Protein AF-0000000084924596 (afdb_homodimer)

pLDDT: mean 84.91, std 14.17, range [25.98, 97.81]

Structure (mmCIF, N/CA/C/O backbone):
data_AF-0000000084924596-model_v1
#
loop_
_entity.id
_entity.type
_entity.pdbx_description
1 polymer 'Sensor protein serine/threonine phosphatase, PP2C family, PAS and PAS domain-containing'
#
loop_
_atom_site.group_PDB
_atom_site.id
_atom_site.type_symbol
_atom_site.label_atom_id
_atom_site.label_alt_id
_atom_site.label_comp_id
_atom_site.label_asym_id
_atom_site.label_entity_id
_atom_site.label_seq_id
_atom_site.pdbx_PDB_ins_code
_atom_site.Cartn_x
_atom_site.Cartn_y
_atom_site.Cartn_z
_atom_site.occupancy
_atom_site.B_iso_or_equiv
_atom_site.auth_seq_id
_atom_site.auth_comp_id
_atom_site.auth_asym_id
_atom_site.auth_atom_id
_atom_site.pdbx_PDB_model_num
ATOM 1 N N . MET A 1 1 ? 1.071 80.25 65.375 1 25.98 1 MET A N 1
ATOM 2 C CA . MET A 1 1 ? 2.406 80.25 64.75 1 25.98 1 MET A CA 1
ATOM 3 C C . MET A 1 1 ? 2.334 79.938 63.25 1 25.98 1 MET A C 1
ATOM 5 O O . MET A 1 1 ? 3.268 80.312 62.531 1 25.98 1 MET A O 1
ATOM 9 N N . GLN A 1 2 ? 1.231 79.125 62.938 1 29.06 2 GLN A N 1
ATOM 10 C CA . GLN A 1 2 ? 1.06 78.5 61.594 1 29.06 2 GLN A CA 1
ATOM 11 C C . GLN A 1 2 ? 0.611 79.562 60.594 1 29.06 2 GLN A C 1
ATOM 13 O O . GLN A 1 2 ? 0.899 79.375 59.375 1 29.06 2 GLN A O 1
ATOM 18 N N . THR A 1 3 ? -0.154 80.625 61.031 1 36.53 3 THR A N 1
ATOM 19 C CA . THR A 1 3 ? -0.672 81.75 60.25 1 36.53 3 THR A CA 1
ATOM 20 C C . THR A 1 3 ? 0.463 82.688 59.812 1 36.53 3 THR A C 1
ATOM 22 O O . THR A 1 3 ? 0.332 83.375 58.844 1 36.53 3 THR A O 1
ATOM 25 N N . LYS A 1 4 ? 1.5 82.562 60.562 1 44.75 4 LYS A N 1
ATOM 26 C CA . LYS A 1 4 ? 2.576 83.5 60.438 1 44.75 4 LYS A CA 1
ATOM 27 C C . LYS A 1 4 ? 3.459 83.188 59.219 1 44.75 4 LYS A C 1
ATOM 29 O O . LYS A 1 4 ? 4.023 84.125 58.625 1 44.75 4 LYS A O 1
ATOM 34 N N . VAL A 1 5 ? 3.617 81.938 59 1 35.53 5 VAL A N 1
ATOM 35 C CA . VAL A 1 5 ? 4.562 81.562 57.938 1 35.53 5 VAL A CA 1
ATOM 36 C C . VAL A 1 5 ? 3.994 81.938 56.594 1 35.53 5 VAL A C 1
ATOM 38 O O . VAL A 1 5 ? 4.727 82.375 55.719 1 35.53 5 VAL A O 1
ATOM 41 N N . THR A 1 6 ? 2.66 81.75 56.5 1 32.91 6 THR A N 1
ATOM 42 C CA . THR A 1 6 ? 2.055 82.188 55.25 1 32.91 6 THR A CA 1
ATOM 43 C C . THR A 1 6 ? 2.18 83.688 55.125 1 32.91 6 THR A C 1
ATOM 45 O O . THR A 1 6 ? 2.264 84.25 54 1 32.91 6 THR A O 1
ATOM 48 N N . GLU A 1 7 ? 2.385 84.375 56.312 1 37.34 7 GLU A N 1
ATOM 49 C CA . GLU A 1 7 ? 2.455 85.812 56.375 1 37.34 7 GLU A CA 1
ATOM 50 C C . GLU A 1 7 ? 3.787 86.312 55.812 1 37.34 7 GLU A C 1
ATOM 52 O O . GLU A 1 7 ? 3.822 87.312 55.094 1 37.34 7 GLU A O 1
ATOM 57 N N . ASN A 1 8 ? 4.895 85.688 56.312 1 36.88 8 ASN A N 1
ATOM 58 C CA . ASN A 1 8 ? 6.199 86.25 55.969 1 36.88 8 ASN A CA 1
ATOM 59 C C . ASN A 1 8 ? 6.516 86.062 54.5 1 36.88 8 ASN A C 1
ATOM 61 O O . ASN A 1 8 ? 7.203 86.875 53.875 1 36.88 8 ASN A O 1
ATOM 65 N N . PHE A 1 9 ? 6.238 84.812 54.062 1 30.39 9 PHE A N 1
ATOM 66 C CA . PHE A 1 9 ? 6.504 84.625 52.625 1 30.39 9 PHE A CA 1
ATOM 67 C C . PHE A 1 9 ? 5.766 85.688 51.781 1 30.39 9 PHE A C 1
ATOM 69 O O . PHE A 1 9 ? 6.332 86.25 50.844 1 30.39 9 PHE A O 1
ATOM 76 N N . LEU A 1 10 ? 4.543 86 52.312 1 34.34 10 LEU A N 1
ATOM 77 C CA . LEU A 1 10 ? 3.736 87.062 51.625 1 34.34 10 LEU A CA 1
ATOM 78 C C . LEU A 1 10 ? 4.41 88.438 51.688 1 34.34 10 LEU A C 1
ATOM 80 O O . LEU A 1 10 ? 4.297 89.188 50.781 1 34.34 10 LEU A O 1
ATOM 84 N N . ASN A 1 11 ? 5.129 88.625 52.656 1 36.78 11 ASN A N 1
ATOM 85 C CA . ASN A 1 11 ? 5.711 89.938 52.844 1 36.78 11 ASN A CA 1
ATOM 86 C C . ASN A 1 11 ? 6.738 90.25 51.75 1 36.78 11 ASN A C 1
ATOM 88 O O . ASN A 1 11 ? 6.828 91.375 51.281 1 36.78 11 ASN A O 1
ATOM 92 N N . ARG A 1 12 ? 7.625 89.25 51.531 1 34.91 12 ARG A N 1
ATOM 93 C CA . ARG A 1 12 ? 8.758 89.625 50.688 1 34.91 12 ARG A CA 1
ATOM 94 C C . ARG A 1 12 ? 8.336 89.875 49.25 1 34.91 12 ARG A C 1
ATOM 96 O O . ARG A 1 12 ? 9.031 90.562 48.5 1 34.91 12 ARG A O 1
ATOM 103 N N . PHE A 1 13 ? 7.352 89 48.75 1 34.66 13 PHE A N 1
ATOM 104 C CA . PHE A 1 13 ? 6.934 89.312 47.375 1 34.66 13 PHE A CA 1
ATOM 105 C C . PHE A 1 13 ? 6.168 90.625 47.344 1 34.66 13 PHE A C 1
ATOM 107 O O . PHE A 1 13 ? 5.738 91.062 46.281 1 34.66 13 PHE A O 1
ATOM 114 N N . ARG A 1 14 ? 5.895 91.312 48.406 1 34.59 14 ARG A N 1
ATOM 115 C CA . ARG A 1 14 ? 5.18 92.562 48.625 1 34.59 14 ARG A CA 1
ATOM 116 C C . ARG A 1 14 ? 5.906 93.688 47.938 1 34.59 14 ARG A C 1
ATOM 118 O O . ARG A 1 14 ? 5.344 94.812 47.812 1 34.59 14 ARG A O 1
ATOM 125 N N . SER A 1 15 ? 7.16 93.688 47.969 1 33.44 15 SER A N 1
ATOM 126 C CA . SER A 1 15 ? 7.641 95.062 47.906 1 33.44 15 SER A CA 1
ATOM 127 C C . SER A 1 15 ? 7.23 95.75 46.625 1 33.44 15 SER A C 1
ATOM 129 O O . SER A 1 15 ? 6.949 96.938 46.594 1 33.44 15 SER A O 1
ATOM 131 N N . ASN A 1 16 ? 7.594 95.375 45.375 1 31.48 16 ASN A N 1
ATOM 132 C CA . ASN A 1 16 ? 7.723 96.5 44.469 1 31.48 16 ASN A CA 1
ATOM 133 C C . ASN A 1 16 ? 6.359 96.938 43.938 1 31.48 16 ASN A C 1
ATOM 135 O O . ASN A 1 16 ? 6.043 98.125 43.969 1 31.48 16 ASN A O 1
ATOM 139 N N . ARG A 1 17 ? 5.93 96.562 42.562 1 36.19 17 ARG A N 1
ATOM 140 C CA . ARG A 1 17 ? 5.297 97.188 41.406 1 36.19 17 ARG A CA 1
ATOM 141 C C . ARG A 1 17 ? 3.777 97.125 41.5 1 36.19 17 ARG A C 1
ATOM 143 O O . ARG A 1 17 ? 3.227 96 41.531 1 36.19 17 ARG A O 1
ATOM 150 N N . SER A 1 18 ? 2.885 98.125 41.812 1 37.62 18 SER A N 1
ATOM 151 C CA . SER A 1 18 ? 1.582 98.438 42.406 1 37.62 18 SER A CA 1
ATOM 152 C C . SER A 1 18 ? 0.46 97.75 41.625 1 37.62 18 SER A C 1
ATOM 154 O O . SER A 1 18 ? 0.718 96.938 40.719 1 37.62 18 SER A O 1
ATOM 156 N N . ARG A 1 19 ? -0.503 98.562 40.875 1 41.84 19 ARG A N 1
ATOM 157 C CA . ARG A 1 19 ? -1.891 98.438 40.438 1 41.84 19 ARG A CA 1
ATOM 158 C C . ARG A 1 19 ? -1.994 97.5 39.25 1 41.84 19 ARG A C 1
ATOM 160 O O . ARG A 1 19 ? -2.912 96.688 39.156 1 41.84 19 ARG A O 1
ATOM 167 N N . LEU A 1 20 ? -1.367 97.812 38.188 1 38.81 20 LEU A N 1
ATOM 168 C CA . LEU A 1 20 ? -1.449 97.125 36.906 1 38.81 20 LEU A CA 1
ATOM 169 C C . LEU A 1 20 ? -1.024 95.688 37.031 1 38.81 20 LEU A C 1
ATOM 171 O O . LEU A 1 20 ? -1.475 94.812 36.25 1 38.81 20 LEU A O 1
ATOM 175 N N . LYS A 1 21 ? -0.211 95.438 37.875 1 49.44 21 LYS A N 1
ATOM 176 C CA . LYS A 1 21 ? 0.362 94.125 38.094 1 49.44 21 LYS A CA 1
ATOM 177 C C . LYS A 1 21 ? -0.656 93.188 38.75 1 49.44 21 LYS A C 1
ATOM 179 O O . LYS A 1 21 ? -0.666 92 38.469 1 49.44 21 LYS A O 1
ATOM 184 N N . ASP A 1 22 ? -1.606 93.812 39.344 1 49.59 22 ASP A N 1
ATOM 185 C CA . ASP A 1 22 ? -2.637 93.062 40.062 1 49.59 22 ASP A CA 1
ATOM 186 C C . ASP A 1 22 ? -3.658 92.438 39.094 1 49.59 22 ASP A C 1
ATOM 188 O O . ASP A 1 22 ? -4.082 91.312 39.281 1 49.59 22 ASP A O 1
ATOM 192 N N . GLU A 1 23 ? -4.031 93.25 38.094 1 46.88 23 GLU A N 1
ATOM 193 C CA . GLU A 1 23 ? -5.023 92.75 37.125 1 46.88 23 GLU A CA 1
ATOM 194 C C . GLU A 1 23 ? -4.484 91.625 36.281 1 46.88 23 GLU A C 1
ATOM 196 O O . GLU A 1 23 ? -5.203 90.688 36 1 46.88 23 GLU A O 1
ATOM 201 N N . ALA A 1 24 ? -3.381 91.875 35.844 1 51.84 24 ALA A N 1
ATOM 202 C CA . ALA A 1 24 ? -2.732 90.812 35.062 1 51.84 24 ALA A CA 1
ATOM 203 C C . ALA A 1 24 ? -2.615 89.5 35.875 1 51.84 24 ALA A C 1
ATOM 205 O O . ALA A 1 24 ? -2.809 88.438 35.312 1 51.84 24 ALA A O 1
ATOM 206 N N . PHE A 1 25 ? -2.42 89.812 37.031 1 52.16 25 PHE A N 1
ATOM 207 C CA . PHE A 1 25 ? -2.281 88.625 37.938 1 52.16 25 PHE A CA 1
ATOM 208 C C . PHE A 1 25 ? -3.615 87.938 38.094 1 52.16 25 PHE A C 1
ATOM 210 O O . PHE A 1 25 ? -3.674 86.688 38.062 1 52.16 25 PHE A O 1
ATOM 217 N N . LEU A 1 26 ? -4.633 88.625 38.344 1 52.91 26 LEU A N 1
ATOM 218 C CA . LEU A 1 26 ? -5.961 88.062 38.5 1 52.91 26 LEU A CA 1
ATOM 219 C C . LEU A 1 26 ? -6.41 87.375 37.219 1 52.91 26 LEU A C 1
ATOM 221 O O . LEU A 1 26 ? -7.035 86.312 37.281 1 52.91 26 LEU A O 1
ATOM 225 N N . GLN A 1 27 ? -6.059 87.875 36.156 1 50.81 27 GLN A N 1
ATOM 226 C CA . GLN A 1 27 ? -6.359 87.25 34.875 1 50.81 27 GLN A CA 1
ATOM 227 C C . GLN A 1 27 ? -5.633 85.938 34.719 1 50.81 27 GLN A C 1
ATOM 229 O O . GLN A 1 27 ? -6.211 84.938 34.25 1 50.81 27 GLN A O 1
ATOM 234 N N . SER A 1 28 ? -4.523 86.062 35.094 1 58.41 28 SER A N 1
ATOM 235 C CA . SER A 1 28 ? -3.719 84.812 34.969 1 58.41 28 SER A CA 1
ATOM 236 C C . SER A 1 28 ? -4.254 83.688 35.844 1 58.41 28 SER A C 1
ATOM 238 O O . SER A 1 28 ? -4.285 82.562 35.469 1 58.41 28 SER A O 1
ATOM 240 N N . TYR A 1 29 ? -4.719 84.188 37.031 1 56 29 TYR A N 1
ATOM 241 C CA . TYR A 1 29 ? -5.262 83.188 37.969 1 56 29 TYR A CA 1
ATOM 242 C C . TYR A 1 29 ? -6.535 82.562 37.406 1 56 29 TYR A C 1
ATOM 244 O O . TYR A 1 29 ? -6.711 81.375 37.469 1 56 29 TYR A O 1
ATOM 252 N N . ALA A 1 30 ? -7.398 83.375 37.125 1 57.25 30 ALA A N 1
ATOM 253 C CA . ALA A 1 30 ? -8.656 82.875 36.562 1 57.25 30 ALA A CA 1
ATOM 254 C C . ALA A 1 30 ? -8.406 81.938 35.406 1 57.25 30 ALA A C 1
ATOM 256 O O . ALA A 1 30 ? -9.055 80.875 35.312 1 57.25 30 ALA A O 1
ATOM 257 N N . LEU A 1 31 ? -7.441 82.312 34.75 1 57.38 31 LEU A N 1
ATOM 258 C CA . LEU A 1 31 ? -7.102 81.5 33.594 1 57.38 31 LEU A CA 1
ATOM 259 C C . LEU A 1 31 ? -6.586 80.125 34.031 1 57.38 31 LEU A C 1
ATOM 261 O O . LEU A 1 31 ? -7.004 79.125 33.469 1 57.38 31 LEU A O 1
ATOM 265 N N . LEU A 1 32 ? -5.766 80.188 34.969 1 64.75 32 LEU A N 1
ATOM 266 C CA . LEU A 1 32 ? -5.133 78.938 35.406 1 64.75 32 LEU A CA 1
ATOM 267 C C . LEU A 1 32 ? -6.133 78.062 36.125 1 64.75 32 LEU A C 1
ATOM 269 O O . LEU A 1 32 ? -6.062 76.812 36.031 1 64.75 32 LEU A O 1
ATOM 273 N N . SER A 1 33 ? -7.031 78.625 36.812 1 67.06 33 SER A N 1
ATOM 274 C CA . SER A 1 33 ? -8.078 77.875 37.469 1 67.06 33 SER A CA 1
ATOM 275 C C . SER A 1 33 ? -8.977 77.188 36.469 1 67.06 33 SER A C 1
ATOM 277 O O . SER A 1 33 ? -9.359 76 36.688 1 67.06 33 SER A O 1
ATOM 279 N N . VAL A 1 34 ? -9.242 77.812 35.438 1 61.28 34 VAL A N 1
ATOM 280 C CA . VAL A 1 34 ? -10.07 77.188 34.375 1 61.28 34 VAL A CA 1
ATOM 281 C C . VAL A 1 34 ? -9.336 76 33.75 1 61.28 34 VAL A C 1
ATOM 283 O O . VAL A 1 34 ? -9.93 74.938 33.531 1 61.28 34 VAL A O 1
ATOM 286 N N . VAL A 1 35 ? -8.055 76.25 33.656 1 65.44 35 VAL A N 1
ATOM 287 C CA . VAL A 1 35 ? -7.258 75.188 33.062 1 65.44 35 VAL A CA 1
ATOM 288 C C . VAL A 1 35 ? -7.281 73.938 33.969 1 65.44 35 VAL A C 1
ATOM 290 O O . VAL A 1 35 ? -7.43 72.812 33.5 1 65.44 35 VAL A O 1
ATOM 293 N N . PHE A 1 36 ? -7.156 74.188 35.188 1 72.31 36 PHE A N 1
ATOM 294 C CA . PHE A 1 36 ? -7.199 73.125 36.188 1 72.31 36 PHE A CA 1
ATOM 295 C C . PHE A 1 36 ? -8.562 72.438 36.188 1 72.31 36 PHE A C 1
ATOM 297 O O . PHE A 1 36 ? -8.648 71.25 36.125 1 72.31 36 PHE A O 1
ATOM 304 N N . ASP A 1 37 ? -9.539 73.188 36.188 1 70.75 37 ASP A N 1
ATOM 305 C CA . ASP A 1 37 ? -10.891 72.625 36.344 1 70.75 37 ASP A CA 1
ATOM 306 C C . ASP A 1 37 ? -11.344 71.938 35.094 1 70.75 37 ASP A C 1
ATOM 308 O O . ASP A 1 37 ? -12.07 70.938 35.156 1 70.75 37 ASP A O 1
ATOM 312 N N . GLU A 1 38 ? -10.82 72.312 33.969 1 62.84 38 GLU A N 1
ATOM 313 C CA . GLU A 1 38 ? -11.336 71.812 32.719 1 62.84 38 GLU A CA 1
ATOM 314 C C . GLU A 1 38 ? -10.375 70.75 32.125 1 62.84 38 GLU A C 1
ATOM 316 O O . GLU A 1 38 ? -10.578 70.25 31.016 1 62.84 38 GLU A O 1
ATOM 321 N N . ALA A 1 39 ? -9.367 70.438 32.938 1 69.62 39 ALA A N 1
ATOM 322 C CA . ALA A 1 39 ? -8.453 69.438 32.469 1 69.62 39 ALA A CA 1
ATOM 323 C C . ALA A 1 39 ? -9.156 68.062 32.375 1 69.62 39 ALA A C 1
ATOM 325 O O . ALA A 1 39 ? -10.078 67.812 33.156 1 69.62 39 ALA A O 1
ATOM 326 N N . PHE A 1 40 ? -8.867 67.312 31.359 1 68.38 40 PHE A N 1
ATOM 327 C CA . PHE A 1 40 ? -9.453 66 31.156 1 68.38 40 PHE A CA 1
ATOM 328 C C . PHE A 1 40 ? -8.906 65 32.156 1 68.38 40 PHE A C 1
ATOM 330 O O . PHE A 1 40 ? -9.578 64 32.5 1 68.38 40 PHE A O 1
ATOM 337 N N . GLN A 1 41 ? -7.809 65.312 32.562 1 75.81 41 GLN A N 1
ATOM 338 C CA . GLN A 1 41 ? -7.176 64.438 33.531 1 75.81 41 GLN A CA 1
ATOM 339 C C . GLN A 1 41 ? -7.68 64.688 34.938 1 75.81 41 GLN A C 1
ATOM 341 O O . GLN A 1 41 ? -8.117 65.812 35.25 1 75.81 41 GLN A O 1
ATOM 346 N N . LEU A 1 42 ? -7.742 63.656 35.656 1 83.5 42 LEU A N 1
ATOM 347 C CA . LEU A 1 42 ? -8.016 63.844 37.094 1 83.5 42 LEU A CA 1
ATOM 348 C C . LEU A 1 42 ? -6.898 64.625 37.75 1 83.5 42 LEU A C 1
ATOM 350 O O . LEU A 1 42 ? -5.723 64.25 37.625 1 83.5 42 LEU A O 1
ATOM 354 N N . MET A 1 43 ? -7.305 65.75 38.312 1 83.5 43 MET A N 1
ATOM 355 C CA . MET A 1 43 ? -6.285 66.562 38.969 1 83.5 43 MET A CA 1
ATOM 356 C C . MET A 1 43 ? -6.758 67 40.375 1 83.5 43 MET A C 1
ATOM 358 O O . MET A 1 43 ? -7.961 67.125 40.594 1 83.5 43 MET A O 1
ATOM 362 N N . GLY A 1 44 ? -5.84 67.125 41.219 1 85.56 44 GLY A N 1
ATOM 363 C CA . GLY A 1 44 ? -6.102 67.625 42.562 1 85.56 44 GLY A CA 1
ATOM 364 C C . GLY A 1 44 ? -4.93 68.438 43.125 1 85.56 44 GLY A C 1
ATOM 365 O O . GLY A 1 44 ? -3.893 68.562 42.5 1 85.56 44 GLY A O 1
ATOM 366 N N . LEU A 1 45 ? -5.223 69.125 44.25 1 84.88 45 LEU A N 1
ATOM 367 C CA . LEU A 1 45 ? -4.199 69.812 45.031 1 84.88 45 LEU A CA 1
ATOM 368 C C . LEU A 1 45 ? -4.152 69.25 46.469 1 84.88 45 LEU A C 1
ATOM 370 O O . LEU A 1 45 ? -5.184 69.188 47.125 1 84.88 45 LEU A O 1
ATOM 374 N N . LEU A 1 46 ? -2.934 68.875 46.781 1 90.56 46 LEU A N 1
ATOM 375 C CA . LEU A 1 46 ? -2.744 68.375 48.125 1 90.56 46 LEU A CA 1
ATOM 376 C C . LEU A 1 46 ? -1.764 69.188 48.906 1 90.56 46 LEU A C 1
ATOM 378 O O . LEU A 1 46 ? -0.809 69.75 48.344 1 90.56 46 LEU A O 1
ATOM 382 N N . LYS A 1 47 ? -2.082 69.312 50.25 1 88.38 47 LYS A N 1
ATOM 383 C CA . LYS A 1 47 ? -1.04 69.812 51.156 1 88.38 47 LYS A CA 1
ATOM 384 C C . LYS A 1 47 ? 0.088 68.812 51.281 1 88.38 47 LYS A C 1
ATOM 386 O O . LYS A 1 47 ? -0.091 67.625 50.938 1 88.38 47 LYS A O 1
ATOM 391 N N . PRO A 1 48 ? 1.243 69.188 51.719 1 91.44 48 PRO A N 1
ATOM 392 C CA . PRO A 1 48 ? 2.354 68.25 51.844 1 91.44 48 PRO A CA 1
ATOM 393 C C . PRO A 1 48 ? 2.035 67.125 52.781 1 91.44 48 PRO A C 1
ATOM 395 O O . PRO A 1 48 ? 2.627 66 52.688 1 91.44 48 PRO A O 1
ATOM 398 N N . ASP A 1 49 ? 1.041 67.312 53.656 1 92.38 49 ASP A N 1
ATOM 399 C CA . ASP A 1 49 ? 0.697 66.25 54.594 1 92.38 49 ASP A CA 1
ATOM 400 C C . ASP A 1 49 ? -0.318 65.312 53.969 1 92.38 49 ASP A C 1
ATOM 402 O O . ASP A 1 49 ? -0.708 64.312 54.625 1 92.38 49 ASP A O 1
ATOM 406 N N . GLY A 1 50 ? -0.745 65.625 52.812 1 93.62 50 GLY A N 1
ATOM 407 C CA . GLY A 1 50 ? -1.634 64.688 52.125 1 93.62 50 GLY A CA 1
ATOM 408 C C . GLY A 1 50 ? -3.084 65.125 52.156 1 93.62 50 GLY A C 1
ATOM 409 O O . GLY A 1 50 ? -3.947 64.5 51.562 1 93.62 50 GLY A O 1
ATOM 410 N N . THR A 1 51 ? -3.336 66.25 52.781 1 93.44 51 THR A N 1
ATOM 411 C CA . THR A 1 51 ? -4.707 66.75 52.875 1 93.44 51 THR A CA 1
ATOM 412 C C . THR A 1 51 ? -5.172 67.312 51.562 1 93.44 51 THR A C 1
ATOM 414 O O . THR A 1 51 ? -4.48 68.125 50.938 1 93.44 51 THR A O 1
ATOM 417 N N . LEU A 1 52 ? -6.332 66.875 51.094 1 92.81 52 LEU A N 1
ATOM 418 C CA . LEU A 1 52 ? -6.887 67.25 49.812 1 92.81 52 LEU A CA 1
ATOM 419 C C . LEU A 1 52 ? -7.488 68.688 49.906 1 92.81 52 LEU A C 1
ATOM 421 O O . LEU A 1 52 ? -8.344 68.938 50.781 1 92.81 52 LEU A O 1
ATOM 425 N N . ILE A 1 53 ? -7.051 69.562 49.031 1 85.88 53 ILE A N 1
ATOM 426 C CA . ILE A 1 53 ? -7.461 70.938 49.094 1 85.88 53 ILE A CA 1
ATOM 427 C C . ILE A 1 53 ? -8.5 71.188 48 1 85.88 53 ILE A C 1
ATOM 429 O O . ILE A 1 53 ? -9.5 71.875 48.25 1 85.88 53 ILE A O 1
ATOM 433 N N . LYS A 1 54 ? -8.203 70.688 46.812 1 83.25 54 LYS A N 1
ATOM 434 C CA . LYS A 1 54 ? -9.047 71 45.656 1 83.25 54 LYS A CA 1
ATOM 435 C C . LYS A 1 54 ? -8.961 69.875 44.625 1 83.25 54 LYS A C 1
ATOM 437 O O . LYS A 1 54 ? -7.941 69.188 44.531 1 83.25 54 LYS A O 1
ATOM 442 N N . ILE A 1 55 ? -10.07 69.688 44 1 85.94 55 ILE A N 1
ATOM 443 C CA . ILE A 1 55 ? -10.102 68.75 42.875 1 85.94 55 ILE A CA 1
ATOM 444 C C . ILE A 1 55 ? -10.758 69.438 41.688 1 85.94 55 ILE A C 1
ATOM 446 O O . ILE A 1 55 ? -11.516 70.375 41.812 1 85.94 55 ILE A O 1
ATOM 450 N N . ASN A 1 56 ? -10.344 68.938 40.531 1 82.44 56 ASN A N 1
ATOM 451 C CA . ASN A 1 56 ? -10.977 69.438 39.344 1 82.44 56 ASN A CA 1
ATOM 452 C C . ASN A 1 56 ? -12.289 68.75 39.031 1 82.44 56 ASN A C 1
ATOM 454 O O . ASN A 1 56 ? -12.711 67.875 39.781 1 82.44 56 ASN A O 1
ATOM 458 N N . LYS A 1 57 ? -12.953 69.125 37.938 1 78.44 57 LYS A N 1
ATOM 459 C CA . LYS A 1 57 ? -14.258 68.625 37.594 1 78.44 57 LYS A CA 1
ATOM 460 C C . LYS A 1 57 ? -14.164 67.125 37.219 1 78.44 57 LYS A C 1
ATOM 462 O O . LYS A 1 57 ? -15.031 66.312 37.594 1 78.44 57 LYS A O 1
ATOM 467 N N . ALA A 1 58 ? -13.086 66.875 36.5 1 79.75 58 ALA A N 1
ATOM 468 C CA . ALA A 1 58 ? -12.891 65.5 36.094 1 79.75 58 ALA A CA 1
ATOM 469 C C . ALA A 1 58 ? -12.789 64.562 37.281 1 79.75 58 ALA A C 1
ATOM 471 O O . ALA A 1 58 ? -13.391 63.469 37.281 1 79.75 58 ALA A O 1
ATOM 472 N N . ALA A 1 59 ? -12.016 64.938 38.281 1 83.62 59 ALA A N 1
ATOM 473 C CA . ALA A 1 59 ? -11.867 64.125 39.5 1 83.62 59 ALA A CA 1
ATOM 474 C C . ALA A 1 59 ? -13.18 64.062 40.281 1 83.62 59 ALA A C 1
ATOM 476 O O . ALA A 1 59 ? -13.523 63 40.812 1 83.62 59 ALA A O 1
ATOM 477 N N . PHE A 1 60 ? -13.93 65.062 40.188 1 82.62 60 PHE A N 1
ATOM 478 C CA . PHE A 1 60 ? -15.203 65.125 40.875 1 82.62 60 PHE A CA 1
ATOM 479 C C . PHE A 1 60 ? -16.203 64.188 40.25 1 82.62 60 PHE A C 1
ATOM 481 O O . PHE A 1 60 ? -16.953 63.469 40.938 1 82.62 60 PHE A O 1
ATOM 488 N N . ARG A 1 61 ? -16.188 64.062 39 1 79.56 61 ARG A N 1
ATOM 489 C CA . ARG A 1 61 ? -17.125 63.25 38.25 1 79.56 61 ARG A CA 1
ATOM 490 C C . ARG A 1 61 ? -16.797 61.75 38.469 1 79.56 61 ARG A C 1
ATOM 492 O O . ARG A 1 61 ? -17.688 60.906 38.344 1 79.56 61 ARG A O 1
ATOM 499 N N . SER A 1 62 ? -15.617 61.531 38.781 1 77.5 62 SER A N 1
ATOM 500 C CA . SER A 1 62 ? -15.18 60.156 38.906 1 77.5 62 SER A CA 1
ATOM 501 C C . SER A 1 62 ? -15.586 59.562 40.25 1 77.5 62 SER A C 1
ATOM 503 O O . SER A 1 62 ? -15.508 58.344 40.438 1 77.5 62 SER A O 1
ATOM 505 N N . ILE A 1 63 ? -15.945 60.375 41.156 1 72.06 63 ILE A N 1
ATOM 506 C CA . ILE A 1 63 ? -16.359 59.875 42.469 1 72.06 63 ILE A CA 1
ATOM 507 C C . ILE A 1 63 ? -17.859 60.031 42.625 1 72.06 63 ILE A C 1
ATOM 509 O O . ILE A 1 63 ? -18.469 60.906 42.031 1 72.06 63 ILE A O 1
ATOM 513 N N . LYS A 1 64 ? -18.5 58.875 43.156 1 65.19 64 LYS A N 1
ATOM 514 C CA . LYS A 1 64 ? -19.906 58.906 43.594 1 65.19 64 LYS A CA 1
ATOM 515 C C . LYS A 1 64 ? -20.078 59.688 44.875 1 65.19 64 LYS A C 1
ATOM 517 O O . LYS A 1 64 ? -19.578 59.25 45.938 1 65.19 64 LYS A O 1
ATOM 522 N N . GLY A 1 65 ? -20.203 61.188 44.812 1 63.06 65 GLY A N 1
ATOM 523 C CA . GLY A 1 65 ? -20.469 61.844 46.094 1 63.06 65 GLY A CA 1
ATOM 524 C C . GLY A 1 65 ? -20.344 63.344 46 1 63.06 65 GLY A C 1
ATOM 525 O O . GLY A 1 65 ? -20.359 63.938 44.906 1 63.06 65 GLY A O 1
ATOM 526 N N . LYS A 1 66 ? -20.359 63.969 47.125 1 72.19 66 LYS A N 1
ATOM 527 C CA . LYS A 1 66 ? -20.266 65.438 47.219 1 72.19 66 LYS A CA 1
ATOM 528 C C . LYS A 1 66 ? -18.828 65.875 47.438 1 72.19 66 LYS A C 1
ATOM 530 O O . LYS A 1 66 ? -18.016 65.188 48.031 1 72.19 66 LYS A O 1
ATOM 535 N N . GLU A 1 67 ? -18.406 66.875 46.75 1 73.62 67 GLU A N 1
ATOM 536 C CA . GLU A 1 67 ? -17.078 67.438 46.875 1 73.62 67 GLU A CA 1
ATOM 537 C C . GLU A 1 67 ? -16.688 67.625 48.344 1 73.62 67 GLU A C 1
ATOM 539 O O . GLU A 1 67 ? -15.523 67.438 48.688 1 73.62 67 GLU A O 1
ATOM 544 N N . SER A 1 68 ? -17.672 67.875 49.156 1 74.5 68 SER A N 1
ATOM 545 C CA . SER A 1 68 ? -17.438 68.188 50.594 1 74.5 68 SER A CA 1
ATOM 546 C C . SER A 1 68 ? -16.984 66.938 51.312 1 74.5 68 SER A C 1
ATOM 548 O O . SER A 1 68 ? -16.375 67 52.406 1 74.5 68 SER A O 1
ATOM 550 N N . GLU A 1 69 ? -17.172 65.812 50.688 1 76.12 69 GLU A N 1
ATOM 551 C CA . GLU A 1 69 ? -16.828 64.562 51.344 1 76.12 69 GLU A CA 1
ATOM 552 C C . GLU A 1 69 ? -15.359 64.25 51.156 1 76.12 69 GLU A C 1
ATOM 554 O O . GLU A 1 69 ? -14.805 63.375 51.875 1 76.12 69 GLU A O 1
ATOM 559 N N . VAL A 1 70 ? -14.805 64.938 50.219 1 85.75 70 VAL A N 1
ATOM 560 C CA . VAL A 1 70 ? -13.438 64.5 49.938 1 85.75 70 VAL A CA 1
ATOM 561 C C . VAL A 1 70 ? -12.461 65.625 50.281 1 85.75 70 VAL A C 1
ATOM 563 O O . VAL A 1 70 ? -11.336 65.375 50.719 1 85.75 70 VAL A O 1
ATOM 566 N N . ILE A 1 71 ? -12.922 66.875 50.312 1 87.62 71 ILE A N 1
ATOM 567 C CA . ILE A 1 71 ? -12.047 68 50.562 1 87.62 71 ILE A CA 1
ATOM 568 C C . ILE A 1 71 ? -11.711 68.062 52.062 1 87.62 71 ILE A C 1
ATOM 570 O O . ILE A 1 71 ? -12.602 67.938 52.906 1 87.62 71 ILE A O 1
ATOM 574 N N . GLY A 1 72 ? -10.484 68.25 52.406 1 88.81 72 GLY A N 1
ATOM 575 C CA . GLY A 1 72 ? -10.047 68.312 53.781 1 88.81 72 GLY A CA 1
ATOM 576 C C . GLY A 1 72 ? -9.617 67 54.375 1 88.81 72 GLY A C 1
ATOM 577 O O . GLY A 1 72 ? -9.125 66.938 55.5 1 88.81 72 GLY A O 1
ATOM 578 N N . ARG A 1 73 ? -9.766 66 53.656 1 91.25 73 ARG A N 1
ATOM 579 C CA . ARG A 1 73 ? -9.391 64.625 54.125 1 91.25 73 ARG A CA 1
ATOM 580 C C . ARG A 1 73 ? -8.062 64.188 53.5 1 91.25 73 ARG A C 1
ATOM 582 O O . ARG A 1 73 ? -7.656 64.688 52.469 1 91.25 73 ARG A O 1
ATOM 589 N N . PRO A 1 74 ? -7.473 63.188 54.281 1 93.88 74 PRO A N 1
ATOM 590 C CA . PRO A 1 74 ? -6.293 62.625 53.656 1 93.88 74 PRO A CA 1
ATOM 591 C C . PRO A 1 74 ? -6.621 61.938 52.312 1 93.88 74 PRO A C 1
ATOM 593 O O . PRO A 1 74 ? -7.574 61.156 52.25 1 93.88 74 PRO A O 1
ATOM 596 N N . PHE A 1 75 ? -5.859 62.25 51.312 1 93.94 75 PHE A N 1
ATOM 597 C CA . PHE A 1 75 ? -6.145 61.812 49.938 1 93.94 75 PHE A CA 1
ATOM 598 C C . PHE A 1 75 ? -6.25 60.312 49.844 1 93.94 75 PHE A C 1
ATOM 600 O O . PHE A 1 75 ? -7.094 59.781 49.125 1 93.94 75 PHE A O 1
ATOM 607 N N . TRP A 1 76 ? -5.418 59.562 50.625 1 92.81 76 TRP A N 1
ATOM 608 C CA . TRP A 1 76 ? -5.406 58.094 50.562 1 92.81 76 TRP A CA 1
ATOM 609 C C . TRP A 1 76 ? -6.652 57.5 51.188 1 92.81 76 TRP A C 1
ATOM 611 O O . TRP A 1 76 ? -6.945 56.312 51.031 1 92.81 76 TRP A O 1
ATOM 621 N N . ASP A 1 77 ? -7.406 58.375 51.875 1 90.06 77 ASP A N 1
ATOM 622 C CA . ASP A 1 77 ? -8.625 57.906 52.531 1 90.06 77 ASP A CA 1
ATOM 623 C C . ASP A 1 77 ? -9.859 58.25 51.719 1 90.06 77 ASP A C 1
ATOM 625 O O . ASP A 1 77 ? -10.992 58.031 52.156 1 90.06 77 ASP A O 1
ATOM 629 N N . THR A 1 78 ? -9.656 58.781 50.594 1 90.44 78 THR A N 1
ATOM 630 C CA . THR A 1 78 ? -10.781 59.219 49.75 1 90.44 78 THR A CA 1
ATOM 631 C C . THR A 1 78 ? -11.359 58 49 1 90.44 78 THR A C 1
ATOM 633 O O . THR A 1 78 ? -10.719 56.969 48.906 1 90.44 78 THR A O 1
ATOM 636 N N . PRO A 1 79 ? -12.531 58.094 48.438 1 85.75 79 PRO A N 1
ATOM 637 C CA . PRO A 1 79 ? -13.25 56.969 47.812 1 85.75 79 PRO A CA 1
ATOM 638 C C . PRO A 1 79 ? -12.523 56.406 46.594 1 85.75 79 PRO A C 1
ATOM 640 O O . PRO A 1 79 ? -12.766 55.281 46.188 1 85.75 79 PRO A O 1
ATOM 643 N N . TRP A 1 80 ? -11.641 57.188 45.969 1 88.5 80 TRP A N 1
ATOM 644 C CA . TRP A 1 80 ? -10.93 56.719 44.781 1 88.5 80 TRP A CA 1
ATOM 645 C C . TRP A 1 80 ? -10.109 55.469 45.125 1 88.5 80 TRP A C 1
ATOM 647 O O . TRP A 1 80 ? -9.914 54.594 44.25 1 88.5 80 TRP A O 1
ATOM 657 N N . TRP A 1 81 ? -9.664 55.344 46.344 1 89.81 81 TRP A N 1
ATOM 658 C CA . TRP A 1 81 ? -8.695 54.312 46.688 1 89.81 81 TRP A CA 1
ATOM 659 C C . TRP A 1 81 ? -9.312 53.281 47.594 1 89.81 81 TRP A C 1
ATOM 661 O O . TRP A 1 81 ? -8.625 52.375 48.094 1 89.81 81 TRP A O 1
ATOM 671 N N . ALA A 1 82 ? -10.602 53.375 47.875 1 84.44 82 ALA A N 1
ATOM 672 C CA . ALA A 1 82 ? -11.273 52.562 48.875 1 84.44 82 ALA A CA 1
ATOM 673 C C . ALA A 1 82 ? -11.328 51.094 48.438 1 84.44 82 ALA A C 1
ATOM 675 O O . ALA A 1 82 ? -11.508 50.188 49.281 1 84.44 82 ALA A O 1
ATOM 676 N N . HIS A 1 83 ? -11.141 50.781 47.188 1 85.38 83 HIS A N 1
ATOM 677 C CA . HIS A 1 83 ? -11.312 49.406 46.688 1 85.38 83 HIS A CA 1
ATOM 678 C C . HIS A 1 83 ? -10.109 48.531 47 1 85.38 83 HIS A C 1
ATOM 680 O O . HIS A 1 83 ? -10.188 47.312 46.906 1 85.38 83 HIS A O 1
ATOM 686 N N . SER A 1 84 ? -8.969 49.125 47.438 1 88.69 84 SER A N 1
ATOM 687 C CA . SER A 1 84 ? -7.758 48.344 47.625 1 88.69 84 SER A CA 1
ATOM 688 C C . SER A 1 84 ? -6.875 48.938 48.719 1 88.69 84 SER A C 1
ATOM 690 O O . SER A 1 84 ? -6.418 50.094 48.562 1 88.69 84 SER A O 1
ATOM 692 N N . ARG A 1 85 ? -6.562 48.188 49.656 1 90.81 85 ARG A N 1
ATOM 693 C CA . ARG A 1 85 ? -5.676 48.656 50.75 1 90.81 85 ARG A CA 1
ATOM 694 C C . ARG A 1 85 ? -4.246 48.812 50.219 1 90.81 85 ARG A C 1
ATOM 696 O O . ARG A 1 85 ? -3.514 49.688 50.688 1 90.81 85 ARG A O 1
ATOM 703 N N . GLU A 1 86 ? -4.012 47.938 49.344 1 90.94 86 GLU A N 1
ATOM 704 C CA . GLU A 1 86 ? -2.678 48 48.75 1 90.94 86 GLU A CA 1
ATOM 705 C C . GLU A 1 86 ? -2.473 49.281 47.969 1 90.94 86 GLU A C 1
ATOM 707 O O . GLU A 1 86 ? -1.424 49.938 48.062 1 90.94 86 GLU A O 1
ATOM 712 N N . GLU A 1 87 ? -3.473 49.688 47.25 1 91.56 87 GLU A N 1
ATOM 713 C CA . GLU A 1 87 ? -3.377 50.938 46.5 1 91.56 87 GLU A CA 1
ATOM 714 C C . GLU A 1 87 ? -3.355 52.156 47.438 1 91.56 87 GLU A C 1
ATOM 716 O O . GLU A 1 87 ? -2.666 53.125 47.156 1 91.56 87 GLU A O 1
ATOM 721 N N . GLN A 1 88 ? -4.043 52.125 48.531 1 93.25 88 GLN A N 1
ATOM 722 C CA . GLN A 1 88 ? -4.02 53.188 49.531 1 93.25 88 GLN A CA 1
ATOM 723 C C . GLN A 1 88 ? -2.613 53.406 50.094 1 93.25 88 GLN A C 1
ATOM 725 O O . GLN A 1 88 ? -2.143 54.531 50.219 1 93.25 88 GLN A O 1
ATOM 730 N N . LYS A 1 89 ? -2.086 52.281 50.375 1 93.81 89 LYS A N 1
ATOM 731 C CA . LYS A 1 89 ? -0.728 52.312 50.906 1 93.81 89 LYS A CA 1
ATOM 732 C C . LYS A 1 89 ? 0.242 52.906 49.875 1 93.81 89 LYS A C 1
ATOM 734 O O . LYS A 1 89 ? 1.086 53.719 50.219 1 93.81 89 LYS A O 1
ATOM 739 N N . ARG A 1 90 ? 0.119 52.5 48.719 1 93.94 90 ARG A N 1
ATOM 740 C CA . ARG A 1 90 ? 0.995 52.969 47.625 1 93.94 90 ARG A CA 1
ATOM 741 C C . ARG A 1 90 ? 0.854 54.469 47.438 1 93.94 90 ARG A C 1
ATOM 743 O O . ARG A 1 90 ? 1.853 55.156 47.25 1 93.94 90 ARG A O 1
ATOM 750 N N . VAL A 1 91 ? -0.377 54.906 47.375 1 94.31 91 VAL A N 1
ATOM 751 C CA . VAL A 1 91 ? -0.644 56.312 47.188 1 94.31 91 VAL A CA 1
ATOM 752 C C . VAL A 1 91 ? -0.089 57.125 48.375 1 94.31 91 VAL A C 1
ATOM 754 O O . VAL A 1 91 ? 0.514 58.188 48.188 1 94.31 91 VAL A O 1
ATOM 757 N N . ARG A 1 92 ? -0.259 56.656 49.625 1 94.94 92 ARG A N 1
ATOM 758 C CA . ARG A 1 92 ? 0.27 57.312 50.812 1 94.94 92 ARG A CA 1
ATOM 759 C C . ARG A 1 92 ? 1.788 57.438 50.719 1 94.94 92 ARG A C 1
ATOM 761 O O . ARG A 1 92 ? 2.34 58.531 50.969 1 94.94 92 ARG A O 1
ATOM 768 N N . GLU A 1 93 ? 2.357 56.344 50.375 1 95.25 93 GLU A N 1
ATOM 769 C CA . GLU A 1 93 ? 3.811 56.344 50.25 1 95.25 93 GLU A CA 1
ATOM 770 C C . GLU A 1 93 ? 4.258 57.312 49.156 1 95.25 93 GLU A C 1
ATOM 772 O O . GLU A 1 93 ? 5.273 58 49.312 1 95.25 93 GLU A O 1
ATOM 777 N N . GLY A 1 94 ? 3.49 57.312 48.094 1 94.44 94 GLY A N 1
ATOM 778 C CA . GLY A 1 94 ? 3.795 58.25 47.031 1 94.44 94 GLY A CA 1
ATOM 779 C C . GLY A 1 94 ? 3.697 59.719 47.438 1 94.44 94 GLY A C 1
ATOM 780 O O . GLY A 1 94 ? 4.547 60.531 47.094 1 94.44 94 GLY A O 1
ATOM 781 N N . ILE A 1 95 ? 2.697 60.031 48.188 1 94.5 95 ILE A N 1
ATOM 782 C CA . ILE A 1 95 ? 2.484 61.406 48.656 1 94.5 95 ILE A CA 1
ATOM 783 C C . ILE A 1 95 ? 3.611 61.812 49.594 1 94.5 95 ILE A C 1
ATOM 785 O O . ILE A 1 95 ? 4.109 62.938 49.531 1 94.5 95 ILE A O 1
ATOM 789 N N . GLU A 1 96 ? 4.008 60.906 50.406 1 94.5 96 GLU A N 1
ATOM 790 C CA . GLU A 1 96 ? 5.117 61.188 51.344 1 94.5 96 GLU A CA 1
ATOM 791 C C . GLU A 1 96 ? 6.406 61.469 50.562 1 94.5 96 GLU A C 1
ATOM 793 O O . GLU A 1 96 ? 7.148 62.375 50.906 1 94.5 96 GLU A O 1
ATOM 798 N N . ALA A 1 97 ? 6.602 60.719 49.625 1 95.12 97 ALA A N 1
ATOM 799 C CA . ALA A 1 97 ? 7.793 60.906 48.812 1 95.12 97 ALA A CA 1
ATOM 800 C C . ALA A 1 97 ? 7.723 62.25 48.062 1 95.12 97 ALA A C 1
ATOM 802 O O . ALA A 1 97 ? 8.711 62.969 48 1 95.12 97 ALA A O 1
ATOM 803 N N . ALA A 1 98 ? 6.594 62.531 47.531 1 92.81 98 ALA A N 1
ATOM 804 C CA . ALA A 1 98 ? 6.406 63.781 46.812 1 92.81 98 ALA A CA 1
ATOM 805 C C . ALA A 1 98 ? 6.582 65 47.781 1 92.81 98 ALA A C 1
ATOM 807 O O . ALA A 1 98 ? 7.121 66 47.375 1 92.81 98 ALA A O 1
ATOM 808 N N . ALA A 1 99 ? 6.145 64.812 48.969 1 92.38 99 ALA A N 1
ATOM 809 C CA . ALA A 1 99 ? 6.273 65.875 49.969 1 92.38 99 ALA A CA 1
ATOM 810 C C . ALA A 1 99 ? 7.742 66.188 50.312 1 92.38 99 ALA A C 1
ATOM 812 O O . ALA A 1 99 ? 8.086 67.25 50.781 1 92.38 99 ALA A O 1
ATOM 813 N N . ARG A 1 100 ? 8.492 65.125 50 1 92.56 100 ARG A N 1
ATOM 814 C CA . ARG A 1 100 ? 9.93 65.312 50.188 1 92.56 100 ARG A CA 1
ATOM 815 C C . ARG A 1 100 ? 10.578 65.938 48.938 1 92.56 100 ARG A C 1
ATOM 817 O O . ARG A 1 100 ? 11.797 66.062 48.875 1 92.56 100 ARG A O 1
ATOM 824 N N . GLY A 1 101 ? 9.82 66.062 47.938 1 88.25 101 GLY A N 1
ATOM 825 C CA . GLY A 1 101 ? 10.328 66.75 46.75 1 88.25 101 GLY A CA 1
ATOM 826 C C . GLY A 1 101 ? 10.531 65.812 45.562 1 88.25 101 GLY A C 1
ATOM 827 O O . GLY A 1 101 ? 11.039 66.25 44.531 1 88.25 101 GLY A O 1
ATOM 828 N N . GLU A 1 102 ? 10.055 64.688 45.656 1 90.31 102 GLU A N 1
ATOM 829 C CA . GLU A 1 102 ? 10.273 63.688 44.594 1 90.31 102 GLU A CA 1
ATOM 830 C C . GLU A 1 102 ? 9.07 63.625 43.656 1 90.31 102 GLU A C 1
ATOM 832 O O . GLU A 1 102 ? 7.926 63.656 44.125 1 90.31 102 GLU A O 1
ATOM 837 N N . PHE A 1 103 ? 9.352 63.531 42.406 1 84.38 103 PHE A N 1
ATOM 838 C CA . PHE A 1 103 ? 8.305 63.25 41.438 1 84.38 103 PHE A CA 1
ATOM 839 C C . PHE A 1 103 ? 8.031 61.75 41.344 1 84.38 103 PHE A C 1
ATOM 841 O O . PHE A 1 103 ? 8.953 60.969 41.156 1 84.38 103 PHE A O 1
ATOM 848 N N . ILE A 1 104 ? 6.719 61.375 41.531 1 88.06 104 ILE A N 1
ATOM 849 C CA . ILE A 1 104 ? 6.332 59.969 41.5 1 88.06 104 ILE A CA 1
ATOM 850 C C . ILE A 1 104 ? 5.32 59.719 40.406 1 88.06 104 ILE A C 1
ATOM 852 O O . ILE A 1 104 ? 4.391 60.5 40.219 1 88.06 104 ILE A O 1
ATOM 856 N N . ARG A 1 105 ? 5.598 58.656 39.625 1 86.06 105 ARG A N 1
ATOM 857 C CA . ARG A 1 105 ? 4.645 58.25 38.594 1 86.06 105 ARG A CA 1
ATOM 858 C C . ARG A 1 105 ? 4.52 56.719 38.562 1 86.06 105 ARG A C 1
ATOM 860 O O . ARG A 1 105 ? 5.523 56 38.562 1 86.06 105 ARG A O 1
ATOM 867 N N . PHE A 1 106 ? 3.287 56.281 38.594 1 87.38 106 PHE A N 1
ATOM 868 C CA . PHE A 1 106 ? 3.059 54.844 38.469 1 87.38 106 PHE A CA 1
ATOM 869 C C . PHE A 1 106 ? 1.633 54.562 38 1 87.38 106 PHE A C 1
ATOM 871 O O . PHE A 1 106 ? 0.75 55.406 38.156 1 87.38 106 PHE A O 1
ATOM 878 N N . GLU A 1 107 ? 1.415 53.406 37.406 1 87.69 107 GLU A N 1
ATOM 879 C CA . GLU A 1 107 ? 0.07 53 37.031 1 87.69 107 GLU A CA 1
ATOM 880 C C . GLU A 1 107 ? -0.646 52.344 38.219 1 87.69 107 GLU A C 1
ATOM 882 O O . GLU A 1 107 ? -0.031 51.625 39 1 87.69 107 GLU A O 1
ATOM 887 N N . THR A 1 108 ? -1.86 52.75 38.406 1 88.31 108 THR A N 1
ATOM 888 C CA . THR A 1 108 ? -2.652 52.188 39.5 1 88.31 108 THR A CA 1
ATOM 889 C C . THR A 1 108 ? -4.129 52.125 39.125 1 88.31 108 THR A C 1
ATOM 891 O O . THR A 1 108 ? -4.496 52.438 37.969 1 88.31 108 THR A O 1
ATOM 894 N N . THR A 1 109 ? -4.926 51.531 39.969 1 88.69 109 THR A N 1
ATOM 895 C CA . THR A 1 109 ? -6.363 51.406 39.75 1 88.69 109 THR A CA 1
ATOM 896 C C . THR A 1 109 ? -7.137 52.219 40.781 1 88.69 109 THR A C 1
ATOM 898 O O . THR A 1 109 ? -6.645 52.5 41.875 1 88.69 109 THR A O 1
ATOM 901 N N . HIS A 1 110 ? -8.078 52.875 40.344 1 82.81 110 HIS A N 1
ATOM 902 C CA . HIS A 1 110 ? -8.945 53.531 41.312 1 82.81 110 HIS A CA 1
ATOM 903 C C . HIS A 1 110 ? -10.391 53.094 41.156 1 82.81 110 HIS A C 1
ATOM 905 O O . HIS A 1 110 ? -10.781 52.594 40.094 1 82.81 110 HIS A O 1
ATOM 911 N N . ALA A 1 111 ? -11.031 52.938 42.25 1 72.69 111 ALA A N 1
ATOM 912 C CA . ALA A 1 111 ? -12.43 52.531 42.25 1 72.69 111 ALA A CA 1
ATOM 913 C C . ALA A 1 111 ? -13.297 53.531 41.5 1 72.69 111 ALA A C 1
ATOM 915 O O . ALA A 1 111 ? -13.297 54.719 41.781 1 72.69 111 ALA A O 1
ATOM 916 N N . ALA A 1 112 ? -13.297 53.281 40.094 1 61.09 112 ALA A N 1
ATOM 917 C CA . ALA A 1 112 ? -14.078 54.188 39.25 1 61.09 112 ALA A CA 1
ATOM 918 C C . ALA A 1 112 ? -15.5 54.344 39.812 1 61.09 112 ALA A C 1
ATOM 920 O O . ALA A 1 112 ? -15.867 53.688 40.781 1 61.09 112 ALA A O 1
ATOM 921 N N . THR A 1 113 ? -16.516 54.438 38.594 1 54.94 113 THR A N 1
ATOM 922 C CA . THR A 1 113 ? -17.891 54.938 38.594 1 54.94 113 THR A CA 1
ATOM 923 C C . THR A 1 113 ? -18.781 54.094 39.5 1 54.94 113 THR A C 1
ATOM 925 O O . THR A 1 113 ? -18.359 53.062 40 1 54.94 113 THR A O 1
ATOM 928 N N . LEU A 1 114 ? -20.031 54.344 39.375 1 54.22 114 LEU A N 1
ATOM 929 C CA . LEU A 1 114 ? -21.281 53.906 39.938 1 54.22 114 LEU A CA 1
ATOM 930 C C . LEU A 1 114 ? -21.422 52.406 39.875 1 54.22 114 LEU A C 1
ATOM 932 O O . LEU A 1 114 ? -22.125 51.781 40.688 1 54.22 114 LEU A O 1
ATOM 936 N N . ASP A 1 115 ? -20.719 51.812 39 1 55.53 115 ASP A N 1
ATOM 937 C CA . ASP A 1 115 ? -21.125 50.438 38.75 1 55.53 115 ASP A CA 1
ATOM 938 C C . ASP A 1 115 ? -20.094 49.438 39.344 1 55.53 115 ASP A C 1
ATOM 940 O O . ASP A 1 115 ? -20.141 48.25 39.062 1 55.53 115 ASP A O 1
ATOM 944 N N . GLY A 1 116 ? -19.141 50 40.219 1 62.03 116 GLY A N 1
ATOM 945 C CA . GLY A 1 116 ? -18.266 49.094 40.906 1 62.03 116 GLY A CA 1
ATOM 946 C C . GLY A 1 116 ? -17.094 48.625 40.094 1 62.03 116 GLY A C 1
ATOM 947 O O . GLY A 1 116 ? -16.312 47.781 40.5 1 62.03 116 GLY A O 1
ATOM 948 N N . ARG A 1 117 ? -16.906 49.125 38.906 1 71.5 117 ARG A N 1
ATOM 949 C CA . ARG A 1 117 ? -15.797 48.719 38.062 1 71.5 117 ARG A CA 1
ATOM 950 C C . ARG A 1 117 ? -14.539 49.531 38.375 1 71.5 117 ARG A C 1
ATOM 952 O O . ARG A 1 117 ? -14.633 50.656 38.844 1 71.5 117 ARG A O 1
ATOM 959 N N . VAL A 1 118 ? -13.359 48.75 38.312 1 80.88 118 VAL A N 1
ATOM 960 C CA . VAL A 1 118 ? -12.078 49.406 38.562 1 80.88 118 VAL A CA 1
ATOM 961 C C . VAL A 1 118 ? -11.547 50.031 37.281 1 80.88 118 VAL A C 1
ATOM 963 O O . VAL A 1 118 ? -11.711 49.469 36.188 1 80.88 118 VAL A O 1
ATOM 966 N N . ALA A 1 119 ? -11.234 51.281 37.375 1 84.94 119 ALA A N 1
ATOM 967 C CA . ALA A 1 119 ? -10.617 52 36.281 1 84.94 119 ALA A CA 1
ATOM 968 C C . ALA A 1 119 ? -9.102 52.062 36.438 1 84.94 119 ALA A C 1
ATOM 970 O O . ALA A 1 119 ? -8.594 52.188 37.531 1 84.94 119 ALA A O 1
ATOM 971 N N . TYR A 1 120 ? -8.391 51.812 35.375 1 87.81 120 TYR A N 1
ATOM 972 C CA . TYR A 1 120 ? -6.941 51.969 35.375 1 87.81 120 TYR A CA 1
ATOM 973 C C . TYR A 1 120 ? -6.535 53.406 35.125 1 87.81 120 TYR A C 1
ATOM 975 O O . TYR A 1 120 ? -7.109 54.094 34.25 1 87.81 120 TYR A O 1
ATOM 983 N N . ILE A 1 121 ? -5.652 53.906 35.906 1 87.19 121 ILE A N 1
ATOM 984 C CA . ILE A 1 121 ? -5.234 55.312 35.719 1 87.19 121 ILE A CA 1
ATOM 985 C C . ILE A 1 121 ? -3.711 55.375 35.688 1 87.19 121 ILE A C 1
ATOM 987 O O . ILE A 1 121 ? -3.031 54.594 36.375 1 87.19 121 ILE A O 1
ATOM 991 N N . ASP A 1 122 ? -3.135 56.094 34.844 1 85.5 122 ASP A N 1
ATOM 992 C CA . ASP A 1 122 ? -1.759 56.562 34.906 1 85.5 122 ASP A CA 1
ATOM 993 C C . ASP A 1 122 ? -1.635 57.719 35.906 1 85.5 122 ASP A C 1
ATOM 995 O O . ASP A 1 122 ? -2.086 58.844 35.625 1 85.5 122 ASP A O 1
ATOM 999 N N . PHE A 1 123 ? -1.08 57.469 37.062 1 87.75 123 PHE A N 1
ATOM 1000 C CA . PHE A 1 123 ? -1.14 58.344 38.219 1 87.75 123 PHE A CA 1
ATOM 1001 C C . PHE A 1 123 ? 0.218 59 38.469 1 87.75 123 PHE A C 1
ATOM 1003 O O . PHE A 1 123 ? 1.253 58.312 38.375 1 87.75 123 PHE A O 1
ATOM 1010 N N . SER A 1 124 ? 0.225 60.281 38.688 1 87 124 SER A N 1
ATOM 1011 C CA . SER A 1 124 ? 1.463 60.969 39 1 87 124 SER A CA 1
ATOM 1012 C C . SER A 1 124 ? 1.258 61.938 40.156 1 87 124 SER A C 1
ATOM 1014 O O . SER A 1 124 ? 0.148 62.438 40.375 1 87 124 SER A O 1
ATOM 1016 N N . LEU A 1 125 ? 2.324 62.156 41 1 88.62 125 LEU A N 1
ATOM 1017 C CA . LEU A 1 125 ? 2.414 63.094 42.094 1 88.62 125 LEU A CA 1
ATOM 1018 C C . LEU A 1 125 ? 3.578 64.062 41.875 1 88.62 125 LEU A C 1
ATOM 1020 O O . LEU A 1 125 ? 4.738 63.656 41.875 1 88.62 125 LEU A O 1
ATOM 1024 N N . LYS A 1 126 ? 3.205 65.312 41.719 1 82.31 126 LYS A N 1
ATOM 1025 C CA . LYS A 1 126 ? 4.234 66.312 41.469 1 82.31 126 LYS A CA 1
ATOM 1026 C C . LYS A 1 126 ? 4.363 67.25 42.625 1 82.31 126 LYS A C 1
ATOM 1028 O O . LYS A 1 126 ? 3.389 67.938 43.031 1 82.31 126 LYS A O 1
ATOM 1033 N N . PRO A 1 127 ? 5.559 67.438 43.156 1 86.5 127 PRO A N 1
ATOM 1034 C CA . PRO A 1 127 ? 5.766 68.438 44.219 1 86.5 127 PRO A CA 1
ATOM 1035 C C . PRO A 1 127 ? 5.938 69.812 43.656 1 86.5 127 PRO A C 1
ATOM 1037 O O . PRO A 1 127 ? 6.562 70 42.625 1 86.5 127 PRO A O 1
ATOM 1040 N N . VAL A 1 128 ? 5.285 70.812 44.25 1 76.81 128 VAL A N 1
ATOM 1041 C CA . VAL A 1 128 ? 5.461 72.188 43.969 1 76.81 128 VAL A CA 1
ATOM 1042 C C . VAL A 1 128 ? 6.273 72.875 45.062 1 76.81 128 VAL A C 1
ATOM 1044 O O . VAL A 1 128 ? 5.891 72.812 46.25 1 76.81 128 VAL A O 1
ATOM 1047 N N . LYS A 1 129 ? 7.379 73.438 44.625 1 79.06 129 LYS A N 1
ATOM 1048 C CA . LYS A 1 129 ? 8.305 74 45.625 1 79.06 129 LYS A CA 1
ATOM 1049 C C . LYS A 1 129 ? 8.242 75.5 45.625 1 79.06 129 LYS A C 1
ATOM 1051 O O . LYS A 1 129 ? 7.93 76.125 44.594 1 79.06 129 LYS A O 1
ATOM 1056 N N . ASP A 1 130 ? 8.461 76.062 46.812 1 73.25 130 ASP A N 1
ATOM 1057 C CA . ASP A 1 130 ? 8.578 77.562 46.938 1 73.25 130 ASP A CA 1
ATOM 1058 C C . ASP A 1 130 ? 10 78 46.625 1 73.25 130 ASP A C 1
ATOM 1060 O O . ASP A 1 130 ? 10.836 77.188 46.188 1 73.25 130 ASP A O 1
ATOM 1064 N N . GLU A 1 131 ? 10.227 79.25 46.656 1 68.5 131 GLU A N 1
ATOM 1065 C CA . GLU A 1 131 ? 11.508 79.875 46.312 1 68.5 131 GLU A CA 1
ATOM 1066 C C . GLU A 1 131 ? 12.633 79.312 47.188 1 68.5 131 GLU A C 1
ATOM 1068 O O . GLU A 1 131 ? 13.797 79.312 46.781 1 68.5 131 GLU A O 1
ATOM 1073 N N . ARG A 1 132 ? 12.242 78.938 48.406 1 78.69 132 ARG A N 1
ATOM 1074 C CA . ARG A 1 132 ? 13.242 78.438 49.344 1 78.69 132 ARG A CA 1
ATOM 1075 C C . ARG A 1 132 ? 13.461 76.938 49.125 1 78.69 132 ARG A C 1
ATOM 1077 O O . ARG A 1 132 ? 14.273 76.312 49.812 1 78.69 132 ARG A O 1
ATOM 1084 N N . GLY A 1 133 ? 12.719 76.312 48.312 1 79.56 133 GLY A N 1
ATOM 1085 C CA . GLY A 1 133 ? 12.891 74.875 48 1 79.56 133 GLY A CA 1
ATOM 1086 C C . GLY A 1 133 ? 11.984 74 48.781 1 79.56 133 GLY A C 1
ATOM 1087 O O . GLY A 1 133 ? 12.078 72.75 48.688 1 79.56 133 GLY A O 1
ATOM 1088 N N . ASN A 1 134 ? 11.172 74.562 49.656 1 82.81 134 ASN A N 1
ATOM 1089 C CA . ASN A 1 134 ? 10.25 73.75 50.438 1 82.81 134 ASN A CA 1
ATOM 1090 C C . ASN A 1 134 ? 9 73.375 49.656 1 82.81 134 ASN A C 1
ATOM 1092 O O . ASN A 1 134 ? 8.469 74.188 48.906 1 82.81 134 ASN A O 1
ATOM 1096 N N . VAL A 1 135 ? 8.578 72.125 49.812 1 87.56 135 VAL A N 1
ATOM 1097 C CA . VAL A 1 135 ? 7.371 71.688 49.125 1 87.56 135 VAL A CA 1
ATOM 1098 C C . VAL A 1 135 ? 6.145 72.312 49.781 1 87.56 135 VAL A C 1
ATOM 1100 O O . VAL A 1 135 ? 5.91 72.188 51 1 87.56 135 VAL A O 1
ATOM 1103 N N . VAL A 1 136 ? 5.367 73.062 49 1 81 136 VAL A N 1
ATOM 1104 C CA . VAL A 1 136 ? 4.203 73.75 49.531 1 81 136 VAL A CA 1
ATOM 1105 C C . VAL A 1 136 ? 2.93 73.062 49.125 1 81 136 VAL A C 1
ATOM 1107 O O . VAL A 1 136 ? 1.92 73.125 49.844 1 81 136 VAL A O 1
ATOM 1110 N N . LEU A 1 137 ? 3.027 72.312 47.969 1 84.88 137 LEU A N 1
ATOM 1111 C CA . LEU A 1 137 ? 1.869 71.562 47.469 1 84.88 137 LEU A CA 1
ATOM 1112 C C . LEU A 1 137 ? 2.301 70.312 46.688 1 84.88 137 LEU A C 1
ATOM 1114 O O . LEU A 1 137 ? 3.428 70.25 46.219 1 84.88 137 LEU A O 1
ATOM 1118 N N . VAL A 1 138 ? 1.396 69.312 46.719 1 87.69 138 VAL A N 1
ATOM 1119 C CA . VAL A 1 138 ? 1.541 68.188 45.875 1 87.69 138 VAL A CA 1
ATOM 1120 C C . VAL A 1 138 ? 0.365 68.062 44.906 1 87.69 138 VAL A C 1
ATOM 1122 O O . VAL A 1 138 ? -0.792 68.188 45.312 1 87.69 138 VAL A O 1
ATOM 1125 N N . VAL A 1 139 ? 0.691 67.875 43.625 1 83.88 139 VAL A N 1
ATOM 1126 C CA . VAL A 1 139 ? -0.352 67.875 42.625 1 83.88 139 VAL A CA 1
ATOM 1127 C C . VAL A 1 139 ? -0.525 66.438 42.125 1 83.88 139 VAL A C 1
ATOM 1129 O O . VAL A 1 139 ? 0.299 65.938 41.344 1 83.88 139 VAL A O 1
ATOM 1132 N N . PRO A 1 140 ? -1.588 65.688 42.562 1 89.06 140 PRO A N 1
ATOM 1133 C CA . PRO A 1 140 ? -1.926 64.375 41.969 1 89.06 140 PRO A CA 1
ATOM 1134 C C . PRO A 1 140 ? -2.607 64.562 40.594 1 89.06 140 PRO A C 1
ATOM 1136 O O . PRO A 1 140 ? -3.477 65.438 40.438 1 89.06 140 PRO A O 1
ATOM 1139 N N . GLU A 1 141 ? -2.164 63.812 39.688 1 83.44 141 GLU A N 1
ATOM 1140 C CA . GLU A 1 141 ? -2.752 63.75 38.344 1 83.44 141 GLU A CA 1
ATOM 1141 C C . GLU A 1 141 ? -2.988 62.312 37.938 1 83.44 141 GLU A C 1
ATOM 1143 O O . GLU A 1 141 ? -2.119 61.438 38.094 1 83.44 141 GLU A O 1
ATOM 1148 N N . GLY A 1 142 ? -4.199 61.969 37.531 1 82.94 142 GLY A N 1
ATOM 1149 C CA . GLY A 1 142 ? -4.543 60.656 37.031 1 82.94 142 GLY A CA 1
ATOM 1150 C C . GLY A 1 142 ? -5.199 60.688 35.656 1 82.94 142 GLY A C 1
ATOM 1151 O O . GLY A 1 142 ? -6.082 61.5 35.406 1 82.94 142 GLY A O 1
ATOM 1152 N N . ARG A 1 143 ? -4.75 59.812 34.844 1 78.69 143 ARG A N 1
ATOM 1153 C CA . ARG A 1 143 ? -5.352 59.625 33.531 1 78.69 143 ARG A CA 1
ATOM 1154 C C . ARG A 1 143 ? -6.004 58.25 33.406 1 78.69 143 ARG A C 1
ATOM 1156 O O . ARG A 1 143 ? -5.375 57.25 33.688 1 78.69 143 ARG A O 1
ATOM 1163 N N . ASP A 1 144 ? -7.246 58.344 32.906 1 79.94 144 ASP A N 1
ATOM 1164 C CA . ASP A 1 144 ? -7.953 57.094 32.688 1 79.94 144 ASP A CA 1
ATOM 1165 C C . ASP A 1 144 ? -7.418 56.344 31.469 1 79.94 144 ASP A C 1
ATOM 1167 O O . ASP A 1 144 ? -7.527 56.844 30.344 1 79.94 144 ASP A O 1
ATOM 1171 N N . ILE A 1 145 ? -6.828 55.156 31.75 1 79.06 145 ILE A N 1
ATOM 1172 C CA . ILE A 1 145 ? -6.262 54.375 30.672 1 79.06 145 ILE A CA 1
ATOM 1173 C C . ILE A 1 145 ? -6.977 53.031 30.578 1 79.06 145 ILE A C 1
ATOM 1175 O O . ILE A 1 145 ? -6.414 52.062 30.078 1 79.06 145 ILE A O 1
ATOM 1179 N N . THR A 1 146 ? -8.148 53 31.062 1 80.25 146 THR A N 1
ATOM 1180 C CA . THR A 1 146 ? -8.883 51.75 31.156 1 80.25 146 THR A CA 1
ATOM 1181 C C . THR A 1 146 ? -9.125 51.156 29.766 1 80.25 146 THR A C 1
ATOM 1183 O O . THR A 1 146 ? -8.867 49.969 29.531 1 80.25 146 THR A O 1
ATOM 1186 N N . GLU A 1 147 ? -9.68 51.906 28.859 1 74.81 147 GLU A N 1
ATOM 1187 C CA . GLU A 1 147 ? -9.969 51.406 27.5 1 74.81 147 GLU A CA 1
ATOM 1188 C C . GLU A 1 147 ? -8.703 50.938 26.797 1 74.81 147 GLU A C 1
ATOM 1190 O O . GLU A 1 147 ? -8.711 49.938 26.109 1 74.81 147 GLU A O 1
ATOM 1195 N N . ARG A 1 148 ? -7.727 51.688 27.062 1 72.62 148 ARG A N 1
ATOM 1196 C CA . ARG A 1 148 ? -6.445 51.312 26.469 1 72.62 148 ARG A CA 1
ATOM 1197 C C . ARG A 1 148 ? -5.945 49.969 26.984 1 72.62 148 ARG A C 1
ATOM 1199 O O . ARG A 1 148 ? -5.516 49.125 26.203 1 72.62 148 ARG A O 1
ATOM 1206 N N . ARG A 1 149 ? -5.902 49.844 28.25 1 76.81 149 ARG A N 1
ATOM 1207 C CA . ARG A 1 149 ? -5.422 48.625 28.875 1 76.81 149 ARG A CA 1
ATOM 1208 C C . ARG A 1 149 ? -6.25 47.406 28.438 1 76.81 149 ARG A C 1
ATOM 1210 O O . ARG A 1 149 ? -5.703 46.344 28.172 1 76.81 149 ARG A O 1
ATOM 1217 N N . ARG A 1 150 ? -7.496 47.625 28.328 1 77.31 150 ARG A N 1
ATOM 1218 C CA . ARG A 1 150 ? -8.375 46.531 27.891 1 77.31 150 ARG A CA 1
ATOM 1219 C C . ARG A 1 150 ? -8.062 46.125 26.453 1 77.31 150 ARG A C 1
ATOM 1221 O O . ARG A 1 150 ? -8.031 44.938 26.125 1 77.31 150 ARG A O 1
ATOM 1228 N N . ALA A 1 151 ? -7.91 47.094 25.578 1 74.75 151 ALA A N 1
ATOM 1229 C CA . ALA A 1 151 ? -7.57 46.812 24.188 1 74.75 151 ALA A CA 1
ATOM 1230 C C . ALA A 1 151 ? -6.234 46.094 24.078 1 74.75 151 ALA A C 1
ATOM 1232 O O . ALA A 1 151 ? -6.098 45.125 23.297 1 74.75 151 ALA A O 1
ATOM 1233 N N . GLU A 1 152 ? -5.293 46.562 24.875 1 74.44 152 GLU A N 1
ATOM 1234 C CA . GLU A 1 152 ? -3.973 45.938 24.891 1 74.44 152 GLU A CA 1
ATOM 1235 C C . GLU A 1 152 ? -4.055 44.469 25.359 1 74.44 152 GLU A C 1
ATOM 1237 O O . GLU A 1 152 ? -3.416 43.594 24.781 1 74.44 152 GLU A O 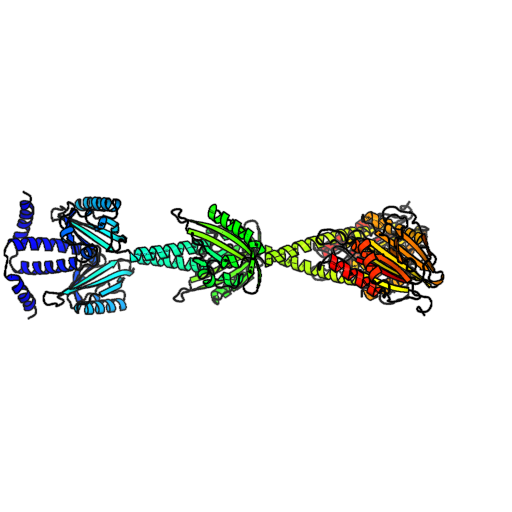1
ATOM 1242 N N . GLU A 1 153 ? -4.781 44.344 26.422 1 75.62 153 GLU A N 1
ATOM 1243 C CA . GLU A 1 153 ? -4.938 43 26.953 1 75.62 153 GLU A CA 1
ATOM 1244 C C . GLU A 1 153 ? -5.629 42.062 25.969 1 75.62 153 GLU A C 1
ATOM 1246 O O . GLU A 1 153 ? -5.238 40.906 25.797 1 75.62 153 GLU A O 1
ATOM 1251 N N . ALA A 1 154 ? -6.629 42.562 25.312 1 74.94 154 ALA A N 1
ATOM 1252 C CA . ALA A 1 154 ? -7.34 41.781 24.312 1 74.94 154 ALA A CA 1
ATOM 1253 C C . ALA A 1 154 ? -6.414 41.375 23.172 1 74.94 154 ALA A C 1
ATOM 1255 O O . ALA A 1 154 ? -6.453 40.25 22.703 1 74.94 154 ALA A O 1
ATOM 1256 N N . LEU A 1 155 ? -5.605 42.281 22.75 1 74.62 155 LEU A N 1
ATOM 1257 C CA . LEU A 1 155 ? -4.66 42.031 21.656 1 74.62 155 LEU A CA 1
ATOM 1258 C C . LEU A 1 155 ? -3.604 41.031 22.094 1 74.62 155 LEU A C 1
ATOM 1260 O O . LEU A 1 155 ? -3.215 40.156 21.297 1 74.62 155 LEU A O 1
ATOM 1264 N N . ARG A 1 156 ? -3.156 41.125 23.281 1 74.06 156 ARG A N 1
ATOM 1265 C CA . ARG A 1 156 ? -2.17 40.188 23.812 1 74.06 156 ARG A CA 1
ATOM 1266 C C . ARG A 1 156 ? -2.738 38.781 23.875 1 74.06 156 ARG A C 1
ATOM 1268 O O . ARG A 1 156 ? -2.07 37.812 23.5 1 74.06 156 ARG A O 1
ATOM 1275 N N . GLU A 1 157 ? -3.914 38.719 24.406 1 73.5 157 GLU A N 1
ATOM 1276 C CA . GLU A 1 157 ? -4.566 37.406 24.5 1 73.5 157 GLU A CA 1
ATOM 1277 C C . GLU A 1 157 ? -4.727 36.781 23.125 1 73.5 157 GLU A C 1
ATOM 1279 O O . GLU A 1 157 ? -4.512 35.562 22.969 1 73.5 157 GLU A O 1
ATOM 1284 N N . ALA A 1 158 ? -5.121 37.531 22.203 1 73.25 158 ALA A N 1
ATOM 1285 C CA . ALA A 1 158 ? -5.254 37.031 20.828 1 73.25 158 ALA A CA 1
ATOM 1286 C C . ALA A 1 158 ? -3.914 36.562 20.297 1 73.25 158 ALA A C 1
ATOM 1288 O O . ALA A 1 158 ? -3.834 35.5 19.672 1 73.25 158 ALA A O 1
ATOM 1289 N N . ALA A 1 159 ? -2.883 37.375 20.531 1 72.69 159 ALA A N 1
ATOM 1290 C CA . ALA A 1 159 ? -1.548 37 20.062 1 72.69 159 ALA A CA 1
ATOM 1291 C C . ALA A 1 159 ? -1.089 35.688 20.672 1 72.69 159 ALA A C 1
ATOM 1293 O O . ALA A 1 159 ? -0.526 34.844 19.969 1 72.69 159 ALA A O 1
ATOM 1294 N N . ILE A 1 160 ? -1.309 35.562 21.938 1 68.31 160 ILE A N 1
ATOM 1295 C CA . ILE A 1 160 ? -0.919 34.344 22.641 1 68.31 160 ILE A CA 1
ATOM 1296 C C . ILE A 1 160 ? -1.688 33.156 22.062 1 68.31 160 ILE A C 1
ATOM 1298 O O . ILE A 1 160 ? -1.104 32.094 21.797 1 68.31 160 ILE A O 1
ATOM 1302 N N . LYS A 1 161 ? -2.959 33.344 21.922 1 67.06 161 LYS A N 1
ATOM 1303 C CA . LYS A 1 161 ? -3.812 32.281 21.391 1 67.06 161 LYS A CA 1
ATOM 1304 C C . LYS A 1 161 ? -3.32 31.828 20.016 1 67.06 161 LYS A C 1
ATOM 1306 O O . LYS A 1 161 ? -3.121 30.625 19.797 1 67.06 161 LYS A O 1
ATOM 1311 N N . TYR A 1 162 ? -3.053 32.719 19.125 1 72.38 162 TYR A N 1
ATOM 1312 C CA . TYR A 1 162 ? -2.65 32.375 17.766 1 72.38 162 TYR A CA 1
ATOM 1313 C C . TYR A 1 162 ? -1.252 31.766 17.75 1 72.38 162 TYR A C 1
ATOM 1315 O O . TYR A 1 162 ? -0.962 30.875 16.953 1 72.38 162 TYR A O 1
ATOM 1323 N N . ARG A 1 163 ? -0.449 32.25 18.641 1 70.88 163 ARG A N 1
ATOM 1324 C CA . ARG A 1 163 ? 0.895 31.688 18.734 1 70.88 163 ARG A CA 1
ATOM 1325 C C . ARG A 1 163 ? 0.846 30.219 19.156 1 70.88 163 ARG A C 1
ATOM 1327 O O . ARG A 1 163 ? 1.569 29.391 18.594 1 70.88 163 ARG A O 1
ATOM 1334 N N . ILE A 1 164 ? 0.065 29.953 20.062 1 65.62 164 ILE A N 1
ATOM 1335 C CA . ILE A 1 164 ? -0.053 28.578 20.562 1 65.62 164 ILE A CA 1
ATOM 1336 C C . ILE A 1 164 ? -0.531 27.672 19.422 1 65.62 164 ILE A C 1
ATOM 1338 O O . ILE A 1 164 ? -0.005 26.578 19.25 1 65.62 164 ILE A O 1
ATOM 1342 N N . VAL A 1 165 ? -1.478 28.125 18.672 1 68.25 165 VAL A N 1
ATOM 1343 C CA . VAL A 1 165 ? -1.991 27.344 17.562 1 68.25 165 VAL A CA 1
ATOM 1344 C C . VAL A 1 165 ? -0.889 27.141 16.516 1 68.25 165 VAL A C 1
ATOM 1346 O O . VAL A 1 165 ? -0.69 26.016 16.031 1 68.25 165 VAL A O 1
ATOM 1349 N N . ALA A 1 166 ? -0.197 28.172 16.25 1 70.31 166 ALA A N 1
ATOM 1350 C CA . ALA A 1 166 ? 0.856 28.125 15.242 1 70.31 166 ALA A CA 1
ATOM 1351 C C . ALA A 1 166 ? 1.99 27.203 15.672 1 70.31 166 ALA A C 1
ATOM 1353 O O . ALA A 1 166 ? 2.518 26.438 14.859 1 70.31 166 ALA A O 1
ATOM 1354 N N . ASP A 1 167 ? 2.334 27.219 16.953 1 66.44 167 ASP A N 1
ATOM 1355 C CA . ASP A 1 167 ? 3.486 26.484 17.469 1 66.44 167 ASP A CA 1
ATOM 1356 C C . ASP A 1 167 ? 3.186 24.984 17.562 1 66.44 167 ASP A C 1
ATOM 1358 O O . ASP A 1 167 ? 4.105 24.172 17.594 1 66.44 167 ASP A O 1
ATOM 1362 N N . ASN A 1 168 ? 1.988 24.734 17.562 1 63 168 ASN A N 1
ATOM 1363 C CA . ASN A 1 168 ? 1.655 23.328 17.812 1 63 168 ASN A CA 1
ATOM 1364 C C . ASN A 1 168 ? 1.054 22.672 16.594 1 63 168 ASN A C 1
ATOM 1366 O O . ASN A 1 168 ? 0.202 21.781 16.703 1 63 168 ASN A O 1
ATOM 1370 N N . THR A 1 169 ? 1.488 23.234 15.508 1 68.62 169 THR A N 1
ATOM 1371 C CA . THR A 1 169 ? 1.085 22.609 14.258 1 68.62 169 THR A CA 1
ATOM 1372 C C . THR A 1 169 ? 1.894 21.344 14.016 1 68.62 169 THR A C 1
ATOM 1374 O O . THR A 1 169 ? 3.025 21.219 14.484 1 68.62 169 THR A O 1
ATOM 1377 N N . PHE A 1 170 ? 1.284 20.406 13.406 1 66.44 170 PHE A N 1
ATOM 1378 C CA . PHE A 1 170 ? 1.982 19.172 13.062 1 66.44 170 PHE A CA 1
ATOM 1379 C C . PHE A 1 170 ? 2.949 19.391 11.906 1 66.44 170 PHE A C 1
ATOM 1381 O O . PHE A 1 170 ? 4.074 18.891 11.922 1 66.44 170 PHE A O 1
ATOM 1388 N N . ASN A 1 171 ? 2.496 20.109 10.992 1 78.56 171 ASN A N 1
ATOM 1389 C CA . ASN A 1 171 ? 3.363 20.469 9.875 1 78.56 171 ASN A CA 1
ATOM 1390 C C . ASN A 1 171 ? 4.344 21.578 10.258 1 78.56 171 ASN A C 1
ATOM 1392 O O . ASN A 1 171 ? 4.129 22.297 11.242 1 78.56 171 ASN A O 1
ATOM 1396 N N . TRP A 1 172 ? 5.441 21.531 9.547 1 86 172 TRP A N 1
ATOM 1397 C CA . TRP A 1 172 ? 6.422 22.594 9.703 1 86 172 TRP A CA 1
ATOM 1398 C C . TRP A 1 172 ? 5.953 23.875 9.023 1 86 172 TRP A C 1
ATOM 1400 O O . TRP A 1 172 ? 5.91 23.953 7.789 1 86 172 TRP A O 1
ATOM 1410 N N . GLU A 1 173 ? 5.535 24.766 9.836 1 84.44 173 GLU A N 1
ATOM 1411 C CA . GLU A 1 173 ? 5.09 26.062 9.328 1 84.44 173 GLU A CA 1
ATOM 1412 C C . GLU A 1 173 ? 6.207 27.094 9.414 1 84.44 173 GLU A C 1
ATOM 1414 O O . GLU A 1 173 ? 6.969 27.109 10.383 1 84.44 173 GLU A O 1
ATOM 1419 N N . PHE A 1 174 ? 6.277 27.938 8.367 1 87.88 174 PHE A N 1
ATOM 1420 C CA . PHE A 1 174 ? 7.281 28.984 8.422 1 87.88 174 PHE A CA 1
ATOM 1421 C C . PHE A 1 174 ? 6.793 30.234 7.691 1 87.88 174 PHE A C 1
ATOM 1423 O O . PHE A 1 174 ? 5.82 30.172 6.934 1 87.88 174 PHE A O 1
ATOM 1430 N N . TRP A 1 175 ? 7.43 31.359 8.047 1 87.12 175 TRP A N 1
ATOM 1431 C CA . TRP A 1 175 ? 7.133 32.656 7.438 1 87.12 175 TRP A CA 1
ATOM 1432 C C . TRP A 1 175 ? 8.406 33.312 6.93 1 87.12 175 TRP A C 1
ATOM 1434 O O . TRP A 1 175 ? 9.367 33.5 7.688 1 87.12 175 TRP A O 1
ATOM 1444 N N . LEU A 1 176 ? 8.359 33.656 5.652 1 89.88 176 LEU A N 1
ATOM 1445 C CA . LEU A 1 176 ? 9.469 34.375 5.055 1 89.88 176 LEU A CA 1
ATOM 1446 C C . LEU A 1 176 ? 9.117 35.875 4.902 1 89.88 176 LEU A C 1
ATOM 1448 O O . LEU A 1 176 ? 8.023 36.188 4.449 1 89.88 176 LEU A O 1
ATOM 1452 N N . SER A 1 177 ? 10.109 36.688 5.277 1 87.38 177 SER A N 1
ATOM 1453 C CA . SER A 1 177 ? 9.961 38.125 5.043 1 87.38 177 SER A CA 1
ATOM 1454 C C . SER A 1 177 ? 9.984 38.438 3.551 1 87.38 177 SER A C 1
ATOM 1456 O O . SER A 1 177 ? 10.297 37.562 2.73 1 87.38 177 SER A O 1
ATOM 1458 N N . PRO A 1 178 ? 9.586 39.688 3.213 1 88.56 178 PRO A N 1
ATOM 1459 C CA . PRO A 1 178 ? 9.641 40.062 1.802 1 88.56 178 PRO A CA 1
ATOM 1460 C C . PRO A 1 178 ? 11.039 39.906 1.207 1 88.56 178 PRO A C 1
ATOM 1462 O O . PRO A 1 178 ? 11.188 39.688 0.003 1 88.56 178 PRO A O 1
ATOM 1465 N N . GLU A 1 179 ? 12.078 40.031 2.092 1 88.19 179 GLU A N 1
ATOM 1466 C CA . GLU A 1 179 ? 13.453 39.875 1.637 1 88.19 179 GLU A CA 1
ATOM 1467 C C . GLU A 1 179 ? 13.891 38.438 1.61 1 88.19 179 GLU A C 1
ATOM 1469 O O . GLU A 1 179 ? 14.992 38.094 1.175 1 88.19 179 GLU A O 1
ATOM 1474 N N . GLY A 1 180 ? 13.094 37.531 2.088 1 86.75 180 GLY A N 1
ATOM 1475 C CA . GLY A 1 180 ? 13.383 36.125 1.998 1 86.75 180 GLY A CA 1
ATOM 1476 C C . GLY A 1 180 ? 13.969 35.531 3.273 1 86.75 180 GLY A C 1
ATOM 1477 O O . GLY A 1 180 ? 14.414 34.406 3.299 1 86.75 180 GLY A O 1
ATOM 1478 N N . ARG A 1 181 ? 13.93 36.281 4.312 1 88.62 181 ARG A N 1
ATOM 1479 C CA . ARG A 1 181 ? 14.453 35.812 5.586 1 88.62 181 ARG A CA 1
ATOM 1480 C C . ARG A 1 181 ? 13.367 35.094 6.383 1 88.62 181 ARG A C 1
ATOM 1482 O O . ARG A 1 181 ? 12.195 35.5 6.352 1 88.62 181 ARG A O 1
ATOM 1489 N N . VAL A 1 182 ? 13.773 34.094 7.168 1 90.12 182 VAL A N 1
ATOM 1490 C CA . VAL A 1 182 ? 12.828 33.375 8 1 90.12 182 VAL A CA 1
ATOM 1491 C C . VAL A 1 182 ? 12.516 34.188 9.266 1 90.12 182 VAL A C 1
ATOM 1493 O O . VAL A 1 182 ? 13.398 34.406 10.086 1 90.12 182 VAL A O 1
ATOM 1496 N N . ILE A 1 183 ? 11.312 34.531 9.414 1 82.12 183 ILE A N 1
ATOM 1497 C CA . ILE A 1 183 ? 10.961 35.344 10.57 1 82.12 183 ILE A CA 1
ATOM 1498 C C . ILE A 1 183 ? 10.18 34.5 11.578 1 82.12 183 ILE A C 1
ATOM 1500 O O . ILE A 1 183 ? 10.023 34.906 12.734 1 82.12 183 ILE A O 1
ATOM 1504 N N . TYR A 1 184 ? 9.703 33.375 11.117 1 83.75 184 TYR A N 1
ATOM 1505 C CA . TYR A 1 184 ? 9.031 32.438 12.008 1 83.75 184 TYR A CA 1
ATOM 1506 C C . TYR A 1 184 ? 9.164 31.016 11.492 1 83.75 184 TYR A C 1
ATOM 1508 O O . TYR A 1 184 ? 9.109 30.781 10.281 1 83.75 184 TYR A O 1
ATOM 1516 N N . THR A 1 185 ? 9.414 30.141 12.43 1 87.88 185 THR A N 1
ATOM 1517 C CA . THR A 1 185 ? 9.422 28.719 12.172 1 87.88 185 THR A CA 1
ATOM 1518 C C . THR A 1 185 ? 8.789 27.938 13.328 1 87.88 185 THR A C 1
ATOM 1520 O O . THR A 1 185 ? 9.117 28.188 14.492 1 87.88 185 THR A O 1
ATOM 1523 N N . SER A 1 186 ? 7.879 27.109 12.984 1 83 186 SER A N 1
ATOM 1524 C CA . SER A 1 186 ? 7.238 26.312 14.031 1 83 186 SER A CA 1
ATOM 1525 C C . SER A 1 186 ? 8.188 25.25 14.578 1 83 186 SER A C 1
ATOM 1527 O O . SER A 1 186 ? 9.07 24.766 13.859 1 83 186 SER A O 1
ATOM 1529 N N . PRO A 1 187 ? 8.023 24.859 15.789 1 82.5 187 PRO A N 1
ATOM 1530 C CA . PRO A 1 187 ? 8.891 23.859 16.422 1 82.5 187 PRO A CA 1
ATOM 1531 C C . PRO A 1 187 ? 8.82 22.5 15.719 1 82.5 187 PRO A C 1
ATOM 1533 O O . PRO A 1 187 ? 9.734 21.672 15.867 1 82.5 187 PRO A O 1
ATOM 1536 N N . SER A 1 188 ? 7.812 22.297 14.977 1 81.75 188 SER A N 1
ATOM 1537 C CA . SER A 1 188 ? 7.641 21.031 14.266 1 81.75 188 SER A CA 1
ATOM 1538 C C . SER A 1 188 ? 8.766 20.797 13.258 1 81.75 188 SER A C 1
ATOM 1540 O O . SER A 1 188 ? 8.969 19.672 12.797 1 81.75 188 SER A O 1
ATOM 1542 N N . CYS A 1 189 ? 9.516 21.781 12.992 1 91.06 189 CYS A N 1
ATOM 1543 C CA . CYS A 1 189 ? 10.633 21.656 12.055 1 91.06 189 CYS A CA 1
ATOM 1544 C C . CYS A 1 189 ? 11.633 20.609 12.547 1 91.06 189 CYS A C 1
ATOM 1546 O O . CYS A 1 189 ? 12.211 19.875 11.742 1 91.06 189 CYS A O 1
ATOM 1548 N N . GLU A 1 190 ? 11.766 20.562 13.828 1 90.88 190 GLU A N 1
ATOM 1549 C CA . GLU A 1 190 ? 12.719 19.609 14.383 1 90.88 190 GLU A CA 1
ATOM 1550 C C . GLU A 1 190 ? 12.32 18.172 14.062 1 90.88 190 GLU A C 1
ATOM 1552 O O . GLU A 1 190 ? 13.172 17.344 13.734 1 90.88 190 GLU A O 1
ATOM 1557 N N . ARG A 1 191 ? 11.141 17.922 14.133 1 84.94 191 ARG A N 1
ATOM 1558 C CA . ARG A 1 191 ? 10.656 16.578 13.805 1 84.94 191 ARG A CA 1
ATOM 1559 C C . ARG A 1 191 ? 10.82 16.281 12.32 1 84.94 191 ARG A C 1
ATOM 1561 O O . ARG A 1 191 ? 11.164 15.156 11.945 1 84.94 191 ARG A O 1
ATOM 1568 N N . VAL A 1 192 ? 10.656 17.25 11.516 1 89.81 192 VAL A N 1
ATOM 1569 C CA . VAL A 1 192 ? 10.602 17.047 10.07 1 89.81 192 VAL A CA 1
ATOM 1570 C C . VAL A 1 192 ? 12.023 16.984 9.508 1 89.81 192 VAL A C 1
ATOM 1572 O O . VAL A 1 192 ? 12.344 16.109 8.695 1 89.81 192 VAL A O 1
ATOM 1575 N N . CYS A 1 193 ? 12.883 17.875 9.984 1 94.06 193 CYS A N 1
ATOM 1576 C CA . CYS A 1 193 ? 14.188 17.922 9.32 1 94.06 193 CYS A CA 1
ATOM 1577 C C . CYS A 1 193 ? 15.312 17.719 10.32 1 94.06 193 CYS A C 1
ATOM 1579 O O . CYS A 1 193 ? 16.484 17.594 9.938 1 94.06 193 CYS A O 1
ATOM 1581 N N . GLY A 1 194 ? 14.992 17.812 11.656 1 93.81 194 GLY A N 1
ATOM 1582 C CA . GLY A 1 194 ? 15.992 17.547 12.68 1 93.81 194 GLY A CA 1
ATOM 1583 C C . GLY A 1 194 ? 16.641 18.812 13.227 1 93.81 194 GLY A C 1
ATOM 1584 O O . GLY A 1 194 ? 17.375 18.75 14.203 1 93.81 194 GLY A O 1
ATOM 1585 N N . TYR A 1 195 ? 16.375 19.906 12.578 1 94.25 195 TYR A N 1
ATOM 1586 C CA . TYR A 1 195 ? 16.953 21.172 13.031 1 94.25 195 TYR A CA 1
ATOM 1587 C C . TYR A 1 195 ? 15.961 21.938 13.914 1 94.25 195 TYR A C 1
ATOM 1589 O O . TYR A 1 195 ? 14.75 21.906 13.672 1 94.25 195 TYR A O 1
ATOM 1597 N N . GLU A 1 196 ? 16.484 22.656 14.828 1 92.69 196 GLU A N 1
ATOM 1598 C CA . GLU A 1 196 ? 15.641 23.484 15.68 1 92.69 196 GLU A CA 1
ATOM 1599 C C . GLU A 1 196 ? 15.297 24.812 15 1 92.69 196 GLU A C 1
ATOM 1601 O O . GLU A 1 196 ? 15.984 25.234 14.07 1 92.69 196 GLU A O 1
ATOM 1606 N N . ALA A 1 197 ? 14.305 25.406 15.492 1 89.69 197 ALA A N 1
ATOM 1607 C CA . ALA A 1 197 ? 13.781 26.641 14.891 1 89.69 197 ALA A CA 1
ATOM 1608 C C . ALA A 1 197 ? 14.859 27.703 14.82 1 89.69 197 ALA A C 1
ATOM 1610 O O . ALA A 1 197 ? 14.953 28.438 13.828 1 89.69 197 ALA A O 1
ATOM 1611 N N . ASP A 1 198 ? 15.688 27.781 15.773 1 91.31 198 ASP A N 1
ATOM 1612 C CA . ASP A 1 198 ? 16.703 28.828 15.859 1 91.31 198 ASP A CA 1
ATOM 1613 C C . ASP A 1 198 ? 17.734 28.703 14.734 1 91.31 198 ASP A C 1
ATOM 1615 O O . ASP A 1 198 ? 18.328 29.703 14.32 1 91.31 198 ASP A O 1
ATOM 1619 N N . ALA A 1 199 ? 17.922 27.547 14.312 1 92.94 199 ALA A N 1
ATOM 1620 C CA . ALA A 1 199 ? 18.875 27.312 13.234 1 92.94 199 ALA A CA 1
ATOM 1621 C C . ALA A 1 199 ? 18.469 28.047 11.961 1 92.94 199 ALA A C 1
ATOM 1623 O O . ALA A 1 199 ? 19.312 28.562 11.234 1 92.94 199 ALA A O 1
ATOM 1624 N N . PHE A 1 200 ? 17.234 28.234 11.773 1 92.56 200 PHE A N 1
ATOM 1625 C CA . PHE A 1 200 ? 16.719 28.812 10.531 1 92.56 200 PHE A CA 1
ATOM 1626 C C . PHE A 1 200 ? 16.734 30.328 10.609 1 92.56 200 PHE A C 1
ATOM 1628 O O . PHE A 1 200 ? 16.766 31.016 9.578 1 92.56 200 PHE A O 1
ATOM 1635 N N . THR A 1 201 ? 16.656 30.828 11.797 1 87.12 201 THR A N 1
ATOM 1636 C CA . THR A 1 201 ? 16.812 32.281 11.977 1 87.12 201 THR A CA 1
ATOM 1637 C C . THR A 1 201 ? 18.266 32.688 11.828 1 87.12 201 THR A C 1
ATOM 1639 O O . THR A 1 201 ? 18.562 33.75 11.297 1 87.12 201 THR A O 1
ATOM 1642 N N . ALA A 1 202 ? 19.125 31.844 12.258 1 89.12 202 ALA A N 1
ATOM 1643 C CA . ALA A 1 202 ? 20.547 32.094 12.211 1 89.12 202 ALA A CA 1
ATOM 1644 C C . ALA A 1 202 ? 21.094 31.984 10.789 1 89.12 202 ALA A C 1
ATOM 1646 O O . ALA A 1 202 ? 21.922 32.781 10.359 1 89.12 202 ALA A O 1
ATOM 1647 N N . ASP A 1 203 ? 20.625 31 10.062 1 92 203 ASP A N 1
ATOM 1648 C CA . ASP A 1 203 ? 21.047 30.766 8.688 1 92 203 ASP A CA 1
ATOM 1649 C C . ASP A 1 203 ? 19.844 30.766 7.738 1 92 203 ASP A C 1
ATOM 1651 O O . ASP A 1 203 ? 19.203 29.734 7.547 1 92 203 ASP A O 1
ATOM 1655 N N . PRO A 1 204 ? 19.656 31.891 7.062 1 86 204 PRO A N 1
ATOM 1656 C CA . PRO A 1 204 ? 18.484 32.031 6.199 1 86 204 PRO A CA 1
ATOM 1657 C C . PRO A 1 204 ? 18.5 31.031 5.027 1 86 204 PRO A C 1
ATOM 1659 O O . PRO A 1 204 ? 17.438 30.703 4.484 1 86 204 PRO A O 1
ATOM 1662 N N . GLY A 1 205 ? 19.625 30.562 4.691 1 90.56 205 GLY A N 1
ATOM 1663 C CA . GLY A 1 205 ? 19.734 29.672 3.547 1 90.56 205 GLY A CA 1
ATOM 1664 C C . GLY A 1 205 ? 19.484 28.219 3.902 1 90.56 205 GLY A C 1
ATOM 1665 O O . GLY A 1 205 ? 19.281 27.391 3.02 1 90.56 205 GLY A O 1
ATOM 1666 N N . LEU A 1 206 ? 19.469 27.875 5.133 1 93.25 206 LEU A N 1
ATOM 1667 C CA . LEU A 1 206 ? 19.406 26.484 5.586 1 93.25 206 LEU A CA 1
ATOM 1668 C C . LEU A 1 206 ? 18.141 25.812 5.098 1 93.25 206 LEU A C 1
ATOM 1670 O O . LEU A 1 206 ? 18.172 24.656 4.684 1 93.25 206 LEU A O 1
ATOM 1674 N N . ILE A 1 207 ? 17.016 26.516 5.062 1 94 207 ILE A N 1
ATOM 1675 C CA . ILE A 1 207 ? 15.711 25.953 4.742 1 94 207 ILE A CA 1
ATOM 1676 C C . ILE A 1 207 ? 15.719 25.406 3.316 1 94 207 ILE A C 1
ATOM 1678 O O . ILE A 1 207 ? 15 24.453 3.008 1 94 207 ILE A O 1
ATOM 1682 N N . TRP A 1 208 ? 16.625 25.969 2.537 1 93.75 208 TRP A N 1
ATOM 1683 C CA . TRP A 1 208 ? 16.672 25.547 1.144 1 93.75 208 TRP A CA 1
ATOM 1684 C C . TRP A 1 208 ? 17.875 24.625 0.899 1 93.75 208 TRP A C 1
ATOM 1686 O O . TRP A 1 208 ? 17.844 23.797 -0.019 1 93.75 208 TRP A O 1
ATOM 1696 N N . ASN A 1 209 ? 18.844 24.719 1.741 1 94.56 209 ASN A N 1
ATOM 1697 C CA . ASN A 1 209 ? 20.047 23.906 1.594 1 94.56 209 ASN A CA 1
ATOM 1698 C C . ASN A 1 209 ? 19.781 22.438 1.952 1 94.56 209 ASN A C 1
ATOM 1700 O O . ASN A 1 209 ? 20.516 21.547 1.528 1 94.56 209 ASN A O 1
ATOM 1704 N N . ILE A 1 210 ? 18.75 22.203 2.701 1 96.38 210 ILE A N 1
ATOM 1705 C CA . ILE A 1 210 ? 18.453 20.844 3.117 1 96.38 210 ILE A CA 1
ATOM 1706 C C . ILE A 1 210 ? 17.703 20.125 2.008 1 96.38 210 ILE A C 1
ATOM 1708 O O . ILE A 1 210 ? 17.453 18.906 2.102 1 96.38 210 ILE A O 1
ATOM 1712 N N . VAL A 1 211 ? 17.344 20.859 1.002 1 97.31 211 VAL A N 1
ATOM 1713 C CA . VAL A 1 211 ? 16.688 20.234 -0.151 1 97.31 211 VAL A CA 1
ATOM 1714 C C . VAL A 1 211 ? 17.656 19.281 -0.847 1 97.31 211 VAL A C 1
ATOM 1716 O O . VAL A 1 211 ? 18.828 19.609 -1.02 1 97.31 211 VAL A O 1
ATOM 1719 N N . HIS A 1 212 ? 17.141 18.125 -1.139 1 97.12 212 HIS A N 1
ATOM 1720 C CA . HIS A 1 212 ? 17.969 17.141 -1.844 1 97.12 212 HIS A CA 1
ATOM 1721 C C . HIS A 1 212 ? 18.578 17.75 -3.107 1 97.12 212 HIS A C 1
ATOM 1723 O O . HIS A 1 212 ? 17.891 18.453 -3.854 1 97.12 212 HIS A O 1
ATOM 1729 N N . PRO A 1 213 ? 19.766 17.438 -3.428 1 95.44 213 PRO A N 1
ATOM 1730 C CA . PRO A 1 213 ? 20.469 18.062 -4.559 1 95.44 213 PRO A CA 1
ATOM 1731 C C . PRO A 1 213 ? 19.75 17.844 -5.887 1 95.44 213 PRO A C 1
ATOM 1733 O O . PRO A 1 213 ? 19.688 18.766 -6.711 1 95.44 213 PRO A O 1
ATOM 1736 N N . ASP A 1 214 ? 19.141 16.719 -6.074 1 95.06 214 ASP A N 1
ATOM 1737 C CA . ASP A 1 214 ? 18.469 16.391 -7.328 1 95.06 214 ASP A CA 1
ATOM 1738 C C . ASP A 1 214 ? 17.188 17.219 -7.492 1 95.06 214 ASP A C 1
ATOM 1740 O O . ASP A 1 214 ? 16.641 17.312 -8.594 1 95.06 214 ASP A O 1
ATOM 1744 N N . ASP A 1 215 ? 16.688 17.844 -6.371 1 96.69 215 ASP A N 1
ATOM 1745 C CA . ASP A 1 215 ? 15.398 18.531 -6.434 1 96.69 215 ASP A CA 1
ATOM 1746 C C . ASP A 1 215 ? 15.578 20.047 -6.309 1 96.69 215 ASP A C 1
ATOM 1748 O O . ASP A 1 215 ? 14.594 20.781 -6.285 1 96.69 215 ASP A O 1
ATOM 1752 N N . ARG A 1 216 ? 16.828 20.562 -6.266 1 95.94 216 ARG A N 1
ATOM 1753 C CA . ARG A 1 216 ? 17.094 21.984 -6.008 1 95.94 216 ARG A CA 1
ATOM 1754 C C . ARG A 1 216 ? 16.594 22.844 -7.16 1 95.94 216 ARG A C 1
ATOM 1756 O O . ARG A 1 216 ? 16.047 23.922 -6.941 1 95.94 216 ARG A O 1
ATOM 1763 N N . GLN A 1 217 ? 16.812 22.328 -8.32 1 94.81 217 GLN A N 1
ATOM 1764 C CA . GLN A 1 217 ? 16.359 23.094 -9.469 1 94.81 217 GLN A CA 1
ATOM 1765 C C . GLN A 1 217 ? 14.852 23.281 -9.461 1 94.81 217 GLN A C 1
ATOM 1767 O O . GLN A 1 217 ? 14.344 24.375 -9.711 1 94.81 217 GLN A O 1
ATOM 1772 N N . LEU A 1 218 ? 14.172 22.25 -9.203 1 95.69 218 LEU A N 1
ATOM 1773 C CA . LEU A 1 218 ? 12.711 22.281 -9.133 1 95.69 218 LEU A CA 1
ATOM 1774 C C . LEU A 1 218 ? 12.242 23.297 -8.086 1 95.69 218 LEU A C 1
ATOM 1776 O O . LEU A 1 218 ? 11.328 24.078 -8.344 1 95.69 218 LEU A O 1
ATOM 1780 N N . VAL A 1 219 ? 12.875 23.266 -6.969 1 95.5 219 VAL A N 1
ATOM 1781 C CA . VAL A 1 219 ? 12.469 24.109 -5.859 1 95.5 219 VAL A CA 1
ATOM 1782 C C . VAL A 1 219 ? 12.805 25.578 -6.176 1 95.5 219 VAL A C 1
ATOM 1784 O O . VAL A 1 219 ? 12.023 26.469 -5.867 1 95.5 219 VAL A O 1
ATOM 1787 N N . ASP A 1 220 ? 13.922 25.781 -6.805 1 93.88 220 ASP A N 1
ATOM 1788 C CA . ASP A 1 220 ? 14.32 27.141 -7.184 1 93.88 220 ASP A CA 1
ATOM 1789 C C . ASP A 1 220 ? 13.312 27.766 -8.148 1 93.88 220 ASP A C 1
ATOM 1791 O O . ASP A 1 220 ? 12.945 28.922 -8 1 93.88 220 ASP A O 1
ATOM 1795 N N . VAL A 1 221 ? 12.961 27.016 -9.109 1 94.25 221 VAL A N 1
ATOM 1796 C CA . VAL A 1 221 ? 11.977 27.484 -10.078 1 94.25 221 VAL A CA 1
ATOM 1797 C C . VAL A 1 221 ? 10.664 27.812 -9.367 1 94.25 221 VAL A C 1
ATOM 1799 O O . VAL A 1 221 ? 10.055 28.844 -9.617 1 94.25 221 VAL A O 1
ATOM 1802 N N . HIS A 1 222 ? 10.289 26.969 -8.484 1 93.88 222 HIS A N 1
ATOM 1803 C CA . HIS A 1 222 ? 9.055 27.141 -7.723 1 93.88 222 HIS A CA 1
ATOM 1804 C C . HIS A 1 222 ? 9.094 28.406 -6.883 1 93.88 222 HIS A C 1
ATOM 1806 O O . HIS A 1 222 ? 8.141 29.188 -6.883 1 93.88 222 HIS A O 1
ATOM 1812 N N . ARG A 1 223 ? 10.156 28.578 -6.246 1 91 223 ARG A N 1
ATOM 1813 C CA . ARG A 1 223 ? 10.312 29.75 -5.395 1 91 223 ARG A CA 1
ATOM 1814 C C . ARG A 1 223 ? 10.234 31.031 -6.215 1 91 223 ARG A C 1
ATOM 1816 O O . ARG A 1 223 ? 9.602 32 -5.793 1 91 223 ARG A O 1
ATOM 1823 N N . HIS A 1 224 ? 10.859 30.984 -7.281 1 90.56 224 HIS A N 1
ATOM 1824 C CA . HIS A 1 224 ? 10.875 32.156 -8.156 1 90.56 224 HIS A CA 1
ATOM 1825 C C . HIS A 1 224 ? 9.469 32.469 -8.656 1 90.56 224 HIS A C 1
ATOM 1827 O O . HIS A 1 224 ? 9.07 33.656 -8.68 1 90.56 224 HIS A O 1
ATOM 1833 N N . GLU A 1 225 ? 8.773 31.547 -9 1 91.44 225 GLU A N 1
ATOM 1834 C CA . GLU A 1 225 ? 7.422 31.734 -9.516 1 91.44 225 GLU A CA 1
ATOM 1835 C C . GLU A 1 225 ? 6.504 32.312 -8.453 1 91.44 225 GLU A C 1
ATOM 1837 O O . GLU A 1 225 ? 5.754 33.281 -8.727 1 91.44 225 GLU A O 1
ATOM 1842 N N . VAL A 1 226 ? 6.574 31.797 -7.281 1 89.88 226 VAL A N 1
ATOM 1843 C CA . VAL A 1 226 ? 5.707 32.25 -6.203 1 89.88 226 VAL A CA 1
ATOM 1844 C C . VAL A 1 226 ? 6.059 33.688 -5.84 1 89.88 226 VAL A C 1
ATOM 1846 O O . VAL A 1 226 ? 5.172 34.531 -5.574 1 89.88 226 VAL A O 1
ATOM 1849 N N . ARG A 1 227 ? 7.316 33.969 -5.812 1 87.06 227 ARG A N 1
ATOM 1850 C CA . ARG A 1 227 ? 7.781 35.312 -5.434 1 87.06 227 ARG A CA 1
ATOM 1851 C C . ARG A 1 227 ? 7.406 36.344 -6.496 1 87.06 227 ARG A C 1
ATOM 1853 O O . ARG A 1 227 ? 7 37.469 -6.164 1 87.06 227 ARG A O 1
ATOM 1860 N N . GLU A 1 228 ? 7.48 35.969 -7.672 1 87.38 228 GLU A N 1
ATOM 1861 C CA . GLU A 1 228 ? 7.242 36.906 -8.766 1 87.38 228 GLU A CA 1
ATOM 1862 C C . GLU A 1 228 ? 5.754 37.062 -9.055 1 87.38 228 GLU A C 1
ATOM 1864 O O . GLU A 1 228 ? 5.262 38.156 -9.25 1 87.38 228 GLU A O 1
ATOM 1869 N N . GLU A 1 229 ? 5.109 35.969 -9.086 1 88.06 229 GLU A N 1
ATOM 1870 C CA . GLU A 1 229 ? 3.695 36 -9.453 1 88.06 229 GLU A CA 1
ATOM 1871 C C . GLU A 1 229 ? 2.814 36.281 -8.234 1 88.06 229 GLU A C 1
ATOM 1873 O O . GLU A 1 229 ? 1.653 36.656 -8.383 1 88.06 229 GLU A O 1
ATOM 1878 N N . LYS A 1 230 ? 3.387 36.062 -7.086 1 86.19 230 LYS A N 1
ATOM 1879 C CA . LYS A 1 230 ? 2.688 36.281 -5.82 1 86.19 230 LYS A CA 1
ATOM 1880 C C . LYS A 1 230 ? 1.375 35.5 -5.781 1 86.19 230 LYS A C 1
ATOM 1882 O O . LYS A 1 230 ? 0.327 36.062 -5.453 1 86.19 230 LYS A O 1
ATOM 1887 N N . VAL A 1 231 ? 1.47 34.312 -6.227 1 84 231 VAL A N 1
ATOM 1888 C CA . VAL A 1 231 ? 0.333 33.406 -6.168 1 84 231 VAL A CA 1
ATOM 1889 C C . VAL A 1 231 ? 0.69 32.188 -5.32 1 84 231 VAL A C 1
ATOM 1891 O O . VAL A 1 231 ? 1.868 31.922 -5.059 1 84 231 VAL A O 1
ATOM 1894 N N . MET A 1 232 ? -0.341 31.516 -4.914 1 84.75 232 MET A N 1
ATOM 1895 C CA . MET A 1 232 ? -0.141 30.297 -4.125 1 84.75 232 MET A CA 1
ATOM 1896 C C . MET A 1 232 ? 0.524 29.203 -4.961 1 84.75 232 MET A C 1
ATOM 1898 O O . MET A 1 232 ? 0.24 29.078 -6.152 1 84.75 232 MET A O 1
ATOM 1902 N N . GLY A 1 233 ? 1.445 28.5 -4.348 1 85.62 233 GLY A N 1
ATOM 1903 C CA . GLY A 1 233 ? 2.135 27.422 -5.027 1 85.62 233 GLY A CA 1
ATOM 1904 C C . GLY A 1 233 ? 2.229 26.156 -4.191 1 85.62 233 GLY A C 1
ATOM 1905 O O . GLY A 1 233 ? 2.113 26.203 -2.967 1 85.62 233 GLY A O 1
ATOM 1906 N N . GLN A 1 234 ? 2.35 25.109 -4.918 1 89.38 234 GLN A N 1
ATOM 1907 C CA . GLN A 1 234 ? 2.543 23.812 -4.273 1 89.38 234 GLN A CA 1
ATOM 1908 C C . GLN A 1 234 ? 3.523 22.953 -5.059 1 89.38 234 GLN A C 1
ATOM 1910 O O . GLN A 1 234 ? 3.525 22.969 -6.293 1 89.38 234 GLN A O 1
ATOM 1915 N N . VAL A 1 235 ? 4.395 22.219 -4.379 1 93.88 235 VAL A N 1
ATOM 1916 C CA . VAL A 1 235 ? 5.344 21.328 -5.027 1 93.88 235 VAL A CA 1
ATOM 1917 C C . VAL A 1 235 ? 5.777 20.234 -4.047 1 93.88 235 VAL A C 1
ATOM 1919 O O . VAL A 1 235 ? 5.723 20.438 -2.83 1 93.88 235 VAL A O 1
ATOM 1922 N N . GLU A 1 236 ? 6.074 19.141 -4.5 1 93.69 236 GLU A N 1
ATOM 1923 C CA . GLU A 1 236 ? 6.637 18.062 -3.688 1 93.69 236 GLU A CA 1
ATOM 1924 C C . GLU A 1 236 ? 8.109 17.828 -4.02 1 93.69 236 GLU A C 1
ATOM 1926 O O . GLU A 1 236 ? 8.5 17.875 -5.184 1 93.69 236 GLU A O 1
ATOM 1931 N N . PHE A 1 237 ? 8.906 17.672 -3.045 1 95.88 237 PHE A N 1
ATOM 1932 C CA . PHE A 1 237 ? 10.336 17.438 -3.24 1 95.88 237 PHE A CA 1
ATOM 1933 C C . PHE A 1 237 ? 10.93 16.703 -2.041 1 95.88 237 PHE A C 1
ATOM 1935 O O . PHE A 1 237 ? 10.242 16.469 -1.045 1 95.88 237 PHE A O 1
ATOM 1942 N N . ARG A 1 238 ? 12.211 16.281 -2.166 1 95.38 238 ARG A N 1
ATOM 1943 C CA . ARG A 1 238 ? 12.898 15.578 -1.091 1 95.38 238 ARG A CA 1
ATOM 1944 C C . ARG A 1 238 ? 13.812 16.531 -0.311 1 95.38 238 ARG A C 1
ATOM 1946 O O . ARG A 1 238 ? 14.375 17.469 -0.88 1 95.38 238 ARG A O 1
ATOM 1953 N N . ILE A 1 239 ? 13.945 16.234 1.003 1 97.38 239 ILE A N 1
ATOM 1954 C CA . ILE A 1 239 ? 14.922 16.922 1.827 1 97.38 239 ILE A CA 1
ATOM 1955 C C . ILE A 1 239 ? 15.836 15.914 2.51 1 97.38 239 ILE A C 1
ATOM 1957 O O . ILE A 1 239 ? 15.516 14.719 2.576 1 97.38 239 ILE A O 1
ATOM 1961 N N . VAL A 1 240 ? 16.984 16.359 2.898 1 97.06 240 VAL A N 1
ATOM 1962 C CA . VAL A 1 240 ? 17.922 15.531 3.648 1 97.06 240 VAL A CA 1
ATOM 1963 C C . VAL A 1 240 ? 17.859 15.891 5.133 1 97.06 240 VAL A C 1
ATOM 1965 O O . VAL A 1 240 ? 18.219 17 5.52 1 97.06 240 VAL A O 1
ATOM 1968 N N . HIS A 1 241 ? 17.359 14.961 5.891 1 95.56 241 HIS A N 1
ATOM 1969 C CA . HIS A 1 241 ? 17.312 15.141 7.34 1 95.56 241 HIS A CA 1
ATOM 1970 C C . HIS A 1 241 ? 18.719 15.312 7.918 1 95.56 241 HIS A C 1
ATOM 1972 O O . HIS A 1 241 ? 19.688 14.867 7.32 1 95.56 241 HIS A O 1
ATOM 1978 N N . ARG A 1 242 ? 18.75 15.906 9.062 1 94.25 242 ARG A N 1
ATOM 1979 C CA . ARG A 1 242 ? 20.031 16.156 9.703 1 94.25 242 ARG A CA 1
ATOM 1980 C C . ARG A 1 242 ? 20.812 14.852 9.898 1 94.25 242 ARG A C 1
ATOM 1982 O O . ARG A 1 242 ? 22.047 14.844 9.812 1 94.25 242 ARG A O 1
ATOM 1989 N N . ASP A 1 243 ? 20.094 13.766 10.039 1 93.5 243 ASP A N 1
ATOM 1990 C CA . ASP A 1 243 ? 20.719 12.461 10.258 1 93.5 243 ASP A CA 1
ATOM 1991 C C . ASP A 1 243 ? 21.062 11.789 8.93 1 93.5 243 ASP A C 1
ATOM 1993 O O . ASP A 1 243 ? 21.625 10.688 8.914 1 93.5 243 ASP A O 1
ATOM 1997 N N . GLY A 1 244 ? 20.75 12.391 7.832 1 92.94 244 GLY A N 1
ATOM 1998 C CA . GLY A 1 244 ? 21.109 11.859 6.531 1 92.94 244 GLY A CA 1
ATOM 1999 C C . GLY A 1 244 ? 19.953 11.172 5.828 1 92.94 244 GLY A C 1
ATOM 2000 O O . GLY A 1 244 ? 20.047 10.852 4.641 1 92.94 244 GLY A O 1
ATOM 2001 N N . ASP A 1 245 ? 18.906 11 6.512 1 93.75 245 ASP A N 1
ATOM 2002 C CA . ASP A 1 245 ? 17.75 10.328 5.926 1 93.75 245 ASP A CA 1
ATOM 2003 C C . ASP A 1 245 ? 17.047 11.219 4.906 1 93.75 245 ASP A C 1
ATOM 2005 O O . ASP A 1 245 ? 17.047 12.445 5.047 1 93.75 245 ASP A O 1
ATOM 2009 N N . ILE A 1 246 ? 16.516 10.531 3.924 1 95.5 246 ILE A N 1
ATOM 2010 C CA . ILE A 1 246 ? 15.773 11.273 2.906 1 95.5 246 ILE A CA 1
ATOM 2011 C C . ILE A 1 246 ? 14.281 11.266 3.242 1 95.5 246 ILE A C 1
ATOM 2013 O O . ILE A 1 246 ? 13.719 10.219 3.57 1 95.5 246 ILE A O 1
ATOM 2017 N N . ARG A 1 247 ? 13.68 12.461 3.166 1 94.94 247 ARG A N 1
ATOM 2018 C CA . ARG A 1 247 ? 12.25 12.609 3.424 1 94.94 247 ARG A CA 1
ATOM 2019 C C . ARG A 1 247 ? 11.555 13.305 2.262 1 94.94 247 ARG A C 1
ATOM 2021 O O . ARG A 1 247 ? 12.109 14.227 1.659 1 94.94 247 ARG A O 1
ATOM 2028 N N . TRP A 1 248 ? 10.375 12.836 1.989 1 93.12 248 TRP A N 1
ATOM 2029 C CA . TRP A 1 248 ? 9.531 13.508 1.008 1 93.12 248 TRP A CA 1
ATOM 2030 C C . TRP A 1 248 ? 8.68 14.586 1.669 1 93.12 248 TRP A C 1
ATOM 2032 O O . TRP A 1 248 ? 8.055 14.344 2.705 1 93.12 248 TRP A O 1
ATOM 2042 N N . ILE A 1 249 ? 8.648 15.773 1.015 1 94.12 249 ILE A N 1
ATOM 2043 C CA . ILE A 1 249 ? 7.941 16.922 1.578 1 94.12 249 ILE A CA 1
ATOM 2044 C C . ILE A 1 249 ? 6.949 17.469 0.556 1 94.12 249 ILE A C 1
ATOM 2046 O O . ILE A 1 249 ? 7.27 17.594 -0.63 1 94.12 249 ILE A O 1
ATOM 2050 N N . ARG A 1 250 ? 5.785 17.75 1.018 1 88.31 250 ARG A N 1
ATOM 2051 C CA . ARG A 1 250 ? 4.855 18.578 0.268 1 88.31 250 ARG A CA 1
ATOM 2052 C C . ARG A 1 250 ? 4.922 20.031 0.736 1 88.31 250 ARG A C 1
ATOM 2054 O O . ARG A 1 250 ? 4.625 20.328 1.895 1 88.31 250 ARG A O 1
ATOM 2061 N N . HIS A 1 251 ? 5.328 20.891 -0.113 1 92 251 HIS A N 1
ATOM 2062 C CA . HIS A 1 251 ? 5.469 22.312 0.189 1 92 251 HIS A CA 1
ATOM 2063 C C . HIS A 1 251 ? 4.301 23.109 -0.376 1 92 251 HIS A C 1
ATOM 2065 O O . HIS A 1 251 ? 4.051 23.094 -1.584 1 92 251 HIS A O 1
ATOM 2071 N N . VAL A 1 252 ? 3.592 23.734 0.52 1 84 252 VAL A N 1
ATOM 2072 C CA . VAL A 1 252 ? 2.557 24.688 0.123 1 84 252 VAL A CA 1
ATOM 2073 C C . VAL A 1 252 ? 2.91 26.078 0.633 1 84 252 VAL A C 1
ATOM 2075 O O . VAL A 1 252 ? 3.287 26.25 1.795 1 84 252 VAL A O 1
ATOM 2078 N N . CYS A 1 253 ? 2.844 27.016 -0.263 1 87.44 253 CYS A N 1
ATOM 2079 C CA . CYS A 1 253 ? 3.174 28.359 0.169 1 87.44 253 CYS A CA 1
ATOM 2080 C C . CYS A 1 253 ? 2.236 29.375 -0.469 1 87.44 253 CYS A C 1
ATOM 2082 O O . CYS A 1 253 ? 1.649 29.125 -1.52 1 87.44 253 CYS A O 1
ATOM 2084 N N . GLN A 1 254 ? 2.094 30.5 0.232 1 82.94 254 GLN A N 1
ATOM 2085 C CA . GLN A 1 254 ? 1.217 31.562 -0.239 1 82.94 254 GLN A CA 1
ATOM 2086 C C . GLN A 1 254 ? 1.757 32.938 0.156 1 82.94 254 GLN A C 1
ATOM 2088 O O . GLN A 1 254 ? 2.297 33.094 1.252 1 82.94 254 GLN A O 1
ATOM 2093 N N . PRO A 1 255 ? 1.584 33.906 -0.775 1 86 255 PRO A N 1
ATOM 2094 C CA . PRO A 1 255 ? 1.928 35.281 -0.405 1 86 255 PRO A CA 1
ATOM 2095 C C . PRO A 1 255 ? 0.944 35.906 0.594 1 86 255 PRO A C 1
ATOM 2097 O O . PRO A 1 255 ? -0.251 35.594 0.55 1 86 255 PRO A O 1
ATOM 2100 N N . VAL A 1 256 ? 1.438 36.688 1.482 1 80.5 256 VAL A N 1
ATOM 2101 C CA . VAL A 1 256 ? 0.61 37.312 2.506 1 80.5 256 VAL A CA 1
ATOM 2102 C C . VAL A 1 256 ? 0.646 38.844 2.34 1 80.5 256 VAL A C 1
ATOM 2104 O O . VAL A 1 256 ? 1.702 39.406 2.072 1 80.5 256 VAL A O 1
ATOM 2107 N N . PHE A 1 257 ? -0.569 39.406 2.496 1 79.12 257 PHE A N 1
ATOM 2108 C CA . PHE A 1 257 ? -0.706 40.844 2.369 1 79.12 257 PHE A CA 1
ATOM 2109 C C . PHE A 1 257 ? -1.402 41.438 3.592 1 79.12 257 PHE A C 1
ATOM 2111 O O . PHE A 1 257 ? -2.205 40.75 4.238 1 79.12 257 PHE A O 1
ATOM 2118 N N . ASP A 1 258 ? -1.028 42.625 3.938 1 72.19 258 ASP A N 1
ATOM 2119 C CA . ASP A 1 258 ? -1.758 43.281 5.008 1 72.19 258 ASP A CA 1
ATOM 2120 C C . ASP A 1 258 ? -3.051 43.906 4.488 1 72.19 258 ASP A C 1
ATOM 2122 O O . ASP A 1 258 ? -3.387 43.75 3.311 1 72.19 258 ASP A O 1
ATOM 2126 N N . ASP A 1 259 ? -3.795 44.469 5.449 1 66.44 259 ASP A N 1
ATOM 2127 C CA . ASP A 1 259 ? -5.094 45.062 5.117 1 66.44 259 ASP A CA 1
ATOM 2128 C C . ASP A 1 259 ? -4.953 46.156 4.078 1 66.44 259 ASP A C 1
ATOM 2130 O O . ASP A 1 259 ? -5.891 46.438 3.324 1 66.44 259 ASP A O 1
ATOM 2134 N N . ASN A 1 260 ? -3.809 46.812 4.035 1 71.62 260 ASN A N 1
ATOM 2135 C CA . ASN A 1 260 ? -3.564 47.906 3.096 1 71.62 260 ASN A CA 1
ATOM 2136 C C . ASN A 1 260 ? -2.982 47.375 1.782 1 71.62 260 ASN A C 1
ATOM 2138 O O . ASN A 1 260 ? -2.646 48.156 0.896 1 71.62 260 ASN A O 1
ATOM 2142 N N . GLY A 1 261 ? -2.789 46.062 1.626 1 78 261 GLY A N 1
ATOM 2143 C CA . GLY A 1 261 ? -2.277 45.438 0.407 1 78 261 GLY A CA 1
ATOM 2144 C C . GLY A 1 261 ? -0.763 45.375 0.37 1 78 261 GLY A C 1
ATOM 2145 O O . GLY A 1 261 ? -0.177 45.062 -0.669 1 78 261 GLY A O 1
ATOM 2146 N N . THR A 1 262 ? -0.197 45.781 1.507 1 82 262 THR A N 1
ATOM 2147 C CA . THR A 1 262 ? 1.259 45.719 1.556 1 82 262 THR A CA 1
ATOM 2148 C C . THR A 1 262 ? 1.729 44.25 1.678 1 82 262 THR A C 1
ATOM 2150 O O . THR A 1 262 ? 1.216 43.5 2.504 1 82 262 THR A O 1
ATOM 2153 N N . TYR A 1 263 ? 2.652 44 0.824 1 86.56 263 TYR A N 1
ATOM 2154 C CA . TYR A 1 263 ? 3.209 42.625 0.812 1 86.56 263 TYR A CA 1
ATOM 2155 C C . TYR A 1 263 ? 4.02 42.375 2.074 1 86.56 263 TYR A C 1
ATOM 2157 O O . TYR A 1 263 ? 4.965 43.094 2.379 1 86.56 263 TYR A O 1
ATOM 2165 N N . LEU A 1 264 ? 3.713 41.25 2.832 1 83 264 LEU A N 1
ATOM 2166 C CA . LEU A 1 264 ? 4.348 40.969 4.109 1 83 264 LEU A CA 1
ATOM 2167 C C . LEU A 1 264 ? 5.273 39.75 3.99 1 83 264 LEU A C 1
ATOM 2169 O O . LEU A 1 264 ? 5.949 39.375 4.953 1 83 264 LEU A O 1
ATOM 2173 N N . GLY A 1 265 ? 5.266 39.188 2.875 1 89.69 265 GLY A N 1
ATOM 2174 C CA . GLY A 1 265 ? 6.121 38 2.686 1 89.69 265 GLY A CA 1
ATOM 2175 C C . GLY A 1 265 ? 5.355 36.781 2.271 1 89.69 265 GLY A C 1
ATOM 2176 O O . GLY A 1 265 ? 4.324 36.875 1.603 1 89.69 265 GLY A O 1
ATOM 2177 N N . ILE A 1 266 ? 5.984 35.562 2.527 1 88.25 266 ILE A N 1
ATOM 2178 C CA . ILE A 1 266 ? 5.41 34.312 2.102 1 88.25 266 ILE A CA 1
ATOM 2179 C C . ILE A 1 266 ? 5.258 33.375 3.307 1 88.25 266 ILE A C 1
ATOM 2181 O O . ILE A 1 266 ? 6.188 33.219 4.102 1 88.25 266 ILE A O 1
ATOM 2185 N N . ARG A 1 267 ? 4.125 32.844 3.393 1 85.38 267 ARG A N 1
ATOM 2186 C CA . ARG A 1 267 ? 3.918 31.75 4.344 1 85.38 267 ARG A CA 1
ATOM 2187 C C . ARG A 1 267 ? 4.043 30.391 3.658 1 85.38 267 ARG A C 1
ATOM 2189 O O . ARG A 1 267 ? 3.531 30.188 2.553 1 85.38 267 ARG A O 1
ATOM 2196 N N . GLY A 1 268 ? 4.727 29.5 4.336 1 87.06 268 GLY A N 1
ATOM 2197 C CA . GLY A 1 268 ? 4.902 28.172 3.777 1 87.06 268 GLY A CA 1
ATOM 2198 C C . GLY A 1 268 ? 4.676 27.062 4.789 1 87.06 268 GLY A C 1
ATOM 2199 O O . GLY A 1 268 ? 4.742 27.297 6 1 87.06 268 GLY A O 1
ATOM 2200 N N . SER A 1 269 ? 4.344 25.953 4.242 1 85.62 269 SER A N 1
ATOM 2201 C CA . SER A 1 269 ? 4.121 24.75 5.039 1 85.62 269 SER A CA 1
ATOM 2202 C C . SER A 1 269 ? 4.82 23.547 4.422 1 85.62 269 SER A C 1
ATOM 2204 O O . SER A 1 269 ? 4.703 23.312 3.221 1 85.62 269 SER A O 1
ATOM 2206 N N . PHE A 1 270 ? 5.652 22.859 5.23 1 89.62 270 PHE A N 1
ATOM 2207 C CA . PHE A 1 270 ? 6.25 21.578 4.844 1 89.62 270 PHE A CA 1
ATOM 2208 C C . PHE A 1 270 ? 5.535 20.422 5.523 1 89.62 270 PHE A C 1
ATOM 2210 O O . PHE A 1 270 ? 5.543 20.312 6.75 1 89.62 270 PHE A O 1
ATOM 2217 N N . SER A 1 271 ? 4.949 19.641 4.711 1 83.06 271 SER A N 1
ATOM 2218 C CA . SER A 1 271 ? 4.328 18.406 5.207 1 83.06 271 SER A CA 1
ATOM 2219 C C . SER A 1 271 ? 5.176 17.188 4.871 1 83.06 271 SER A C 1
ATOM 2221 O O . SER A 1 271 ? 5.48 16.938 3.701 1 83.06 271 SER A O 1
ATOM 2223 N N . ASP A 1 272 ? 5.512 16.391 5.953 1 86.94 272 ASP A N 1
ATOM 2224 C CA . ASP A 1 272 ? 6.238 15.148 5.715 1 86.94 272 ASP A CA 1
ATOM 2225 C C . ASP A 1 272 ? 5.316 14.078 5.137 1 86.94 272 ASP A C 1
ATOM 2227 O O . ASP A 1 272 ? 4.477 13.523 5.848 1 86.94 272 ASP A O 1
ATOM 2231 N N . ILE A 1 273 ? 5.586 13.797 3.83 1 82.69 273 ILE A N 1
ATOM 2232 C CA . ILE A 1 273 ? 4.699 12.836 3.178 1 82.69 273 ILE A CA 1
ATOM 2233 C C . ILE A 1 273 ? 5.465 11.562 2.846 1 82.69 273 ILE A C 1
ATOM 2235 O O . ILE A 1 273 ? 5.125 10.859 1.894 1 82.69 273 ILE A O 1
ATOM 2239 N N . THR A 1 274 ? 6.504 11.312 3.557 1 84.5 274 THR A N 1
ATOM 2240 C CA . THR A 1 274 ? 7.359 10.156 3.299 1 84.5 274 THR A CA 1
ATOM 2241 C C . THR A 1 274 ? 6.566 8.859 3.418 1 84.5 274 THR A C 1
ATOM 2243 O O . THR A 1 274 ? 6.625 8.008 2.529 1 84.5 274 THR A O 1
ATOM 2246 N N . GLU A 1 275 ? 5.867 8.773 4.449 1 75.88 275 GLU A N 1
ATOM 2247 C CA . GLU A 1 275 ? 5.086 7.555 4.664 1 75.88 275 GLU A CA 1
ATOM 2248 C C . GLU A 1 275 ? 3.982 7.414 3.621 1 75.88 275 GLU A C 1
ATOM 2250 O O . GLU A 1 275 ? 3.645 6.301 3.211 1 75.88 275 GLU A O 1
ATOM 2255 N N . GLN A 1 276 ? 3.506 8.57 3.24 1 75.31 276 GLN A N 1
ATOM 2256 C CA . GLN A 1 276 ? 2.484 8.555 2.197 1 75.31 276 GLN A CA 1
ATOM 2257 C C . GLN A 1 276 ? 3.055 8.047 0.875 1 75.31 276 GLN A C 1
ATOM 2259 O O . GLN A 1 276 ? 2.404 7.277 0.168 1 75.31 276 GLN A O 1
ATOM 2264 N N . LYS A 1 277 ? 4.211 8.508 0.546 1 80.94 277 LYS A N 1
ATOM 2265 C CA . LYS A 1 277 ? 4.848 8.078 -0.696 1 80.94 277 LYS A CA 1
ATOM 2266 C C . LYS A 1 277 ? 5.16 6.586 -0.669 1 80.94 277 LYS A C 1
ATOM 2268 O O . LYS A 1 277 ? 4.945 5.883 -1.659 1 80.94 277 LYS A O 1
ATOM 2273 N N . LYS A 1 278 ? 5.668 6.09 0.404 1 77.19 278 LYS A N 1
ATOM 2274 C CA . LYS A 1 278 ? 5.949 4.668 0.562 1 77.19 278 LYS A CA 1
ATOM 2275 C C . LYS A 1 278 ? 4.676 3.836 0.436 1 77.19 278 LYS A C 1
ATOM 2277 O O . LYS A 1 278 ? 4.668 2.803 -0.236 1 77.19 278 LYS A O 1
ATOM 2282 N N . ALA A 1 279 ? 3.682 4.348 1.049 1 74 279 ALA A N 1
ATOM 2283 C CA . ALA A 1 279 ? 2.396 3.654 1 1 74 279 ALA A CA 1
ATOM 2284 C C . ALA A 1 279 ? 1.843 3.625 -0.422 1 74 279 ALA A C 1
ATOM 2286 O O . ALA A 1 279 ? 1.301 2.609 -0.864 1 74 279 ALA A O 1
ATOM 2287 N N . ALA A 1 280 ? 2.035 4.758 -1.086 1 76.88 280 ALA A N 1
ATOM 2288 C CA . ALA A 1 280 ? 1.548 4.832 -2.461 1 76.88 280 ALA A CA 1
ATOM 2289 C C . ALA A 1 280 ? 2.299 3.857 -3.361 1 76.88 280 ALA A C 1
ATOM 2291 O O . ALA A 1 280 ? 1.694 3.184 -4.199 1 76.88 280 ALA A O 1
ATOM 2292 N N . ALA A 1 281 ? 3.543 3.771 -3.207 1 77.69 281 ALA A N 1
ATOM 2293 C CA . ALA A 1 281 ? 4.352 2.838 -3.988 1 77.69 281 ALA A CA 1
ATOM 2294 C C . ALA A 1 281 ? 3.951 1.394 -3.703 1 77.69 281 ALA A C 1
ATOM 2296 O O . ALA A 1 281 ? 3.842 0.58 -4.625 1 77.69 281 ALA A O 1
ATOM 2297 N N . ALA A 1 282 ? 3.713 1.109 -2.488 1 75.88 282 ALA A N 1
ATOM 2298 C CA . ALA A 1 282 ? 3.303 -0.234 -2.09 1 75.88 282 ALA A CA 1
ATOM 2299 C C . ALA A 1 282 ? 1.932 -0.582 -2.664 1 75.88 282 ALA A C 1
ATOM 2301 O O . ALA A 1 282 ? 1.693 -1.721 -3.074 1 75.88 282 ALA A O 1
ATOM 2302 N N . LEU A 1 283 ? 1.151 0.399 -2.67 1 76.94 283 LEU A N 1
ATOM 2303 C CA . LEU A 1 283 ? -0.181 0.201 -3.23 1 76.94 283 LEU A CA 1
ATOM 2304 C C . LEU A 1 283 ? -0.104 -0.102 -4.723 1 76.94 283 LEU A C 1
ATOM 2306 O O . LEU A 1 283 ? -0.84 -0.953 -5.227 1 76.94 283 LEU A O 1
ATOM 2310 N N . LEU A 1 284 ? 0.749 0.578 -5.391 1 79.38 284 LEU A N 1
ATOM 2311 C CA . LEU A 1 284 ? 0.909 0.336 -6.82 1 79.38 284 LEU A CA 1
ATOM 2312 C C . LEU A 1 284 ? 1.46 -1.062 -7.078 1 79.38 284 LEU A C 1
ATOM 2314 O O . LEU A 1 284 ? 0.994 -1.762 -7.98 1 79.38 284 LEU A O 1
ATOM 2318 N N . ASP A 1 285 ? 2.377 -1.448 -6.34 1 81.81 285 ASP A N 1
ATOM 2319 C CA . ASP A 1 285 ? 2.947 -2.787 -6.453 1 81.81 285 ASP A CA 1
ATOM 2320 C C . ASP A 1 285 ? 1.896 -3.857 -6.164 1 81.81 285 ASP A C 1
ATOM 2322 O O . ASP A 1 285 ? 1.824 -4.871 -6.863 1 81.81 285 ASP A O 1
ATOM 2326 N N . ASN A 1 286 ? 1.115 -3.611 -5.176 1 81 286 ASN A N 1
ATOM 2327 C CA . ASN A 1 286 ? 0.037 -4.535 -4.84 1 81 286 ASN A CA 1
ATOM 2328 C C . ASN A 1 286 ? -0.966 -4.664 -5.984 1 81 286 ASN A C 1
ATOM 2330 O O . ASN A 1 286 ? -1.439 -5.762 -6.277 1 81 286 ASN A O 1
ATOM 2334 N N . ALA A 1 287 ? -1.242 -3.555 -6.504 1 82.5 287 ALA A N 1
ATOM 2335 C CA . ALA A 1 287 ? -2.184 -3.574 -7.617 1 82.5 287 ALA A CA 1
ATOM 2336 C C . ALA A 1 287 ? -1.642 -4.402 -8.781 1 82.5 287 ALA A C 1
ATOM 2338 O O . ALA A 1 287 ? -2.387 -5.152 -9.414 1 82.5 287 ALA A O 1
ATOM 2339 N N . ARG A 1 288 ? -0.414 -4.254 -9.055 1 83.88 288 ARG A N 1
ATOM 2340 C CA . ARG A 1 288 ? 0.22 -5.012 -10.133 1 83.88 288 ARG A CA 1
ATOM 2341 C C . ARG A 1 288 ? 0.176 -6.508 -9.844 1 83.88 288 ARG A C 1
ATOM 2343 O O . ARG A 1 288 ? -0.205 -7.301 -10.711 1 83.88 288 ARG A O 1
ATOM 2350 N N . ILE A 1 289 ? 0.539 -6.867 -8.68 1 84.56 289 ILE A N 1
ATOM 2351 C CA . ILE A 1 289 ? 0.577 -8.273 -8.297 1 84.56 289 ILE A CA 1
ATOM 2352 C C . ILE A 1 289 ? -0.835 -8.859 -8.328 1 84.56 289 ILE A C 1
ATOM 2354 O O . ILE A 1 289 ? -1.039 -9.984 -8.789 1 84.56 289 ILE A O 1
ATOM 2358 N N . THR A 1 290 ? -1.765 -8.109 -7.848 1 85.81 290 THR A N 1
ATOM 2359 C CA . THR A 1 290 ? -3.152 -8.555 -7.848 1 85.81 290 THR A CA 1
ATOM 2360 C C . THR A 1 290 ? -3.641 -8.805 -9.273 1 85.81 290 THR A C 1
ATOM 2362 O O . THR A 1 290 ? -4.363 -9.773 -9.523 1 85.81 290 THR A O 1
ATOM 2365 N N . ARG A 1 291 ? -3.25 -7.941 -10.125 1 87.5 291 ARG A N 1
ATOM 2366 C CA . ARG A 1 291 ? -3.621 -8.133 -11.523 1 87.5 291 ARG A CA 1
ATOM 2367 C C . ARG A 1 291 ? -3.006 -9.414 -12.078 1 87.5 291 ARG A C 1
ATOM 2369 O O . ARG A 1 291 ? -3.662 -10.156 -12.812 1 87.5 291 ARG A O 1
ATOM 2376 N N . GLU A 1 292 ? -1.785 -9.609 -11.789 1 87.75 292 GLU A N 1
ATOM 2377 C CA . GLU A 1 292 ? -1.111 -10.828 -12.219 1 87.75 292 GLU A CA 1
ATOM 2378 C C . GLU A 1 292 ? -1.816 -12.07 -11.68 1 87.75 292 GLU A C 1
ATOM 2380 O O . GLU A 1 292 ? -1.941 -13.078 -12.383 1 87.75 292 GLU A O 1
ATOM 2385 N N . LEU A 1 293 ? -2.266 -11.969 -10.5 1 89.94 293 LEU A N 1
ATOM 2386 C CA . LEU A 1 293 ? -2.941 -13.102 -9.875 1 89.94 293 LEU A CA 1
ATOM 2387 C C . LEU A 1 293 ? -4.32 -13.32 -10.492 1 89.94 293 LEU A C 1
ATOM 2389 O O . LEU A 1 293 ? -4.785 -14.461 -10.594 1 89.94 293 LEU A O 1
ATOM 2393 N N . GLU A 1 294 ? -4.973 -12.25 -10.844 1 91.38 294 GLU A N 1
ATOM 2394 C CA . GLU A 1 294 ? -6.254 -12.375 -11.531 1 91.38 294 GLU A CA 1
ATOM 2395 C C . GLU A 1 294 ? -6.094 -13.078 -12.875 1 91.38 294 GLU A C 1
ATOM 2397 O O . GLU A 1 294 ? -6.926 -13.914 -13.25 1 91.38 294 GLU A O 1
ATOM 2402 N N . ILE A 1 295 ? -5.02 -12.75 -13.531 1 90.88 295 ILE A N 1
ATOM 2403 C CA . ILE A 1 295 ? -4.723 -13.406 -14.805 1 90.88 295 ILE A CA 1
ATOM 2404 C C . ILE A 1 295 ? -4.422 -14.883 -14.562 1 90.88 295 ILE A C 1
ATOM 2406 O O . ILE A 1 295 ? -4.918 -15.758 -15.281 1 90.88 295 ILE A O 1
ATOM 2410 N N . ALA A 1 296 ? -3.631 -15.156 -13.594 1 92.19 296 ALA A N 1
ATOM 2411 C CA . ALA A 1 296 ? -3.307 -16.531 -13.234 1 92.19 296 ALA A CA 1
ATOM 2412 C C . ALA A 1 296 ? -4.566 -17.328 -12.898 1 92.19 296 ALA A C 1
ATOM 2414 O O . ALA A 1 296 ? -4.684 -18.5 -13.242 1 92.19 296 ALA A O 1
ATOM 2415 N N . LYS A 1 297 ? -5.422 -16.688 -12.219 1 92.5 297 LYS A N 1
ATOM 2416 C CA . LYS A 1 297 ? -6.703 -17.312 -11.883 1 92.5 297 LYS A CA 1
ATOM 2417 C C . LYS A 1 297 ? -7.461 -17.719 -13.148 1 92.5 297 LYS A C 1
ATOM 2419 O O . LYS A 1 297 ? -7.98 -18.828 -13.234 1 92.5 297 LYS A O 1
ATOM 2424 N N . GLU A 1 298 ? -7.531 -16.859 -14.047 1 92.38 298 GLU A N 1
ATOM 2425 C CA . GLU A 1 298 ? -8.211 -17.141 -15.312 1 92.38 298 GLU A CA 1
ATOM 2426 C C . GLU A 1 298 ? -7.535 -18.297 -16.047 1 92.38 298 GLU A C 1
ATOM 2428 O O . GLU A 1 298 ? -8.211 -19.172 -16.594 1 92.38 298 GLU A O 1
ATOM 2433 N N . ILE A 1 299 ? -6.234 -18.297 -16.031 1 92.06 299 ILE A N 1
ATOM 2434 C CA . ILE A 1 299 ? -5.473 -19.375 -16.672 1 92.06 299 ILE A CA 1
ATOM 2435 C C . ILE A 1 299 ? -5.766 -20.703 -15.977 1 92.06 299 ILE A C 1
ATOM 2437 O O . ILE A 1 299 ? -6.062 -21.688 -16.641 1 92.06 299 ILE A O 1
ATOM 2441 N N . GLN A 1 300 ? -5.688 -20.641 -14.742 1 91.06 300 GLN A N 1
ATOM 2442 C CA . GLN A 1 300 ? -5.922 -21.875 -13.992 1 91.06 300 GLN A CA 1
ATOM 2443 C C . GLN A 1 300 ? -7.34 -22.391 -14.211 1 91.06 300 GLN A C 1
ATOM 2445 O O . GLN A 1 300 ? -7.547 -23.594 -14.367 1 91.06 300 GLN A O 1
ATOM 2450 N N . GLN A 1 301 ? -8.305 -21.531 -14.188 1 91.12 301 GLN A N 1
ATOM 2451 C CA . GLN A 1 301 ? -9.688 -21.922 -14.422 1 91.12 301 GLN A CA 1
ATOM 2452 C C . GLN A 1 301 ? -9.867 -22.531 -15.812 1 91.12 301 GLN A C 1
ATOM 2454 O O . GLN A 1 301 ? -10.688 -23.422 -16 1 91.12 301 GLN A O 1
ATOM 2459 N N . SER A 1 302 ? -9.031 -22.078 -16.688 1 91.62 302 SER A N 1
ATOM 2460 C CA . SER A 1 302 ? -9.109 -22.594 -18.062 1 91.62 302 SER A CA 1
ATOM 2461 C C . SER A 1 302 ? -8.609 -24.031 -18.141 1 91.62 302 SER A C 1
ATOM 2463 O O . SER A 1 302 ? -8.875 -24.719 -19.125 1 91.62 302 SER A O 1
ATOM 2465 N N . PHE A 1 303 ? -7.898 -24.484 -17.141 1 90.88 303 PHE A N 1
ATOM 2466 C CA . PHE A 1 303 ? -7.402 -25.844 -17.109 1 90.88 303 PHE A CA 1
ATOM 2467 C C . PHE A 1 303 ? -8.523 -26.828 -16.766 1 90.88 303 PHE A C 1
ATOM 2469 O O . PHE A 1 303 ? -8.398 -28.031 -17.016 1 90.88 303 PHE A O 1
ATOM 2476 N N . LEU A 1 304 ? -9.555 -26.297 -16.156 1 91.31 304 LEU A N 1
ATOM 2477 C CA . LEU A 1 304 ? -10.68 -27.141 -15.781 1 91.31 304 LEU A CA 1
ATOM 2478 C C . LEU A 1 304 ? -11.594 -27.391 -16.984 1 91.31 304 LEU A C 1
ATOM 2480 O O . LEU A 1 304 ? -11.828 -26.5 -17.797 1 91.31 304 LEU A O 1
ATOM 2484 N N . PRO A 1 305 ? -12.008 -28.562 -17.094 1 90.06 305 PRO A N 1
ATOM 2485 C CA . PRO A 1 305 ? -12.898 -28.859 -18.219 1 90.06 305 PRO A CA 1
ATOM 2486 C C . PRO A 1 305 ? -14.266 -28.188 -18.078 1 90.06 305 PRO A C 1
ATOM 2488 O O . PRO A 1 305 ? -14.75 -28 -16.953 1 90.06 305 PRO A O 1
ATOM 2491 N N . VAL A 1 306 ? -14.812 -27.875 -19.188 1 89.25 306 VAL A N 1
ATOM 2492 C CA . VAL A 1 306 ? -16.188 -27.391 -19.172 1 89.25 306 VAL A CA 1
ATOM 2493 C C . VAL A 1 306 ? -17.141 -28.547 -18.875 1 89.25 306 VAL A C 1
ATOM 2495 O O . VAL A 1 306 ? -17.172 -29.547 -19.609 1 89.25 306 VAL A O 1
ATOM 2498 N N . CYS A 1 307 ? -17.844 -28.375 -17.906 1 90.5 307 CYS A N 1
ATOM 2499 C CA . CYS A 1 307 ? -18.734 -29.438 -17.469 1 90.5 307 CYS A CA 1
ATOM 2500 C C . CYS A 1 307 ? -19.984 -29.516 -18.344 1 90.5 307 CYS A C 1
ATOM 2502 O O . CYS A 1 307 ? -20.766 -28.562 -18.375 1 90.5 307 CYS A O 1
ATOM 2504 N N . PRO A 1 3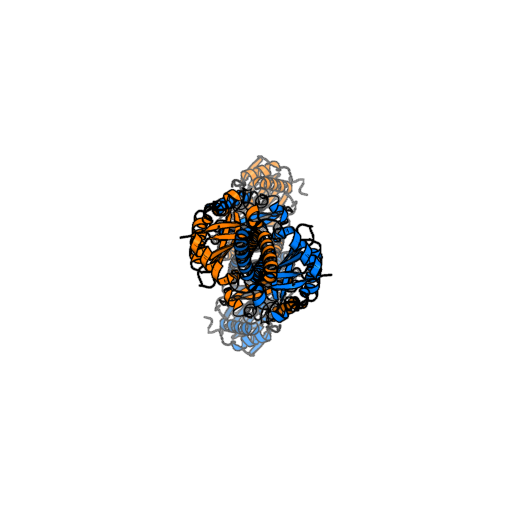08 ? -20.109 -30.625 -19 1 90.75 308 PRO A N 1
ATOM 2505 C CA . PRO A 1 308 ? -21.344 -30.781 -19.781 1 90.75 308 PRO A CA 1
ATOM 2506 C C . PRO A 1 308 ? -22.562 -31.016 -18.906 1 90.75 308 PRO A C 1
ATOM 2508 O O . PRO A 1 308 ? -22.438 -31.547 -17.797 1 90.75 308 PRO A O 1
ATOM 2511 N N . SER A 1 309 ? -23.734 -30.609 -19.406 1 90.38 309 SER A N 1
ATOM 2512 C CA . SER A 1 309 ? -24.969 -30.812 -18.656 1 90.38 309 SER A CA 1
ATOM 2513 C C . SER A 1 309 ? -25.391 -32.281 -18.688 1 90.38 309 SER A C 1
ATOM 2515 O O . SER A 1 309 ? -26.156 -32.719 -17.828 1 90.38 309 SER A O 1
ATOM 2517 N N . ALA A 1 310 ? -24.938 -32.906 -19.766 1 91.75 310 ALA A N 1
ATOM 2518 C CA . ALA A 1 310 ? -25.297 -34.344 -19.875 1 91.75 310 ALA A CA 1
ATOM 2519 C C . ALA A 1 310 ? -24.25 -35.094 -20.688 1 91.75 310 ALA A C 1
ATOM 2521 O O . ALA A 1 310 ? -23.594 -34.531 -21.562 1 91.75 310 ALA A O 1
ATOM 2522 N N . LEU A 1 311 ? -24 -36.281 -20.219 1 89 311 LEU A N 1
ATOM 2523 C CA . LEU A 1 311 ? -23.266 -37.312 -20.984 1 89 311 LEU A CA 1
ATOM 2524 C C . LEU A 1 311 ? -24.125 -38.562 -21.172 1 89 311 LEU A C 1
ATOM 2526 O O . LEU A 1 311 ? -25.172 -38.688 -20.531 1 89 311 LEU A O 1
ATOM 2530 N N . PRO A 1 312 ? -23.781 -39.375 -22.125 1 86.62 312 PRO A N 1
ATOM 2531 C CA . PRO A 1 312 ? -24.609 -40.562 -22.312 1 86.62 312 PRO A CA 1
ATOM 2532 C C . PRO A 1 312 ? -24.844 -41.344 -21.016 1 86.62 312 PRO A C 1
ATOM 2534 O O . PRO A 1 312 ? -23.891 -41.844 -20.422 1 86.62 312 PRO A O 1
ATOM 2537 N N . GLY A 1 313 ? -26.047 -41.281 -20.578 1 89.12 313 GLY A N 1
ATOM 2538 C CA . GLY A 1 313 ? -26.453 -42.062 -19.438 1 89.12 313 GLY A CA 1
ATOM 2539 C C . GLY A 1 313 ? -26.375 -41.312 -18.125 1 89.12 313 GLY A C 1
ATOM 2540 O O . GLY A 1 313 ? -26.766 -41.844 -17.078 1 89.12 313 GLY A O 1
ATOM 2541 N N . VAL A 1 314 ? -25.891 -40.062 -18.203 1 93.31 314 VAL A N 1
ATOM 2542 C CA . VAL A 1 314 ? -25.766 -39.375 -16.922 1 93.31 314 VAL A CA 1
ATOM 2543 C C . VAL A 1 314 ? -26.016 -37.875 -17.141 1 93.31 314 VAL A C 1
ATOM 2545 O O . VAL A 1 314 ? -25.766 -37.344 -18.219 1 93.31 314 VAL A O 1
ATOM 2548 N N . LEU A 1 315 ? -26.562 -37.281 -16.094 1 95.56 315 LEU A N 1
ATOM 2549 C CA . LEU A 1 315 ? -26.609 -35.844 -15.969 1 95.56 315 LEU A CA 1
ATOM 2550 C C . LEU A 1 315 ? -25.547 -35.344 -14.984 1 95.56 315 LEU A C 1
ATOM 2552 O O . LEU A 1 315 ? -25.234 -36.031 -14.008 1 95.56 315 LEU A O 1
ATOM 2556 N N . MET A 1 316 ? -24.984 -34.188 -15.289 1 95.69 316 MET A N 1
ATOM 2557 C CA . MET A 1 316 ? -23.906 -33.781 -14.398 1 95.69 316 MET A CA 1
ATOM 2558 C C . MET A 1 316 ? -23.812 -32.281 -14.273 1 95.69 316 MET A C 1
ATOM 2560 O O . MET A 1 316 ? -24.312 -31.547 -15.141 1 95.69 316 MET A O 1
ATOM 2564 N N . ALA A 1 317 ? -23.297 -31.844 -13.25 1 96.88 317 ALA A N 1
ATOM 2565 C CA . ALA A 1 317 ? -22.922 -30.453 -12.969 1 96.88 317 ALA A CA 1
ATOM 2566 C C . ALA A 1 317 ? -21.625 -30.391 -12.172 1 96.88 317 ALA A C 1
ATOM 2568 O O . ALA A 1 317 ? -21.391 -31.219 -11.289 1 96.88 317 ALA A O 1
ATOM 2569 N N . CYS A 1 318 ? -20.734 -29.469 -12.523 1 96.5 318 CYS A N 1
ATOM 2570 C CA . CYS A 1 318 ? -19.469 -29.297 -11.836 1 96.5 318 CYS A CA 1
ATOM 2571 C C . CYS A 1 318 ? -19.203 -27.828 -11.523 1 96.5 318 CYS A C 1
ATOM 2573 O O . CYS A 1 318 ? -19.719 -26.953 -12.203 1 96.5 318 CYS A O 1
ATOM 2575 N N . CYS A 1 319 ? -18.484 -27.609 -10.492 1 94.81 319 CYS A N 1
ATOM 2576 C CA . CYS A 1 319 ? -18.047 -26.25 -10.18 1 94.81 319 CYS A CA 1
ATOM 2577 C C . CYS A 1 319 ? -16.719 -26.25 -9.43 1 94.81 319 CYS A C 1
ATOM 2579 O O . CYS A 1 319 ? -16.344 -27.266 -8.828 1 94.81 319 CYS A O 1
ATOM 2581 N N . CYS A 1 320 ? -15.969 -25.234 -9.547 1 94.62 320 CYS A N 1
ATOM 2582 C CA . CYS A 1 320 ? -14.734 -24.984 -8.805 1 94.62 320 CYS A CA 1
ATOM 2583 C C . CYS A 1 320 ? -14.57 -23.5 -8.516 1 94.62 320 CYS A C 1
ATOM 2585 O O . CYS A 1 320 ? -14.328 -22.703 -9.43 1 94.62 320 CYS A O 1
ATOM 2587 N N . HIS A 1 321 ? -14.68 -23.109 -7.234 1 91.94 321 HIS A N 1
ATOM 2588 C CA . HIS A 1 321 ? -14.57 -21.719 -6.816 1 91.94 321 HIS A CA 1
ATOM 2589 C C . HIS A 1 321 ? -13.406 -21.531 -5.852 1 91.94 321 HIS A C 1
ATOM 2591 O O . HIS A 1 321 ? -13.477 -21.953 -4.695 1 91.94 321 HIS A O 1
ATOM 2597 N N . PRO A 1 322 ? -12.43 -20.844 -6.305 1 90.62 322 PRO A N 1
ATOM 2598 C CA . PRO A 1 322 ? -11.328 -20.562 -5.379 1 90.62 322 PRO A CA 1
ATOM 2599 C C . PRO A 1 322 ? -11.695 -19.516 -4.336 1 90.62 322 PRO A C 1
ATOM 2601 O O . PRO A 1 322 ? -12.453 -18.594 -4.629 1 90.62 322 PRO A O 1
ATOM 2604 N N . ALA A 1 323 ? -11.148 -19.688 -3.098 1 85.88 323 ALA A N 1
ATOM 2605 C CA . ALA A 1 323 ? -11.367 -18.719 -2.025 1 85.88 323 ALA A CA 1
ATOM 2606 C C . ALA A 1 323 ? -10.57 -17.438 -2.271 1 85.88 323 ALA A C 1
ATOM 2608 O O . ALA A 1 323 ? -11.031 -16.344 -1.946 1 85.88 323 ALA A O 1
ATOM 2609 N N . ALA A 1 324 ? -9.352 -17.641 -2.799 1 81.19 324 ALA A N 1
ATOM 2610 C CA . ALA A 1 324 ? -8.484 -16.5 -3.123 1 81.19 324 ALA A CA 1
ATOM 2611 C C . ALA A 1 324 ? -8.336 -16.344 -4.633 1 81.19 324 ALA A C 1
ATOM 2613 O O . ALA A 1 324 ? -9.266 -16.641 -5.391 1 81.19 324 ALA A O 1
ATOM 2614 N N . HIS A 1 325 ? -7.242 -15.875 -5.098 1 84.31 325 HIS A N 1
ATOM 2615 C CA . HIS A 1 325 ? -7.02 -15.68 -6.527 1 84.31 325 HIS A CA 1
ATOM 2616 C C . HIS A 1 325 ? -6.801 -17.016 -7.234 1 84.31 325 HIS A C 1
ATOM 2618 O O . HIS A 1 325 ? -7.516 -17.328 -8.188 1 84.31 325 HIS A O 1
ATOM 2624 N N . VAL A 1 326 ? -5.914 -17.781 -6.766 1 89.31 326 VAL A N 1
ATOM 2625 C CA . VAL A 1 326 ? -5.676 -19.109 -7.305 1 89.31 326 VAL A CA 1
ATOM 2626 C C . VAL A 1 326 ? -5.953 -20.156 -6.23 1 89.31 326 VAL A C 1
ATOM 2628 O O . VAL A 1 326 ? -5.898 -19.859 -5.035 1 89.31 326 VAL A O 1
ATOM 2631 N N . GLY A 1 327 ? -6.418 -21.375 -6.703 1 89.5 327 GLY A N 1
ATOM 2632 C CA . GLY A 1 327 ? -6.836 -22.375 -5.734 1 89.5 327 GLY A CA 1
ATOM 2633 C C . GLY A 1 327 ? -6.109 -23.703 -5.887 1 89.5 327 GLY A C 1
ATOM 2634 O O . GLY A 1 327 ? -5.379 -23.906 -6.859 1 89.5 327 GLY A O 1
ATOM 2635 N N . GLY A 1 328 ? -6.312 -24.547 -4.918 1 93.06 328 GLY A N 1
ATOM 2636 C CA . GLY A 1 328 ? -5.695 -25.859 -4.906 1 93.06 328 GLY A CA 1
ATOM 2637 C C . GLY A 1 328 ? -6.672 -26.984 -5.207 1 93.06 328 GLY A C 1
ATOM 2638 O O . GLY A 1 328 ? -6.281 -28.141 -5.266 1 93.06 328 GLY A O 1
ATOM 2639 N N . ASP A 1 329 ? -7.91 -26.641 -5.441 1 94.56 329 ASP A N 1
ATOM 2640 C CA . ASP A 1 329 ? -8.914 -27.656 -5.742 1 94.56 329 ASP A CA 1
ATOM 2641 C C . ASP A 1 329 ? -8.938 -27.984 -7.234 1 94.56 329 ASP A C 1
ATOM 2643 O O . ASP A 1 329 ? -8.602 -27.141 -8.062 1 94.56 329 ASP A O 1
ATOM 2647 N N . TYR A 1 330 ? -9.328 -29.219 -7.477 1 94.12 330 TYR A N 1
ATOM 2648 C CA . TYR A 1 330 ? -9.305 -29.688 -8.859 1 94.12 330 TYR A CA 1
ATOM 2649 C C . TYR A 1 330 ? -10.414 -30.703 -9.102 1 94.12 330 TYR A C 1
ATOM 2651 O O . TYR A 1 330 ? -10.734 -31.516 -8.227 1 94.12 330 TYR A O 1
ATOM 2659 N N . TYR A 1 331 ? -11.023 -30.609 -10.266 1 96.31 331 TYR A N 1
ATOM 2660 C CA . TYR A 1 331 ? -11.906 -31.656 -10.742 1 96.31 331 TYR A CA 1
ATOM 2661 C C . TYR A 1 331 ? -11.695 -31.906 -12.234 1 96.31 331 TYR A C 1
ATOM 2663 O O . TYR A 1 331 ? -11.195 -31.047 -12.953 1 96.31 331 TYR A O 1
ATOM 2671 N N . ASP A 1 332 ? -12.031 -33.094 -12.625 1 95.56 332 ASP A N 1
ATOM 2672 C CA . ASP A 1 332 ? -11.953 -33.438 -14.047 1 95.56 332 ASP A CA 1
ATOM 2673 C C . ASP A 1 332 ? -12.836 -34.656 -14.359 1 95.56 332 ASP A C 1
ATOM 2675 O O . ASP A 1 332 ? -13.344 -35.312 -13.453 1 95.56 332 ASP A O 1
ATOM 2679 N N . PHE A 1 333 ? -13.07 -34.844 -15.594 1 94.06 333 PHE A N 1
ATOM 2680 C CA . PHE A 1 333 ? -13.75 -36.031 -16.062 1 94.06 333 PHE A CA 1
ATOM 2681 C C . PHE A 1 333 ? -13.227 -36.469 -17.422 1 94.06 333 PHE A C 1
ATOM 2683 O O . PHE A 1 333 ? -12.805 -35.625 -18.234 1 94.06 333 PHE A O 1
ATOM 2690 N N . PHE A 1 334 ? -13.203 -37.75 -17.688 1 92.38 334 PHE A N 1
ATOM 2691 C CA . PHE A 1 334 ? -12.68 -38.344 -18.922 1 92.38 334 PHE A CA 1
ATOM 2692 C C . PHE A 1 334 ? -13.672 -39.344 -19.5 1 92.38 334 PHE A C 1
ATOM 2694 O O . PHE A 1 334 ? -14.172 -40.219 -18.781 1 92.38 334 PHE A O 1
ATOM 2701 N N . THR A 1 335 ? -14 -39.156 -20.781 1 90 335 THR A N 1
ATOM 2702 C CA . THR A 1 335 ? -14.789 -40.188 -21.469 1 90 335 THR A CA 1
ATOM 2703 C C . THR A 1 335 ? -13.883 -41.219 -22.094 1 90 335 THR A C 1
ATOM 2705 O O . THR A 1 335 ? -13.047 -40.906 -22.938 1 90 335 THR A O 1
ATOM 2708 N N . LEU A 1 336 ? -13.93 -42.375 -21.625 1 87.75 336 LEU A N 1
ATOM 2709 C CA . LEU A 1 336 ? -13.047 -43.438 -22.078 1 87.75 336 LEU A CA 1
ATOM 2710 C C . LEU A 1 336 ? -13.695 -44.25 -23.203 1 87.75 336 LEU A C 1
ATOM 2712 O O . LEU A 1 336 ? -14.875 -44.062 -23.5 1 87.75 336 LEU A O 1
ATOM 2716 N N . GLU A 1 337 ? -12.703 -45.156 -23.703 1 77.12 337 GLU A N 1
ATOM 2717 C CA . GLU A 1 337 ? -13.195 -46.062 -24.75 1 77.12 337 GLU A CA 1
ATOM 2718 C C . GLU A 1 337 ? -14.227 -47.031 -24.203 1 77.12 337 GLU A C 1
ATOM 2720 O O . GLU 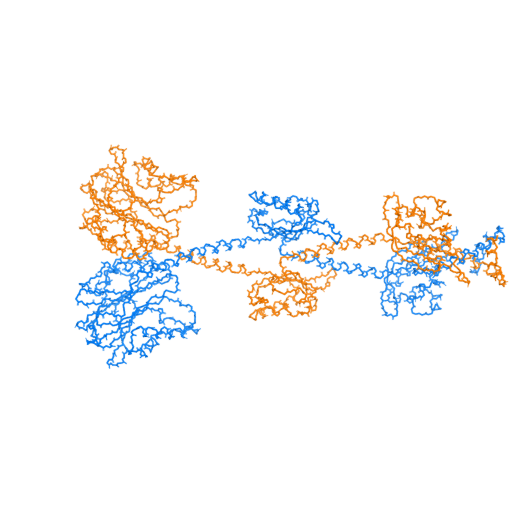A 1 337 ? -14.273 -47.281 -22.984 1 77.12 337 GLU A O 1
ATOM 2725 N N . GLU A 1 338 ? -15.352 -47.219 -24.797 1 75.56 338 GLU A N 1
ATOM 2726 C CA . GLU A 1 338 ? -16.375 -48.219 -24.484 1 75.56 338 GLU A CA 1
ATOM 2727 C C . GLU A 1 338 ? -17.516 -47.625 -23.688 1 75.56 338 GLU A C 1
ATOM 2729 O O . GLU A 1 338 ? -18.312 -48.344 -23.078 1 75.56 338 GLU A O 1
ATOM 2734 N N . GLY A 1 339 ? -17.375 -46.375 -23.422 1 80.25 339 GLY A N 1
ATOM 2735 C CA . GLY A 1 339 ? -18.516 -45.688 -22.828 1 80.25 339 GLY A CA 1
ATOM 2736 C C . GLY A 1 339 ? -18.359 -45.438 -21.344 1 80.25 339 GLY A C 1
ATOM 2737 O O . GLY A 1 339 ? -19.312 -45.031 -20.672 1 80.25 339 GLY A O 1
ATOM 2738 N N . ALA A 1 340 ? -17.203 -45.719 -20.781 1 89.88 340 ALA A N 1
ATOM 2739 C CA . ALA A 1 340 ? -16.953 -45.438 -19.375 1 89.88 340 ALA A CA 1
ATOM 2740 C C . ALA A 1 340 ? -16.594 -43.969 -19.172 1 89.88 340 ALA A C 1
ATOM 2742 O O . ALA A 1 340 ? -15.992 -43.344 -20.047 1 89.88 340 ALA A O 1
ATOM 2743 N N . ILE A 1 341 ? -17.031 -43.469 -17.953 1 93.31 341 ILE A N 1
ATOM 2744 C CA . ILE A 1 341 ? -16.734 -42.094 -17.594 1 93.31 341 ILE A CA 1
ATOM 2745 C C . ILE A 1 341 ? -15.945 -42.062 -16.297 1 93.31 341 ILE A C 1
ATOM 2747 O O . ILE A 1 341 ? -16.406 -42.562 -15.266 1 93.31 341 ILE A O 1
ATOM 2751 N N . ASP A 1 342 ? -14.773 -41.531 -16.375 1 95.69 342 ASP A N 1
ATOM 2752 C CA . ASP A 1 342 ? -13.977 -41.312 -15.172 1 95.69 342 ASP A CA 1
ATOM 2753 C C . ASP A 1 342 ? -14.18 -39.875 -14.625 1 95.69 342 ASP A C 1
ATOM 2755 O O . ASP A 1 342 ? -14.32 -38.938 -15.391 1 95.69 342 ASP A O 1
ATOM 2759 N N . MET A 1 343 ? -14.242 -39.812 -13.328 1 95.69 343 MET A N 1
ATOM 2760 C CA . MET A 1 343 ? -14.297 -38.531 -12.648 1 95.69 343 MET A CA 1
ATOM 2761 C C . MET A 1 343 ? -13.281 -38.469 -11.508 1 95.69 343 MET A C 1
ATOM 2763 O O . MET A 1 343 ? -13.031 -39.469 -10.844 1 95.69 343 MET A O 1
ATOM 2767 N N . VAL A 1 344 ? -12.773 -37.281 -11.336 1 97.38 344 VAL A N 1
ATOM 2768 C CA . VAL A 1 344 ? -11.781 -37.125 -10.281 1 97.38 344 VAL A CA 1
ATOM 2769 C C . VAL A 1 344 ? -11.992 -35.781 -9.578 1 97.38 344 VAL A C 1
ATOM 2771 O O . VAL A 1 344 ? -12.367 -34.781 -10.219 1 97.38 344 VAL A O 1
ATOM 2774 N N . ILE A 1 345 ? -11.836 -35.75 -8.32 1 97.38 345 ILE A N 1
ATOM 2775 C CA . ILE A 1 345 ? -11.797 -34.531 -7.516 1 97.38 345 ILE A CA 1
ATOM 2776 C C . ILE A 1 345 ? -10.586 -34.562 -6.582 1 97.38 345 ILE A C 1
ATOM 2778 O O . ILE A 1 345 ? -10.234 -35.625 -6.055 1 97.38 345 ILE A O 1
ATOM 2782 N N . ALA A 1 346 ? -9.891 -33.5 -6.52 1 96.88 346 ALA A N 1
ATOM 2783 C CA . ALA A 1 346 ? -8.664 -33.438 -5.723 1 96.88 346 ALA A CA 1
ATOM 2784 C C . ALA A 1 346 ? -8.555 -32.125 -4.984 1 96.88 346 ALA A C 1
ATOM 2786 O O . ALA A 1 346 ? -9.211 -31.141 -5.352 1 96.88 346 ALA A O 1
ATOM 2787 N N . ASP A 1 347 ? -7.77 -32.156 -3.912 1 94.75 347 ASP A N 1
ATOM 2788 C CA . ASP A 1 347 ? -7.543 -30.984 -3.068 1 94.75 347 ASP A CA 1
ATOM 2789 C C . ASP A 1 347 ? -6.105 -30.953 -2.553 1 94.75 347 ASP A C 1
ATOM 2791 O O . ASP A 1 347 ? -5.637 -31.906 -1.936 1 94.75 347 ASP A O 1
ATOM 2795 N N . VAL A 1 348 ? -5.449 -29.875 -2.832 1 93.56 348 VAL A N 1
ATOM 2796 C CA . VAL A 1 348 ? -4.105 -29.672 -2.297 1 93.56 348 VAL A CA 1
ATOM 2797 C C . VAL A 1 348 ? -4.188 -28.891 -0.986 1 93.56 348 VAL A C 1
ATOM 2799 O O . VAL A 1 348 ? -4.996 -27.969 -0.853 1 93.56 348 VAL A O 1
ATOM 2802 N N . THR A 1 349 ? -3.35 -29.234 -0.041 1 85.94 349 THR A N 1
ATOM 2803 C CA . THR A 1 349 ? -3.338 -28.547 1.245 1 85.94 349 THR A CA 1
ATOM 2804 C C . THR A 1 349 ? -2.988 -27.078 1.066 1 85.94 349 THR A C 1
ATOM 2806 O O . THR A 1 349 ? -2.053 -26.734 0.339 1 85.94 349 THR A O 1
ATOM 2809 N N . GLY A 1 350 ? -3.75 -26.281 1.658 1 77.69 350 GLY A N 1
ATOM 2810 C CA . GLY A 1 350 ? -3.527 -24.844 1.623 1 77.69 350 GLY A CA 1
ATOM 2811 C C . GLY A 1 350 ? -4.246 -24.156 0.476 1 77.69 350 GLY A C 1
ATOM 2812 O O . GLY A 1 350 ? -4.941 -24.812 -0.306 1 77.69 350 GLY A O 1
ATOM 2813 N N . HIS A 1 351 ? -4.285 -22.906 0.297 1 75.44 351 HIS A N 1
ATOM 2814 C CA . HIS A 1 351 ? -4.938 -22.156 -0.774 1 75.44 351 HIS A CA 1
ATOM 2815 C C . HIS A 1 351 ? -4.07 -21 -1.249 1 75.44 351 HIS A C 1
ATOM 2817 O O . HIS A 1 351 ? -4.512 -19.844 -1.257 1 75.44 351 HIS A O 1
ATOM 2823 N N . SER A 1 352 ? -2.867 -21.219 -1.591 1 84.81 352 SER A N 1
ATOM 2824 C CA . SER A 1 352 ? -1.859 -20.266 -2.033 1 84.81 352 SER A CA 1
ATOM 2825 C C . SER A 1 352 ? -1.395 -20.578 -3.453 1 84.81 352 SER A C 1
ATOM 2827 O O . SER A 1 352 ? -1.832 -21.547 -4.059 1 84.81 352 SER A O 1
ATOM 2829 N N . VAL A 1 353 ? -0.563 -19.781 -3.945 1 88.5 353 VAL A N 1
ATOM 2830 C CA . VAL A 1 353 ? 0.02 -19.984 -5.27 1 88.5 353 VAL A CA 1
ATOM 2831 C C . VAL A 1 353 ? 0.758 -21.312 -5.316 1 88.5 353 VAL A C 1
ATOM 2833 O O . VAL A 1 353 ? 0.711 -22.016 -6.328 1 88.5 353 VAL A O 1
ATOM 2836 N N . GLY A 1 354 ? 1.347 -21.641 -4.234 1 90.44 354 GLY A N 1
ATOM 2837 C CA . GLY A 1 354 ? 2.016 -22.938 -4.145 1 90.44 354 GLY A CA 1
ATOM 2838 C C . GLY A 1 354 ? 1.08 -24.109 -4.363 1 90.44 354 GLY A C 1
ATOM 2839 O O . GLY A 1 354 ? 1.415 -25.047 -5.086 1 90.44 354 GLY A O 1
ATOM 2840 N N . SER A 1 355 ? -0.02 -24.047 -3.764 1 91.94 355 SER A N 1
ATOM 2841 C CA . SER A 1 355 ? -1.016 -25.109 -3.922 1 91.94 355 SER A CA 1
ATOM 2842 C C . SER A 1 355 ? -1.5 -25.188 -5.367 1 91.94 355 SER A C 1
ATOM 2844 O O . SER A 1 355 ? -1.765 -26.281 -5.871 1 91.94 355 SER A O 1
ATOM 2846 N N . SER A 1 356 ? -1.631 -24.062 -5.957 1 93.31 356 SER A N 1
ATOM 2847 C CA . SER A 1 356 ? -2.078 -24.031 -7.348 1 93.31 356 SER A CA 1
ATOM 2848 C C . SER A 1 356 ? -1.051 -24.672 -8.273 1 93.31 356 SER A C 1
ATOM 2850 O O . SER A 1 356 ? -1.412 -25.312 -9.266 1 93.31 356 SER A O 1
ATOM 2852 N N . LEU A 1 357 ? 0.203 -24.531 -8.031 1 93.75 357 LEU A N 1
ATOM 2853 C CA . LEU A 1 357 ? 1.267 -25.172 -8.797 1 93.75 357 LEU A CA 1
ATOM 2854 C C . LEU A 1 357 ? 1.166 -26.688 -8.688 1 93.75 357 LEU A C 1
ATOM 2856 O O . LEU A 1 357 ? 1.252 -27.391 -9.703 1 93.75 357 LEU A O 1
ATOM 2860 N N . LEU A 1 358 ? 0.938 -27.141 -7.539 1 94 358 LEU A N 1
ATOM 2861 C CA . LEU A 1 358 ? 0.863 -28.578 -7.309 1 94 358 LEU A CA 1
ATOM 2862 C C . LEU A 1 358 ? -0.396 -29.172 -7.934 1 94 358 LEU A C 1
ATOM 2864 O O . LEU A 1 358 ? -0.375 -30.297 -8.445 1 94 358 LEU A O 1
ATOM 2868 N N . MET A 1 359 ? -1.421 -28.453 -7.82 1 93.88 359 MET A N 1
ATOM 2869 C CA . MET A 1 359 ? -2.65 -28.875 -8.484 1 93.88 359 MET A CA 1
ATOM 2870 C C . MET A 1 359 ? -2.447 -29 -9.984 1 93.88 359 MET A C 1
ATOM 2872 O O . MET A 1 359 ? -2.896 -29.969 -10.602 1 93.88 359 MET A O 1
ATOM 2876 N N . THR A 1 360 ? -1.815 -28.031 -10.516 1 93.94 360 THR A N 1
ATOM 2877 C CA . THR A 1 360 ? -1.515 -28.047 -11.938 1 93.94 360 THR A CA 1
ATOM 2878 C C . THR A 1 360 ? -0.663 -29.266 -12.297 1 93.94 360 THR A C 1
ATOM 2880 O O . THR A 1 360 ? -0.898 -29.922 -13.32 1 93.94 360 THR A O 1
ATOM 2883 N N . MET A 1 361 ? 0.223 -29.531 -11.453 1 94 361 MET A N 1
ATOM 2884 C CA . MET A 1 361 ? 1.07 -30.719 -11.641 1 94 361 MET A CA 1
ATOM 2885 C C . MET A 1 361 ? 0.242 -31.984 -11.609 1 94 361 MET A C 1
ATOM 2887 O O . MET A 1 361 ? 0.36 -32.844 -12.5 1 94 361 MET A O 1
ATOM 2891 N N . ALA A 1 362 ? -0.531 -32.094 -10.648 1 94.38 362 ALA A N 1
ATOM 2892 C CA . ALA A 1 362 ? -1.349 -33.312 -10.469 1 94.38 362 ALA A CA 1
ATOM 2893 C C . ALA A 1 362 ? -2.271 -33.531 -11.672 1 94.38 362 ALA A C 1
ATOM 2895 O O . ALA A 1 362 ? -2.395 -34.625 -12.172 1 94.38 362 ALA A O 1
ATOM 2896 N N . ARG A 1 363 ? -2.875 -32.5 -12.039 1 94.44 363 ARG A N 1
ATOM 2897 C CA . ARG A 1 363 ? -3.775 -32.594 -13.188 1 94.44 363 ARG A CA 1
ATOM 2898 C C . ARG A 1 363 ? -3.029 -33.031 -14.438 1 94.44 363 ARG A C 1
ATOM 2900 O O . ARG A 1 363 ? -3.545 -33.844 -15.219 1 94.44 363 ARG A O 1
ATOM 2907 N N . SER A 1 364 ? -1.903 -32.531 -14.648 1 93.81 364 SER A N 1
ATOM 2908 C CA . SER A 1 364 ? -1.115 -32.844 -15.836 1 93.81 364 SER A CA 1
ATOM 2909 C C . SER A 1 364 ? -0.689 -34.312 -15.836 1 93.81 364 SER A C 1
ATOM 2911 O O . SER A 1 364 ? -0.732 -35 -16.875 1 93.81 364 SER A O 1
ATOM 2913 N N . VAL A 1 365 ? -0.313 -34.781 -14.711 1 93.5 365 VAL A N 1
ATOM 2914 C CA . VAL A 1 365 ? 0.089 -36.188 -14.57 1 93.5 365 VAL A CA 1
ATOM 2915 C C . VAL A 1 365 ? -1.11 -37.094 -14.82 1 93.5 365 VAL A C 1
ATOM 2917 O O . VAL A 1 365 ? -1 -38.094 -15.531 1 93.5 365 VAL A O 1
ATOM 2920 N N . LEU A 1 366 ? -2.205 -36.75 -14.305 1 94.06 366 LEU A N 1
ATOM 2921 C CA . LEU A 1 366 ? -3.426 -37.531 -14.5 1 94.06 366 LEU A CA 1
ATOM 2922 C C . LEU A 1 366 ? -3.801 -37.594 -15.977 1 94.06 366 LEU A C 1
ATOM 2924 O O . LEU A 1 366 ? -4.051 -38.688 -16.516 1 94.06 366 LEU A O 1
ATOM 2928 N N . ASN A 1 367 ? -3.773 -36.438 -16.578 1 91.94 367 ASN A N 1
ATOM 2929 C CA . ASN A 1 367 ? -4.117 -36.375 -18 1 91.94 367 ASN A CA 1
ATOM 2930 C C . ASN A 1 367 ? -3.184 -37.219 -18.844 1 91.94 367 ASN A C 1
ATOM 2932 O O . ASN A 1 367 ? -3.602 -37.781 -19.859 1 91.94 367 ASN A O 1
ATOM 2936 N N . ALA A 1 368 ? -1.984 -37.344 -18.406 1 91.25 368 ALA A N 1
ATOM 2937 C CA . ALA A 1 368 ? -0.978 -38.062 -19.156 1 91.25 368 ALA A CA 1
ATOM 2938 C C . ALA A 1 368 ? -1.098 -39.594 -18.922 1 91.25 368 ALA A C 1
ATOM 2940 O O . ALA A 1 368 ? -0.627 -40.375 -19.734 1 91.25 368 ALA A O 1
ATOM 2941 N N . LYS A 1 369 ? -1.781 -39.969 -17.828 1 92.56 369 LYS A N 1
ATOM 2942 C CA . LYS A 1 369 ? -1.682 -41.375 -17.453 1 92.56 369 LYS A CA 1
ATOM 2943 C C . LYS A 1 369 ? -3.049 -42.062 -17.484 1 92.56 369 LYS A C 1
ATOM 2945 O O . LYS A 1 369 ? -3.143 -43.281 -17.406 1 92.56 369 LYS A O 1
ATOM 2950 N N . VAL A 1 370 ? -4.09 -41.312 -17.641 1 91.75 370 VAL A N 1
ATOM 2951 C CA . VAL A 1 370 ? -5.438 -41.875 -17.688 1 91.75 370 VAL A CA 1
ATOM 2952 C C . VAL A 1 370 ? -5.598 -42.75 -18.922 1 91.75 370 VAL A C 1
ATOM 2954 O O . VAL A 1 370 ? -5.234 -42.344 -20.031 1 91.75 370 VAL A O 1
ATOM 2957 N N . THR A 1 371 ? -6.023 -43.938 -18.75 1 87.81 371 THR A N 1
ATOM 2958 C CA . THR A 1 371 ? -6.34 -44.844 -19.828 1 87.81 371 THR A CA 1
ATOM 2959 C C . THR A 1 371 ? -7.434 -45.844 -19.406 1 87.81 371 THR A C 1
ATOM 2961 O O . THR A 1 371 ? -7.625 -46.094 -18.219 1 87.81 371 THR A O 1
ATOM 2964 N N . GLY A 1 372 ? -8.133 -46.375 -20.391 1 85 372 GLY A N 1
ATOM 2965 C CA . GLY A 1 372 ? -9.195 -47.312 -20.125 1 85 372 GLY A CA 1
ATOM 2966 C C . GLY A 1 372 ? -8.703 -48.594 -19.484 1 85 372 GLY A C 1
ATOM 2967 O O . GLY A 1 372 ? -9.445 -49.281 -18.766 1 85 372 GLY A O 1
ATOM 2968 N N . SER A 1 373 ? -7.488 -48.906 -19.641 1 85.06 373 SER A N 1
ATOM 2969 C CA . SER A 1 373 ? -6.938 -50.188 -19.188 1 85.06 373 SER A CA 1
ATOM 2970 C C . SER A 1 373 ? -6.469 -50.094 -17.75 1 85.06 373 SER A C 1
ATOM 2972 O O . SER A 1 373 ? -6.188 -51.125 -17.125 1 85.06 373 SER A O 1
ATOM 2974 N N . ARG A 1 374 ? -6.465 -49.031 -17.156 1 89.25 374 ARG A N 1
ATOM 2975 C CA . ARG A 1 374 ? -5.977 -48.844 -15.789 1 89.25 374 ARG A CA 1
ATOM 2976 C C . ARG A 1 374 ? -7.121 -48.562 -14.828 1 89.25 374 ARG A C 1
ATOM 2978 O O . ARG A 1 374 ? -7.758 -47.5 -14.914 1 89.25 374 ARG A O 1
ATOM 2985 N N . PRO A 1 375 ? -7.32 -49.469 -13.898 1 93.31 375 PRO A N 1
ATOM 2986 C CA . PRO A 1 375 ? -8.383 -49.219 -12.922 1 93.31 375 PRO A CA 1
ATOM 2987 C C . PRO A 1 375 ? -8.047 -48.062 -11.977 1 93.31 375 PRO A C 1
ATOM 2989 O O . PRO A 1 375 ? -6.879 -47.656 -11.867 1 93.31 375 PRO A O 1
ATOM 2992 N N . PRO A 1 376 ? -8.992 -47.562 -11.242 1 95.25 376 PRO A N 1
ATOM 2993 C CA . PRO A 1 376 ? -8.812 -46.406 -10.391 1 95.25 376 PRO A CA 1
ATOM 2994 C C . PRO A 1 376 ? -7.703 -46.594 -9.359 1 95.25 376 PRO A C 1
ATOM 2996 O O . PRO A 1 376 ? -6.875 -45.688 -9.164 1 95.25 376 PRO A O 1
ATOM 2999 N N . GLY A 1 377 ? -7.691 -47.688 -8.68 1 95.62 377 GLY A N 1
ATOM 3000 C CA . GLY A 1 377 ? -6.672 -47.906 -7.672 1 95.62 377 GLY A CA 1
ATOM 3001 C C . GLY A 1 377 ? -5.262 -47.875 -8.227 1 95.62 377 GLY A C 1
ATOM 3002 O O . GLY A 1 377 ? -4.379 -47.219 -7.641 1 95.62 377 GLY A O 1
ATOM 3003 N N . LYS A 1 378 ? -5.031 -48.5 -9.367 1 95.31 378 LYS A N 1
ATOM 3004 C CA . LYS A 1 378 ? -3.723 -48.531 -10.008 1 95.31 378 LYS A CA 1
ATOM 3005 C C . LYS A 1 378 ? -3.342 -47.156 -10.555 1 95.31 378 LYS A C 1
ATOM 3007 O O . LYS A 1 378 ? -2.166 -46.781 -10.555 1 95.31 378 LYS A O 1
ATOM 3012 N N . LEU A 1 379 ? -4.32 -46.469 -11.031 1 95.25 379 LEU A N 1
ATOM 3013 C CA . LEU A 1 379 ? -4.066 -45.125 -11.523 1 95.25 379 LEU A CA 1
ATOM 3014 C C . LEU A 1 379 ? -3.568 -44.219 -10.398 1 95.25 379 LEU A C 1
ATOM 3016 O O . LEU A 1 379 ? -2.59 -43.5 -10.57 1 95.25 379 LEU A O 1
ATOM 3020 N N . LEU A 1 380 ? -4.207 -44.312 -9.242 1 96.19 380 LEU A N 1
ATOM 3021 C CA . LEU A 1 380 ? -3.799 -43.5 -8.102 1 96.19 380 LEU A CA 1
ATOM 3022 C C . LEU A 1 380 ? -2.391 -43.844 -7.648 1 96.19 380 LEU A C 1
ATOM 3024 O O . LEU A 1 380 ? -1.631 -43 -7.203 1 96.19 380 LEU A O 1
ATOM 3028 N N . GLU A 1 381 ? -2.074 -45.094 -7.797 1 95.25 381 GLU A N 1
ATOM 3029 C CA . GLU A 1 381 ? -0.732 -45.531 -7.445 1 95.25 381 GLU A CA 1
ATOM 3030 C C . GLU A 1 381 ? 0.32 -44.906 -8.344 1 95.25 381 GLU A C 1
ATOM 3032 O O . GLU A 1 381 ? 1.337 -44.406 -7.859 1 95.25 381 GLU A O 1
ATOM 3037 N N . VAL A 1 382 ? 0.048 -44.906 -9.617 1 93.69 382 VAL A N 1
ATOM 3038 C CA . VAL A 1 382 ? 0.978 -44.344 -10.594 1 93.69 382 VAL A CA 1
ATOM 3039 C C . VAL A 1 382 ? 1.118 -42.844 -10.383 1 93.69 382 VAL A C 1
ATOM 3041 O O . VAL A 1 382 ? 2.227 -42.312 -10.43 1 93.69 382 VAL A O 1
ATOM 3044 N N . VAL A 1 383 ? 0.028 -42.219 -10.164 1 94.81 383 VAL A N 1
ATOM 3045 C CA . VAL A 1 383 ? 0.027 -40.781 -9.969 1 94.81 383 VAL A CA 1
ATOM 3046 C C . VAL A 1 383 ? 0.794 -40.438 -8.695 1 94.81 383 VAL A C 1
ATOM 3048 O O . VAL A 1 383 ? 1.633 -39.531 -8.695 1 94.81 383 VAL A O 1
ATOM 3051 N N . ASN A 1 384 ? 0.543 -41.125 -7.633 1 95.25 384 ASN A N 1
ATOM 3052 C CA . ASN A 1 384 ? 1.243 -40.875 -6.371 1 95.25 384 ASN A CA 1
ATOM 3053 C C . ASN A 1 384 ? 2.752 -41.031 -6.531 1 95.25 384 ASN A C 1
ATOM 3055 O O . ASN A 1 384 ? 3.525 -40.25 -5.996 1 95.25 384 ASN A O 1
ATOM 3059 N N . ASP A 1 385 ? 3.15 -42.031 -7.273 1 94 385 ASP A N 1
ATOM 3060 C CA . ASP A 1 385 ? 4.574 -42.312 -7.461 1 94 385 ASP A CA 1
ATOM 3061 C C . ASP A 1 385 ? 5.254 -41.188 -8.227 1 94 385 ASP A C 1
ATOM 3063 O O . ASP A 1 385 ? 6.391 -40.812 -7.918 1 94 385 ASP A O 1
ATOM 3067 N N . LEU A 1 386 ? 4.551 -40.656 -9.141 1 91.31 386 LEU A N 1
ATOM 3068 C CA . LEU A 1 386 ? 5.117 -39.625 -9.984 1 91.31 386 LEU A CA 1
ATOM 3069 C C . LEU A 1 386 ? 5.156 -38.281 -9.242 1 91.31 386 LEU A C 1
ATOM 3071 O O . LEU A 1 386 ? 6.035 -37.438 -9.492 1 91.31 386 LEU A O 1
ATOM 3075 N N . LEU A 1 387 ? 4.23 -38.125 -8.289 1 93.75 387 LEU A N 1
ATOM 3076 C CA . LEU A 1 387 ? 4.113 -36.844 -7.59 1 93.75 387 LEU A CA 1
ATOM 3077 C C . LEU A 1 387 ? 4.918 -36.875 -6.297 1 93.75 387 LEU A C 1
ATOM 3079 O O . LEU A 1 387 ? 5.195 -35.812 -5.723 1 93.75 387 LEU A O 1
ATOM 3083 N N . HIS A 1 388 ? 5.277 -37.969 -5.828 1 93.44 388 HIS A N 1
ATOM 3084 C CA . HIS A 1 388 ? 5.777 -38.156 -4.473 1 93.44 388 HIS A CA 1
ATOM 3085 C C . HIS A 1 388 ? 6.98 -37.25 -4.195 1 93.44 388 HIS A C 1
ATOM 3087 O O . HIS A 1 388 ? 7.027 -36.562 -3.176 1 93.44 388 HIS A O 1
ATOM 3093 N N . ASP A 1 389 ? 7.949 -37.25 -5.047 1 90.56 389 ASP A N 1
ATOM 3094 C CA . ASP A 1 389 ? 9.188 -36.5 -4.797 1 90.56 389 ASP A CA 1
ATOM 3095 C C . ASP A 1 389 ? 8.914 -35 -4.723 1 90.56 389 ASP A C 1
ATOM 3097 O O . ASP A 1 389 ? 9.469 -34.312 -3.865 1 90.56 389 ASP A O 1
ATOM 3101 N N . ASP A 1 390 ? 8.117 -34.562 -5.586 1 90.75 390 ASP A N 1
ATOM 3102 C CA . ASP A 1 390 ? 7.789 -33.156 -5.609 1 90.75 390 ASP A CA 1
ATOM 3103 C C . ASP A 1 390 ? 6.992 -32.75 -4.367 1 90.75 390 ASP A C 1
ATOM 3105 O O . ASP A 1 390 ? 7.238 -31.688 -3.781 1 90.75 390 ASP A O 1
ATOM 3109 N N . LEU A 1 391 ? 6.035 -33.562 -4 1 92.31 391 LEU A N 1
ATOM 3110 C CA . LEU A 1 391 ? 5.227 -33.281 -2.818 1 92.31 391 LEU A CA 1
ATOM 3111 C C . LEU A 1 391 ? 6.078 -33.312 -1.556 1 92.31 391 LEU A C 1
ATOM 3113 O O . LEU A 1 391 ? 5.887 -32.5 -0.654 1 92.31 391 LEU A O 1
ATOM 3117 N N . SER A 1 392 ? 6.977 -34.188 -1.562 1 90.75 392 SER A N 1
ATOM 3118 C CA . SER A 1 392 ? 7.867 -34.312 -0.413 1 90.75 392 SER A CA 1
ATOM 3119 C C . SER A 1 392 ? 8.75 -33.062 -0.268 1 90.75 392 SER A C 1
ATOM 3121 O O . SER A 1 392 ? 8.906 -32.531 0.833 1 90.75 392 SER A O 1
ATOM 3123 N N . ARG A 1 393 ? 9.305 -32.656 -1.323 1 88.69 393 ARG A N 1
ATOM 3124 C CA . ARG A 1 393 ? 10.18 -31.484 -1.3 1 88.69 393 ARG A CA 1
ATOM 3125 C C . ARG A 1 393 ? 9.398 -30.219 -0.926 1 88.69 393 ARG A C 1
ATOM 3127 O O . ARG A 1 393 ? 9.906 -29.359 -0.205 1 88.69 393 ARG A O 1
ATOM 3134 N N . ALA A 1 394 ? 8.188 -30.156 -1.41 1 88.62 394 ALA A N 1
ATOM 3135 C CA . ALA A 1 394 ? 7.355 -29 -1.129 1 88.62 394 ALA A CA 1
ATOM 3136 C C . ALA A 1 394 ? 6.723 -29.094 0.256 1 88.62 394 ALA A C 1
ATOM 3138 O O . ALA A 1 394 ? 6.195 -28.109 0.777 1 88.62 394 ALA A O 1
ATOM 3139 N N . GLU A 1 395 ? 6.754 -30.25 0.867 1 88.69 395 GLU A N 1
ATOM 3140 C CA . GLU A 1 395 ? 6.121 -30.531 2.152 1 88.69 395 GLU A CA 1
ATOM 3141 C C . GLU A 1 395 ? 4.625 -30.25 2.107 1 88.69 395 GLU A C 1
ATOM 3143 O O . GLU A 1 395 ? 4.086 -29.594 2.996 1 88.69 395 GLU A O 1
ATOM 3148 N N . LEU A 1 396 ? 4.035 -30.656 0.996 1 90.75 396 LEU A N 1
ATOM 3149 C CA . LEU A 1 396 ? 2.594 -30.531 0.805 1 90.75 396 LEU A CA 1
ATOM 3150 C C . LEU A 1 396 ? 1.981 -31.875 0.42 1 90.75 396 LEU A C 1
ATOM 3152 O O . LEU A 1 396 ? 2.701 -32.812 0.082 1 90.75 396 LEU A O 1
ATOM 3156 N N . GLN A 1 397 ? 0.669 -31.938 0.533 1 93.56 397 GLN A N 1
ATOM 3157 C CA . GLN A 1 397 ? -0.047 -33.188 0.225 1 93.56 397 GLN A CA 1
ATOM 3158 C C . GLN A 1 397 ? -1.251 -32.906 -0.673 1 93.56 397 GLN A C 1
ATOM 3160 O O . GLN A 1 397 ? -1.739 -31.766 -0.739 1 93.56 397 GLN A O 1
ATOM 3165 N N . ILE A 1 398 ? -1.665 -33.938 -1.327 1 95.44 398 ILE A N 1
ATOM 3166 C CA . ILE A 1 398 ? -2.842 -33.875 -2.186 1 95.44 398 ILE A CA 1
ATOM 3167 C C . ILE A 1 398 ? -3.812 -35 -1.839 1 95.44 398 ILE A C 1
ATOM 3169 O O . ILE A 1 398 ? -3.416 -36.156 -1.741 1 95.44 398 ILE A O 1
ATOM 3173 N N . SER A 1 399 ? -5.008 -34.656 -1.579 1 96 399 SER A N 1
ATOM 3174 C CA . SER A 1 399 ? -6.059 -35.656 -1.481 1 96 399 SER A CA 1
ATOM 3175 C C . SER A 1 399 ? -6.816 -35.781 -2.797 1 96 399 SER A C 1
ATOM 3177 O O . SER A 1 399 ? -7.027 -34.812 -3.504 1 96 399 SER A O 1
ATOM 3179 N N . MET A 1 400 ? -7.152 -37.031 -3.117 1 96.94 400 MET A N 1
ATOM 3180 C CA . MET A 1 400 ? -7.785 -37.25 -4.41 1 96.94 400 MET A CA 1
ATOM 3181 C C . MET A 1 400 ? -8.781 -38.406 -4.32 1 96.94 400 MET A C 1
ATOM 3183 O O . MET A 1 400 ? -8.531 -39.406 -3.646 1 96.94 400 MET A O 1
ATOM 3187 N N . PHE A 1 401 ? -9.906 -38.25 -4.934 1 97.62 401 PHE A N 1
ATOM 3188 C CA . PHE A 1 401 ? -10.906 -39.312 -5.086 1 97.62 401 PHE A CA 1
ATOM 3189 C C . PHE A 1 401 ? -11.188 -39.594 -6.559 1 97.62 401 PHE A C 1
ATOM 3191 O O . PHE A 1 401 ? -11.477 -38.656 -7.32 1 97.62 401 PHE A O 1
ATOM 3198 N N . TYR A 1 402 ? -11.078 -40.812 -6.992 1 97.56 402 TYR A N 1
ATOM 3199 C CA . TYR A 1 402 ? -11.25 -41.188 -8.391 1 97.56 402 TYR A CA 1
ATOM 3200 C C . TYR A 1 402 ? -12.375 -42.219 -8.547 1 97.56 402 TYR A C 1
ATOM 3202 O O . TYR A 1 402 ? -12.414 -43.219 -7.84 1 97.56 402 TYR A O 1
ATOM 3210 N N . ILE A 1 403 ? -13.273 -41.969 -9.477 1 96.31 403 ILE A N 1
ATOM 3211 C CA . ILE A 1 403 ? -14.422 -42.812 -9.719 1 96.31 403 ILE A CA 1
ATOM 3212 C C . ILE A 1 403 ? -14.516 -43.156 -11.203 1 96.31 403 ILE A C 1
ATOM 3214 O O . ILE A 1 403 ? -14.281 -42.312 -12.055 1 96.31 403 ILE A O 1
ATOM 3218 N N . ARG A 1 404 ? -14.766 -44.406 -11.523 1 96.19 404 ARG A N 1
ATOM 3219 C CA . ARG A 1 404 ? -15.07 -44.844 -12.883 1 96.19 404 ARG A CA 1
ATOM 3220 C C . ARG A 1 404 ? -16.5 -45.406 -12.977 1 96.19 404 ARG A C 1
ATOM 3222 O O . ARG A 1 404 ? -16.844 -46.375 -12.312 1 96.19 404 ARG A O 1
ATOM 3229 N N . LEU A 1 405 ? -17.266 -44.812 -13.781 1 94.38 405 LEU A N 1
ATOM 3230 C CA . LEU A 1 405 ? -18.641 -45.188 -14.008 1 94.38 405 LEU A CA 1
ATOM 3231 C C . LEU A 1 405 ? -18.781 -46 -15.297 1 94.38 405 LEU A C 1
ATOM 3233 O O . LEU A 1 405 ? -18.531 -45.5 -16.391 1 94.38 405 LEU A O 1
ATOM 3237 N N . ASP A 1 406 ? -19.141 -47.188 -15.102 1 91.75 406 ASP A N 1
ATOM 3238 C CA . ASP A 1 406 ? -19.453 -48.062 -16.234 1 91.75 406 ASP A CA 1
ATOM 3239 C C . ASP A 1 406 ? -20.969 -48.156 -16.453 1 91.75 406 ASP A C 1
ATOM 3241 O O . ASP A 1 406 ? -21.625 -49.031 -15.891 1 91.75 406 ASP A O 1
ATOM 3245 N N . ILE A 1 407 ? -21.484 -47.406 -17.344 1 85.81 407 ILE A N 1
ATOM 3246 C CA . ILE A 1 407 ? -22.922 -47.219 -17.516 1 85.81 407 ILE A CA 1
ATOM 3247 C C . ILE A 1 407 ? -23.547 -48.5 -18.062 1 85.81 407 ILE A C 1
ATOM 3249 O O . ILE A 1 407 ? -24.578 -48.969 -17.562 1 85.81 407 ILE A O 1
ATOM 3253 N N . PRO A 1 408 ? -22.906 -49.062 -19.094 1 84.38 408 PRO A N 1
ATOM 3254 C CA . PRO A 1 408 ? -23.516 -50.25 -19.656 1 84.38 408 PRO A CA 1
ATOM 3255 C C . PRO A 1 408 ? -23.672 -51.375 -18.625 1 84.38 408 PRO A C 1
ATOM 3257 O O . PRO A 1 408 ? -24.672 -52.094 -18.656 1 84.38 408 PRO A O 1
ATOM 3260 N N . ASN A 1 409 ? -22.734 -51.469 -17.734 1 89.25 409 ASN A N 1
ATOM 3261 C CA . ASN A 1 409 ? -22.766 -52.562 -16.75 1 89.25 409 ASN A CA 1
ATOM 3262 C C . ASN A 1 409 ? -23.312 -52.094 -15.414 1 89.25 409 ASN A C 1
ATOM 3264 O O . ASN A 1 409 ? -23.344 -52.844 -14.445 1 89.25 409 ASN A O 1
ATOM 3268 N N . HIS A 1 410 ? -23.672 -50.875 -15.289 1 91.12 410 HIS A N 1
ATOM 3269 C CA . HIS A 1 410 ? -24.266 -50.281 -14.094 1 91.12 410 HIS A CA 1
ATOM 3270 C C . HIS A 1 410 ? -23.375 -50.5 -12.875 1 91.12 410 HIS A C 1
ATOM 3272 O O . HIS A 1 410 ? -23.859 -50.875 -11.812 1 91.12 410 HIS A O 1
ATOM 3278 N N . THR A 1 411 ? -22.156 -50.312 -13.047 1 94 411 THR A N 1
ATOM 3279 C CA . THR A 1 411 ? -21.188 -50.438 -11.961 1 94 411 THR A CA 1
ATOM 3280 C C . THR A 1 411 ? -20.344 -49.188 -11.82 1 94 411 THR A C 1
ATOM 3282 O O . THR A 1 411 ? -20.094 -48.5 -12.805 1 94 411 THR A O 1
ATOM 3285 N N . VAL A 1 412 ? -19.969 -49 -10.578 1 94.88 412 VAL A N 1
ATOM 3286 C CA . VAL A 1 412 ? -19.047 -47.875 -10.273 1 94.88 412 VAL A CA 1
ATOM 3287 C C . VAL A 1 412 ? -17.875 -48.406 -9.461 1 94.88 412 VAL A C 1
ATOM 3289 O O . VAL A 1 412 ? -18.062 -49.062 -8.43 1 94.88 412 VAL A O 1
ATOM 3292 N N . SER A 1 413 ? -16.703 -48.156 -9.945 1 96.62 413 SER A N 1
ATOM 3293 C CA . SER A 1 413 ? -15.477 -48.438 -9.211 1 96.62 413 SER A CA 1
ATOM 3294 C C . SER A 1 413 ? -14.805 -47.156 -8.734 1 96.62 413 SER A C 1
ATOM 3296 O O . SER A 1 413 ? -14.789 -46.156 -9.445 1 96.62 413 SER A O 1
ATOM 3298 N N . TYR A 1 414 ? -14.305 -47.219 -7.496 1 97.44 414 TYR A N 1
ATOM 3299 C CA . TYR A 1 414 ? -13.703 -46 -6.992 1 97.44 414 TYR A CA 1
ATOM 3300 C C . TYR A 1 414 ? -12.539 -46.312 -6.062 1 97.44 414 TYR A C 1
ATOM 3302 O O . TYR A 1 414 ? -12.43 -47.406 -5.531 1 97.44 414 TYR A O 1
ATOM 3310 N N . ALA A 1 415 ? -11.641 -45.375 -5.918 1 97.62 415 ALA A N 1
ATOM 3311 C CA . ALA A 1 415 ? -10.492 -45.406 -5.012 1 97.62 415 ALA A CA 1
ATOM 3312 C C . ALA A 1 415 ? -10.289 -44.031 -4.371 1 97.62 415 ALA A C 1
ATOM 3314 O O . ALA A 1 415 ? -10.672 -43 -4.945 1 97.62 415 ALA A O 1
ATOM 3315 N N . ASN A 1 416 ? -9.727 -44.062 -3.156 1 97.25 416 ASN A N 1
ATOM 3316 C CA . ASN A 1 416 ? -9.578 -42.844 -2.379 1 97.25 416 ASN A CA 1
ATOM 3317 C C . ASN A 1 416 ? -8.148 -42.656 -1.895 1 97.25 416 ASN A C 1
ATOM 3319 O O . ASN A 1 416 ? -7.555 -43.562 -1.32 1 97.25 416 ASN A O 1
ATOM 3323 N N . ALA A 1 417 ? -7.613 -41.531 -2.182 1 96.44 417 ALA A N 1
ATOM 3324 C CA . ALA A 1 417 ? -6.297 -41.156 -1.664 1 96.44 417 ALA A CA 1
ATOM 3325 C C . ALA A 1 417 ? -6.418 -40.062 -0.605 1 96.44 417 ALA A C 1
ATOM 3327 O O . ALA A 1 417 ? -5.898 -38.969 -0.783 1 96.44 417 ALA A O 1
ATOM 3328 N N . GLY A 1 418 ? -7.098 -40.375 0.522 1 94.5 418 GLY A N 1
ATOM 3329 C CA . GLY A 1 418 ? -7.188 -39.5 1.674 1 94.5 418 GLY A CA 1
ATOM 3330 C C . GLY A 1 418 ? -8.164 -38.344 1.475 1 94.5 418 GLY A C 1
ATOM 3331 O O . GLY A 1 418 ? -8.102 -37.344 2.186 1 94.5 418 GLY A O 1
ATOM 3332 N N . HIS A 1 419 ? -8.953 -38.375 0.463 1 95.81 419 HIS A N 1
ATOM 3333 C CA . HIS A 1 419 ? -9.93 -37.344 0.188 1 95.81 419 HIS A CA 1
ATOM 3334 C C . HIS A 1 419 ? -11.203 -37.531 1.007 1 95.81 419 HIS A C 1
ATOM 3336 O O . HIS A 1 419 ? -11.43 -38.625 1.552 1 95.81 419 HIS A O 1
ATOM 3342 N N . ASN A 1 420 ? -11.984 -36.5 1.119 1 93.69 420 ASN A N 1
ATOM 3343 C CA . ASN A 1 420 ? -13.289 -36.625 1.764 1 93.69 420 ASN A CA 1
ATOM 3344 C C . ASN A 1 420 ? -14.172 -37.625 1.057 1 93.69 420 ASN A C 1
ATOM 3346 O O . ASN A 1 420 ? -14.125 -37.75 -0.169 1 93.69 420 ASN A O 1
ATOM 3350 N N . HIS A 1 421 ? -14.984 -38.281 1.819 1 95 421 HIS A N 1
ATOM 3351 C CA . HIS A 1 421 ? -15.836 -39.344 1.274 1 95 421 HIS A CA 1
ATOM 3352 C C . HIS A 1 421 ? -17.031 -38.75 0.521 1 95 421 HIS A C 1
ATOM 3354 O O . HIS A 1 421 ? -17.875 -38.094 1.116 1 95 421 HIS A O 1
ATOM 3360 N N . PRO A 1 422 ? -17.047 -39.031 -0.761 1 96.5 422 PRO A N 1
ATOM 3361 C CA . PRO A 1 422 ? -18.25 -38.625 -1.495 1 96.5 422 PRO A CA 1
ATOM 3362 C C . PRO A 1 422 ? -19.516 -39.281 -0.956 1 96.5 422 PRO A C 1
ATOM 3364 O O . PRO A 1 422 ? -19.453 -40.312 -0.282 1 96.5 422 PRO A O 1
ATOM 3367 N N . VAL A 1 423 ? -20.656 -38.688 -1.308 1 96.25 423 VAL A N 1
ATOM 3368 C CA . VAL A 1 423 ? -21.953 -39.188 -0.855 1 96.25 423 VAL A CA 1
ATOM 3369 C C . VAL A 1 423 ? -22.766 -39.688 -2.053 1 96.25 423 VAL A C 1
ATOM 3371 O O . VAL A 1 423 ? -22.734 -39.094 -3.127 1 96.25 423 VAL A O 1
ATOM 3374 N N . LEU A 1 424 ? -23.375 -40.844 -1.854 1 96.94 424 LEU A N 1
ATOM 3375 C CA . LEU A 1 424 ? -24.266 -41.406 -2.854 1 96.94 424 LEU A CA 1
ATOM 3376 C C . LEU A 1 424 ? -25.703 -41.438 -2.35 1 96.94 424 LEU A C 1
ATOM 3378 O O . LEU A 1 424 ? -25.984 -42 -1.286 1 96.94 424 LEU A O 1
ATOM 3382 N N . TYR A 1 425 ? -26.547 -40.75 -3.047 1 97.25 425 TYR A N 1
ATOM 3383 C CA . TYR A 1 425 ? -27.984 -40.875 -2.781 1 97.25 425 TYR A CA 1
ATOM 3384 C C . TYR A 1 425 ? -28.609 -42.031 -3.549 1 97.25 425 TYR A C 1
ATOM 3386 O O . TYR A 1 425 ? -28.625 -42.031 -4.781 1 97.25 425 TYR A O 1
ATOM 3394 N N . ARG A 1 426 ? -29.078 -43 -2.83 1 95.81 426 ARG A N 1
ATOM 3395 C CA . ARG A 1 426 ? -29.781 -44.125 -3.445 1 95.81 426 ARG A CA 1
ATOM 3396 C C . ARG A 1 426 ? -31.25 -43.812 -3.662 1 95.81 426 ARG A C 1
ATOM 3398 O O . ARG A 1 426 ? -32 -43.688 -2.701 1 95.81 426 ARG A O 1
ATOM 3405 N N . SER A 1 427 ? -31.625 -43.781 -4.844 1 92.56 427 SER A N 1
ATOM 3406 C CA . SER A 1 427 ? -32.969 -43.375 -5.18 1 92.56 427 SER A CA 1
ATOM 3407 C C . SER A 1 427 ? -34 -44.375 -4.668 1 92.56 427 SER A C 1
ATOM 3409 O O . SER A 1 427 ? -35.094 -43.969 -4.223 1 92.56 427 SER A O 1
ATOM 3411 N N . GLU A 1 428 ? -33.75 -45.625 -4.75 1 90.81 428 GLU A N 1
ATOM 3412 C CA . GLU A 1 428 ? -34.688 -46.688 -4.359 1 90.81 428 GLU A CA 1
ATOM 3413 C C . GLU A 1 428 ? -34.969 -46.656 -2.855 1 90.81 428 GLU A C 1
ATOM 3415 O O . GLU A 1 428 ? -36.094 -46.781 -2.422 1 90.81 428 GLU A O 1
ATOM 3420 N N . GLN A 1 429 ? -33.938 -46.438 -2.088 1 91.69 429 GLN A N 1
ATOM 3421 C CA . GLN A 1 429 ? -34.062 -46.469 -0.634 1 91.69 429 GLN A CA 1
ATOM 3422 C C . GLN A 1 429 ? -34.25 -45.062 -0.066 1 91.69 429 GLN A C 1
ATOM 3424 O O . GLN A 1 429 ? -34.594 -44.906 1.103 1 91.69 429 GLN A O 1
ATOM 3429 N N . ALA A 1 430 ? -34.062 -44.125 -0.905 1 91.69 430 ALA A N 1
ATOM 3430 C CA . ALA A 1 430 ? -34.125 -42.719 -0.491 1 91.69 430 ALA A CA 1
ATOM 3431 C C . ALA A 1 430 ? -33.188 -42.469 0.698 1 91.69 430 ALA A C 1
ATOM 3433 O O . ALA A 1 430 ? -33.625 -41.906 1.709 1 91.69 430 ALA A O 1
ATOM 3434 N N . ASP A 1 431 ? -32.031 -42.969 0.575 1 94.31 431 ASP A N 1
ATOM 3435 C CA . ASP A 1 431 ? -31.047 -42.844 1.648 1 94.31 431 ASP A CA 1
ATOM 3436 C C . ASP A 1 431 ? -29.656 -42.5 1.094 1 94.31 431 ASP A C 1
ATOM 3438 O O . ASP A 1 431 ? -29.422 -42.656 -0.107 1 94.31 431 ASP A O 1
ATOM 3442 N N . PHE A 1 432 ? -28.828 -42 2.051 1 96.12 432 PHE A N 1
ATOM 3443 C CA . PHE A 1 432 ? -27.469 -41.594 1.667 1 96.12 432 PHE A CA 1
ATOM 3444 C C . PHE A 1 432 ? -26.453 -42.594 2.201 1 96.12 432 PHE A C 1
ATOM 3446 O O . PHE A 1 432 ? -26.578 -43.094 3.328 1 96.12 432 PHE A O 1
ATOM 3453 N N . ILE A 1 433 ? -25.469 -42.938 1.358 1 94.94 433 ILE A N 1
ATOM 3454 C CA . ILE A 1 433 ? -24.328 -43.75 1.799 1 94.94 433 ILE A CA 1
ATOM 3455 C C . ILE A 1 433 ? -23.031 -43.031 1.476 1 94.94 433 ILE A C 1
ATOM 3457 O O . ILE A 1 433 ? -22.938 -42.312 0.464 1 94.94 433 ILE A O 1
ATOM 3461 N N . GLU A 1 434 ? -22.078 -43.188 2.352 1 94.81 434 GLU A N 1
ATOM 3462 C CA . GLU A 1 434 ? -20.75 -42.625 2.105 1 94.81 434 GLU A CA 1
ATOM 3463 C C . GLU A 1 434 ? -19.859 -43.656 1.379 1 94.81 434 GLU A C 1
ATOM 3465 O O . GLU A 1 434 ? -19.844 -44.844 1.715 1 94.81 434 GLU A O 1
ATOM 3470 N N . LEU A 1 435 ? -19.172 -43.156 0.361 1 94.88 435 LEU A N 1
ATOM 3471 C CA . LEU A 1 435 ? -18.234 -44.031 -0.358 1 94.88 435 LEU A CA 1
ATOM 3472 C C . LEU A 1 435 ? -16.859 -44 0.314 1 94.88 435 LEU A C 1
ATOM 3474 O O . LEU A 1 435 ? -16.062 -43.094 0.092 1 94.88 435 LEU A O 1
ATOM 3478 N N . ASP A 1 436 ? -16.641 -45.031 1.055 1 90.75 436 ASP A N 1
ATOM 3479 C CA . ASP A 1 436 ? -15.422 -45.125 1.84 1 90.75 436 ASP A CA 1
ATOM 3480 C C . ASP A 1 436 ? -14.453 -46.156 1.23 1 90.75 436 ASP A C 1
ATOM 3482 O O . ASP A 1 436 ? -14.836 -47.281 0.961 1 90.75 436 ASP A O 1
ATOM 3486 N N . ALA A 1 437 ? -13.344 -45.781 0.828 1 90 437 ALA A N 1
ATOM 3487 C CA . ALA A 1 437 ? -12.242 -46.656 0.399 1 90 437 ALA A CA 1
ATOM 3488 C C . ALA A 1 437 ? -10.938 -46.25 1.074 1 90 437 ALA A C 1
ATOM 3490 O O . ALA A 1 437 ? -10.664 -45.031 1.242 1 90 437 ALA A O 1
ATOM 3491 N N . ASP A 1 438 ? -10.188 -47.219 1.503 1 87.62 438 ASP A N 1
ATOM 3492 C CA . ASP A 1 438 ? -8.961 -46.938 2.246 1 87.62 438 ASP A CA 1
ATOM 3493 C C . ASP A 1 438 ? -7.855 -46.438 1.318 1 87.62 438 ASP A C 1
ATOM 3495 O O . ASP A 1 438 ? -7.711 -46.938 0.197 1 87.62 438 ASP A O 1
ATOM 3499 N N . GLY A 1 439 ? -7.191 -45.5 1.764 1 89.38 439 GLY A N 1
ATOM 3500 C CA . GLY A 1 439 ? -6.043 -44.969 1.045 1 89.38 439 GLY A CA 1
ATOM 3501 C C . GLY A 1 439 ? -5.41 -43.75 1.729 1 89.38 439 GLY A C 1
ATOM 3502 O O . GLY A 1 439 ? -6.113 -42.906 2.268 1 89.38 439 GLY A O 1
ATOM 3503 N N . MET A 1 440 ? -4.121 -43.719 1.696 1 88.38 440 MET A N 1
ATOM 3504 C CA . MET A 1 440 ? -3.373 -42.625 2.297 1 88.38 440 MET A CA 1
ATOM 3505 C C . MET A 1 440 ? -3.352 -41.406 1.37 1 88.38 440 MET A C 1
ATOM 3507 O O . MET A 1 440 ? -3.404 -41.562 0.148 1 88.38 440 MET A O 1
ATOM 3511 N N . ILE A 1 441 ? -3.227 -40.312 1.973 1 90.06 441 ILE A N 1
ATOM 3512 C CA . ILE A 1 441 ? -3.086 -39.062 1.213 1 90.06 441 ILE A CA 1
ATOM 3513 C C . ILE A 1 441 ? -1.802 -39.125 0.386 1 90.06 441 ILE A C 1
ATOM 3515 O O . ILE A 1 441 ? -0.823 -39.75 0.781 1 90.06 441 ILE A O 1
ATOM 3519 N N . MET A 1 442 ? -1.781 -38.531 -0.758 1 91.38 442 MET A N 1
ATOM 3520 C CA . MET A 1 442 ? -0.634 -38.625 -1.658 1 91.38 442 MET A CA 1
ATOM 3521 C C . MET A 1 442 ? 0.532 -37.781 -1.123 1 91.38 442 MET A C 1
ATOM 3523 O O . MET A 1 442 ? 0.329 -36.719 -0.566 1 91.38 442 MET A O 1
ATOM 3527 N N . GLY A 1 443 ? 1.779 -38.281 -1.308 1 87.25 443 GLY A N 1
ATOM 3528 C CA . GLY A 1 443 ? 2.98 -37.562 -0.938 1 87.25 443 GLY A CA 1
ATOM 3529 C C . GLY A 1 443 ? 3.611 -38.062 0.348 1 87.25 443 GLY A C 1
ATOM 3530 O O . GLY A 1 443 ? 4.719 -37.656 0.703 1 87.25 443 GLY A O 1
ATOM 3531 N N . VAL A 1 444 ? 2.938 -38.906 1.077 1 83.94 444 VAL A N 1
ATOM 3532 C CA . VAL A 1 444 ? 3.432 -39.375 2.369 1 83.94 444 VAL A CA 1
ATOM 3533 C C . VAL A 1 444 ? 4.367 -40.562 2.164 1 83.94 444 VAL A C 1
ATOM 3535 O O . VAL A 1 444 ? 5.445 -40.625 2.76 1 83.94 444 VAL A O 1
ATOM 3538 N N . LYS A 1 445 ? 3.943 -41.469 1.336 1 87.06 445 LYS A N 1
ATOM 3539 C CA . LYS A 1 445 ? 4.727 -42.688 1.098 1 87.06 445 LYS A CA 1
ATOM 3540 C C . LYS A 1 445 ? 4.668 -43.094 -0.371 1 87.06 445 LYS A C 1
ATOM 3542 O O . LYS A 1 445 ? 3.613 -43 -1.002 1 87.06 445 LYS A O 1
ATOM 3547 N N . LYS A 1 446 ? 5.812 -43.594 -0.834 1 86 446 LYS A N 1
ATOM 3548 C CA . LYS A 1 446 ? 5.891 -44.094 -2.199 1 86 446 LYS A CA 1
ATOM 3549 C C . LYS A 1 446 ? 5.492 -45.562 -2.258 1 86 446 LYS A C 1
ATOM 3551 O O . LYS A 1 446 ? 5.551 -46.281 -1.249 1 86 446 LYS A O 1
ATOM 3556 N N . GLU A 1 447 ? 5.031 -45.969 -3.387 1 84.69 447 GLU A N 1
ATOM 3557 C CA . GLU A 1 447 ? 4.719 -47.375 -3.662 1 84.69 447 GLU A CA 1
ATOM 3558 C C . GLU A 1 447 ? 3.67 -47.906 -2.689 1 84.69 447 GLU A C 1
ATOM 3560 O O . GLU A 1 447 ? 3.863 -48.938 -2.078 1 84.69 447 GLU A O 1
ATOM 3565 N N . VAL A 1 448 ? 2.684 -47.125 -2.482 1 86.94 448 VAL A N 1
ATOM 3566 C CA . VAL A 1 448 ? 1.562 -47.531 -1.644 1 86.94 448 VAL A CA 1
ATOM 3567 C C . VAL A 1 448 ? 0.389 -47.938 -2.521 1 86.94 448 VAL A C 1
ATOM 3569 O O . VAL A 1 448 ? 0.223 -47.438 -3.635 1 86.94 448 VAL A O 1
ATOM 3572 N N . GLY A 1 449 ? -0.319 -48.875 -2.025 1 89.75 449 GLY A N 1
ATOM 3573 C CA . GLY A 1 449 ? -1.522 -49.312 -2.719 1 89.75 449 GLY A CA 1
ATOM 3574 C C . GLY A 1 449 ? -2.773 -48.594 -2.248 1 89.75 449 GLY A C 1
ATOM 3575 O O . GLY A 1 449 ? -2.832 -48.094 -1.112 1 89.75 449 GLY A O 1
ATOM 3576 N N . PHE A 1 450 ? -3.74 -48.5 -3.172 1 93.81 450 PHE A N 1
ATOM 3577 C CA . PHE A 1 450 ? -5.035 -47.906 -2.855 1 93.81 450 PHE A CA 1
ATOM 3578 C C . PHE A 1 450 ? -6.156 -48.906 -3.031 1 93.81 450 PHE A C 1
ATOM 3580 O O . PHE A 1 450 ? -6.219 -49.594 -4.051 1 93.81 450 PHE A O 1
ATOM 3587 N N . GLU A 1 451 ? -6.992 -48.938 -2.035 1 94.5 451 GLU A N 1
ATOM 3588 C CA . GLU A 1 451 ? -8.133 -49.875 -2.088 1 94.5 451 GLU A CA 1
ATOM 3589 C C . GLU A 1 451 ? -9.117 -49.469 -3.174 1 94.5 451 GLU A C 1
ATOM 3591 O O . GLU A 1 451 ? -9.391 -48.281 -3.354 1 94.5 451 GLU A O 1
ATOM 3596 N N . GLU A 1 452 ? -9.516 -50.438 -3.889 1 95.81 452 GLU A N 1
ATOM 3597 C CA . GLU A 1 452 ? -10.547 -50.219 -4.902 1 95.81 452 GLU A CA 1
ATOM 3598 C C . GLU A 1 452 ? -11.836 -50.938 -4.547 1 95.81 452 GLU A C 1
ATOM 3600 O O . GLU A 1 452 ? -11.812 -52.125 -4.195 1 95.81 452 GLU A O 1
ATOM 3605 N N . LYS A 1 453 ? -12.891 -50.281 -4.598 1 96.56 453 LYS A N 1
ATOM 3606 C CA . LYS A 1 453 ? -14.203 -50.84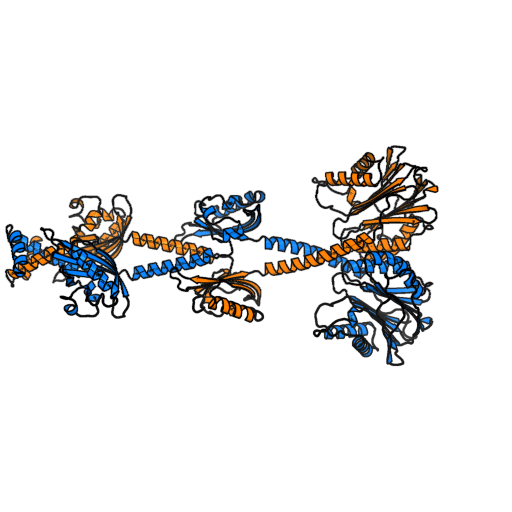4 -4.336 1 96.56 453 LYS A CA 1
ATOM 3607 C C . LYS A 1 453 ? -15.141 -50.656 -5.527 1 96.56 453 LYS A C 1
ATOM 3609 O O . LYS A 1 453 ? -14.961 -49.75 -6.316 1 96.56 453 LYS A O 1
ATOM 3614 N N . THR A 1 454 ? -16.062 -51.594 -5.66 1 96.31 454 THR A N 1
ATOM 3615 C CA . THR A 1 454 ? -17.031 -51.531 -6.742 1 96.31 454 THR A CA 1
ATOM 3616 C C . THR A 1 454 ? -18.453 -51.719 -6.195 1 96.31 454 THR A C 1
ATOM 3618 O O . THR A 1 454 ? -18.688 -52.531 -5.324 1 96.31 454 THR A O 1
ATOM 3621 N N . ILE A 1 455 ? -19.328 -50.906 -6.699 1 95.38 455 ILE A N 1
ATOM 3622 C CA . ILE A 1 455 ? -20.719 -51 -6.281 1 95.38 455 ILE A CA 1
ATOM 3623 C C . ILE A 1 455 ? -21.625 -50.938 -7.504 1 95.38 455 ILE A C 1
ATOM 3625 O O . ILE A 1 455 ? -21.234 -50.438 -8.555 1 95.38 455 ILE A O 1
ATOM 3629 N N . LEU A 1 456 ? -22.844 -51.469 -7.312 1 95.38 456 LEU A N 1
ATOM 3630 C CA . LEU A 1 456 ? -23.859 -51.375 -8.352 1 95.38 456 LEU A CA 1
ATOM 3631 C C . LEU A 1 456 ? -24.672 -50.094 -8.203 1 95.38 456 LEU A C 1
ATOM 3633 O O . LEU A 1 456 ? -24.891 -49.625 -7.086 1 95.38 456 LEU A O 1
ATOM 3637 N N . VAL A 1 457 ? -25.062 -49.562 -9.32 1 92.81 457 VAL A N 1
ATOM 3638 C CA . VAL A 1 457 ? -25.828 -48.312 -9.273 1 92.81 457 VAL A CA 1
ATOM 3639 C C . VAL A 1 457 ? -27.109 -48.469 -10.094 1 92.81 457 VAL A C 1
ATOM 3641 O O . VAL A 1 457 ? -27.188 -49.344 -10.977 1 92.81 457 VAL A O 1
ATOM 3644 N N . ALA A 1 458 ? -28.125 -47.688 -9.758 1 92.94 458 ALA A N 1
ATOM 3645 C CA . ALA A 1 458 ? -29.422 -47.719 -10.43 1 92.94 458 ALA A CA 1
ATOM 3646 C C . ALA A 1 458 ? -29.797 -46.344 -10.953 1 92.94 458 ALA A C 1
ATOM 3648 O O . ALA A 1 458 ? -29.188 -45.344 -10.578 1 92.94 458 ALA A O 1
ATOM 3649 N N . ALA A 1 459 ? -30.812 -46.375 -11.867 1 93 459 ALA A N 1
ATOM 3650 C CA . ALA A 1 459 ? -31.328 -45.125 -12.391 1 93 459 ALA A CA 1
ATOM 3651 C C . ALA A 1 459 ? -31.859 -44.219 -11.273 1 93 459 ALA A C 1
ATOM 3653 O O . ALA A 1 459 ? -32.562 -44.719 -10.375 1 93 459 ALA A O 1
ATOM 3654 N N . GLY A 1 460 ? -31.422 -42.969 -11.281 1 93.5 460 GLY A N 1
ATOM 3655 C CA . GLY A 1 460 ? -31.891 -42.031 -10.281 1 93.5 460 GLY A CA 1
ATOM 3656 C C . GLY A 1 460 ? -30.891 -41.781 -9.164 1 93.5 460 GLY A C 1
ATOM 3657 O O . GLY A 1 460 ? -31 -40.812 -8.406 1 93.5 460 GLY A O 1
ATOM 3658 N N . ASP A 1 461 ? -29.938 -42.688 -9.031 1 96 461 ASP A N 1
ATOM 3659 C CA . ASP A 1 461 ? -28.891 -42.5 -8.031 1 96 461 ASP A CA 1
ATOM 3660 C C . ASP A 1 461 ? -28.094 -41.219 -8.305 1 96 461 ASP A C 1
ATOM 3662 O O . ASP A 1 461 ? -27.922 -40.812 -9.461 1 96 461 ASP A O 1
ATOM 3666 N N . ILE A 1 462 ? -27.672 -40.531 -7.25 1 96.81 462 ILE A N 1
ATOM 3667 C CA . ILE A 1 462 ? -26.938 -39.281 -7.387 1 96.81 462 ILE A CA 1
ATOM 3668 C C . ILE A 1 462 ? -25.609 -39.344 -6.641 1 96.81 462 ILE A C 1
ATOM 3670 O O . ILE A 1 462 ? -25.578 -39.656 -5.445 1 96.81 462 ILE A O 1
ATOM 3674 N N . PHE A 1 463 ? -24.516 -39.062 -7.309 1 96.44 463 PHE A N 1
ATOM 3675 C CA . PHE A 1 463 ? -23.188 -38.969 -6.715 1 96.44 463 PHE A CA 1
ATOM 3676 C C . PHE A 1 463 ? -22.828 -37.5 -6.434 1 96.44 463 PHE A C 1
ATOM 3678 O O . PHE A 1 463 ? -23.016 -36.656 -7.289 1 96.44 463 PHE A O 1
ATOM 3685 N N . ILE A 1 464 ? -22.297 -37.312 -5.273 1 97.31 464 ILE A N 1
ATOM 3686 C CA . ILE A 1 464 ? -21.828 -35.969 -4.93 1 97.31 464 ILE A CA 1
ATOM 3687 C C . ILE A 1 464 ? -20.375 -36.031 -4.465 1 97.31 464 ILE A C 1
ATOM 3689 O O . ILE A 1 464 ? -20.094 -36.5 -3.363 1 97.31 464 ILE A O 1
ATOM 3693 N N . LEU A 1 465 ? -19.5 -35.562 -5.281 1 97.69 465 LEU A N 1
ATOM 3694 C CA . LEU A 1 465 ? -18.094 -35.375 -4.902 1 97.69 465 LEU A CA 1
ATOM 3695 C C . LEU A 1 465 ? -17.859 -33.906 -4.508 1 97.69 465 LEU A C 1
ATOM 3697 O O . LEU A 1 465 ? -18.312 -33 -5.191 1 97.69 465 LEU A O 1
ATOM 3701 N N . TYR A 1 466 ? -17.219 -33.719 -3.428 1 97.06 466 TYR A N 1
ATOM 3702 C CA . TYR A 1 466 ? -17.031 -32.375 -2.941 1 97.06 466 TYR A CA 1
ATOM 3703 C C . TYR A 1 466 ? -15.734 -32.25 -2.164 1 97.06 466 TYR A C 1
ATOM 3705 O O . TYR A 1 466 ? -15.156 -33.25 -1.723 1 97.06 466 TYR A O 1
ATOM 3713 N N . THR A 1 467 ? -15.219 -31.078 -2.039 1 95.25 467 THR A N 1
ATOM 3714 C CA . THR A 1 467 ? -14.055 -30.797 -1.208 1 95.25 467 THR A CA 1
ATOM 3715 C C . THR A 1 467 ? -14.484 -30.266 0.158 1 95.25 467 THR A C 1
ATOM 3717 O O . THR A 1 467 ? -15.648 -29.922 0.361 1 95.25 467 THR A O 1
ATOM 3720 N N . ASP A 1 468 ? -13.539 -30.188 1.03 1 93 468 ASP A N 1
ATOM 3721 C CA . ASP A 1 468 ? -13.852 -29.891 2.424 1 93 468 ASP A CA 1
ATOM 3722 C C . ASP A 1 468 ? -14.273 -28.422 2.586 1 93 468 ASP A C 1
ATOM 3724 O O . ASP A 1 468 ? -14.859 -28.047 3.605 1 93 468 ASP A O 1
ATOM 3728 N N . GLY A 1 469 ? -14.117 -27.625 1.609 1 92.38 469 GLY A N 1
ATOM 3729 C CA . GLY A 1 469 ? -14.57 -26.25 1.668 1 92.38 469 GLY A CA 1
ATOM 3730 C C . GLY A 1 469 ? -16.062 -26.125 1.831 1 92.38 469 GLY A C 1
ATOM 3731 O O . GLY A 1 469 ? -16.562 -25.109 2.334 1 92.38 469 GLY A O 1
ATOM 3732 N N . VAL A 1 470 ? -16.797 -27.141 1.415 1 92.94 470 VAL A N 1
ATOM 3733 C CA . VAL A 1 470 ? -18.25 -27.141 1.548 1 92.94 470 VAL A CA 1
ATOM 3734 C C . VAL A 1 470 ? -18.625 -27.484 2.986 1 92.94 470 VAL A C 1
ATOM 3736 O O . VAL A 1 470 ? -19.312 -26.703 3.656 1 92.94 470 VAL A O 1
ATOM 3739 N N . THR A 1 471 ? -18.125 -28.547 3.494 1 93.75 471 THR A N 1
ATOM 3740 C CA . THR A 1 471 ? -18.547 -29.047 4.797 1 93.75 471 THR A CA 1
ATOM 3741 C C . THR A 1 471 ? -17.875 -28.25 5.922 1 93.75 471 THR A C 1
ATOM 3743 O O . THR A 1 471 ? -18.422 -28.156 7.023 1 93.75 471 THR A O 1
ATOM 3746 N N . GLU A 1 472 ? -16.766 -27.688 5.688 1 92.81 472 GLU A N 1
ATOM 3747 C CA . GLU A 1 472 ? -16.031 -26.984 6.734 1 92.81 472 GLU A CA 1
ATOM 3748 C C . GLU A 1 472 ? -16.359 -25.484 6.742 1 92.81 472 GLU A C 1
ATOM 3750 O O . GLU A 1 472 ? -15.844 -24.734 7.566 1 92.81 472 GLU A O 1
ATOM 3755 N N . ALA A 1 473 ? -17.156 -25.109 5.832 1 92.38 473 ALA A N 1
ATOM 3756 C CA . ALA A 1 473 ? -17.625 -23.719 5.879 1 92.38 473 ALA A CA 1
ATOM 3757 C C . ALA A 1 473 ? -18.281 -23.406 7.215 1 92.38 473 ALA A C 1
ATOM 3759 O O . ALA A 1 473 ? -19.016 -24.234 7.762 1 92.38 473 ALA A O 1
ATOM 3760 N N . GLU A 1 474 ? -18 -22.219 7.742 1 92.12 474 GLU A N 1
ATOM 3761 C CA . GLU A 1 474 ? -18.438 -21.906 9.102 1 92.12 474 GLU A CA 1
ATOM 3762 C C . GLU A 1 474 ? -19.516 -20.828 9.109 1 92.12 474 GLU A C 1
ATOM 3764 O O . GLU A 1 474 ? -19.469 -19.906 8.297 1 92.12 474 GLU A O 1
ATOM 3769 N N . SER A 1 475 ? -20.391 -21.016 10.031 1 90.56 475 SER A N 1
ATOM 3770 C CA . SER A 1 475 ? -21.375 -19.984 10.281 1 90.56 475 SER A CA 1
ATOM 3771 C C . SER A 1 475 ? -20.781 -18.828 11.086 1 90.56 475 SER A C 1
ATOM 3773 O O . SER A 1 475 ? -19.609 -18.891 11.492 1 90.56 475 SER A O 1
ATOM 3775 N N . ALA A 1 476 ? -21.656 -17.859 11.312 1 85.81 476 ALA A N 1
ATOM 3776 C CA . ALA A 1 476 ? -21.25 -16.719 12.125 1 85.81 476 ALA A CA 1
ATOM 3777 C C . ALA A 1 476 ? -20.859 -17.156 13.531 1 85.81 476 ALA A C 1
ATOM 3779 O O . ALA A 1 476 ? -20 -16.547 14.164 1 85.81 476 ALA A O 1
ATOM 3780 N N . ALA A 1 477 ? -21.375 -18.203 14.016 1 88.69 477 ALA A N 1
ATOM 3781 C CA . ALA A 1 477 ? -21.125 -18.719 15.359 1 88.69 477 ALA A CA 1
ATOM 3782 C C . ALA A 1 477 ? -19.953 -19.703 15.367 1 88.69 477 ALA A C 1
ATOM 3784 O O . ALA A 1 477 ? -19.578 -20.234 16.406 1 88.69 477 ALA A O 1
ATOM 3785 N N . GLY A 1 478 ? -19.422 -20.031 14.227 1 88.94 478 GLY A N 1
ATOM 3786 C CA . GLY A 1 478 ? -18.266 -20.906 14.125 1 88.94 478 GLY A CA 1
ATOM 3787 C C . GLY A 1 478 ? -18.656 -22.375 13.938 1 88.94 478 GLY A C 1
ATOM 3788 O O . GLY A 1 478 ? -17.828 -23.266 14.133 1 88.94 478 GLY A O 1
ATOM 3789 N N . GLU A 1 479 ? -19.891 -22.625 13.695 1 92.06 479 GLU A N 1
ATOM 3790 C CA . GLU A 1 479 ? -20.359 -23.984 13.438 1 92.06 479 GLU A CA 1
ATOM 3791 C C . GLU A 1 479 ? -20.109 -24.391 11.992 1 92.06 479 GLU A C 1
ATOM 3793 O O . GLU A 1 479 ? -20.406 -23.625 11.07 1 92.06 479 GLU A O 1
ATOM 3798 N N . PRO A 1 480 ? -19.562 -25.578 11.859 1 94.56 480 PRO A N 1
ATOM 3799 C CA . PRO A 1 480 ? -19.344 -26.016 10.477 1 94.56 480 PRO A CA 1
ATOM 3800 C C . PRO A 1 480 ? -20.641 -26.391 9.766 1 94.56 480 PRO A C 1
ATOM 3802 O O . PRO A 1 480 ? -21.609 -26.781 10.414 1 94.56 480 PRO A O 1
ATOM 3805 N N . PHE A 1 481 ? -20.781 -26.234 8.523 1 94.44 481 PHE A N 1
ATOM 3806 C CA . PHE A 1 481 ? -21.938 -26.578 7.699 1 94.44 481 PHE A CA 1
ATOM 3807 C C . PHE A 1 481 ? -22.266 -28.062 7.812 1 94.44 481 PHE A C 1
ATOM 3809 O O . PHE A 1 481 ? -23.406 -28.438 8.07 1 94.44 481 PHE A O 1
ATOM 3816 N N . GLY A 1 482 ? -21.203 -28.938 7.668 1 93.94 482 GLY A N 1
ATOM 3817 C CA . GLY A 1 482 ? -21.312 -30.359 7.922 1 93.94 482 GLY A CA 1
ATOM 3818 C C . GLY A 1 482 ? -21.906 -31.125 6.758 1 93.94 482 GLY A C 1
ATOM 3819 O O . GLY A 1 482 ? -22.484 -30.531 5.848 1 93.94 482 GLY A O 1
ATOM 3820 N N . THR A 1 483 ? -21.812 -32.469 6.805 1 95.25 483 THR A N 1
ATOM 3821 C CA . THR A 1 483 ? -22.312 -33.344 5.758 1 95.25 483 THR A CA 1
ATOM 3822 C C . THR A 1 483 ? -23.828 -33.5 5.844 1 95.25 483 THR A C 1
ATOM 3824 O O . THR A 1 483 ? -24.5 -33.656 4.828 1 95.25 483 THR A O 1
ATOM 3827 N N . GLY A 1 484 ? -24.344 -33.344 6.992 1 95 484 GLY A N 1
ATOM 3828 C CA . GLY A 1 484 ? -25.781 -33.406 7.184 1 95 484 GLY A CA 1
ATOM 3829 C C . GLY A 1 484 ? -26.547 -32.375 6.375 1 95 484 GLY A C 1
ATOM 3830 O O . GLY A 1 484 ? -27.5 -32.75 5.66 1 95 484 GLY A O 1
ATOM 3831 N N . ARG A 1 485 ? -26.156 -31.188 6.504 1 95.81 485 ARG A N 1
ATOM 3832 C CA . ARG A 1 485 ? -26.828 -30.125 5.781 1 95.81 485 ARG A CA 1
ATOM 3833 C C . ARG A 1 485 ? -26.641 -30.266 4.277 1 95.81 485 ARG A C 1
ATOM 3835 O O . ARG A 1 485 ? -27.531 -29.922 3.494 1 95.81 485 ARG A O 1
ATOM 3842 N N . LEU A 1 486 ? -25.484 -30.766 3.893 1 96.19 486 LEU A N 1
ATOM 3843 C CA . LEU A 1 486 ? -25.234 -31.062 2.484 1 96.19 486 LEU A CA 1
ATOM 3844 C C . LEU A 1 486 ? -26.25 -32.094 1.959 1 96.19 486 LEU A C 1
ATOM 3846 O O . LEU A 1 486 ? -26.875 -31.859 0.913 1 96.19 486 LEU A O 1
ATOM 3850 N N . CYS A 1 487 ? -26.469 -33.156 2.689 1 96.44 487 CYS A N 1
ATOM 3851 C CA . CYS A 1 487 ? -27.406 -34.219 2.301 1 96.44 487 CYS A CA 1
ATOM 3852 C C . CYS A 1 487 ? -28.828 -33.656 2.262 1 96.44 487 CYS A C 1
ATOM 3854 O O . CYS A 1 487 ? -29.609 -34.031 1.38 1 96.44 487 CYS A O 1
ATOM 3856 N N . GLU A 1 488 ? -29.156 -32.781 3.162 1 95.69 488 GLU A N 1
ATOM 3857 C CA . GLU A 1 488 ? -30.484 -32.188 3.195 1 95.69 488 GLU A CA 1
ATOM 3858 C C . GLU A 1 488 ? -30.75 -31.375 1.936 1 95.69 488 GLU A C 1
ATOM 3860 O O . GLU A 1 488 ? -31.844 -31.422 1.374 1 95.69 488 GLU A O 1
ATOM 3865 N N . ALA A 1 489 ? -29.766 -30.609 1.602 1 95.75 489 ALA A N 1
ATOM 3866 C CA . ALA A 1 489 ? -29.906 -29.781 0.409 1 95.75 489 ALA A CA 1
ATOM 3867 C C . ALA A 1 489 ? -30.094 -30.641 -0.839 1 95.75 489 ALA A C 1
ATOM 3869 O O . ALA A 1 489 ? -30.891 -30.297 -1.715 1 95.75 489 ALA A O 1
ATOM 3870 N N . VAL A 1 490 ? -29.391 -31.734 -0.918 1 96 490 VAL A N 1
ATOM 3871 C CA . VAL A 1 490 ? -29.5 -32.625 -2.062 1 96 490 VAL A CA 1
ATOM 3872 C C . VAL A 1 490 ? -30.875 -33.281 -2.086 1 96 490 VAL A C 1
ATOM 3874 O O . VAL A 1 490 ? -31.5 -33.375 -3.141 1 96 490 VAL A O 1
ATOM 3877 N N . ALA A 1 491 ? -31.312 -33.719 -0.965 1 95.19 491 ALA A N 1
ATOM 3878 C CA . ALA A 1 491 ? -32.625 -34.406 -0.851 1 95.19 491 ALA A CA 1
ATOM 3879 C C . ALA A 1 491 ? -33.75 -33.469 -1.29 1 95.19 491 ALA A C 1
ATOM 3881 O O . ALA A 1 491 ? -34.719 -33.906 -1.888 1 95.19 491 ALA A O 1
ATOM 3882 N N . ALA A 1 492 ? -33.594 -32.219 -1.032 1 95.19 492 ALA A N 1
ATOM 3883 C CA . ALA A 1 492 ? -34.625 -31.234 -1.358 1 95.19 492 ALA A CA 1
ATOM 3884 C C . ALA A 1 492 ? -34.781 -31.078 -2.869 1 95.19 492 ALA A C 1
ATOM 3886 O O . ALA A 1 492 ? -35.875 -30.781 -3.357 1 95.19 492 ALA A O 1
ATOM 3887 N N . TYR A 1 493 ? -33.688 -31.344 -3.594 1 96 493 TYR A N 1
ATOM 3888 C CA . TYR A 1 493 ? -33.75 -31.125 -5.035 1 96 493 TYR A CA 1
ATOM 3889 C C . TYR A 1 493 ? -33.469 -32.438 -5.785 1 96 493 TYR A C 1
ATOM 3891 O O . TYR A 1 493 ? -33.031 -32.406 -6.938 1 96 493 TYR A O 1
ATOM 3899 N N . ARG A 1 494 ? -33.688 -33.594 -5.25 1 93.56 494 ARG A N 1
ATOM 3900 C CA . ARG A 1 494 ? -33.281 -34.906 -5.754 1 93.56 494 ARG A CA 1
ATOM 3901 C C . ARG A 1 494 ? -33.906 -35.188 -7.121 1 93.56 494 ARG A C 1
ATOM 3903 O O . ARG A 1 494 ? -33.344 -35.906 -7.934 1 93.56 494 ARG A O 1
ATOM 3910 N N . ASP A 1 495 ? -35.062 -34.594 -7.41 1 93.62 495 ASP A N 1
ATOM 3911 C CA . ASP A 1 495 ? -35.781 -34.875 -8.648 1 93.62 495 ASP A CA 1
ATOM 3912 C C . ASP A 1 495 ? -35.375 -33.906 -9.75 1 93.62 495 ASP A C 1
ATOM 3914 O O . ASP A 1 495 ? -35.812 -34.031 -10.898 1 93.62 495 ASP A O 1
ATOM 3918 N N . ASN A 1 496 ? -34.562 -32.938 -9.438 1 95.56 496 ASN A N 1
ATOM 3919 C CA . ASN A 1 496 ? -34.188 -31.922 -10.398 1 95.56 496 ASN A CA 1
ATOM 3920 C C . ASN A 1 496 ? -32.844 -32.281 -11.07 1 95.56 496 ASN A C 1
ATOM 3922 O O . ASN A 1 496 ? -32.219 -33.281 -10.75 1 95.56 496 ASN A O 1
ATOM 3926 N N . HIS A 1 497 ? -32.438 -31.469 -12.055 1 95.88 497 HIS A N 1
ATOM 3927 C CA . HIS A 1 497 ? -31.141 -31.578 -12.703 1 95.88 497 HIS A CA 1
ATOM 3928 C C . HIS A 1 497 ? -30 -31.281 -11.734 1 95.88 497 HIS A C 1
ATOM 3930 O O . HIS A 1 497 ? -30.156 -30.453 -10.836 1 95.88 497 HIS A O 1
ATOM 3936 N N . PRO A 1 498 ? -28.875 -31.938 -11.859 1 96.94 498 PRO A N 1
ATOM 3937 C CA . PRO A 1 498 ? -27.734 -31.672 -10.984 1 96.94 498 PRO A CA 1
ATOM 3938 C C . PRO A 1 498 ? -27.406 -30.188 -10.867 1 96.94 498 PRO A C 1
ATOM 3940 O O . PRO A 1 498 ? -26.938 -29.734 -9.82 1 96.94 498 PRO A O 1
ATOM 3943 N N . LYS A 1 499 ? -27.688 -29.422 -11.844 1 96.88 499 LYS A N 1
ATOM 3944 C CA . LYS A 1 499 ? -27.469 -27.984 -11.789 1 96.88 499 LYS A CA 1
ATOM 3945 C C . LYS A 1 499 ? -28.328 -27.328 -10.711 1 96.88 499 LYS A C 1
ATOM 3947 O O . LYS A 1 499 ? -27.875 -26.438 -9.992 1 96.88 499 LYS A O 1
ATOM 3952 N N . GLU A 1 500 ? -29.469 -27.766 -10.664 1 96.94 500 GLU A N 1
ATOM 3953 C CA . GLU A 1 500 ? -30.391 -27.25 -9.656 1 96.94 500 GLU A CA 1
ATOM 3954 C C . GLU A 1 500 ? -30.016 -27.734 -8.258 1 96.94 500 GLU A C 1
ATOM 3956 O O . GLU A 1 500 ? -30.188 -27.016 -7.273 1 96.94 500 GLU A O 1
ATOM 3961 N N . ILE A 1 501 ? -29.609 -28.969 -8.227 1 96.69 501 ILE A N 1
ATOM 3962 C CA . ILE A 1 501 ? -29.141 -29.516 -6.953 1 96.69 501 ILE A CA 1
ATOM 3963 C C . ILE A 1 501 ? -27.969 -28.672 -6.441 1 96.69 501 ILE A C 1
ATOM 3965 O O . ILE A 1 501 ? -27.953 -28.266 -5.277 1 96.69 501 ILE A O 1
ATOM 3969 N N . MET A 1 502 ? -27.031 -28.406 -7.301 1 97.12 502 MET A N 1
ATOM 3970 C CA . MET A 1 502 ? -25.859 -27.609 -6.961 1 97.12 502 MET A CA 1
ATOM 3971 C C . MET A 1 502 ? -26.266 -26.219 -6.512 1 97.12 502 MET A C 1
ATOM 3973 O O . MET A 1 502 ? -25.75 -25.703 -5.52 1 97.12 502 MET A O 1
ATOM 3977 N N . ALA A 1 503 ? -27.172 -25.578 -7.23 1 96.56 503 ALA A N 1
ATOM 3978 C CA . ALA A 1 503 ? -27.672 -24.266 -6.859 1 96.56 503 ALA A CA 1
ATOM 3979 C C . ALA A 1 503 ? -28.328 -24.297 -5.477 1 96.56 503 ALA A C 1
ATOM 3981 O O . ALA A 1 503 ? -28.188 -23.344 -4.699 1 96.56 503 ALA A O 1
ATOM 3982 N N . GLY A 1 504 ? -29.031 -25.359 -5.25 1 95.94 504 GLY A N 1
ATOM 3983 C CA . GLY A 1 504 ? -29.641 -25.531 -3.941 1 95.94 504 GLY A CA 1
ATOM 3984 C C . GLY A 1 504 ? -28.641 -25.625 -2.816 1 95.94 504 GLY A C 1
ATOM 3985 O O . GLY A 1 504 ? -28.828 -25.047 -1.745 1 95.94 504 GLY A O 1
ATOM 3986 N N . ILE A 1 505 ? -27.562 -26.312 -3.066 1 95.88 505 ILE A N 1
ATOM 3987 C CA . ILE A 1 505 ? -26.5 -26.453 -2.082 1 95.88 505 ILE A CA 1
ATOM 3988 C C . ILE A 1 505 ? -25.875 -25.078 -1.804 1 95.88 505 ILE A C 1
ATOM 3990 O O . ILE A 1 505 ? -25.703 -24.703 -0.646 1 95.88 505 ILE A O 1
ATOM 3994 N N . PHE A 1 506 ? -25.609 -24.297 -2.826 1 94.44 506 PHE A N 1
ATOM 3995 C CA . PHE A 1 506 ? -24.969 -23 -2.666 1 94.44 506 PHE A CA 1
ATOM 3996 C C . PHE A 1 506 ? -25.906 -22.031 -1.956 1 94.44 506 PHE A C 1
ATOM 3998 O O . PHE A 1 506 ? -25.453 -21.172 -1.188 1 94.44 506 PHE A O 1
ATOM 4005 N N . ARG A 1 507 ? -27.141 -22.094 -2.252 1 94.38 507 ARG A N 1
ATOM 4006 C CA . ARG A 1 507 ? -28.109 -21.266 -1.555 1 94.38 507 ARG A CA 1
ATOM 4007 C C . ARG A 1 507 ? -28.094 -21.547 -0.055 1 94.38 507 ARG A C 1
ATOM 4009 O O . ARG A 1 507 ? -28.078 -20.609 0.753 1 94.38 507 ARG A O 1
ATOM 4016 N N . LYS A 1 508 ? -28.125 -22.844 0.237 1 94.38 508 LYS A N 1
ATOM 4017 C CA . LYS A 1 508 ? -28.094 -23.234 1.646 1 94.38 508 LYS A CA 1
ATOM 4018 C C . LYS A 1 508 ? -26.781 -22.812 2.299 1 94.38 508 LYS A C 1
ATOM 4020 O O . LYS A 1 508 ? -26.766 -22.422 3.465 1 94.38 508 LYS A O 1
ATOM 4025 N N . LEU A 1 509 ? -25.688 -22.938 1.579 1 92.81 509 LEU A N 1
ATOM 4026 C CA . LEU A 1 509 ? -24.375 -22.562 2.07 1 92.81 509 LEU A CA 1
ATOM 4027 C C . LEU A 1 509 ? -24.297 -21.062 2.332 1 92.81 509 LEU A C 1
ATOM 4029 O O . LEU A 1 509 ? -23.781 -20.625 3.363 1 92.81 509 LEU A O 1
ATOM 4033 N N . THR A 1 510 ? -24.812 -20.25 1.441 1 92.12 510 THR A N 1
ATOM 4034 C CA . THR A 1 510 ? -24.797 -18.797 1.571 1 92.12 510 THR A CA 1
ATOM 4035 C C . THR A 1 510 ? -25.641 -18.359 2.762 1 92.12 510 THR A C 1
ATOM 4037 O O . THR A 1 510 ? -25.266 -17.453 3.494 1 92.12 510 THR A O 1
ATOM 4040 N N . GLU A 1 511 ? -26.719 -18.984 2.854 1 91.88 511 GLU A N 1
ATOM 4041 C CA . GLU A 1 511 ? -27.594 -18.688 3.99 1 91.88 511 GLU A CA 1
ATOM 4042 C C . GLU A 1 511 ? -26.891 -19.016 5.312 1 91.88 511 GLU A C 1
ATOM 4044 O O . GLU A 1 511 ? -27.078 -18.297 6.305 1 91.88 511 GLU A O 1
ATOM 4049 N N . PHE A 1 512 ? -26.203 -20.031 5.273 1 91.94 512 PHE A N 1
ATOM 4050 C CA . PHE A 1 512 ? -25.531 -20.516 6.473 1 91.94 512 PHE A CA 1
ATOM 4051 C C . PHE A 1 512 ? -24.328 -19.656 6.82 1 91.94 512 PHE A C 1
ATOM 4053 O O . PHE A 1 512 ? -24.109 -19.312 7.988 1 91.94 512 PHE A O 1
ATOM 4060 N N . THR A 1 513 ? -23.422 -19.312 5.941 1 90.25 513 THR A N 1
ATOM 4061 C CA . THR A 1 513 ? -22.172 -18.594 6.168 1 90.25 513 THR A CA 1
ATOM 4062 C C . THR A 1 513 ? -22.375 -17.094 6.129 1 90.25 513 THR A C 1
ATOM 4064 O O . THR A 1 513 ? -21.578 -16.328 6.676 1 90.25 513 THR A O 1
ATOM 4067 N N . GLY A 1 514 ? -23.375 -16.641 5.473 1 85.56 514 GLY A N 1
ATOM 4068 C CA . GLY A 1 514 ? -23.562 -15.211 5.254 1 85.56 514 GLY A CA 1
ATOM 4069 C C . GLY A 1 514 ? -22.969 -14.719 3.945 1 85.56 514 GLY A C 1
ATOM 4070 O O . GLY A 1 514 ? -22.484 -15.523 3.143 1 85.56 514 GLY A O 1
ATOM 4071 N N . ASP A 1 515 ? -22.969 -13.383 3.66 1 78.12 515 ASP A N 1
ATOM 4072 C CA . ASP A 1 515 ? -22.578 -12.781 2.385 1 78.12 515 ASP A CA 1
ATOM 4073 C C . ASP A 1 515 ? -21.062 -12.609 2.291 1 78.12 515 ASP A C 1
ATOM 4075 O O . ASP A 1 515 ? -20.562 -11.992 1.353 1 78.12 515 ASP A O 1
ATOM 4079 N N . GLY A 1 516 ? -20.375 -13.172 3.082 1 75.38 516 GLY A N 1
ATOM 4080 C CA . GLY A 1 516 ? -18.938 -13.008 3.037 1 75.38 516 GLY A CA 1
ATOM 4081 C C . GLY A 1 516 ? -18.25 -13.953 2.074 1 75.38 516 GLY A C 1
ATOM 4082 O O . GLY A 1 516 ? -18.891 -14.828 1.488 1 75.38 516 GLY A O 1
ATOM 4083 N N . PRO A 1 517 ? -16.922 -13.695 1.793 1 77.31 517 PRO A N 1
ATOM 4084 C CA . PRO A 1 517 ? -16.172 -14.594 0.916 1 77.31 517 PRO A CA 1
ATOM 4085 C C . PRO A 1 517 ? -15.992 -15.992 1.514 1 77.31 517 PRO A C 1
ATOM 4087 O O . PRO A 1 517 ? -16.047 -16.156 2.734 1 77.31 517 PRO A O 1
ATOM 4090 N N . LEU A 1 518 ? -15.844 -16.953 0.605 1 80.56 518 LEU A N 1
ATOM 4091 C CA . LEU A 1 518 ? -15.594 -18.312 1.044 1 80.56 518 LEU A CA 1
ATOM 4092 C C . LEU A 1 518 ? -14.266 -18.422 1.778 1 80.56 518 LEU A C 1
ATOM 4094 O O . LEU A 1 518 ? -13.273 -17.797 1.368 1 80.56 518 LEU A O 1
ATOM 4098 N N . ALA A 1 519 ? -14.25 -19.078 2.865 1 82.88 519 ALA A N 1
ATOM 4099 C CA . ALA A 1 519 ? -13.047 -19.25 3.684 1 82.88 519 ALA A CA 1
ATOM 4100 C C . ALA A 1 519 ? -12.039 -20.172 3.002 1 82.88 519 ALA A C 1
ATOM 4102 O O . ALA A 1 519 ? -10.836 -20.062 3.24 1 82.88 519 ALA A O 1
ATOM 4103 N N . ASP A 1 520 ? -12.562 -21.141 2.195 1 89.25 520 ASP A N 1
ATOM 4104 C CA . ASP A 1 520 ? -11.719 -22.109 1.501 1 89.25 520 ASP A CA 1
ATOM 4105 C C . ASP A 1 520 ? -12.234 -22.375 0.089 1 89.25 520 ASP A C 1
ATOM 4107 O O . ASP A 1 520 ? -13.367 -22.031 -0.241 1 89.25 520 ASP A O 1
ATOM 4111 N N . ASP A 1 521 ? -11.352 -23 -0.655 1 92.12 521 ASP A N 1
ATOM 4112 C CA . ASP A 1 521 ? -11.758 -23.375 -2.008 1 92.12 521 ASP A CA 1
ATOM 4113 C C . ASP A 1 521 ? -12.922 -24.359 -1.982 1 92.12 521 ASP A C 1
ATOM 4115 O O . ASP A 1 521 ? -13.031 -25.172 -1.067 1 92.12 521 ASP A O 1
ATOM 4119 N N . VAL A 1 522 ? -13.836 -24.281 -2.975 1 93.56 522 VAL A N 1
ATOM 4120 C CA . VAL A 1 522 ? -14.977 -25.188 -3.062 1 93.56 522 VAL A CA 1
ATOM 4121 C C . VAL A 1 522 ? -15.031 -25.812 -4.457 1 93.56 522 VAL A C 1
ATOM 4123 O O . VAL A 1 522 ? -15.086 -25.094 -5.461 1 93.56 522 VAL A O 1
ATOM 4126 N N . ALA A 1 523 ? -14.969 -27.062 -4.539 1 95.88 523 ALA A N 1
ATOM 4127 C CA . ALA A 1 523 ? -15.188 -27.812 -5.773 1 95.88 523 ALA A CA 1
ATOM 4128 C C . ALA A 1 523 ? -16.219 -28.922 -5.574 1 95.88 523 ALA A C 1
ATOM 4130 O O . ALA A 1 523 ? -16.281 -29.531 -4.504 1 95.88 523 ALA A O 1
ATOM 4131 N N . MET A 1 524 ? -17.031 -29.188 -6.613 1 97.12 524 MET A N 1
ATOM 4132 C CA . MET A 1 524 ? -18.078 -30.203 -6.523 1 97.12 524 MET A CA 1
ATOM 4133 C C . MET A 1 524 ? -18.359 -30.812 -7.891 1 97.12 524 MET A C 1
ATOM 4135 O O . MET A 1 524 ? -18.281 -30.125 -8.906 1 97.12 524 MET A O 1
ATOM 4139 N N . ILE A 1 525 ? -18.641 -32.062 -7.902 1 97.44 525 ILE A N 1
ATOM 4140 C CA . ILE A 1 525 ? -19.188 -32.781 -9.055 1 97.44 525 ILE A CA 1
ATOM 4141 C C . ILE A 1 525 ? -20.453 -33.5 -8.648 1 97.44 525 ILE A C 1
ATOM 4143 O O . ILE A 1 525 ? -20.438 -34.312 -7.719 1 97.44 525 ILE A O 1
ATOM 4147 N N . ILE A 1 526 ? -21.547 -33.219 -9.289 1 97.81 526 ILE A N 1
ATOM 4148 C CA . ILE A 1 526 ? -22.812 -33.906 -9.047 1 97.81 526 ILE A CA 1
ATOM 4149 C C . ILE A 1 526 ? -23.219 -34.656 -10.305 1 97.81 526 ILE A C 1
ATOM 4151 O O . ILE A 1 526 ? -23.328 -34.094 -11.391 1 97.81 526 ILE A O 1
ATOM 4155 N N . VAL A 1 527 ? -23.438 -35.938 -10.117 1 96.81 527 VAL A N 1
ATOM 4156 C CA . VAL A 1 527 ? -23.812 -36.781 -11.242 1 96.81 527 VAL A CA 1
ATOM 4157 C C . VAL A 1 527 ? -25.094 -37.562 -10.914 1 96.81 527 VAL A C 1
ATOM 4159 O O . VAL A 1 527 ? -25.203 -38.156 -9.836 1 96.81 527 VAL A O 1
ATOM 4162 N N . LYS A 1 528 ? -25.969 -37.531 -11.82 1 96.5 528 LYS A N 1
ATOM 4163 C CA . LYS A 1 528 ? -27.219 -38.281 -11.695 1 96.5 528 LYS A CA 1
ATOM 4164 C C . LYS A 1 528 ? -27.359 -39.312 -12.805 1 96.5 528 LYS A C 1
ATOM 4166 O O . LYS A 1 528 ? -27.234 -38.969 -13.992 1 96.5 528 LYS A O 1
ATOM 4171 N N . ILE A 1 529 ? -27.641 -40.562 -12.406 1 94.44 529 ILE A N 1
ATOM 4172 C CA . ILE A 1 529 ? -27.812 -41.625 -13.391 1 94.44 529 ILE A CA 1
ATOM 4173 C C . ILE A 1 529 ? -29.188 -41.5 -14.039 1 94.44 529 ILE A C 1
ATOM 4175 O O . ILE A 1 529 ? -30.203 -41.531 -13.352 1 94.44 529 ILE A O 1
ATOM 4179 N N . ALA A 1 530 ? -29.141 -41.312 -15.352 1 89.06 530 ALA A N 1
ATOM 4180 C CA . ALA A 1 530 ? -30.391 -41.156 -16.094 1 89.06 530 ALA A CA 1
ATOM 4181 C C . ALA A 1 530 ? -31.047 -42.5 -16.359 1 89.06 530 ALA A C 1
ATOM 4183 O O . ALA A 1 530 ? -30.359 -43.531 -16.469 1 89.06 530 ALA A O 1
ATOM 4184 N N . PRO A 1 531 ? -32.438 -42.531 -16.453 1 77.25 531 PRO A N 1
ATOM 4185 C CA . PRO A 1 531 ? -33.125 -43.781 -16.828 1 77.25 531 PRO A CA 1
ATOM 4186 C C . PRO A 1 531 ? -32.844 -44.156 -18.281 1 77.25 531 PRO A C 1
ATOM 4188 O O . PRO A 1 531 ? -32.531 -43.312 -19.109 1 77.25 531 PRO A O 1
ATOM 4191 N N . SER A 1 532 ? -32.531 -45.406 -18.641 1 61.84 532 SER A N 1
ATOM 4192 C CA . SER A 1 532 ? -32.219 -45.969 -19.953 1 61.84 532 SER A CA 1
ATOM 4193 C C . SER A 1 532 ? -32.969 -45.281 -21.062 1 61.84 532 SER A C 1
ATOM 4195 O O . SER A 1 532 ? -32.469 -45.125 -22.172 1 61.84 532 SER A O 1
ATOM 4197 N N . ASP A 1 533 ? -34.156 -44.875 -20.984 1 53.88 533 ASP A N 1
ATOM 4198 C CA . ASP A 1 533 ? -34.938 -44.375 -22.094 1 53.88 533 ASP A CA 1
ATOM 4199 C C . ASP A 1 533 ? -34.594 -42.938 -22.406 1 53.88 533 ASP A C 1
ATOM 4201 O O . ASP A 1 533 ? -34.781 -42.469 -23.531 1 53.88 533 ASP A O 1
ATOM 4205 N N . GLU A 1 534 ? -34.188 -42.188 -21.641 1 48.09 534 GLU A N 1
ATOM 4206 C CA . GLU A 1 534 ? -34.031 -40.75 -21.859 1 48.09 534 GLU A CA 1
ATOM 4207 C C . GLU A 1 534 ? -32.594 -40.438 -22.266 1 48.09 534 GLU A C 1
ATOM 4209 O O . GLU A 1 534 ? -32.281 -39.312 -22.656 1 48.09 534 GLU A O 1
ATOM 4214 N N . ALA A 1 535 ? -31.547 -41.094 -22.125 1 45.69 535 ALA A N 1
ATOM 4215 C CA . ALA A 1 535 ? -30.156 -40.75 -22.438 1 45.69 535 ALA A CA 1
ATOM 4216 C C . ALA A 1 535 ? -29.859 -40.938 -23.922 1 45.69 535 ALA A C 1
ATOM 4218 O O . ALA A 1 535 ? -28.703 -40.875 -24.328 1 45.69 535 ALA A O 1
ATOM 4219 N N . GLN A 1 536 ? -30.797 -41.406 -24.953 1 37.53 536 GLN A N 1
ATOM 4220 C CA . GLN A 1 536 ? -30.469 -41.312 -26.375 1 37.53 536 GLN A CA 1
ATOM 4221 C C . GLN A 1 536 ? -30.547 -39.844 -26.844 1 37.53 536 GLN A C 1
ATOM 4223 O O . GLN A 1 536 ? -31.5 -39.125 -26.516 1 37.53 536 GLN A O 1
ATOM 4228 N N . MET B 1 1 ? -9.641 100.812 21.375 1 26 1 MET B N 1
ATOM 4229 C CA . MET B 1 1 ? -10.922 100.188 21.703 1 26 1 MET B CA 1
ATOM 4230 C C . MET B 1 1 ? -10.703 98.812 22.422 1 26 1 MET B C 1
ATOM 4232 O O . MET B 1 1 ? -11.609 98.312 23.094 1 26 1 MET B O 1
ATOM 4236 N N . GLN B 1 2 ? -9.5 98.188 21.984 1 29.25 2 GLN B N 1
ATOM 4237 C CA . GLN B 1 2 ? -9.148 96.812 22.312 1 29.25 2 GLN B CA 1
ATOM 4238 C C . GLN B 1 2 ? -8.734 96.688 23.781 1 29.25 2 GLN B C 1
ATOM 4240 O O . GLN B 1 2 ? -8.938 95.625 24.391 1 29.25 2 GLN B O 1
ATOM 4245 N N . THR B 1 3 ? -8.094 97.75 24.359 1 36.38 3 THR B N 1
ATOM 4246 C CA . THR B 1 3 ? -7.629 97.938 25.734 1 36.38 3 THR B CA 1
ATOM 4247 C C . THR B 1 3 ? -8.805 98.062 26.688 1 36.38 3 THR B C 1
ATOM 4249 O O . THR B 1 3 ? -8.664 97.812 27.891 1 36.38 3 THR B O 1
ATOM 4252 N N . LYS B 1 4 ? -9.875 98.438 26.094 1 44.06 4 LYS B N 1
ATOM 4253 C CA . LYS B 1 4 ? -11.023 98.812 26.906 1 44.06 4 LYS B CA 1
ATOM 4254 C C . LYS B 1 4 ? -11.797 97.625 27.406 1 44.06 4 LYS B C 1
ATOM 4256 O O . LYS B 1 4 ? -12.344 97.625 28.5 1 44.06 4 LYS B O 1
ATOM 4261 N N . VAL B 1 5 ? -11.828 96.625 26.516 1 35.41 5 VAL B N 1
ATOM 4262 C CA . VAL B 1 5 ? -12.688 95.5 26.859 1 35.41 5 VAL B CA 1
ATOM 4263 C C . VAL B 1 5 ? -12.07 94.688 28.031 1 35.41 5 VAL B C 1
ATOM 4265 O O . VAL B 1 5 ? -12.789 94.25 28.906 1 35.41 5 VAL B O 1
ATOM 4268 N N . THR B 1 6 ? -10.727 94.625 27.984 1 33.62 6 THR B N 1
ATOM 4269 C CA . THR B 1 6 ? -10.094 94 29.141 1 33.62 6 THR B CA 1
ATOM 4270 C C . THR B 1 6 ? -10.328 94.875 30.406 1 33.62 6 THR B C 1
ATOM 4272 O O . THR B 1 6 ? -10.359 94.312 31.5 1 33.62 6 THR B O 1
ATOM 4275 N N . GLU B 1 7 ? -10.664 96.125 30.141 1 37.62 7 GLU B N 1
ATOM 4276 C CA . GLU B 1 7 ? -10.859 97.125 31.234 1 37.62 7 GLU B CA 1
ATOM 4277 C C . GLU B 1 7 ? -12.188 96.875 31.938 1 37.62 7 GLU B C 1
ATOM 4279 O O . GLU B 1 7 ? -12.266 96.938 33.156 1 37.62 7 GLU B O 1
ATOM 4284 N N . ASN B 1 8 ? -13.273 96.75 31.109 1 37.38 8 ASN B N 1
ATOM 4285 C CA . ASN B 1 8 ? -14.602 96.688 31.703 1 37.38 8 ASN B CA 1
ATOM 4286 C C . ASN B 1 8 ? -14.82 95.438 32.469 1 37.38 8 ASN B C 1
ATOM 4288 O O . ASN B 1 8 ? -15.547 95.375 33.469 1 37.38 8 ASN B O 1
ATOM 4292 N N . PHE B 1 9 ? -14.383 94.312 31.828 1 32.5 9 PHE B N 1
ATOM 4293 C CA . PHE B 1 9 ? -14.555 93.062 32.531 1 32.5 9 PHE B CA 1
ATOM 4294 C C . PHE B 1 9 ? -13.867 93.125 33.906 1 32.5 9 PHE B C 1
ATOM 4296 O O . PHE B 1 9 ? -14.43 92.688 34.906 1 32.5 9 PHE B O 1
ATOM 4303 N N . LEU B 1 10 ? -12.734 93.875 33.969 1 34.94 10 LEU B N 1
ATOM 4304 C CA . LEU B 1 10 ? -11.984 94.062 35.219 1 34.94 10 LEU B CA 1
ATOM 4305 C C . LEU B 1 10 ? -12.773 94.938 36.188 1 34.94 10 LEU B C 1
ATOM 4307 O O . LEU B 1 10 ? -12.672 94.75 37.406 1 34.94 10 LEU B O 1
ATOM 4311 N N . ASN B 1 11 ? -13.539 95.75 35.719 1 37.34 11 ASN B N 1
ATOM 4312 C CA . ASN B 1 11 ? -14.25 96.688 36.594 1 37.34 11 ASN B CA 1
ATOM 4313 C C . ASN B 1 11 ? -15.258 95.938 37.5 1 37.34 11 ASN B C 1
ATOM 4315 O O . ASN B 1 11 ? -15.453 96.312 38.656 1 37.34 11 ASN B O 1
ATOM 4319 N N . ARG B 1 12 ? -16.031 95.062 36.844 1 35.75 12 ARG B N 1
ATOM 4320 C CA . ARG B 1 12 ? -17.156 94.5 37.625 1 35.75 12 ARG B CA 1
ATOM 4321 C C . ARG B 1 12 ? -16.688 93.625 38.719 1 35.75 12 ARG B C 1
ATOM 4323 O O . ARG B 1 12 ? -17.406 93.375 39.719 1 35.75 12 ARG B O 1
ATOM 4330 N N . PHE B 1 13 ? -15.594 92.75 38.438 1 35.03 13 PHE B N 1
ATOM 4331 C CA . PHE B 1 13 ? -15.109 91.938 39.562 1 35.03 13 PHE B CA 1
ATOM 4332 C C . PHE B 1 13 ? -14.469 92.812 40.625 1 35.03 13 PHE B C 1
ATOM 4334 O O . PHE B 1 13 ? -13.977 92.375 41.625 1 35.03 13 PHE B O 1
ATOM 4341 N N . ARG B 1 14 ? -14.336 94.125 40.5 1 35.19 14 ARG B N 1
ATOM 4342 C CA . ARG B 1 14 ? -13.758 95.125 41.344 1 35.19 14 ARG B CA 1
ATOM 4343 C C . ARG B 1 14 ? -14.555 95.312 42.625 1 35.19 14 ARG B C 1
ATOM 4345 O O . ARG B 1 14 ? -14.109 96 43.531 1 35.19 14 ARG B O 1
ATOM 4352 N N . SER B 1 15 ? -15.828 95.188 42.562 1 33.47 15 SER B N 1
ATOM 4353 C CA . SER B 1 15 ? -16.422 96 43.625 1 33.47 15 SER B CA 1
ATOM 4354 C C . SER B 1 15 ? -15.953 95.5 45 1 33.47 15 SER B C 1
ATOM 4356 O O . SER B 1 15 ? -15.664 96.312 45.875 1 33.47 15 SER B O 1
ATOM 4358 N N . ASN B 1 16 ? -16.391 94.375 45.656 1 31.88 16 ASN B N 1
ATOM 4359 C CA . ASN B 1 16 ? -16.531 94.438 47.094 1 31.88 16 ASN B CA 1
ATOM 4360 C C . ASN B 1 16 ? -15.188 94.188 47.781 1 31.88 16 ASN B C 1
ATOM 4362 O O . ASN B 1 16 ? -14.844 94.938 48.75 1 31.88 16 ASN B O 1
ATOM 4366 N N . ARG B 1 17 ? -14.695 92.875 48.094 1 37 17 ARG B N 1
ATOM 4367 C CA . ARG B 1 17 ? -14.125 92.375 49.344 1 37 17 ARG B CA 1
ATOM 4368 C C . ARG B 1 17 ? -12.609 92.562 49.375 1 37 17 ARG B C 1
ATOM 4370 O O . ARG B 1 17 ? -11.898 92.062 48.469 1 37 17 ARG B O 1
ATOM 4377 N N . SER B 1 18 ? -11.906 93.438 50.156 1 37.75 18 SER B N 1
ATOM 4378 C CA . SER B 1 18 ? -10.664 94.25 50.25 1 37.75 18 SER B CA 1
ATOM 4379 C C . SER B 1 18 ? -9.445 93.312 50.156 1 37.75 18 SER B C 1
ATOM 4381 O O . SER B 1 18 ? -9.586 92.125 49.969 1 37.75 18 SER B O 1
ATOM 4383 N N . ARG B 1 19 ? -8.43 93.312 51.25 1 41.31 19 ARG B N 1
ATOM 4384 C CA . ARG B 1 19 ? -7.012 93 51.406 1 41.31 19 ARG B CA 1
ATOM 4385 C C . ARG B 1 19 ? -6.781 91.5 51.438 1 41.31 19 ARG B C 1
ATOM 4387 O O . ARG B 1 19 ? -5.801 91 50.844 1 41.31 19 ARG B O 1
ATOM 4394 N N . LEU B 1 20 ? -7.359 90.812 52.281 1 38.81 20 LEU B N 1
ATOM 4395 C CA . LEU B 1 20 ? -7.16 89.438 52.562 1 38.81 20 LEU B CA 1
ATOM 4396 C C . LEU B 1 20 ? -7.469 88.562 51.344 1 38.81 20 LEU B C 1
ATOM 4398 O O . LEU B 1 20 ? -6.941 87.438 51.188 1 38.81 20 LEU B O 1
ATOM 4402 N N . LYS B 1 21 ? -8.289 89 50.594 1 49.31 21 LYS B N 1
ATOM 4403 C CA . LYS B 1 21 ? -8.766 88.312 49.406 1 49.31 21 LYS B CA 1
ATOM 4404 C C . LYS B 1 21 ? -7.703 88.312 48.281 1 49.31 21 LYS B C 1
ATOM 4406 O O . LYS B 1 21 ? -7.59 87.312 47.531 1 49.31 21 LYS B O 1
ATOM 4411 N N . ASP B 1 22 ? -6.82 89.25 48.406 1 49.47 22 ASP B N 1
ATOM 4412 C CA . ASP B 1 22 ? -5.773 89.438 47.406 1 49.47 22 ASP B CA 1
ATOM 4413 C C . ASP B 1 22 ? -4.676 88.375 47.562 1 49.47 22 ASP B C 1
ATOM 4415 O O . ASP B 1 22 ? -4.18 87.812 46.562 1 49.47 22 ASP B O 1
ATOM 4419 N N . GLU B 1 23 ? -4.309 88.062 48.781 1 47 23 GLU B N 1
ATOM 4420 C CA . GLU B 1 23 ? -3.248 87.125 49.062 1 47 23 GLU B CA 1
ATOM 4421 C C . GLU B 1 23 ? -3.672 85.688 48.688 1 47 23 GLU B C 1
ATOM 4423 O O . GLU B 1 23 ? -2.877 84.938 48.125 1 47 23 GLU B O 1
ATOM 4428 N N . ALA B 1 24 ? -4.793 85.438 49.094 1 51.84 24 ALA B N 1
ATOM 4429 C CA . ALA B 1 24 ? -5.328 84.125 48.75 1 51.84 24 ALA B CA 1
ATOM 4430 C C . ALA B 1 24 ? -5.371 83.938 47.219 1 51.84 24 ALA B C 1
ATOM 4432 O O . ALA B 1 24 ? -5.078 82.875 46.719 1 51.84 24 ALA B O 1
ATOM 4433 N N . PHE B 1 25 ? -5.621 85 46.688 1 52.25 25 PHE B N 1
ATOM 4434 C CA . PHE B 1 25 ? -5.707 85 45.219 1 52.25 25 PHE B CA 1
ATOM 4435 C C . PHE B 1 25 ? -4.332 84.75 44.625 1 52.25 25 PHE B C 1
ATOM 4437 O O . PHE B 1 25 ? -4.18 83.938 43.688 1 52.25 25 PHE B O 1
ATOM 4444 N N . LEU B 1 26 ? -3.377 85.438 45.062 1 52.81 26 LEU B N 1
ATOM 4445 C CA . LEU B 1 26 ? -2.014 85.312 44.531 1 52.81 26 LEU B CA 1
ATOM 4446 C C . LEU B 1 26 ? -1.472 83.938 44.812 1 52.81 26 LEU B C 1
ATOM 4448 O O . LEU B 1 26 ? -0.768 83.375 43.969 1 52.81 26 LEU B O 1
ATOM 4452 N N . GLN B 1 27 ? -1.833 83.438 45.906 1 50.91 27 GLN B N 1
ATOM 4453 C CA . GLN B 1 27 ? -1.438 82.062 46.219 1 50.91 27 GLN B CA 1
ATOM 4454 C C . GLN B 1 27 ? -2.055 81.062 45.25 1 50.91 27 GLN B C 1
ATOM 4456 O O . GLN B 1 27 ? -1.383 80.125 44.812 1 50.91 27 GLN B O 1
ATOM 4461 N N . SER B 1 28 ? -3.186 81.312 45.062 1 58.53 28 SER B N 1
ATOM 4462 C CA . SER B 1 28 ? -3.889 80.375 44.156 1 58.53 28 SER B CA 1
ATOM 4463 C C . SER B 1 28 ? -3.305 80.438 42.75 1 58.53 28 SER B C 1
ATOM 4465 O O . SER B 1 28 ? -3.162 79.438 42.094 1 58.53 28 SER B O 1
ATOM 4467 N N . TYR B 1 29 ? -2.922 81.688 42.406 1 56 29 TYR B N 1
ATOM 4468 C CA . TYR B 1 29 ? -2.338 81.875 41.062 1 56 29 TYR B CA 1
ATOM 4469 C C . TYR B 1 29 ? -1 81.125 40.969 1 56 29 TYR B C 1
ATOM 4471 O O . TYR B 1 29 ? -0.731 80.438 40 1 56 29 TYR B O 1
ATOM 4479 N N . ALA B 1 30 ? -0.189 81.5 41.812 1 57.09 30 ALA B N 1
ATOM 4480 C CA . ALA B 1 30 ? 1.123 80.812 41.844 1 57.09 30 ALA B CA 1
ATOM 4481 C C . ALA B 1 30 ? 0.991 79.312 41.781 1 57.09 30 ALA B C 1
ATOM 4483 O O . ALA B 1 30 ? 1.727 78.625 41.062 1 57.09 30 ALA B O 1
ATOM 4484 N N . LEU B 1 31 ? 0.025 78.938 42.469 1 57.28 31 LEU B N 1
ATOM 4485 C CA . LEU B 1 31 ? -0.211 77.5 42.531 1 57.28 31 LEU B CA 1
ATOM 4486 C C . LEU B 1 31 ? -0.63 76.938 41.188 1 57.28 31 LEU B C 1
ATOM 4488 O O . LEU B 1 31 ? -0.109 75.938 40.75 1 57.28 31 LEU B O 1
ATOM 4492 N N . LEU B 1 32 ? -1.489 77.688 40.594 1 64.62 32 LEU B N 1
ATOM 4493 C CA . LEU B 1 32 ? -2.033 77.188 39.344 1 64.62 32 LEU B CA 1
ATOM 4494 C C . LEU B 1 32 ? -0.996 77.25 38.219 1 64.62 32 LEU B C 1
ATOM 4496 O O . LEU B 1 32 ? -0.958 76.375 37.344 1 64.62 32 LEU B O 1
ATOM 4500 N N . SER B 1 33 ? -0.172 78.25 38.312 1 66.44 33 SER B N 1
ATOM 4501 C CA . SER B 1 33 ? 0.908 78.375 37.344 1 66.44 33 SER B CA 1
ATOM 4502 C C . SER B 1 33 ? 1.894 77.188 37.438 1 66.44 33 SER B C 1
ATOM 4504 O O . SER B 1 33 ? 2.365 76.688 36.438 1 66.44 33 SER B O 1
ATOM 4506 N N . VAL B 1 34 ? 2.152 76.812 38.594 1 61.09 34 VAL B N 1
ATOM 4507 C CA . VAL B 1 34 ? 3.061 75.688 38.812 1 61.09 34 VAL B CA 1
ATOM 4508 C C . VAL B 1 34 ? 2.445 74.375 38.25 1 61.09 34 VAL B C 1
ATOM 4510 O O . VAL B 1 34 ? 3.125 73.625 37.594 1 61.09 34 VAL B O 1
ATOM 4513 N N . VAL B 1 35 ? 1.15 74.375 38.469 1 65.25 35 VAL B N 1
ATOM 4514 C CA . VAL B 1 35 ? 0.467 73.188 37.969 1 65.25 35 VAL B CA 1
ATOM 4515 C C . VAL B 1 35 ? 0.558 73.125 36.469 1 65.25 35 VAL B C 1
ATOM 4517 O O . VAL B 1 35 ? 0.811 72.062 35.875 1 65.25 35 VAL B O 1
ATOM 4520 N N . PHE B 1 36 ? 0.366 74.25 35.875 1 72.19 36 PHE B N 1
ATOM 4521 C CA . PHE B 1 36 ? 0.463 74.375 34.406 1 72.19 36 PHE B CA 1
ATOM 4522 C C . PHE B 1 36 ? 1.876 74 33.938 1 72.19 36 PHE B C 1
ATOM 4524 O O . PHE B 1 36 ? 2.062 73.25 33.031 1 72.19 36 PHE B O 1
ATOM 4531 N N . ASP B 1 37 ? 2.793 74.562 34.562 1 70.56 37 ASP B N 1
ATOM 4532 C CA . ASP B 1 37 ? 4.172 74.438 34.094 1 70.56 37 ASP B CA 1
ATOM 4533 C C . ASP B 1 37 ? 4.723 73.062 34.344 1 70.56 37 ASP B C 1
ATOM 4535 O O . ASP B 1 37 ? 5.527 72.5 33.562 1 70.56 37 ASP B O 1
ATOM 4539 N N . GLU B 1 38 ? 4.203 72.375 35.344 1 62.62 38 GLU B N 1
ATOM 4540 C CA . GLU B 1 38 ? 4.809 71.125 35.719 1 62.62 38 GLU B CA 1
ATOM 4541 C C . GLU B 1 38 ? 3.955 69.938 35.25 1 62.62 38 GLU B C 1
ATOM 4543 O O . GLU B 1 38 ? 4.246 68.812 35.562 1 62.62 38 GLU B O 1
ATOM 4548 N N . ALA B 1 39 ? 2.951 70.312 34.5 1 69.5 39 ALA B N 1
ATOM 4549 C CA . ALA B 1 39 ? 2.143 69.25 33.938 1 69.5 39 ALA B CA 1
ATOM 4550 C C . ALA B 1 39 ? 2.959 68.375 32.969 1 69.5 39 ALA B C 1
ATOM 4552 O O . ALA B 1 39 ? 3.863 68.875 32.312 1 69.5 39 ALA B O 1
ATOM 4553 N N . PHE B 1 40 ? 2.771 67.062 33 1 68.38 40 PHE B N 1
ATOM 4554 C CA . PHE B 1 40 ? 3.475 66.125 32.125 1 68.38 40 PHE B CA 1
ATOM 4555 C C . PHE B 1 40 ? 2.973 66.25 30.703 1 68.38 40 PHE B C 1
ATOM 4557 O O . PHE B 1 40 ? 3.707 65.938 29.75 1 68.38 40 PHE B O 1
ATOM 4564 N N . GLN B 1 41 ? 1.858 66.688 30.656 1 75.81 41 GLN B N 1
ATOM 4565 C CA . GLN B 1 41 ? 1.265 66.812 29.328 1 75.81 41 GLN B CA 1
ATOM 4566 C C . GLN B 1 41 ? 1.69 68.125 28.672 1 75.81 41 GLN B C 1
ATOM 4568 O O . GLN B 1 41 ? 2.025 69.125 29.375 1 75.81 41 GLN B O 1
ATOM 4573 N N . LEU B 1 42 ? 1.799 68.062 27.422 1 83.5 42 LEU B N 1
ATOM 4574 C CA . LEU B 1 42 ? 2.012 69.312 26.688 1 83.5 42 LEU B CA 1
ATOM 4575 C C . LEU B 1 42 ? 0.807 70.25 26.828 1 83.5 42 LEU B C 1
ATOM 4577 O O . LEU B 1 42 ? -0.33 69.812 26.594 1 83.5 42 LEU B O 1
ATOM 4581 N N . MET B 1 43 ? 1.102 71.375 27.359 1 83.56 43 MET B N 1
ATOM 4582 C CA . MET B 1 43 ? -0.003 72.312 27.516 1 83.56 43 MET B CA 1
ATOM 4583 C C . MET B 1 43 ? 0.383 73.688 27 1 83.56 43 MET B C 1
ATOM 4585 O O . MET B 1 43 ? 1.56 74.062 27 1 83.56 43 MET B O 1
ATOM 4589 N N . GLY B 1 44 ? -0.574 74.375 26.531 1 85.62 44 GLY B N 1
ATOM 4590 C CA . GLY B 1 44 ? -0.407 75.75 26.109 1 85.62 44 GLY B CA 1
ATOM 4591 C C . GLY B 1 44 ? -1.658 76.625 26.297 1 85.62 44 GLY B C 1
ATOM 4592 O O . GLY B 1 44 ? -2.68 76.125 26.766 1 85.62 44 GLY B O 1
ATOM 4593 N N . LEU B 1 45 ? -1.474 77.938 26.156 1 85 45 LEU B N 1
ATOM 4594 C CA . LEU B 1 45 ? -2.578 78.875 26.156 1 85 45 LEU B CA 1
ATOM 4595 C C . LEU B 1 45 ? -2.635 79.688 24.844 1 85 45 LEU B C 1
ATOM 4597 O O . LEU B 1 45 ? -1.627 80.188 24.391 1 85 45 LEU B O 1
ATOM 4601 N N . LEU B 1 46 ? -3.824 79.562 24.297 1 90.62 46 LEU B N 1
ATOM 4602 C CA . LEU B 1 46 ? -4.02 80.25 23.031 1 90.62 46 LEU B CA 1
ATOM 4603 C C . LEU B 1 46 ? -5.094 81.375 23.156 1 90.62 46 LEU B C 1
ATOM 4605 O O . LEU B 1 46 ? -6.066 81.188 23.891 1 90.62 46 LEU B O 1
ATOM 4609 N N . LYS B 1 47 ? -4.836 82.5 22.422 1 88.38 47 LYS B N 1
ATOM 4610 C CA . LYS B 1 47 ? -5.949 83.438 22.188 1 88.38 47 LYS B CA 1
ATOM 4611 C C . LYS B 1 47 ? -6.992 82.75 21.266 1 88.38 47 LYS B C 1
ATOM 4613 O O . LYS B 1 47 ? -6.707 81.812 20.578 1 88.38 47 LYS B O 1
ATOM 4618 N N . PRO B 1 48 ? -8.203 83.312 21.281 1 91.56 48 PRO B N 1
ATOM 4619 C CA . PRO B 1 48 ? -9.242 82.688 20.422 1 91.56 48 PRO B CA 1
ATOM 4620 C C . PRO B 1 48 ? -8.867 82.75 18.938 1 91.56 48 PRO B C 1
ATOM 4622 O O . PRO B 1 48 ? -9.367 81.938 18.156 1 91.56 48 PRO B O 1
ATOM 4625 N N . ASP B 1 49 ? -7.918 83.625 18.594 1 92.38 49 ASP B N 1
ATOM 4626 C CA . ASP B 1 49 ? -7.527 83.75 17.188 1 92.38 49 ASP B CA 1
ATOM 4627 C C . ASP B 1 49 ? -6.418 82.75 16.875 1 92.38 49 ASP B C 1
ATOM 4629 O O . ASP B 1 49 ? -5.973 82.625 15.727 1 92.38 49 ASP B O 1
ATOM 4633 N N . GLY B 1 50 ? -5.965 82.062 17.844 1 93.69 50 GLY B N 1
ATOM 4634 C CA . GLY B 1 50 ? -4.984 81 17.609 1 93.69 50 GLY B CA 1
ATOM 4635 C C . GLY B 1 50 ? -3.574 81.438 18 1 93.69 50 GLY B C 1
ATOM 4636 O O . GLY B 1 50 ? -2.641 80.625 17.906 1 93.69 50 GLY B O 1
ATOM 4637 N N . THR B 1 51 ? -3.436 82.625 18.453 1 93.44 51 THR B N 1
ATOM 4638 C CA . THR B 1 51 ? -2.111 83.125 18.828 1 93.44 51 THR B CA 1
ATOM 4639 C C . THR B 1 51 ? -1.648 82.438 20.125 1 93.44 51 THR B C 1
ATOM 4641 O O . THR B 1 51 ? -2.383 82.438 21.125 1 93.44 51 THR B O 1
ATOM 4644 N N . LEU B 1 52 ? -0.427 81.938 20.125 1 92.94 52 LEU B N 1
ATOM 4645 C CA . LEU B 1 52 ? 0.134 81.25 21.297 1 92.94 52 LEU B CA 1
ATOM 4646 C C . LEU B 1 52 ? 0.616 82.25 22.328 1 92.94 52 LEU B C 1
ATOM 4648 O O . LEU B 1 52 ? 1.42 83.125 22.016 1 92.94 52 LEU B O 1
ATOM 4652 N N . ILE B 1 53 ? 0.136 82.062 23.547 1 85.75 53 ILE B N 1
ATOM 4653 C CA . ILE B 1 53 ? 0.431 83 24.625 1 85.75 53 ILE B CA 1
ATOM 4654 C C . ILE B 1 53 ? 1.49 82.438 25.547 1 85.75 53 ILE B C 1
ATOM 4656 O O . ILE B 1 53 ? 2.42 83.125 25.953 1 85.75 53 ILE B O 1
ATOM 4660 N N . LYS B 1 54 ? 1.285 81.188 25.859 1 83.25 54 LYS B N 1
ATOM 4661 C CA . LYS B 1 54 ? 2.145 80.5 26.844 1 83.25 54 LYS B CA 1
ATOM 4662 C C . LYS B 1 54 ? 2.188 79 26.625 1 83.25 54 LYS B C 1
ATOM 4664 O O . LYS B 1 54 ? 1.23 78.438 26.109 1 83.25 54 LYS B O 1
ATOM 4669 N N . ILE B 1 55 ? 3.322 78.5 26.922 1 86 55 ILE B N 1
ATOM 4670 C CA . ILE B 1 55 ? 3.473 77 26.906 1 86 55 ILE B CA 1
ATOM 4671 C C . ILE B 1 55 ? 4.113 76.562 28.219 1 86 55 ILE B C 1
ATOM 4673 O O . ILE B 1 55 ? 4.777 77.375 28.906 1 86 55 ILE B O 1
ATOM 4677 N N . ASN B 1 56 ? 3.791 75.312 28.531 1 82.38 56 ASN B N 1
ATOM 4678 C CA . ASN B 1 56 ? 4.422 74.812 29.734 1 82.38 56 ASN B CA 1
ATOM 4679 C C . ASN B 1 56 ? 5.797 74.188 29.422 1 82.38 56 ASN B C 1
ATOM 4681 O O . ASN B 1 56 ? 6.258 74.25 28.281 1 82.38 56 ASN B O 1
ATOM 4685 N N . LYS B 1 57 ? 6.465 73.688 30.438 1 78.31 57 LYS B N 1
ATOM 4686 C CA . LYS B 1 57 ? 7.824 73.188 30.312 1 78.31 57 LYS B CA 1
ATOM 4687 C C . LYS B 1 57 ? 7.859 71.938 29.391 1 78.31 57 LYS B C 1
ATOM 4689 O O . LYS B 1 57 ? 8.773 71.812 28.578 1 78.31 57 LYS B O 1
ATOM 4694 N N . ALA B 1 58 ? 6.832 71.125 29.578 1 79.69 58 ALA B N 1
ATOM 4695 C CA . ALA B 1 58 ? 6.77 69.938 28.766 1 79.69 58 ALA B CA 1
ATOM 4696 C C . ALA B 1 58 ? 6.691 70.25 27.281 1 79.69 58 ALA B C 1
ATOM 4698 O O . ALA B 1 58 ? 7.383 69.688 26.469 1 79.69 58 ALA B O 1
ATOM 4699 N N . ALA B 1 59 ? 5.859 71.25 26.922 1 83.62 59 ALA B N 1
ATOM 4700 C CA . ALA B 1 59 ? 5.723 71.688 25.531 1 83.62 59 ALA B CA 1
ATOM 4701 C C . ALA B 1 59 ? 7.016 72.312 25.031 1 83.62 59 ALA B C 1
ATOM 4703 O O . ALA B 1 59 ? 7.418 72.062 23.891 1 83.62 59 ALA B O 1
ATOM 4704 N N . PHE B 1 60 ? 7.68 72.938 25.922 1 82.62 60 PHE B N 1
ATOM 4705 C CA . PHE B 1 60 ? 8.914 73.625 25.531 1 82.62 60 PHE B CA 1
ATOM 4706 C C . PHE B 1 60 ? 10.016 72.562 25.25 1 82.62 60 PHE B C 1
ATOM 4708 O O . PHE B 1 60 ? 10.789 72.75 24.312 1 82.62 60 PHE B O 1
ATOM 4715 N N . ARG B 1 61 ? 10.055 71.562 25.969 1 79.38 61 ARG B N 1
ATOM 4716 C CA . ARG B 1 61 ? 11.078 70.562 25.812 1 79.38 61 ARG B CA 1
ATOM 4717 C C . ARG B 1 61 ? 10.867 69.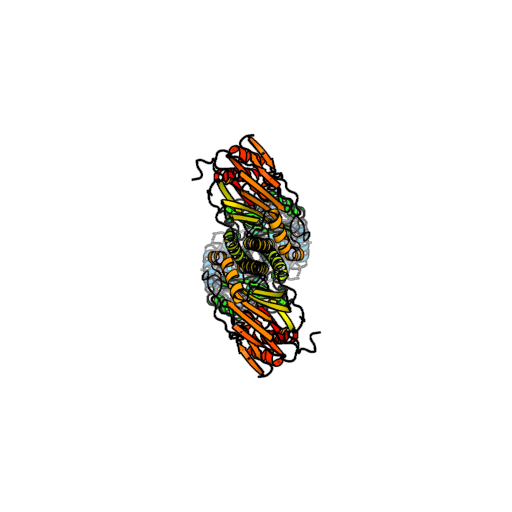75 24.516 1 79.38 61 ARG B C 1
ATOM 4719 O O . ARG B 1 61 ? 11.82 69.188 23.969 1 79.38 61 ARG B O 1
ATOM 4726 N N . SER B 1 62 ? 9.695 69.75 24.109 1 77.56 62 SER B N 1
ATOM 4727 C CA . SER B 1 62 ? 9.375 69 22.938 1 77.56 62 SER B CA 1
ATOM 4728 C C . SER B 1 62 ? 9.773 69.688 21.641 1 77.56 62 SER B C 1
ATOM 4730 O O . SER B 1 62 ? 9.797 69.062 20.578 1 77.56 62 SER B O 1
ATOM 4732 N N . ILE B 1 63 ? 10.016 70.938 21.719 1 72.5 63 ILE B N 1
ATOM 4733 C CA . ILE B 1 63 ? 10.422 71.688 20.531 1 72.5 63 ILE B CA 1
ATOM 4734 C C . ILE B 1 63 ? 11.906 72 20.594 1 72.5 63 ILE B C 1
ATOM 4736 O O . ILE B 1 63 ? 12.469 72.125 21.688 1 72.5 63 ILE B O 1
ATOM 4740 N N . LYS B 1 64 ? 12.625 71.75 19.406 1 65.56 64 LYS B N 1
ATOM 4741 C CA . LYS B 1 64 ? 14.008 72.188 19.234 1 65.56 64 LYS B CA 1
ATOM 4742 C C . LYS B 1 64 ? 14.07 73.688 19.016 1 65.56 64 LYS B C 1
ATOM 4744 O O . LYS B 1 64 ? 13.617 74.188 17.984 1 65.56 64 LYS B O 1
ATOM 4749 N N . GLY B 1 65 ? 14.031 74.562 20.203 1 63.41 65 GLY B N 1
ATOM 4750 C CA . GLY B 1 65 ? 14.211 76 19.953 1 63.41 65 GLY B CA 1
ATOM 4751 C C . GLY B 1 65 ? 13.953 76.875 21.172 1 63.41 65 GLY B C 1
ATOM 4752 O O . GLY B 1 65 ? 13.953 76.375 22.297 1 63.41 65 GLY B O 1
ATOM 4753 N N . LYS B 1 66 ? 13.906 78.125 20.938 1 72.94 66 LYS B N 1
ATOM 4754 C CA . LYS B 1 66 ? 13.695 79.125 22 1 72.94 66 LYS B CA 1
ATOM 4755 C C . LYS B 1 66 ? 12.211 79.438 22.172 1 72.94 66 LYS B C 1
ATOM 4757 O O . LYS B 1 66 ? 11.453 79.375 21.203 1 72.94 66 LYS B O 1
ATOM 4762 N N . GLU B 1 67 ? 11.734 79.5 23.344 1 73.62 67 GLU B N 1
ATOM 4763 C CA . GLU B 1 67 ? 10.359 79.875 23.672 1 73.62 67 GLU B CA 1
ATOM 4764 C C . GLU B 1 67 ? 9.906 81.062 22.875 1 73.62 67 GLU B C 1
ATOM 4766 O O . GLU B 1 67 ? 8.75 81.125 22.453 1 73.62 67 GLU B O 1
ATOM 4771 N N . SER B 1 68 ? 10.836 82 22.609 1 74.62 68 SER B N 1
ATOM 4772 C CA . SER B 1 68 ? 10.539 83.25 21.922 1 74.62 68 SER B CA 1
ATOM 4773 C C . SER B 1 68 ? 10.172 83 20.469 1 74.62 68 SER B C 1
ATOM 4775 O O . SER B 1 68 ? 9.523 83.812 19.828 1 74.62 68 SER B O 1
ATOM 4777 N N . GLU B 1 69 ? 10.453 81.812 20.047 1 76.12 69 GLU B N 1
ATOM 4778 C CA . GLU B 1 69 ? 10.195 81.562 18.625 1 76.12 69 GLU B CA 1
ATOM 4779 C C . GLU B 1 69 ? 8.773 81.062 18.422 1 76.12 69 GLU B C 1
ATOM 4781 O O . GLU B 1 69 ? 8.273 81.062 17.297 1 76.12 69 GLU B O 1
ATOM 4786 N N . VAL B 1 70 ? 8.195 80.75 19.531 1 85.69 70 VAL B N 1
ATOM 4787 C CA . VAL B 1 70 ? 6.875 80.125 19.344 1 85.69 70 VAL B CA 1
ATOM 4788 C C . VAL B 1 70 ? 5.805 81.062 19.938 1 85.69 70 VAL B C 1
ATOM 4790 O O . VAL B 1 70 ? 4.688 81.125 19.422 1 85.69 70 VAL B O 1
ATOM 4793 N N . ILE B 1 71 ? 6.16 81.875 20.906 1 87.5 71 ILE B N 1
ATOM 4794 C CA . ILE B 1 71 ? 5.184 82.688 21.578 1 87.5 71 ILE B CA 1
ATOM 4795 C C . ILE B 1 71 ? 4.789 83.875 20.672 1 87.5 71 ILE B C 1
ATOM 4797 O O . ILE B 1 71 ? 5.652 84.5 20.062 1 87.5 71 ILE B O 1
ATOM 4801 N N . GLY B 1 72 ? 3.539 84.125 20.516 1 88.75 72 GLY B N 1
ATOM 4802 C CA . GLY B 1 72 ? 3.043 85.25 19.703 1 88.75 72 GLY B CA 1
ATOM 4803 C C . GLY B 1 72 ? 2.705 84.812 18.281 1 88.75 72 GLY B C 1
ATOM 4804 O O . GLY B 1 72 ? 2.182 85.625 17.516 1 88.75 72 GLY B O 1
ATOM 4805 N N . ARG B 1 73 ? 2.973 83.625 17.953 1 91.25 73 ARG B N 1
ATOM 4806 C CA . ARG B 1 73 ? 2.689 83.125 16.625 1 91.25 73 ARG B CA 1
ATOM 4807 C C . ARG B 1 73 ? 1.428 82.312 16.609 1 91.25 73 ARG B C 1
ATOM 4809 O O . ARG B 1 73 ? 1.01 81.812 17.656 1 91.25 73 ARG B O 1
ATOM 4816 N N . PRO B 1 74 ? 0.886 82.25 15.32 1 93.88 74 PRO B N 1
ATOM 4817 C CA . PRO B 1 74 ? -0.219 81.25 15.242 1 93.88 74 PRO B CA 1
ATOM 4818 C C . PRO B 1 74 ? 0.214 79.875 15.562 1 93.88 74 PRO B C 1
ATOM 4820 O O . PRO B 1 74 ? 1.227 79.375 15.039 1 93.88 74 PRO B O 1
ATOM 4823 N N . PHE B 1 75 ? -0.529 79.188 16.391 1 93.88 75 PHE B N 1
ATOM 4824 C CA . PHE B 1 75 ? -0.161 77.875 16.938 1 93.88 75 PHE B CA 1
ATOM 4825 C C . PHE B 1 75 ? 0.073 76.875 15.812 1 93.88 75 PHE B C 1
ATOM 4827 O O . PHE B 1 75 ? 0.985 76.062 15.898 1 93.88 75 PHE B O 1
ATOM 4834 N N . TRP B 1 76 ? -0.729 76.938 14.719 1 92.81 76 TRP B N 1
ATOM 4835 C CA . TRP B 1 76 ? -0.619 75.938 13.633 1 92.81 76 TRP B CA 1
ATOM 4836 C C . TRP B 1 76 ? 0.648 76.188 12.82 1 92.81 76 TRP B C 1
ATOM 4838 O O . TRP B 1 76 ? 1.041 75.375 12.008 1 92.81 76 TRP B O 1
ATOM 4848 N N . ASP B 1 77 ? 1.308 77.312 13.086 1 90 77 ASP B N 1
ATOM 4849 C CA . ASP B 1 77 ? 2.535 77.625 12.352 1 90 77 ASP B CA 1
ATOM 4850 C C . ASP B 1 77 ? 3.768 77.312 13.203 1 90 77 ASP B C 1
ATOM 4852 O O . ASP B 1 77 ? 4.895 77.625 12.797 1 90 77 ASP B O 1
ATOM 4856 N N . THR B 1 78 ? 3.564 76.75 14.305 1 90.44 78 THR B N 1
ATOM 4857 C CA . THR B 1 78 ? 4.684 76.5 15.195 1 90.44 78 THR B CA 1
ATOM 4858 C C . THR B 1 78 ? 5.375 75.188 14.781 1 90.44 78 THR B C 1
ATOM 4860 O O . THR B 1 78 ? 4.828 74.375 14 1 90.44 78 THR B O 1
ATOM 4863 N N . PRO B 1 79 ? 6.562 74.875 15.242 1 85.62 79 PRO B N 1
ATOM 4864 C CA . PRO B 1 79 ? 7.387 73.75 14.797 1 85.62 79 PRO B CA 1
ATOM 4865 C C . PRO B 1 79 ? 6.75 72.375 15.109 1 85.62 79 PRO B C 1
ATOM 4867 O O . PRO B 1 79 ? 7.102 71.375 14.492 1 85.62 79 PRO B O 1
ATOM 4870 N N . TRP B 1 80 ? 5.828 72.312 16.047 1 88.5 80 TRP B N 1
ATOM 4871 C CA . TRP B 1 80 ? 5.199 71.062 16.406 1 88.5 80 TRP B CA 1
ATOM 4872 C C . TRP B 1 80 ? 4.473 70.438 15.195 1 88.5 80 TRP B C 1
ATOM 4874 O O . TRP B 1 80 ? 4.383 69.25 15.062 1 88.5 80 TRP B O 1
ATOM 4884 N N . TRP B 1 81 ? 4.008 71.312 14.32 1 89.81 81 TRP B N 1
ATOM 4885 C CA . TRP B 1 81 ? 3.113 70.875 13.266 1 89.81 81 TRP B CA 1
ATOM 4886 C C . TRP B 1 81 ? 3.783 70.938 11.898 1 89.81 81 TRP B C 1
ATOM 4888 O O . TRP B 1 81 ? 3.15 70.688 10.867 1 89.81 81 TRP B O 1
ATOM 4898 N N . ALA B 1 82 ? 5.051 71.312 11.867 1 84.25 82 ALA B N 1
ATOM 4899 C CA . ALA B 1 82 ? 5.75 71.625 10.625 1 84.25 82 ALA B CA 1
ATOM 4900 C C . ALA B 1 82 ? 5.934 70.375 9.758 1 84.25 82 ALA B C 1
ATOM 4902 O O . ALA B 1 82 ? 6.16 70.5 8.555 1 84.25 82 ALA B O 1
ATOM 4903 N N . HIS B 1 83 ? 5.809 69.188 10.281 1 85.44 83 HIS B N 1
ATOM 4904 C CA . HIS B 1 83 ? 6.105 68 9.57 1 85.44 83 HIS B CA 1
ATOM 4905 C C . HIS B 1 83 ? 4.965 67.562 8.633 1 85.44 83 HIS B C 1
ATOM 4907 O O . HIS B 1 83 ? 5.145 66.75 7.742 1 85.44 83 HIS B O 1
ATOM 4913 N N . SER B 1 84 ? 3.777 68.188 8.773 1 88.69 84 SER B N 1
ATOM 4914 C CA . SER B 1 84 ? 2.625 67.75 7.988 1 88.69 84 SER B CA 1
ATOM 4915 C C . SER B 1 84 ? 1.659 68.938 7.754 1 88.69 84 SER B C 1
ATOM 4917 O O . SER B 1 84 ? 1.117 69.5 8.711 1 88.69 84 SER B O 1
ATOM 4919 N N . ARG B 1 85 ? 1.368 69.188 6.555 1 90.75 85 ARG B N 1
ATOM 4920 C CA . ARG B 1 85 ? 0.41 70.188 6.195 1 90.75 85 ARG B CA 1
ATOM 4921 C C . ARG B 1 85 ? -1.008 69.812 6.582 1 90.75 85 ARG B C 1
ATOM 4923 O O . ARG B 1 85 ? -1.823 70.625 6.949 1 90.75 85 ARG B O 1
ATOM 4930 N N . GLU B 1 86 ? -1.14 68.562 6.465 1 90.81 86 GLU B N 1
ATOM 4931 C CA . GLU B 1 86 ? -2.453 68 6.828 1 90.81 86 GLU B CA 1
ATOM 4932 C C . GLU B 1 86 ? -2.73 68.188 8.32 1 90.81 86 GLU B C 1
ATOM 4934 O O . GLU B 1 86 ? -3.83 68.625 8.703 1 90.81 86 GLU B O 1
ATOM 4939 N N . GLU B 1 87 ? -1.744 68 9.117 1 91.62 87 GLU B N 1
ATOM 4940 C CA . GLU B 1 87 ? -1.909 68.188 10.555 1 91.62 87 GLU B CA 1
ATOM 4941 C C . GLU B 1 87 ? -2.061 69.625 10.906 1 91.62 87 GLU B C 1
ATOM 4943 O O . GLU B 1 87 ? -2.814 70 11.812 1 91.62 87 GLU B O 1
ATOM 4948 N N . GLN B 1 88 ? -1.414 70.562 10.211 1 93.25 88 GLN B N 1
ATOM 4949 C CA . GLN B 1 88 ? -1.56 72 10.422 1 93.25 88 GLN B CA 1
ATOM 4950 C C . GLN B 1 88 ? -2.996 72.438 10.164 1 93.25 88 GLN B C 1
ATOM 4952 O O . GLN B 1 88 ? -3.559 73.188 10.953 1 93.25 88 GLN B O 1
ATOM 4957 N N . LYS B 1 89 ? -3.443 71.938 9.086 1 93.75 89 LYS B N 1
ATOM 4958 C CA . LYS B 1 89 ? -4.82 72.25 8.742 1 93.75 89 LYS B CA 1
ATOM 4959 C C . LYS B 1 89 ? -5.797 71.75 9.797 1 93.75 89 LYS B C 1
ATOM 4961 O O . LYS B 1 89 ? -6.715 72.438 10.195 1 93.75 89 LYS B O 1
ATOM 4966 N N . ARG B 1 90 ? -5.602 70.562 10.234 1 94 90 ARG B N 1
ATOM 4967 C CA . ARG B 1 90 ? -6.473 70 11.234 1 94 90 ARG B CA 1
ATOM 4968 C C . ARG B 1 90 ? -6.445 70.75 12.539 1 94 90 ARG B C 1
ATOM 4970 O O . ARG B 1 90 ? -7.492 71 13.156 1 94 90 ARG B O 1
ATOM 4977 N N . VAL B 1 91 ? -5.254 71.125 12.953 1 94.31 91 VAL B N 1
ATOM 4978 C CA . VAL B 1 91 ? -5.094 71.875 14.188 1 94.31 91 VAL B CA 1
ATOM 4979 C C . VAL B 1 91 ? -5.754 73.25 14.039 1 94.31 91 VAL B C 1
ATOM 4981 O O . VAL B 1 91 ? -6.434 73.688 14.953 1 94.31 91 VAL B O 1
ATOM 4984 N N . ARG B 1 92 ? -5.598 73.938 12.906 1 94.94 92 ARG B N 1
ATOM 4985 C CA . ARG B 1 92 ? -6.223 75.188 12.648 1 94.94 92 ARG B CA 1
ATOM 4986 C C . ARG B 1 92 ? -7.742 75.125 12.727 1 94.94 92 ARG B C 1
ATOM 4988 O O . ARG B 1 92 ? -8.391 75.938 13.391 1 94.94 92 ARG B O 1
ATOM 4995 N N . GLU B 1 93 ? -8.219 74.125 12.078 1 95.25 93 GLU B N 1
ATOM 4996 C CA . GLU B 1 93 ? -9.656 73.938 12.109 1 95.25 93 GLU B CA 1
ATOM 4997 C C . GLU B 1 93 ? -10.141 73.625 13.523 1 95.25 93 GLU B C 1
ATOM 4999 O O . GLU B 1 93 ? -11.211 74.062 13.93 1 95.25 93 GLU B O 1
ATOM 5004 N N . GLY B 1 94 ? -9.336 72.875 14.234 1 94.56 94 GLY B N 1
ATOM 5005 C CA . GLY B 1 94 ? -9.68 72.625 15.617 1 94.56 94 GLY B CA 1
ATOM 5006 C C . GLY B 1 94 ? -9.711 73.875 16.484 1 94.56 94 GLY B C 1
ATOM 5007 O O . GLY B 1 94 ? -10.609 74 17.312 1 94.56 94 GLY B O 1
ATOM 5008 N N . ILE B 1 95 ? -8.766 74.688 16.297 1 94.56 95 ILE B N 1
ATOM 5009 C CA . ILE B 1 95 ? -8.68 75.938 17.094 1 94.56 95 ILE B CA 1
ATOM 5010 C C . ILE B 1 95 ? -9.867 76.812 16.766 1 94.56 95 ILE B C 1
ATOM 5012 O O . ILE B 1 95 ? -10.453 77.438 17.656 1 94.56 95 ILE B O 1
ATOM 5016 N N . GLU B 1 96 ? -10.227 76.875 15.531 1 94.5 96 GLU B N 1
ATOM 5017 C CA . GLU B 1 96 ? -11.391 77.688 15.125 1 94.5 96 GLU B CA 1
ATOM 5018 C C . GLU B 1 96 ? -12.664 77.125 15.781 1 94.5 96 GLU B C 1
ATOM 5020 O O . GLU B 1 96 ? -13.492 77.938 16.25 1 94.5 96 GLU B O 1
ATOM 5025 N N . ALA B 1 97 ? -12.766 75.938 15.781 1 95.19 97 ALA B N 1
ATOM 5026 C CA . ALA B 1 97 ? -13.938 75.312 16.406 1 95.19 97 ALA B CA 1
ATOM 5027 C C . ALA B 1 97 ? -13.945 75.562 17.922 1 95.19 97 ALA B C 1
ATOM 5029 O O . ALA B 1 97 ? -14.984 75.875 18.5 1 95.19 97 ALA B O 1
ATOM 5030 N N . ALA B 1 98 ? -12.836 75.438 18.516 1 92.88 98 ALA B N 1
ATOM 5031 C CA . ALA B 1 98 ? -12.719 75.688 19.938 1 92.88 98 ALA B CA 1
ATOM 5032 C C . ALA B 1 98 ? -13.031 77.125 20.266 1 92.88 98 ALA B C 1
ATOM 5034 O O . ALA B 1 98 ? -13.633 77.438 21.297 1 92.88 98 ALA B O 1
ATOM 5035 N N . ALA B 1 99 ? -12.625 78.062 19.422 1 92.44 99 ALA B N 1
ATOM 5036 C CA . ALA B 1 99 ? -12.883 79.5 19.594 1 92.44 99 ALA B CA 1
ATOM 5037 C C . ALA B 1 99 ? -14.375 79.75 19.562 1 92.44 99 ALA B C 1
ATOM 5039 O O . ALA B 1 99 ? -14.828 80.812 20.094 1 92.44 99 ALA B O 1
ATOM 5040 N N . ARG B 1 100 ? -15.023 78.812 18.938 1 92.69 100 ARG B N 1
ATOM 5041 C CA . ARG B 1 100 ? -16.484 79 18.891 1 92.69 100 ARG B CA 1
ATOM 5042 C C . ARG B 1 100 ? -17.125 78.312 20.109 1 92.69 100 ARG B C 1
ATOM 5044 O O . ARG B 1 100 ? -18.359 78.25 20.219 1 92.69 100 ARG B O 1
ATOM 5051 N N . GLY B 1 101 ? -16.359 77.688 20.891 1 88.31 101 GLY B N 1
ATOM 5052 C CA . GLY B 1 101 ? -16.875 77.188 22.141 1 88.31 101 GLY B CA 1
ATOM 5053 C C . GLY B 1 101 ? -16.953 75.625 22.156 1 88.31 101 GLY B C 1
ATOM 5054 O O . GLY B 1 101 ? -17.453 75.062 23.109 1 88.31 101 GLY B O 1
ATOM 5055 N N . GLU B 1 102 ? -16.406 75.062 21.203 1 90.56 102 GLU B N 1
ATOM 5056 C CA . GLU B 1 102 ? -16.5 73.562 21.094 1 90.56 102 GLU B CA 1
ATOM 5057 C C . GLU B 1 102 ? -15.266 72.938 21.672 1 90.56 102 GLU B C 1
ATOM 5059 O O . GLU B 1 102 ? -14.141 73.375 21.469 1 90.56 102 GLU B O 1
ATOM 5064 N N . PHE B 1 103 ? -15.484 71.875 22.406 1 85.5 103 PHE B N 1
ATOM 5065 C CA . PHE B 1 103 ? -14.375 71 22.844 1 85.5 103 PHE B CA 1
ATOM 5066 C C . PHE B 1 103 ? -13.984 70.062 21.75 1 85.5 103 PHE B C 1
ATOM 5068 O O . PHE B 1 103 ? -14.828 69.312 21.219 1 85.5 103 PHE B O 1
ATOM 5075 N N . ILE B 1 104 ? -12.633 70.062 21.375 1 88.5 104 ILE B N 1
ATOM 5076 C CA . ILE B 1 104 ? -12.141 69.188 20.312 1 88.5 104 ILE B CA 1
ATOM 5077 C C . ILE B 1 104 ? -11.07 68.25 20.859 1 88.5 104 ILE B C 1
ATOM 5079 O O . ILE B 1 104 ? -10.203 68.625 21.625 1 88.5 104 ILE B O 1
ATOM 5083 N N . ARG B 1 105 ? -11.219 66.938 20.5 1 86.44 105 ARG B N 1
ATOM 5084 C CA . ARG B 1 105 ? -10.203 66 20.859 1 86.44 105 ARG B CA 1
ATOM 5085 C C . ARG B 1 105 ? -9.953 65 19.719 1 86.44 105 ARG B C 1
ATOM 5087 O O . ARG B 1 105 ? -10.891 64.5 19.109 1 86.44 105 ARG B O 1
ATOM 5094 N N . PHE B 1 106 ? -8.688 64.812 19.391 1 87.62 106 PHE B N 1
ATOM 5095 C CA . PHE B 1 106 ? -8.336 63.875 18.359 1 87.62 106 PHE B CA 1
ATOM 5096 C C . PHE B 1 106 ? -6.879 63.438 18.484 1 87.62 106 PHE B C 1
ATOM 5098 O O . PHE B 1 106 ? -6.074 64.125 19.094 1 87.62 106 PHE B O 1
ATOM 5105 N N . GLU B 1 107 ? -6.539 62.281 18 1 87.88 107 GLU B N 1
ATOM 5106 C CA . GLU B 1 107 ? -5.152 61.812 17.953 1 87.88 107 GLU B CA 1
ATOM 5107 C C . GLU B 1 107 ? -4.426 62.375 16.734 1 87.88 107 GLU B C 1
ATOM 5109 O O . GLU B 1 107 ? -5.012 62.5 15.656 1 87.88 107 GLU B O 1
ATOM 5114 N N . THR B 1 108 ? -3.262 62.875 16.969 1 88.38 108 THR B N 1
ATOM 5115 C CA . THR B 1 108 ? -2.467 63.438 15.883 1 88.38 108 THR B CA 1
ATOM 5116 C C . THR B 1 108 ? -0.979 63.219 16.125 1 88.38 108 THR B C 1
ATOM 5118 O O . THR B 1 108 ? -0.596 62.562 17.094 1 88.38 108 THR B O 1
ATOM 5121 N N . THR B 1 109 ? -0.173 63.594 15.156 1 88.81 109 THR B N 1
ATOM 5122 C CA . THR B 1 109 ? 1.276 63.438 15.266 1 88.81 109 THR B CA 1
ATOM 5123 C C . THR B 1 109 ? 1.943 64.812 15.297 1 88.81 109 THR B C 1
ATOM 5125 O O . THR B 1 109 ? 1.39 65.812 14.781 1 88.81 109 THR B O 1
ATOM 5128 N N . HIS B 1 110 ? 2.832 64.938 16.125 1 83.06 110 HIS B N 1
ATOM 5129 C CA . HIS B 1 110 ? 3.605 66.188 16.047 1 83.06 110 HIS B CA 1
ATOM 5130 C C . HIS B 1 110 ? 5.09 65.875 15.859 1 83.06 110 HIS B C 1
ATOM 5132 O O . HIS B 1 110 ? 5.555 64.812 16.156 1 83.06 110 HIS B O 1
ATOM 5138 N N . ALA B 1 111 ? 5.703 66.688 15.047 1 73.06 111 ALA B N 1
ATOM 5139 C CA . ALA B 1 111 ? 7.129 66.562 14.766 1 73.06 111 ALA B CA 1
ATOM 5140 C C . ALA B 1 111 ? 7.949 66.625 16.047 1 73.06 111 ALA B C 1
ATOM 5142 O O . ALA B 1 111 ? 7.863 67.625 16.797 1 73.06 111 ALA B O 1
ATOM 5143 N N . ALA B 1 112 ? 8.016 65.375 16.734 1 61.03 112 ALA B N 1
ATOM 5144 C CA . ALA B 1 112 ? 8.789 65.312 17.984 1 61.03 112 ALA B CA 1
ATOM 5145 C C . ALA B 1 112 ? 10.164 66 17.797 1 61.03 112 ALA B C 1
ATOM 5147 O O . ALA B 1 112 ? 10.57 66.25 16.672 1 61.03 112 ALA B O 1
ATOM 5148 N N . THR B 1 113 ? 11.133 65.5 18.875 1 54.91 113 THR B N 1
ATOM 5149 C CA . THR B 1 113 ? 12.414 66.062 19.25 1 54.91 113 THR B CA 1
ATOM 5150 C C . THR B 1 113 ? 13.367 66.125 18.062 1 54.91 113 THR B C 1
ATOM 5152 O O . THR B 1 113 ? 13.031 65.625 16.984 1 54.91 113 THR B O 1
ATOM 5155 N N . LEU B 1 114 ? 14.641 66.062 18.375 1 53.88 114 LEU B N 1
ATOM 5156 C CA . LEU B 1 114 ? 15.961 66.25 17.781 1 53.88 114 LEU B CA 1
ATOM 5157 C C . LEU B 1 114 ? 16.219 65.25 16.672 1 53.88 114 LEU B C 1
ATOM 5159 O O . LEU B 1 114 ? 16.969 65.562 15.734 1 53.88 114 LEU B O 1
ATOM 5163 N N . ASP B 1 115 ? 15.531 64.188 16.703 1 55.84 115 ASP B N 1
ATOM 5164 C CA . ASP B 1 115 ? 16.062 63.156 15.805 1 55.84 115 ASP B CA 1
ATOM 5165 C C . ASP B 1 115 ? 15.117 62.938 14.625 1 55.84 115 ASP B C 1
ATOM 5167 O O . ASP B 1 115 ? 15.266 61.969 13.883 1 55.84 115 ASP B O 1
ATOM 5171 N N . GLY B 1 116 ? 14.125 63.938 14.438 1 62.06 116 GLY B N 1
ATOM 5172 C CA . GLY B 1 116 ? 13.312 63.844 13.227 1 62.06 116 GLY B CA 1
ATOM 5173 C C . GLY B 1 116 ? 12.203 62.812 13.336 1 62.06 116 GLY B C 1
ATOM 5174 O O . GLY B 1 116 ? 11.516 62.531 12.352 1 62.06 116 GLY B O 1
ATOM 5175 N N . ARG B 1 117 ? 12.016 62.188 14.461 1 71.56 117 ARG B N 1
ATOM 5176 C CA . ARG B 1 117 ? 10.961 61.188 14.617 1 71.56 117 ARG B CA 1
ATOM 5177 C C . ARG B 1 117 ? 9.633 61.844 14.984 1 71.56 117 ARG B C 1
ATOM 5179 O O . ARG B 1 117 ? 9.617 62.938 15.562 1 71.56 117 ARG B O 1
ATOM 5186 N N . VAL B 1 118 ? 8.523 61.188 14.398 1 80.81 118 VAL B N 1
ATOM 5187 C CA . VAL B 1 118 ? 7.184 61.688 14.672 1 80.81 118 VAL B CA 1
ATOM 5188 C C . VAL B 1 118 ? 6.652 61.062 15.961 1 80.81 118 VAL B C 1
ATOM 5190 O O . VAL B 1 118 ? 6.895 59.875 16.219 1 80.81 118 VAL B O 1
ATOM 5193 N N . ALA B 1 119 ? 6.234 61.906 16.875 1 84.94 119 ALA B N 1
ATOM 5194 C CA . ALA B 1 119 ? 5.602 61.438 18.094 1 84.94 119 ALA B CA 1
ATOM 5195 C C . ALA B 1 119 ? 4.078 61.469 17.984 1 84.94 119 ALA B C 1
ATOM 5197 O O . ALA B 1 119 ? 3.521 62.406 17.359 1 84.94 119 ALA B O 1
ATOM 5198 N N . TYR B 1 120 ? 3.434 60.469 18.422 1 87.94 120 TYR B N 1
ATOM 5199 C CA . TYR B 1 120 ? 1.976 60.438 18.484 1 87.94 120 TYR B CA 1
ATOM 5200 C C . TYR B 1 120 ? 1.466 61.094 19.75 1 87.94 120 TYR B C 1
ATOM 5202 O O . TYR B 1 120 ? 2.021 60.906 20.828 1 87.94 120 TYR B O 1
ATOM 5210 N N . ILE B 1 121 ? 0.511 61.969 19.609 1 87.19 121 ILE B N 1
ATOM 5211 C CA . ILE B 1 121 ? -0.009 62.656 20.781 1 87.19 121 ILE B CA 1
ATOM 5212 C C . ILE B 1 121 ? -1.533 62.594 20.797 1 87.19 121 ILE B C 1
ATOM 5214 O O . ILE B 1 121 ? -2.174 62.562 19.75 1 87.19 121 ILE B O 1
ATOM 5218 N N . ASP B 1 122 ? -2.125 62.312 21.875 1 85.75 122 ASP B N 1
ATOM 5219 C CA . ASP B 1 122 ? -3.537 62.562 22.156 1 85.75 122 ASP B CA 1
ATOM 5220 C C . ASP B 1 122 ? -3.789 64.062 22.422 1 85.75 122 ASP B C 1
ATOM 5222 O O . ASP B 1 122 ? -3.42 64.562 23.484 1 85.75 122 ASP B O 1
ATOM 5226 N N . PHE B 1 123 ? -4.367 64.75 21.438 1 88 123 PHE B N 1
ATOM 5227 C CA . PHE B 1 123 ? -4.422 66.188 21.406 1 88 123 PHE B CA 1
ATOM 5228 C C . PHE B 1 123 ? -5.836 66.688 21.703 1 88 123 PHE B C 1
ATOM 5230 O O . PHE B 1 123 ? -6.812 66.125 21.203 1 88 123 PHE B O 1
ATOM 5237 N N . SER B 1 124 ? -5.953 67.688 22.578 1 87.06 124 SER B N 1
ATOM 5238 C CA . SER B 1 124 ? -7.254 68.25 22.875 1 87.06 124 SER B CA 1
ATOM 5239 C C . SER B 1 124 ? -7.172 69.75 22.906 1 87.06 124 SER B C 1
ATOM 5241 O O . SER B 1 124 ? -6.113 70.312 23.188 1 87.06 124 SER B O 1
ATOM 5243 N N . LEU B 1 125 ? -8.289 70.438 22.484 1 88.81 125 LEU B N 1
ATOM 5244 C CA . LEU B 1 125 ? -8.5 71.875 22.531 1 88.81 125 LEU B CA 1
ATOM 5245 C C . LEU B 1 125 ? -9.727 72.25 23.359 1 88.81 125 LEU B C 1
ATOM 5247 O O . LEU B 1 125 ? -10.852 71.875 23 1 88.81 125 LEU B O 1
ATOM 5251 N N . LYS B 1 126 ? -9.453 72.938 24.438 1 82.44 126 LYS B N 1
ATOM 5252 C CA . LYS B 1 126 ? -10.547 73.25 25.344 1 82.44 126 LYS B CA 1
ATOM 5253 C C . LYS B 1 126 ? -10.805 74.75 25.359 1 82.44 126 LYS B C 1
ATOM 5255 O O . LYS B 1 126 ? -9.906 75.562 25.672 1 82.44 126 LYS B O 1
ATOM 5260 N N . PRO B 1 127 ? -12.039 75.188 25.109 1 86.62 127 PRO B N 1
ATOM 5261 C CA . PRO B 1 127 ? -12.367 76.562 25.219 1 86.62 127 PRO B CA 1
ATOM 5262 C C . PRO B 1 127 ? -12.625 77.062 26.656 1 86.62 127 PRO B C 1
ATOM 5264 O O . PRO B 1 127 ? -13.219 76.312 27.438 1 86.62 127 PRO B O 1
ATOM 5267 N N . VAL B 1 128 ? -12.078 78.125 27.047 1 77 128 VAL B N 1
ATOM 5268 C CA . VAL B 1 128 ? -12.352 78.812 28.328 1 77 128 VAL B CA 1
ATOM 5269 C C . VAL B 1 128 ? -13.266 80 28.109 1 77 128 VAL B C 1
ATOM 5271 O O . VAL B 1 128 ? -12.922 80.938 27.359 1 77 128 VAL B O 1
ATOM 5274 N N . LYS B 1 129 ? -14.398 79.938 28.781 1 79 129 LYS B N 1
ATOM 5275 C CA . LYS B 1 129 ? -15.406 80.938 28.562 1 79 129 LYS B CA 1
ATOM 5276 C C . LYS B 1 129 ? -15.469 81.938 29.75 1 79 129 LYS B C 1
ATOM 5278 O O . LYS B 1 129 ? -15.164 81.562 30.875 1 79 129 LYS B O 1
ATOM 5283 N N . ASP B 1 130 ? -15.789 83.188 29.422 1 73.12 130 ASP B N 1
ATOM 5284 C CA . ASP B 1 130 ? -16.031 84.188 30.469 1 73.12 130 ASP B CA 1
ATOM 5285 C C . ASP B 1 130 ? -17.469 84.125 30.969 1 73.12 130 ASP B C 1
ATOM 5287 O O . ASP B 1 130 ? -18.219 83.188 30.594 1 73.12 130 ASP B O 1
ATOM 5291 N N . GLU B 1 131 ? -17.797 84.875 31.922 1 68.06 131 GLU B N 1
ATOM 5292 C CA . GLU B 1 131 ? -19.109 84.938 32.562 1 68.06 131 GLU B CA 1
ATOM 5293 C C . GLU B 1 131 ? -20.219 85.188 31.547 1 68.06 131 GLU B C 1
ATOM 5295 O O . GLU B 1 131 ? -21.359 84.75 31.734 1 68.06 131 GLU B O 1
ATOM 5300 N N . ARG B 1 132 ? -19.844 85.875 30.516 1 79.44 132 ARG B N 1
ATOM 5301 C CA . ARG B 1 132 ? -20.828 86.188 29.484 1 79.44 132 ARG B CA 1
ATOM 5302 C C . ARG B 1 132 ? -20.922 85.125 28.453 1 79.44 132 ARG B C 1
ATOM 5304 O O . ARG B 1 132 ? -21.719 85.188 27.516 1 79.44 132 ARG B O 1
ATOM 5311 N N . GLY B 1 133 ? -20.094 84.125 28.5 1 79.62 133 GLY B N 1
ATOM 5312 C CA . GLY B 1 133 ? -20.141 83 27.609 1 79.62 133 GLY B CA 1
ATOM 5313 C C . GLY B 1 133 ? -19.203 83.125 26.422 1 79.62 133 GLY B C 1
ATOM 5314 O O . GLY B 1 133 ? -19.188 82.25 25.531 1 79.62 133 GLY B O 1
ATOM 5315 N N . ASN B 1 134 ? -18.453 84.188 26.328 1 82.88 134 ASN B N 1
ATOM 5316 C CA . ASN B 1 134 ? -17.516 84.375 25.234 1 82.88 134 ASN B CA 1
ATOM 5317 C C . ASN B 1 134 ? -16.203 83.625 25.5 1 82.88 134 ASN B C 1
ATOM 5319 O O . ASN B 1 134 ? -15.703 83.625 26.625 1 82.88 134 ASN B O 1
ATOM 5323 N N . VAL B 1 135 ? -15.688 83.062 24.453 1 87.56 135 VAL B N 1
ATOM 5324 C CA . VAL B 1 135 ? -14.422 82.312 24.594 1 87.56 135 VAL B CA 1
ATOM 5325 C C . VAL B 1 135 ? -13.281 83.375 24.734 1 87.56 135 VAL B C 1
ATOM 5327 O O . VAL B 1 135 ? -13.086 84.188 23.859 1 87.56 135 VAL B O 1
ATOM 5330 N N . VAL B 1 136 ? -12.531 83.25 25.812 1 81 136 VAL B N 1
ATOM 5331 C CA . VAL B 1 136 ? -11.445 84.188 26.078 1 81 136 VAL B CA 1
ATOM 5332 C C . VAL B 1 136 ? -10.102 83.562 25.797 1 81 136 VAL B C 1
ATOM 5334 O O . VAL B 1 136 ? -9.133 84.188 25.438 1 81 136 VAL B O 1
ATOM 5337 N N . LEU B 1 137 ? -10.102 82.188 25.969 1 85 137 LEU B N 1
ATOM 5338 C CA . LEU B 1 137 ? -8.867 81.438 25.766 1 85 137 LEU B CA 1
ATOM 5339 C C . LEU B 1 137 ? -9.164 80 25.266 1 85 137 LEU B C 1
ATOM 5341 O O . LEU B 1 137 ? -10.258 79.5 25.469 1 85 137 LEU B O 1
ATOM 5345 N N . VAL B 1 138 ? -8.18 79.5 24.516 1 87.75 138 VAL B N 1
ATOM 5346 C CA . VAL B 1 138 ? -8.195 78.062 24.125 1 87.75 138 VAL B CA 1
ATOM 5347 C C . VAL B 1 138 ? -6.984 77.375 24.719 1 87.75 138 VAL B C 1
ATOM 5349 O O . VAL B 1 138 ? -5.859 77.875 24.625 1 87.75 138 VAL B O 1
ATOM 5352 N N . VAL B 1 139 ? -7.234 76.25 25.375 1 83.88 139 VAL B N 1
ATOM 5353 C CA . VAL B 1 139 ? -6.152 75.5 26.016 1 83.88 139 VAL B CA 1
ATOM 5354 C C . VAL B 1 139 ? -5.844 74.25 25.219 1 83.88 139 VAL B C 1
ATOM 5356 O O . VAL B 1 139 ? -6.594 73.25 25.266 1 83.88 139 VAL B O 1
ATOM 5359 N N . PRO B 1 140 ? -4.742 74.188 24.406 1 89.12 140 PRO B N 1
ATOM 5360 C CA . PRO B 1 140 ? -4.281 72.938 23.797 1 89.12 140 PRO B CA 1
ATOM 5361 C C . PRO B 1 140 ? -3.561 72.062 24.797 1 89.12 140 PRO B C 1
ATOM 5363 O O . PRO B 1 140 ? -2.756 72.5 25.609 1 89.12 140 PRO B O 1
ATOM 5366 N N . GLU B 1 141 ? -3.914 70.812 24.797 1 83.44 141 GLU B N 1
ATOM 5367 C CA . GLU B 1 141 ? -3.273 69.812 25.609 1 83.44 141 GLU B CA 1
ATOM 5368 C C . GLU B 1 141 ? -2.906 68.562 24.75 1 83.44 141 GLU B C 1
ATOM 5370 O O . GLU B 1 141 ? -3.707 68.125 23.938 1 83.44 141 GLU B O 1
ATOM 5375 N N . GLY B 1 142 ? -1.648 68.188 24.812 1 82.88 142 GLY B N 1
ATOM 5376 C CA . GLY B 1 142 ? -1.185 67 24.109 1 82.88 142 GLY B CA 1
ATOM 5377 C C . GLY B 1 142 ? -0.488 66 25.016 1 82.88 142 GLY B C 1
ATOM 5378 O O . GLY B 1 142 ? 0.329 66.375 25.859 1 82.88 142 GLY B O 1
ATOM 5379 N N . ARG B 1 143 ? -0.832 64.812 24.828 1 78.88 143 ARG B N 1
ATOM 5380 C CA . ARG B 1 143 ? -0.168 63.688 25.547 1 78.88 143 ARG B CA 1
ATOM 5381 C C . ARG B 1 143 ? 0.597 62.781 24.578 1 78.88 143 ARG B C 1
ATOM 5383 O O . ARG B 1 143 ? 0.038 62.312 23.578 1 78.88 143 ARG B O 1
ATOM 5390 N N . ASP B 1 144 ? 1.854 62.531 25.016 1 80.06 144 ASP B N 1
ATOM 5391 C CA . ASP B 1 144 ? 2.668 61.656 24.188 1 80.06 144 ASP B CA 1
ATOM 5392 C C . ASP B 1 144 ? 2.238 60.188 24.359 1 80.06 144 ASP B C 1
ATOM 5394 O O . ASP B 1 144 ? 2.342 59.625 25.453 1 80.06 144 ASP B O 1
ATOM 5398 N N . ILE B 1 145 ? 1.74 59.625 23.25 1 79.38 145 ILE B N 1
ATOM 5399 C CA . ILE B 1 145 ? 1.28 58.25 23.312 1 79.38 145 ILE B CA 1
ATOM 5400 C C . ILE B 1 145 ? 2.107 57.375 22.344 1 79.38 145 ILE B C 1
ATOM 5402 O O . ILE B 1 145 ? 1.641 56.344 21.875 1 79.38 145 ILE B O 1
ATOM 5406 N N . THR B 1 146 ? 3.256 57.844 22.047 1 80.44 146 THR B N 1
ATOM 5407 C CA . THR B 1 146 ? 4.09 57.188 21.047 1 80.44 146 THR B CA 1
ATOM 5408 C C . THR B 1 146 ? 4.43 55.75 21.469 1 80.44 146 THR B C 1
ATOM 5410 O O . THR B 1 146 ? 4.281 54.812 20.688 1 80.44 146 THR B O 1
ATOM 5413 N N . GLU B 1 147 ? 4.953 55.562 22.656 1 74.94 147 GLU B N 1
ATOM 5414 C CA . GLU B 1 147 ? 5.332 54.25 23.141 1 74.94 147 GLU B CA 1
ATOM 5415 C C . GLU B 1 147 ? 4.133 53.281 23.172 1 74.94 147 GLU B C 1
ATOM 5417 O O . GLU B 1 147 ? 4.25 52.125 22.812 1 74.94 147 GLU B O 1
ATOM 5422 N N . ARG B 1 148 ? 3.096 53.875 23.531 1 72.69 148 ARG B N 1
ATOM 5423 C CA . ARG B 1 148 ? 1.868 53.094 23.594 1 72.69 148 ARG B CA 1
ATOM 5424 C C . ARG B 1 148 ? 1.46 52.625 22.203 1 72.69 148 ARG B C 1
ATOM 5426 O O . ARG B 1 148 ? 1.131 51.438 22 1 72.69 148 ARG B O 1
ATOM 5433 N N . ARG B 1 149 ? 1.378 53.5 21.281 1 77.06 149 ARG B N 1
ATOM 5434 C CA . ARG B 1 149 ? 0.974 53.188 19.922 1 77.06 149 ARG B CA 1
ATOM 5435 C C . ARG B 1 149 ? 1.912 52.156 19.297 1 77.06 149 ARG B C 1
ATOM 5437 O O . ARG B 1 149 ? 1.465 51.25 18.609 1 77.06 149 ARG B O 1
ATOM 5444 N N . ARG B 1 150 ? 3.146 52.312 19.594 1 77.38 150 ARG B N 1
ATOM 5445 C CA . ARG B 1 150 ? 4.125 51.344 19.062 1 77.38 150 ARG B CA 1
ATOM 5446 C C . ARG B 1 150 ? 3.896 49.969 19.641 1 77.38 150 ARG B C 1
ATOM 5448 O O . ARG B 1 150 ? 3.975 48.969 18.922 1 77.38 150 ARG B O 1
ATOM 5455 N N . ALA B 1 151 ? 3.697 49.875 20.922 1 74.75 151 ALA B N 1
ATOM 5456 C CA . ALA B 1 151 ? 3.432 48.594 21.562 1 74.75 151 ALA B CA 1
ATOM 5457 C C . ALA B 1 151 ? 2.164 47.938 21.016 1 74.75 151 ALA B C 1
ATOM 5459 O O . ALA B 1 151 ? 2.131 46.719 20.766 1 74.75 151 ALA B O 1
ATOM 5460 N N . GLU B 1 152 ? 1.158 48.781 20.828 1 74.56 152 GLU B N 1
ATOM 5461 C CA . GLU B 1 152 ? -0.105 48.281 20.281 1 74.56 152 GLU B CA 1
ATOM 5462 C C . GLU B 1 152 ? 0.08 47.75 18.859 1 74.56 152 GLU B C 1
ATOM 5464 O O . GLU B 1 152 ? -0.464 46.719 18.516 1 74.56 152 GLU B O 1
ATOM 5469 N N . GLU B 1 153 ? 0.777 48.531 18.125 1 75.75 153 GLU B N 1
ATOM 5470 C CA . GLU B 1 153 ? 1.023 48.125 16.734 1 75.75 153 GLU B CA 1
ATOM 5471 C C . GLU B 1 153 ? 1.821 46.844 16.688 1 75.75 153 GLU B C 1
ATOM 5473 O O . GLU B 1 153 ? 1.53 45.969 15.867 1 75.75 153 GLU B O 1
ATOM 5478 N N . ALA B 1 154 ? 2.793 46.719 17.516 1 75.06 154 ALA B N 1
ATOM 5479 C CA . ALA B 1 154 ? 3.602 45.5 17.562 1 75.06 154 ALA B CA 1
ATOM 5480 C C . ALA B 1 154 ? 2.75 44.312 17.938 1 75.06 154 ALA B C 1
ATOM 5482 O O . ALA B 1 154 ? 2.898 43.219 17.359 1 75.06 154 ALA B O 1
ATOM 5483 N N . LEU B 1 155 ? 1.889 44.5 18.891 1 74.56 155 LEU B N 1
ATOM 5484 C CA . LEU B 1 155 ? 1.007 43.406 19.328 1 74.56 155 LEU B CA 1
ATOM 5485 C C . LEU B 1 155 ? 0.019 43.031 18.234 1 74.56 155 LEU B C 1
ATOM 5487 O O . LEU B 1 155 ? -0.269 41.844 18.031 1 74.56 155 LEU B O 1
ATOM 5491 N N . ARG B 1 156 ? -0.484 44 17.562 1 74.25 156 ARG B N 1
ATOM 5492 C CA . ARG B 1 156 ? -1.409 43.75 16.453 1 74.25 156 ARG B CA 1
ATOM 5493 C C . ARG B 1 156 ? -0.733 42.938 15.336 1 74.25 156 ARG B C 1
ATOM 5495 O O . ARG B 1 156 ? -1.307 42 14.812 1 74.25 156 ARG B O 1
ATOM 5502 N N . GLU B 1 157 ? 0.426 43.406 15 1 73.56 157 GLU B N 1
ATOM 5503 C CA . GLU B 1 157 ? 1.179 42.719 13.961 1 73.56 157 GLU B CA 1
ATOM 5504 C C . GLU B 1 157 ? 1.435 41.25 14.336 1 73.56 157 GLU B C 1
ATOM 5506 O O . GLU B 1 157 ? 1.317 40.375 13.492 1 73.56 157 GLU B O 1
ATOM 5511 N N . ALA B 1 158 ? 1.813 41.062 15.523 1 73.38 158 ALA B N 1
ATOM 5512 C CA . ALA B 1 158 ? 2.037 39.688 16 1 73.38 158 ALA B CA 1
ATOM 5513 C C . ALA B 1 158 ? 0.76 38.875 15.914 1 73.38 158 ALA B C 1
ATOM 5515 O O . ALA B 1 158 ? 0.789 37.719 15.477 1 73.38 158 ALA B O 1
ATOM 5516 N N . ALA B 1 159 ? -0.34 39.469 16.359 1 72.69 159 ALA B N 1
ATOM 5517 C CA . ALA B 1 159 ? -1.625 38.781 16.328 1 72.69 159 ALA B CA 1
ATOM 5518 C C . ALA B 1 159 ? -2 38.375 14.898 1 72.69 159 ALA B C 1
ATOM 5520 O O . ALA B 1 159 ? -2.471 37.25 14.656 1 72.69 159 ALA B O 1
ATOM 5521 N N . ILE B 1 160 ? -1.816 39.312 14.008 1 68.38 160 ILE B N 1
ATOM 5522 C CA . ILE B 1 160 ? -2.133 39.062 12.602 1 68.38 160 ILE B CA 1
ATOM 5523 C C . ILE B 1 160 ? -1.255 37.906 12.07 1 68.38 160 ILE B C 1
ATOM 5525 O O . ILE B 1 160 ? -1.746 37 11.406 1 68.38 160 ILE B O 1
ATOM 5529 N N . LYS B 1 161 ? 0.001 38.031 12.375 1 66.94 161 LYS B N 1
ATOM 5530 C CA . LYS B 1 161 ? 0.953 37.031 11.922 1 66.94 161 LYS B CA 1
ATOM 5531 C C . LYS B 1 161 ? 0.552 35.625 12.406 1 66.94 161 LYS B C 1
ATOM 5533 O O . LYS B 1 161 ? 0.453 34.688 11.609 1 66.94 161 LYS B O 1
ATOM 5538 N N . TYR B 1 162 ? 0.246 35.469 13.633 1 72.44 162 TYR B N 1
ATOM 5539 C CA . TYR B 1 162 ? -0.079 34.156 14.211 1 72.44 162 TYR B CA 1
ATOM 5540 C C . TYR B 1 162 ? -1.424 33.656 13.703 1 72.44 162 TYR B C 1
ATOM 5542 O O . TYR B 1 162 ? -1.611 32.469 13.508 1 72.44 162 TYR B O 1
ATOM 5550 N N . ARG B 1 163 ? -2.299 34.594 13.5 1 71.06 163 ARG B N 1
ATOM 5551 C CA . ARG B 1 163 ? -3.598 34.219 12.953 1 71.06 163 ARG B CA 1
ATOM 5552 C C . ARG B 1 163 ? -3.449 33.625 11.555 1 71.06 163 ARG B C 1
ATOM 5554 O O . ARG B 1 163 ? -4.086 32.625 11.234 1 71.06 163 ARG B O 1
ATOM 5561 N N . ILE B 1 164 ? -2.689 34.219 10.797 1 65.69 164 ILE B N 1
ATOM 5562 C CA . ILE B 1 164 ? -2.486 33.75 9.43 1 65.69 164 ILE B CA 1
ATOM 5563 C C . ILE B 1 164 ? -1.894 32.344 9.445 1 65.69 164 ILE B C 1
ATOM 5565 O O . ILE B 1 164 ? -2.324 31.484 8.688 1 65.69 164 ILE B O 1
ATOM 5569 N N . VAL B 1 165 ? -0.955 32.125 10.305 1 68 165 VAL B N 1
ATOM 5570 C CA . VAL B 1 165 ? -0.341 30.812 10.414 1 68 165 VAL B CA 1
ATOM 5571 C C . VAL B 1 165 ? -1.385 29.797 10.859 1 68 165 VAL B C 1
ATOM 5573 O O . VAL B 1 165 ? -1.479 28.703 10.297 1 68 165 VAL B O 1
ATOM 5576 N N . ALA B 1 166 ? -2.141 30.188 11.805 1 70.38 166 ALA B N 1
ATOM 5577 C CA . ALA B 1 166 ? -3.15 29.297 12.367 1 70.38 166 ALA B CA 1
ATOM 5578 C C . ALA B 1 166 ? -4.219 28.953 11.336 1 70.38 166 ALA B C 1
ATOM 5580 O O . ALA B 1 166 ? -4.652 27.797 11.234 1 70.38 166 ALA B O 1
ATOM 5581 N N . ASP B 1 167 ? -4.605 29.922 10.516 1 66.94 167 ASP B N 1
ATOM 5582 C CA . ASP B 1 167 ? -5.715 29.781 9.578 1 66.94 167 ASP B CA 1
ATOM 5583 C C . ASP B 1 167 ? -5.297 28.938 8.375 1 66.94 167 ASP B C 1
ATOM 5585 O O . ASP B 1 167 ? -6.148 28.391 7.672 1 66.94 167 ASP B O 1
ATOM 5589 N N . ASN B 1 168 ? -4.086 28.875 8.234 1 63.06 168 ASN B N 1
ATOM 5590 C CA . ASN B 1 168 ? -3.648 28.219 6.996 1 63.06 168 ASN B CA 1
ATOM 5591 C C . ASN B 1 168 ? -2.945 26.891 7.277 1 63.06 168 ASN B C 1
ATOM 5593 O O . ASN B 1 168 ? -2.027 26.516 6.555 1 63.06 168 ASN B O 1
ATOM 5597 N N . THR B 1 169 ? -3.381 26.391 8.383 1 68.44 169 THR B N 1
ATOM 5598 C CA . THR B 1 169 ? -2.877 25.047 8.695 1 68.44 169 THR B CA 1
ATOM 5599 C C . THR B 1 169 ? -3.572 24 7.836 1 68.44 169 THR B C 1
ATOM 5601 O O . THR B 1 169 ? -4.707 24.203 7.398 1 68.44 169 THR B O 1
ATOM 5604 N N . PHE B 1 170 ? -2.865 22.984 7.5 1 66 170 PHE B N 1
ATOM 5605 C CA . PHE B 1 170 ? -3.449 21.891 6.73 1 66 170 PHE B CA 1
ATOM 5606 C C . PHE B 1 170 ? -4.383 21.062 7.598 1 66 170 PHE B C 1
ATOM 5608 O O . PHE B 1 170 ? -5.469 20.672 7.156 1 66 170 PHE B O 1
ATOM 5615 N N . ASN B 1 171 ? -3.959 20.828 8.758 1 78.44 171 ASN B N 1
ATOM 5616 C CA . ASN B 1 171 ? -4.809 20.125 9.711 1 78.44 171 ASN B CA 1
ATOM 5617 C C . ASN B 1 171 ? -5.891 21.031 10.281 1 78.44 171 ASN B C 1
ATOM 5619 O O . ASN B 1 171 ? -5.773 22.25 10.219 1 78.44 171 ASN B O 1
ATOM 5623 N N . TRP B 1 172 ? -6.953 20.344 10.648 1 86 172 TRP B N 1
ATOM 5624 C CA . TRP B 1 172 ? -8.023 21.062 11.336 1 86 172 TRP B CA 1
ATOM 5625 C C . TRP B 1 172 ? -7.637 21.375 12.781 1 86 172 TRP B C 1
ATOM 5627 O O . TRP B 1 172 ? -7.562 20.469 13.609 1 86 172 TRP B O 1
ATOM 5637 N N . GLU B 1 173 ? -7.32 22.594 12.969 1 84.31 173 GLU B N 1
ATOM 5638 C CA . GLU B 1 173 ? -6.965 23.047 14.312 1 84.31 173 GLU B CA 1
ATOM 5639 C C . GLU B 1 173 ? -8.164 23.672 15.016 1 84.31 173 GLU B C 1
ATOM 5641 O O . GLU B 1 173 ? -8.961 24.375 14.398 1 84.31 173 GLU B O 1
ATOM 5646 N N . PHE B 1 174 ? -8.258 23.391 16.328 1 87.75 174 PHE B N 1
ATOM 5647 C CA . PHE B 1 174 ? -9.344 24.016 17.078 1 87.75 174 PHE B CA 1
ATOM 5648 C C . PHE B 1 174 ? -8.93 24.266 18.516 1 87.75 174 PHE B C 1
ATOM 5650 O O . PHE B 1 174 ? -7.934 23.719 18.984 1 87.75 174 PHE B O 1
ATOM 5657 N N . TRP B 1 175 ? -9.672 25.188 19.141 1 87 175 TRP B N 1
ATOM 5658 C CA . TRP B 1 175 ? -9.461 25.547 20.531 1 87 175 TRP B CA 1
ATOM 5659 C C . TRP B 1 175 ? -10.766 25.469 21.328 1 87 175 TRP B C 1
ATOM 5661 O O . TRP B 1 175 ? -11.766 26.094 20.953 1 87 175 TRP B O 1
ATOM 5671 N N . LEU B 1 176 ? -10.695 24.703 22.391 1 89.69 176 LEU B N 1
ATOM 5672 C CA . LEU B 1 176 ? -11.836 24.609 23.297 1 89.69 176 LEU B CA 1
ATOM 5673 C C . LEU B 1 176 ? -11.602 25.438 24.547 1 89.69 176 LEU B C 1
ATOM 5675 O O . LEU B 1 176 ? -10.516 25.391 25.141 1 89.69 176 LEU B O 1
ATOM 5679 N N . SER B 1 177 ? -12.672 26.156 24.922 1 87.25 177 SER B N 1
ATOM 5680 C CA . SER B 1 177 ? -12.625 26.875 26.188 1 87.25 177 SER B CA 1
ATOM 5681 C C . SER B 1 177 ? -12.625 25.922 27.375 1 87.25 177 SER B C 1
ATOM 5683 O O . SER B 1 177 ? -12.836 24.719 27.203 1 87.25 177 SER B O 1
ATOM 5685 N N . PRO B 1 178 ? -12.312 26.453 28.562 1 88.56 178 PRO B N 1
ATOM 5686 C CA . PRO B 1 178 ? -12.352 25.609 29.75 1 88.56 178 PRO B CA 1
ATOM 5687 C C . PRO B 1 178 ? -13.711 24.938 29.953 1 88.56 178 PRO B C 1
ATOM 5689 O O . PRO B 1 178 ? -13.789 23.859 30.531 1 88.56 178 PRO B O 1
ATOM 5692 N N . GLU B 1 179 ? -14.789 25.609 29.438 1 88.06 179 GLU B N 1
ATOM 5693 C CA . GLU B 1 179 ? -16.141 25.062 29.562 1 88.06 179 GLU B CA 1
ATOM 5694 C C . GLU B 1 179 ? -16.453 24.094 28.422 1 88.06 179 GLU B C 1
ATOM 5696 O O . GLU B 1 179 ? -17.516 23.469 28.406 1 88.06 179 GLU B O 1
ATOM 5701 N N . GLY B 1 180 ? -15.594 23.969 27.469 1 86.62 180 GLY B N 1
ATOM 5702 C CA . GLY B 1 180 ? -15.766 22.984 26.406 1 86.62 180 GLY B CA 1
ATOM 5703 C C . GLY B 1 180 ? -16.344 23.578 25.141 1 86.62 180 GLY B C 1
ATOM 5704 O O . GLY B 1 180 ? -16.703 22.844 24.219 1 86.62 180 GLY B O 1
ATOM 5705 N N . ARG B 1 181 ? -16.406 24.859 25.062 1 88.38 181 ARG B N 1
ATOM 5706 C CA . ARG B 1 181 ? -16.938 25.5 23.875 1 88.38 181 ARG B CA 1
ATOM 5707 C C . ARG B 1 181 ? -15.82 25.75 22.859 1 88.38 181 ARG B C 1
ATOM 5709 O O . ARG B 1 181 ? -14.695 26.078 23.234 1 88.38 181 ARG B O 1
ATOM 5716 N N . VAL B 1 182 ? -16.172 25.719 21.578 1 89.88 182 VAL B N 1
ATOM 5717 C CA . VAL B 1 182 ? -15.203 25.984 20.516 1 89.88 182 VAL B CA 1
ATOM 5718 C C . VAL B 1 182 ? -15.008 27.484 20.359 1 89.88 182 VAL B C 1
ATOM 5720 O O . VAL B 1 182 ? -15.938 28.219 20 1 89.88 182 VAL B O 1
ATOM 5723 N N . ILE B 1 183 ? -13.844 27.922 20.594 1 82.06 183 ILE B N 1
ATOM 5724 C CA . ILE B 1 183 ? -13.594 29.359 20.516 1 82.06 183 ILE B CA 1
ATOM 5725 C C . ILE B 1 183 ? -12.789 29.688 19.25 1 82.06 183 ILE B C 1
ATOM 5727 O O . ILE B 1 183 ? -12.711 30.844 18.844 1 82.06 183 ILE B O 1
ATOM 5731 N N . TYR B 1 184 ? -12.203 28.656 18.703 1 83.75 184 TYR B N 1
ATOM 5732 C CA . TYR B 1 184 ? -11.492 28.812 17.438 1 83.75 184 TYR B CA 1
ATOM 5733 C C . TYR B 1 184 ? -11.492 27.516 16.641 1 83.75 184 TYR B C 1
ATOM 5735 O O . TYR B 1 184 ? -11.367 26.422 17.219 1 83.75 184 TYR B O 1
ATOM 5743 N N . THR B 1 185 ? -11.703 27.672 15.367 1 87.69 185 THR B N 1
ATOM 5744 C CA . THR B 1 185 ? -11.586 26.578 14.414 1 87.69 185 THR B CA 1
ATOM 5745 C C . THR B 1 185 ? -10.938 27.047 13.117 1 87.69 185 THR B C 1
ATOM 5747 O O . THR B 1 185 ? -11.32 28.062 12.562 1 87.69 185 THR B O 1
ATOM 5750 N N . SER B 1 186 ? -9.953 26.328 12.719 1 83.06 186 SER B N 1
ATOM 5751 C CA . SER B 1 186 ? -9.289 26.688 11.469 1 83.06 186 SER B CA 1
ATOM 5752 C C . SER B 1 186 ? -10.172 26.375 10.266 1 83.06 186 SER B C 1
ATOM 5754 O O . SER B 1 186 ? -10.984 25.453 10.305 1 83.06 186 SER B O 1
ATOM 5756 N N . PRO B 1 187 ? -10.023 27.094 9.203 1 82.5 187 PRO B N 1
ATOM 5757 C CA . PRO B 1 187 ? -10.828 26.875 7.996 1 82.5 187 PRO B CA 1
ATOM 5758 C C . PRO B 1 187 ? -10.617 25.5 7.387 1 82.5 187 PRO B C 1
ATOM 5760 O O . PRO B 1 187 ? -11.461 25.016 6.621 1 82.5 187 PRO B O 1
ATOM 5763 N N . SER B 1 188 ? -9.562 24.859 7.719 1 81.75 188 SER B N 1
ATOM 5764 C CA . SER B 1 188 ? -9.266 23.531 7.191 1 81.75 188 SER B CA 1
ATOM 5765 C C . SER B 1 188 ? -10.32 22.516 7.605 1 81.75 188 SER B C 1
ATOM 5767 O O . SER B 1 188 ? -10.422 21.438 7.016 1 81.75 188 SER B O 1
ATOM 5769 N N . CYS B 1 189 ? -11.148 22.875 8.516 1 91 189 CYS B N 1
ATOM 5770 C CA . CYS B 1 189 ? -12.211 21.969 8.953 1 91 189 CYS B CA 1
ATOM 5771 C C . CYS B 1 189 ? -13.141 21.625 7.797 1 91 189 CYS B C 1
ATOM 5773 O O . CYS B 1 189 ? -13.625 20.5 7.707 1 91 189 CYS B O 1
ATOM 5775 N N . GLU B 1 190 ? -13.32 22.578 6.945 1 90.94 190 GLU B N 1
ATOM 5776 C CA . GLU B 1 190 ? -14.219 22.344 5.82 1 90.94 190 GLU B CA 1
ATOM 5777 C C . GLU B 1 190 ? -13.688 21.219 4.926 1 90.94 190 GLU B C 1
ATOM 5779 O O . GLU B 1 190 ? -14.461 20.375 4.457 1 90.94 190 GLU B O 1
ATOM 5784 N N . ARG B 1 191 ? -12.5 21.203 4.727 1 85.06 191 ARG B N 1
ATOM 5785 C CA . ARG B 1 191 ? -11.891 20.156 3.91 1 85.06 191 ARG B CA 1
ATOM 5786 C C . ARG B 1 191 ? -11.984 18.812 4.602 1 85.06 191 ARG B C 1
ATOM 5788 O O . ARG B 1 191 ? -12.219 17.781 3.953 1 85.06 191 ARG B O 1
ATOM 5795 N N . VAL B 1 192 ? -11.859 18.797 5.867 1 89.88 192 VAL B N 1
ATOM 5796 C CA . VAL B 1 192 ? -11.742 17.547 6.625 1 89.88 192 VAL B CA 1
ATOM 5797 C C . VAL B 1 192 ? -13.133 16.969 6.875 1 89.88 192 VAL B C 1
ATOM 5799 O O . VAL B 1 192 ? -13.352 15.766 6.691 1 89.88 192 VAL B O 1
ATOM 5802 N N . CYS B 1 193 ? -14.078 17.828 7.23 1 94.06 193 CYS B N 1
ATOM 5803 C CA . CYS B 1 193 ? -15.352 17.25 7.637 1 94.06 193 CYS B CA 1
ATOM 5804 C C . CYS B 1 193 ? -16.5 17.812 6.805 1 94.06 193 CYS B C 1
ATOM 5806 O O . CYS B 1 193 ? -17.625 17.328 6.898 1 94.06 193 CYS B O 1
ATOM 5808 N N . GLY B 1 194 ? -16.234 18.922 6.051 1 93.75 194 GLY B N 1
ATOM 5809 C CA . GLY B 1 194 ? -17.25 19.469 5.16 1 93.75 194 GLY B CA 1
ATOM 5810 C C . GLY B 1 194 ? -18.016 20.625 5.77 1 93.75 194 GLY B C 1
ATOM 5811 O O . GLY B 1 194 ? -18.781 21.297 5.082 1 93.75 194 GLY B O 1
ATOM 5812 N N . TYR B 1 195 ? -17.828 20.828 7.043 1 94.19 195 TYR B N 1
ATOM 5813 C CA . TYR B 1 195 ? -18.516 21.938 7.711 1 94.19 195 TYR B CA 1
ATOM 5814 C C . TYR B 1 195 ? -17.625 23.172 7.785 1 94.19 195 TYR B C 1
ATOM 5816 O O . TYR B 1 195 ? -16.406 23.062 7.957 1 94.19 195 TYR B O 1
ATOM 5824 N N . GLU B 1 196 ? -18.234 24.281 7.754 1 92.56 196 GLU B N 1
ATOM 5825 C CA . GLU B 1 196 ? -17.5 25.531 7.895 1 92.56 196 GLU B CA 1
ATOM 5826 C C . GLU B 1 196 ? -17.234 25.859 9.359 1 92.56 196 GLU B C 1
ATOM 5828 O O . GLU B 1 196 ? -17.922 25.344 10.25 1 92.56 196 GLU B O 1
ATOM 5833 N N . ALA B 1 197 ? -16.312 26.688 9.562 1 89.5 197 ALA B N 1
ATOM 5834 C CA . ALA B 1 197 ? -15.859 27.031 10.914 1 89.5 197 ALA B CA 1
ATOM 5835 C C . ALA B 1 197 ? -17.016 27.562 11.75 1 89.5 197 ALA B C 1
ATOM 5837 O O . ALA B 1 197 ? -17.141 27.25 12.938 1 89.5 197 ALA B O 1
ATOM 5838 N N . ASP B 1 198 ? -17.891 28.281 11.18 1 91.19 198 ASP B N 1
ATOM 5839 C CA . ASP B 1 198 ? -18.984 28.938 11.898 1 91.19 198 ASP B CA 1
ATOM 5840 C C . ASP B 1 198 ? -19.953 27.891 12.461 1 91.19 198 ASP B C 1
ATOM 5842 O O . ASP B 1 198 ? -20.625 28.141 13.477 1 91.19 198 ASP B O 1
ATOM 5846 N N . ALA B 1 199 ? -20.031 26.828 11.812 1 92.88 199 ALA B N 1
ATOM 5847 C CA . ALA B 1 199 ? -20.938 25.766 12.273 1 92.88 199 ALA B CA 1
ATOM 5848 C C . ALA B 1 199 ? -20.547 25.281 13.656 1 92.88 199 ALA B C 1
ATOM 5850 O O . ALA B 1 199 ? -21.406 24.969 14.484 1 92.88 199 ALA B O 1
ATOM 5851 N N . PHE B 1 200 ? -19.328 25.344 13.969 1 92.38 200 PHE B N 1
ATOM 5852 C CA . PHE B 1 200 ? -18.828 24.781 15.227 1 92.38 200 PHE B CA 1
ATOM 5853 C C . PHE B 1 200 ? -18.953 25.797 16.359 1 92.38 200 PHE B C 1
ATOM 5855 O O . PHE B 1 200 ? -19.016 25.422 17.531 1 92.38 200 PHE B O 1
ATOM 5862 N N . THR B 1 201 ? -18.969 27.031 15.992 1 86.81 201 THR B N 1
ATOM 5863 C CA . THR B 1 201 ? -19.234 28.062 16.984 1 86.81 201 THR B CA 1
ATOM 5864 C C . THR B 1 201 ? -20.719 28.094 17.344 1 86.81 201 THR B C 1
ATOM 5866 O O . THR B 1 201 ? -21.078 28.328 18.5 1 86.81 201 THR B O 1
ATOM 5869 N N . ALA B 1 202 ? -21.516 27.828 16.391 1 88.94 202 ALA B N 1
ATOM 5870 C CA . ALA B 1 202 ? -22.969 27.844 16.578 1 88.94 202 ALA B CA 1
ATOM 5871 C C . ALA B 1 202 ? -23.438 26.625 17.359 1 88.94 202 ALA B C 1
ATOM 5873 O O . ALA B 1 202 ? -24.312 26.734 18.219 1 88.94 202 ALA B O 1
ATOM 5874 N N . ASP B 1 203 ? -22.859 25.5 17.062 1 91.81 203 ASP B N 1
ATOM 5875 C CA . ASP B 1 203 ? -23.203 24.234 17.719 1 91.81 203 ASP B CA 1
ATOM 5876 C C . ASP B 1 203 ? -21.984 23.609 18.375 1 91.81 203 ASP B C 1
ATOM 5878 O O . ASP B 1 203 ? -21.234 22.875 17.734 1 91.81 203 ASP B O 1
ATOM 5882 N N . PRO B 1 204 ? -21.859 23.797 19.688 1 85.69 204 PRO B N 1
ATOM 5883 C CA . PRO B 1 204 ? -20.672 23.297 20.375 1 85.69 204 PRO B CA 1
ATOM 5884 C C . PRO B 1 204 ? -20.562 21.766 20.359 1 85.69 204 PRO B C 1
ATOM 5886 O O . PRO B 1 204 ? -19.469 21.219 20.484 1 85.69 204 PRO B O 1
ATOM 5889 N N . GLY B 1 205 ? -21.641 21.125 20.141 1 90.25 205 GLY B N 1
ATOM 5890 C CA . GLY B 1 205 ? -21.625 19.672 20.172 1 90.25 205 GLY B CA 1
ATOM 5891 C C . GLY B 1 205 ? -21.266 19.047 18.828 1 90.25 205 GLY B C 1
ATOM 5892 O O . GLY B 1 205 ? -20.969 17.859 18.75 1 90.25 205 GLY B O 1
ATOM 5893 N N . LEU B 1 206 ? -21.266 19.797 17.797 1 93 206 LEU B N 1
ATOM 5894 C CA . LEU B 1 206 ? -21.109 19.297 16.438 1 93 206 LEU B CA 1
ATOM 5895 C C . LEU B 1 206 ? -19.766 18.594 16.266 1 93 206 LEU B C 1
ATOM 5897 O O . LEU B 1 206 ? -19.688 17.547 15.625 1 93 206 LEU B O 1
ATOM 5901 N N . ILE B 1 207 ? -18.719 19.094 16.891 1 93.81 207 ILE B N 1
ATOM 5902 C CA . ILE B 1 207 ? -17.359 18.594 16.703 1 93.81 207 ILE B CA 1
ATOM 5903 C C . ILE B 1 207 ? -17.281 17.141 17.172 1 93.81 207 ILE B C 1
ATOM 5905 O O . ILE B 1 207 ? -16.484 16.359 16.656 1 93.81 207 ILE B O 1
ATOM 5909 N N . TRP B 1 208 ? -18.203 16.828 18.062 1 93.62 208 TRP B N 1
ATOM 5910 C CA . TRP B 1 208 ? -18.156 15.469 18.594 1 93.62 208 TRP B CA 1
ATOM 5911 C C . TRP B 1 208 ? -19.266 14.609 17.984 1 93.62 208 TRP B C 1
ATOM 5913 O O . TRP B 1 208 ? -19.156 13.391 17.922 1 93.62 208 TRP B O 1
ATOM 5923 N N . ASN B 1 209 ? -20.281 15.25 17.5 1 94.5 209 ASN B N 1
ATOM 5924 C CA . ASN B 1 209 ? -21.406 14.531 16.906 1 94.5 209 ASN B CA 1
ATOM 5925 C C . ASN B 1 209 ? -21.031 13.914 15.562 1 94.5 209 ASN B C 1
ATOM 5927 O O . ASN B 1 209 ? -21.688 12.977 15.102 1 94.5 209 ASN B O 1
ATOM 5931 N N . ILE B 1 210 ? -20.016 14.43 14.953 1 96.31 210 ILE B N 1
ATOM 5932 C CA . ILE B 1 210 ? -19.625 13.922 13.641 1 96.31 210 ILE B CA 1
ATOM 5933 C C . ILE B 1 210 ? -18.781 12.664 13.805 1 96.31 210 ILE B C 1
ATOM 5935 O O . ILE B 1 210 ? -18.438 12 12.82 1 96.31 210 ILE B O 1
ATOM 5939 N N . VAL B 1 211 ? -18.438 12.367 15.023 1 97.31 211 VAL B N 1
ATOM 5940 C CA . VAL B 1 211 ? -17.703 11.141 15.297 1 97.31 211 VAL B CA 1
ATOM 5941 C C . VAL B 1 211 ? -18.562 9.922 14.961 1 97.31 211 VAL B C 1
ATOM 5943 O O . VAL B 1 211 ? -19.75 9.898 15.266 1 97.31 211 VAL B O 1
ATOM 5946 N N . HIS B 1 212 ? -17.938 9.008 14.258 1 97.12 212 HIS B N 1
ATOM 5947 C CA . HIS B 1 212 ? -18.656 7.781 13.914 1 97.12 212 HIS B CA 1
ATOM 5948 C C . HIS B 1 212 ? -19.266 7.133 15.156 1 97.12 212 HIS B C 1
ATOM 5950 O O . HIS B 1 212 ? -18.609 7.051 16.203 1 97.12 212 HIS B O 1
ATOM 5956 N N . PRO B 1 213 ? -20.422 6.602 15.062 1 95.44 213 PRO B N 1
ATOM 5957 C CA . PRO B 1 213 ? -21.125 6.059 16.219 1 95.44 213 PRO B CA 1
ATOM 5958 C C . PRO B 1 213 ? -20.344 4.953 16.922 1 95.44 213 PRO B C 1
ATOM 5960 O O . PRO B 1 213 ? -20.344 4.887 18.156 1 95.44 213 PRO B O 1
ATOM 5963 N N . ASP B 1 214 ? -19.641 4.145 16.203 1 95.06 214 ASP B N 1
ATOM 5964 C CA . ASP B 1 214 ? -18.906 3.021 16.766 1 95.06 214 ASP B CA 1
ATOM 5965 C C . ASP B 1 214 ? -17.688 3.506 17.562 1 95.06 214 ASP B C 1
ATOM 5967 O O . ASP B 1 214 ? -17.125 2.752 18.359 1 95.06 214 ASP B O 1
ATOM 5971 N N . ASP B 1 215 ? -17.281 4.809 17.375 1 96.62 215 ASP B N 1
ATOM 5972 C CA . ASP B 1 215 ? -16.047 5.285 18 1 96.62 215 ASP B CA 1
ATOM 5973 C C . ASP B 1 215 ? -16.359 6.316 19.078 1 96.62 215 ASP B C 1
ATOM 5975 O O . ASP B 1 215 ? -15.43 6.879 19.688 1 96.62 215 ASP B O 1
ATOM 5979 N N . ARG B 1 216 ? -17.641 6.586 19.406 1 95.88 216 ARG B N 1
ATOM 5980 C CA . ARG B 1 216 ? -18.031 7.648 20.328 1 95.88 216 ARG B CA 1
ATOM 5981 C C . ARG B 1 216 ? -17.578 7.34 21.75 1 95.88 216 ARG B C 1
ATOM 5983 O O . ARG B 1 216 ? -17.125 8.234 22.469 1 95.88 216 ARG B O 1
ATOM 5990 N N . GLN B 1 217 ? -17.688 6.102 22.062 1 94.75 217 GLN B N 1
ATOM 5991 C CA . GLN B 1 217 ? -17.266 5.73 23.406 1 94.75 217 GLN B CA 1
ATOM 5992 C C . GLN B 1 217 ? -15.766 5.969 23.594 1 94.75 217 GLN B C 1
ATOM 5994 O O . GLN B 1 217 ? -15.352 6.508 24.625 1 94.75 217 GLN B O 1
ATOM 5999 N N . LEU B 1 218 ? -15.016 5.57 22.672 1 95.62 218 LEU B N 1
ATOM 6000 C CA . LEU B 1 218 ? -13.57 5.766 22.719 1 95.62 218 LEU B CA 1
ATOM 6001 C C . LEU B 1 218 ? -13.219 7.242 22.859 1 95.62 218 LEU B C 1
ATOM 6003 O O . LEU B 1 218 ? -12.367 7.605 23.672 1 95.62 218 LEU B O 1
ATOM 6007 N N . VAL B 1 219 ? -13.891 8.039 22.094 1 95.44 219 VAL B N 1
ATOM 6008 C CA . VAL B 1 219 ? -13.594 9.469 22.078 1 95.44 219 VAL B CA 1
ATOM 6009 C C . VAL B 1 219 ? -14.039 10.109 23.391 1 95.44 219 VAL B C 1
ATOM 6011 O O . VAL B 1 219 ? -13.344 10.977 23.922 1 95.44 219 VAL B O 1
ATOM 6014 N N . ASP B 1 220 ? -15.141 9.664 23.906 1 93.75 220 ASP B N 1
ATOM 6015 C CA . ASP B 1 220 ? -15.641 10.188 25.172 1 93.75 220 ASP B CA 1
ATOM 6016 C C . ASP B 1 220 ? -14.656 9.906 26.312 1 93.75 220 ASP B C 1
ATOM 6018 O O . ASP B 1 220 ? -14.383 10.789 27.125 1 93.75 220 ASP B O 1
ATOM 6022 N N . VAL B 1 221 ? -14.203 8.734 26.344 1 94.12 221 VAL B N 1
ATOM 6023 C CA . VAL B 1 221 ? -13.234 8.352 27.359 1 94.12 221 VAL B CA 1
ATOM 6024 C C . VAL B 1 221 ? -11.977 9.211 27.219 1 94.12 221 VAL B C 1
ATOM 6026 O O . VAL B 1 221 ? -11.445 9.711 28.203 1 94.12 221 VAL B O 1
ATOM 6029 N N . HIS B 1 222 ? -11.57 9.398 26.031 1 93.69 222 HIS B N 1
ATOM 6030 C CA . HIS B 1 222 ? -10.375 10.188 25.734 1 93.69 222 HIS B CA 1
ATOM 6031 C C . HIS B 1 222 ? -10.555 11.633 26.188 1 93.69 222 HIS B C 1
ATOM 6033 O O . HIS B 1 222 ? -9.672 12.195 26.828 1 93.69 222 HIS B O 1
ATOM 6039 N N . ARG B 1 223 ? -11.641 12.148 25.859 1 90.81 223 ARG B N 1
ATOM 6040 C CA . ARG B 1 223 ? -11.93 13.531 26.234 1 90.81 223 ARG B CA 1
ATOM 6041 C C . ARG B 1 223 ? -11.922 13.703 27.75 1 90.81 223 ARG B C 1
ATOM 6043 O O . ARG B 1 223 ? -11.391 14.688 28.266 1 90.81 223 ARG B O 1
ATOM 6050 N N . HIS B 1 224 ? -12.508 12.797 28.344 1 90.5 224 HIS B N 1
ATOM 6051 C CA . HIS B 1 224 ? -12.578 12.844 29.812 1 90.5 224 HIS B CA 1
ATOM 6052 C C . HIS B 1 224 ? -11.188 12.773 30.438 1 90.5 224 HIS B C 1
ATOM 6054 O O . HIS B 1 224 ? -10.883 13.516 31.359 1 90.5 224 HIS B O 1
ATOM 6060 N N . GLU B 1 225 ? -10.406 11.969 29.953 1 91.44 225 GLU B N 1
ATOM 6061 C CA . GLU B 1 225 ? -9.055 11.797 30.484 1 91.44 225 GLU B CA 1
ATOM 6062 C C . GLU B 1 225 ? -8.227 13.062 30.297 1 91.44 225 GLU B C 1
ATOM 6064 O O . GLU B 1 225 ? -7.551 13.5 31.234 1 91.44 225 GLU B O 1
ATOM 6069 N N . VAL B 1 226 ? -8.297 13.641 29.156 1 89.81 226 VAL B N 1
ATOM 6070 C CA . VAL B 1 226 ? -7.512 14.836 28.875 1 89.81 226 VAL B CA 1
ATOM 6071 C C . VAL B 1 226 ? -7.992 15.992 29.75 1 89.81 226 VAL B C 1
ATOM 6073 O O . VAL B 1 226 ? -7.184 16.781 30.25 1 89.81 226 VAL B O 1
ATOM 6076 N N . ARG B 1 227 ? -9.266 16.094 29.906 1 87 227 ARG B N 1
ATOM 6077 C CA . ARG B 1 227 ? -9.844 17.188 30.688 1 87 227 ARG B CA 1
ATOM 6078 C C . ARG B 1 227 ? -9.516 17.031 32.156 1 87 227 ARG B C 1
ATOM 6080 O O . ARG B 1 227 ? -9.211 18.016 32.844 1 87 227 ARG B O 1
ATOM 6087 N N . GLU B 1 228 ? -9.523 15.875 32.625 1 87.31 228 GLU B N 1
ATOM 6088 C CA . GLU B 1 228 ? -9.32 15.625 34.031 1 87.31 228 GLU B CA 1
ATOM 6089 C C . GLU B 1 228 ? -7.832 15.617 34.375 1 87.31 228 GLU B C 1
ATOM 6091 O O . GLU B 1 228 ? -7.426 16.203 35.406 1 87.31 228 GLU B O 1
ATOM 6096 N N . GLU B 1 229 ? -7.105 14.969 33.594 1 88 229 GLU B N 1
ATOM 6097 C CA . GLU B 1 229 ? -5.688 14.805 33.906 1 88 229 GLU B CA 1
ATOM 6098 C C . GLU B 1 229 ? -4.875 15.984 33.375 1 88 229 GLU B C 1
ATOM 6100 O O . GLU B 1 229 ? -3.744 16.219 33.812 1 88 229 GLU B O 1
ATOM 6105 N N . LYS B 1 230 ? -5.473 16.719 32.5 1 86.06 230 LYS B N 1
ATOM 6106 C CA . LYS B 1 230 ? -4.836 17.891 31.891 1 86.06 230 LYS B CA 1
ATOM 6107 C C . LYS B 1 230 ? -3.467 17.531 31.312 1 86.06 230 LYS B C 1
ATOM 6109 O O . LYS B 1 230 ? -2.479 18.219 31.578 1 86.06 230 LYS B O 1
ATOM 6114 N N . VAL B 1 231 ? -3.441 16.438 30.641 1 83.62 231 VAL B N 1
ATOM 6115 C CA . VAL B 1 231 ? -2.238 15.992 29.938 1 83.62 231 VAL B CA 1
ATOM 6116 C C . VAL B 1 231 ? -2.527 15.859 28.453 1 83.62 231 VAL B C 1
ATOM 6118 O O . VAL B 1 231 ? -3.689 15.812 28.031 1 83.62 231 VAL B O 1
ATOM 6121 N N . MET B 1 232 ? -1.467 15.836 27.719 1 84.5 232 MET B N 1
ATOM 6122 C CA . MET B 1 232 ? -1.599 15.664 26.266 1 84.5 232 MET B CA 1
ATOM 6123 C C . MET B 1 232 ? -2.145 14.289 25.922 1 84.5 232 MET B C 1
ATOM 6125 O O . MET B 1 232 ? -1.803 13.297 26.578 1 84.5 232 MET B O 1
ATOM 6129 N N . GLY B 1 233 ? -3.027 14.258 24.984 1 85.44 233 GLY B N 1
ATOM 6130 C CA . GLY B 1 233 ? -3.604 12.992 24.547 1 85.44 233 GLY B CA 1
ATOM 6131 C C . GLY B 1 233 ? -3.621 12.844 23.031 1 85.44 233 GLY B C 1
ATOM 6132 O O . GLY B 1 233 ? -3.559 13.836 22.297 1 85.44 233 GLY B O 1
ATOM 6133 N N . GLN B 1 234 ? -3.643 11.609 22.672 1 89.19 234 GLN B N 1
ATOM 6134 C CA . GLN B 1 234 ? -3.752 11.281 21.25 1 89.19 234 GLN B CA 1
ATOM 6135 C C . GLN B 1 234 ? -4.629 10.055 21.031 1 89.19 234 GLN B C 1
ATOM 6137 O O . GLN B 1 234 ? -4.586 9.109 21.828 1 89.19 234 GLN B O 1
ATOM 6142 N N . VAL B 1 235 ? -5.453 10.062 20 1 93.88 235 VAL B N 1
ATOM 6143 C CA . VAL B 1 235 ? -6.305 8.922 19.672 1 93.88 235 VAL B CA 1
ATOM 6144 C C . VAL B 1 235 ? -6.676 8.969 18.203 1 93.88 235 VAL B C 1
ATOM 6146 O O . VAL B 1 235 ? -6.672 10.031 17.578 1 93.88 235 VAL B O 1
ATOM 6149 N N . GLU B 1 236 ? -6.879 7.902 17.625 1 93.62 236 GLU B N 1
ATOM 6150 C CA . GLU B 1 236 ? -7.379 7.809 16.266 1 93.62 236 GLU B CA 1
ATOM 6151 C C . GLU B 1 236 ? -8.812 7.297 16.234 1 93.62 236 GLU B C 1
ATOM 6153 O O . GLU B 1 236 ? -9.172 6.391 16.984 1 93.62 236 GLU B O 1
ATOM 6158 N N . PHE B 1 237 ? -9.633 7.891 15.453 1 95.88 237 PHE B N 1
ATOM 6159 C CA . PHE B 1 237 ? -11.023 7.477 15.336 1 95.88 237 PHE B CA 1
ATOM 6160 C C . PHE B 1 237 ? -11.602 7.906 13.992 1 95.88 237 PHE B C 1
ATOM 6162 O O . PHE B 1 237 ? -10.938 8.586 13.211 1 95.88 237 PHE B O 1
ATOM 6169 N N . ARG B 1 238 ? -12.852 7.449 13.688 1 95.38 238 ARG B N 1
ATOM 6170 C CA . ARG B 1 238 ? -13.516 7.789 12.438 1 95.38 238 ARG B CA 1
ATOM 6171 C C . ARG B 1 238 ? -14.523 8.914 12.641 1 95.38 238 ARG B C 1
ATOM 6173 O O . ARG B 1 238 ? -15.148 9.016 13.703 1 95.38 238 ARG B O 1
ATOM 6180 N N . ILE B 1 239 ? -14.672 9.742 11.578 1 97.31 239 ILE B N 1
ATOM 6181 C CA . ILE B 1 239 ?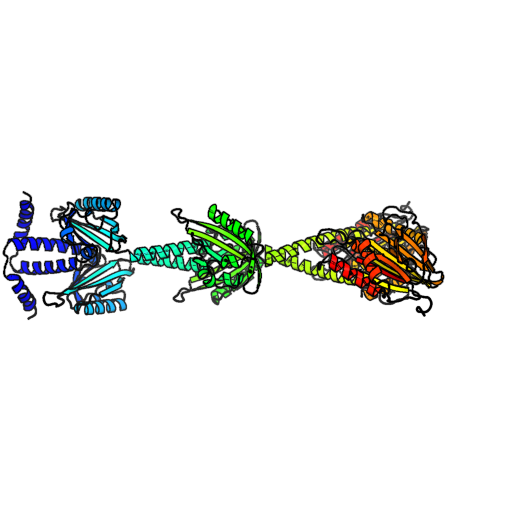 -15.734 10.742 11.562 1 97.31 239 ILE B CA 1
ATOM 6182 C C . ILE B 1 239 ? -16.594 10.562 10.305 1 97.31 239 ILE B C 1
ATOM 6184 O O . ILE B 1 239 ? -16.172 9.898 9.352 1 97.31 239 ILE B O 1
ATOM 6188 N N . VAL B 1 240 ? -17.781 11.062 10.359 1 97.06 240 VAL B N 1
ATOM 6189 C CA . VAL B 1 240 ? -18.672 11.055 9.203 1 97.06 240 VAL B CA 1
ATOM 6190 C C . VAL B 1 240 ? -18.688 12.438 8.555 1 97.06 240 VAL B C 1
ATOM 6192 O O . VAL B 1 240 ? -19.156 13.406 9.156 1 97.06 240 VAL B O 1
ATOM 6195 N N . HIS B 1 241 ? -18.156 12.484 7.371 1 95.5 241 HIS B N 1
ATOM 6196 C CA . HIS B 1 241 ? -18.172 13.719 6.602 1 95.5 241 HIS B CA 1
ATOM 6197 C C . HIS B 1 241 ? -19.609 14.164 6.312 1 95.5 241 HIS B C 1
ATOM 6199 O O . HIS B 1 241 ? -20.531 13.344 6.301 1 95.5 241 HIS B O 1
ATOM 6205 N N . ARG B 1 242 ? -19.734 15.422 6.051 1 94.19 242 ARG B N 1
ATOM 6206 C CA . ARG B 1 242 ? -21.047 15.977 5.789 1 94.19 242 ARG B CA 1
ATOM 6207 C C . ARG B 1 242 ? -21.734 15.258 4.629 1 94.19 242 ARG B C 1
ATOM 6209 O O . ARG B 1 242 ? -22.953 15.086 4.625 1 94.19 242 ARG B O 1
ATOM 6216 N N . ASP B 1 243 ? -20.938 14.742 3.725 1 93.44 243 ASP B N 1
ATOM 6217 C CA . ASP B 1 243 ? -21.453 14.047 2.549 1 93.44 243 ASP B CA 1
ATOM 6218 C C . ASP B 1 243 ? -21.703 12.57 2.848 1 93.44 243 ASP B C 1
ATOM 6220 O O . ASP B 1 243 ? -22.172 11.82 1.981 1 93.44 243 ASP B O 1
ATOM 6224 N N . GLY B 1 244 ? -21.391 12.109 4.023 1 92.88 244 GLY B N 1
ATOM 6225 C CA . GLY B 1 244 ? -21.656 10.734 4.414 1 92.88 244 GLY B CA 1
ATOM 6226 C C . GLY B 1 244 ? -20.438 9.852 4.367 1 92.88 244 GLY B C 1
ATOM 6227 O O . GLY B 1 244 ? -20.453 8.727 4.867 1 92.88 244 GLY B O 1
ATOM 6228 N N . ASP B 1 245 ? -19.391 10.367 3.852 1 93.75 245 ASP B N 1
ATOM 6229 C CA . ASP B 1 245 ? -18.156 9.578 3.748 1 93.75 245 ASP B CA 1
ATOM 6230 C C . ASP B 1 245 ? -17.5 9.406 5.113 1 93.75 245 ASP B C 1
ATOM 6232 O O . ASP B 1 245 ? -17.594 10.281 5.973 1 93.75 245 ASP B O 1
ATOM 6236 N N . ILE B 1 246 ? -16.875 8.242 5.223 1 95.5 246 ILE B N 1
ATOM 6237 C CA . ILE B 1 246 ? -16.156 7.969 6.469 1 95.5 246 ILE B CA 1
ATOM 6238 C C . ILE B 1 246 ? -14.688 8.344 6.316 1 95.5 246 ILE B C 1
ATOM 6240 O O . ILE B 1 246 ? -14.055 7.98 5.324 1 95.5 246 ILE B O 1
ATOM 6244 N N . ARG B 1 247 ? -14.172 9.086 7.32 1 95 247 ARG B N 1
ATOM 6245 C CA . ARG B 1 247 ? -12.773 9.484 7.324 1 95 247 ARG B CA 1
ATOM 6246 C C . ARG B 1 247 ? -12.086 9.078 8.625 1 95 247 ARG B C 1
ATOM 6248 O O . ARG B 1 247 ? -12.688 9.156 9.695 1 95 247 ARG B O 1
ATOM 6255 N N . TRP B 1 248 ? -10.883 8.656 8.477 1 93.06 248 TRP B N 1
ATOM 6256 C CA . TRP B 1 248 ? -10.062 8.383 9.648 1 93.06 248 TRP B CA 1
ATOM 6257 C C . TRP B 1 248 ? -9.328 9.633 10.102 1 93.06 248 TRP B C 1
ATOM 6259 O O . TRP B 1 248 ? -8.719 10.336 9.289 1 93.06 248 TRP B O 1
ATOM 6269 N N . ILE B 1 249 ? -9.367 9.875 11.438 1 94.06 249 ILE B N 1
ATOM 6270 C CA . ILE B 1 249 ? -8.781 11.086 12 1 94.06 249 ILE B CA 1
ATOM 6271 C C . ILE B 1 249 ? -7.797 10.711 13.109 1 94.06 249 ILE B C 1
ATOM 6273 O O . ILE B 1 249 ? -8.078 9.844 13.93 1 94.06 249 ILE B O 1
ATOM 6277 N N . ARG B 1 250 ? -6.668 11.336 13.078 1 88.25 250 ARG B N 1
ATOM 6278 C CA . ARG B 1 250 ? -5.781 11.352 14.234 1 88.25 250 ARG B CA 1
ATOM 6279 C C . ARG B 1 250 ? -5.984 12.617 15.062 1 88.25 250 ARG B C 1
ATOM 6281 O O . ARG B 1 250 ? -5.758 13.727 14.578 1 88.25 250 ARG B O 1
ATOM 6288 N N . HIS B 1 251 ? -6.434 12.461 16.25 1 91.88 251 HIS B N 1
ATOM 6289 C CA . HIS B 1 251 ? -6.699 13.57 17.156 1 91.88 251 HIS B CA 1
ATOM 6290 C C . HIS B 1 251 ? -5.582 13.727 18.172 1 91.88 251 HIS B C 1
ATOM 6292 O O . HIS B 1 251 ? -5.289 12.797 18.938 1 91.88 251 HIS B O 1
ATOM 6298 N N . VAL B 1 252 ? -4.961 14.883 18.125 1 83.75 252 VAL B N 1
ATOM 6299 C CA . VAL B 1 252 ? -3.992 15.25 19.156 1 83.75 252 VAL B CA 1
ATOM 6300 C C . VAL B 1 252 ? -4.477 16.484 19.906 1 83.75 252 VAL B C 1
ATOM 6302 O O . VAL B 1 252 ? -4.914 17.469 19.281 1 83.75 252 VAL B O 1
ATOM 6305 N N . CYS B 1 253 ? -4.453 16.375 21.188 1 87.31 253 CYS B N 1
ATOM 6306 C CA . CYS B 1 253 ? -4.906 17.531 21.953 1 87.31 253 CYS B CA 1
ATOM 6307 C C . CYS B 1 253 ? -4.035 17.75 23.188 1 87.31 253 CYS B C 1
ATOM 6309 O O . CYS B 1 253 ? -3.387 16.828 23.672 1 87.31 253 CYS B O 1
ATOM 6311 N N . GLN B 1 254 ? -3.996 19 23.609 1 82.75 254 GLN B N 1
ATOM 6312 C CA . GLN B 1 254 ? -3.191 19.375 24.766 1 82.75 254 GLN B CA 1
ATOM 6313 C C . GLN B 1 254 ? -3.854 20.5 25.562 1 82.75 254 GLN B C 1
ATOM 6315 O O . GLN B 1 254 ? -4.449 21.406 24.984 1 82.75 254 GLN B O 1
ATOM 6320 N N . PRO B 1 255 ? -3.727 20.422 26.922 1 85.81 255 PRO B N 1
ATOM 6321 C CA . PRO B 1 255 ? -4.191 21.547 27.734 1 85.81 255 PRO B CA 1
ATOM 6322 C C . PRO B 1 255 ? -3.299 22.766 27.609 1 85.81 255 PRO B C 1
ATOM 6324 O O . PRO B 1 255 ? -2.082 22.641 27.453 1 85.81 255 PRO B O 1
ATOM 6327 N N . VAL B 1 256 ? -3.893 23.906 27.641 1 80.38 256 VAL B N 1
ATOM 6328 C CA . VAL B 1 256 ? -3.16 25.172 27.516 1 80.38 256 VAL B CA 1
ATOM 6329 C C . VAL B 1 256 ? -3.311 25.984 28.797 1 80.38 256 VAL B C 1
ATOM 6331 O O . VAL B 1 256 ? -4.398 26.047 29.375 1 80.38 256 VAL B O 1
ATOM 6334 N N . PHE B 1 257 ? -2.148 26.547 29.188 1 79.06 257 PHE B N 1
ATOM 6335 C CA . PHE B 1 257 ? -2.123 27.375 30.391 1 79.06 257 PHE B CA 1
ATOM 6336 C C . PHE B 1 257 ? -1.521 28.734 30.109 1 79.06 257 PHE B C 1
ATOM 6338 O O . PHE B 1 257 ? -0.69 28.875 29.203 1 79.06 257 PHE B O 1
ATOM 6345 N N . ASP B 1 258 ? -2.014 29.719 30.781 1 72.31 258 ASP B N 1
ATOM 6346 C CA . ASP B 1 258 ? -1.38 31.031 30.656 1 72.31 258 ASP B CA 1
ATOM 6347 C C . ASP B 1 258 ? -0.121 31.125 31.516 1 72.31 258 ASP B C 1
ATOM 6349 O O . ASP B 1 258 ? 0.27 30.141 32.156 1 72.31 258 ASP B O 1
ATOM 6353 N N . ASP B 1 259 ? 0.54 32.281 31.375 1 66.69 259 ASP B N 1
ATOM 6354 C CA . ASP B 1 259 ? 1.802 32.469 32.062 1 66.69 259 ASP B CA 1
ATOM 6355 C C . ASP B 1 259 ? 1.615 32.344 33.594 1 66.69 259 ASP B C 1
ATOM 6357 O O . ASP B 1 259 ? 2.555 32.031 34.312 1 66.69 259 ASP B O 1
ATOM 6361 N N . ASN B 1 260 ? 0.431 32.656 34.062 1 71.62 260 ASN B N 1
ATOM 6362 C CA . ASN B 1 260 ? 0.136 32.562 35.5 1 71.62 260 ASN B CA 1
ATOM 6363 C C . ASN B 1 260 ? -0.354 31.188 35.906 1 71.62 260 ASN B C 1
ATOM 6365 O O . ASN B 1 260 ? -0.717 30.969 37.062 1 71.62 260 ASN B O 1
ATOM 6369 N N . GLY B 1 261 ? -0.436 30.219 34.969 1 77.94 261 GLY B N 1
ATOM 6370 C CA . GLY B 1 261 ? -0.852 28.844 35.25 1 77.94 261 GLY B CA 1
ATOM 6371 C C . GLY B 1 261 ? -2.352 28.656 35.156 1 77.94 261 GLY B C 1
ATOM 6372 O O . GLY B 1 261 ? -2.871 27.609 35.531 1 77.94 261 GLY B O 1
ATOM 6373 N N . THR B 1 262 ? -2.994 29.75 34.719 1 81.94 262 THR B N 1
ATOM 6374 C CA . THR B 1 262 ? -4.441 29.625 34.594 1 81.94 262 THR B CA 1
ATOM 6375 C C . THR B 1 262 ? -4.797 28.781 33.375 1 81.94 262 THR B C 1
ATOM 6377 O O . THR B 1 262 ? -4.254 28.984 32.281 1 81.94 262 THR B O 1
ATOM 6380 N N . TYR B 1 263 ? -5.66 27.875 33.656 1 86.5 263 TYR B N 1
ATOM 6381 C CA . TYR B 1 263 ? -6.102 26.969 32.594 1 86.5 263 TYR B CA 1
ATOM 6382 C C . TYR B 1 263 ? -6.938 27.719 31.578 1 86.5 263 TYR B C 1
ATOM 6384 O O . TYR B 1 263 ? -7.945 28.344 31.922 1 86.5 263 TYR B O 1
ATOM 6392 N N . LEU B 1 264 ? -6.574 27.641 30.25 1 82.94 264 LEU B N 1
ATOM 6393 C CA . LEU B 1 264 ? -7.234 28.391 29.188 1 82.94 264 LEU B CA 1
ATOM 6394 C C . LEU B 1 264 ? -8.047 27.453 28.281 1 82.94 264 LEU B C 1
ATOM 6396 O O . LEU B 1 264 ? -8.719 27.922 27.359 1 82.94 264 LEU B O 1
ATOM 6400 N N . GLY B 1 265 ? -7.957 26.234 28.547 1 89.56 265 GLY B N 1
ATOM 6401 C CA . GLY B 1 265 ? -8.711 25.281 27.734 1 89.56 265 GLY B CA 1
ATOM 6402 C C . GLY B 1 265 ? -7.832 24.25 27.062 1 89.56 265 GLY B C 1
ATOM 6403 O O . GLY B 1 265 ? -6.785 23.875 27.594 1 89.56 265 GLY B O 1
ATOM 6404 N N . ILE B 1 266 ? -8.367 23.641 25.938 1 88.12 266 ILE B N 1
ATOM 6405 C CA . ILE B 1 266 ? -7.676 22.562 25.25 1 88.12 266 ILE B CA 1
ATOM 6406 C C . ILE B 1 266 ? -7.496 22.938 23.781 1 88.12 266 ILE B C 1
ATOM 6408 O O . ILE B 1 266 ? -8.438 23.375 23.125 1 88.12 266 ILE B O 1
ATOM 6412 N N . ARG B 1 267 ? -6.324 22.75 23.344 1 85.06 267 ARG B N 1
ATOM 6413 C CA . ARG B 1 267 ? -6.066 22.828 21.906 1 85.06 267 ARG B CA 1
ATOM 6414 C C . ARG B 1 267 ? -6.051 21.438 21.281 1 85.06 267 ARG B C 1
ATOM 6416 O O . ARG B 1 267 ? -5.48 20.5 21.844 1 85.06 267 ARG B O 1
ATOM 6423 N N . GLY B 1 268 ? -6.688 21.359 20.141 1 86.94 268 GLY B N 1
ATOM 6424 C CA . GLY B 1 268 ? -6.73 20.078 19.453 1 86.94 268 GLY B CA 1
ATOM 6425 C C . GLY B 1 268 ? -6.453 20.188 17.969 1 86.94 268 GLY B C 1
ATOM 6426 O O . GLY B 1 268 ? -6.586 21.266 17.391 1 86.94 268 GLY B O 1
ATOM 6427 N N . SER B 1 269 ? -6 19.109 17.469 1 85.31 269 SER B N 1
ATOM 6428 C CA . SER B 1 269 ? -5.715 18.984 16.047 1 85.31 269 SER B CA 1
ATOM 6429 C C . SER B 1 269 ? -6.289 17.688 15.461 1 85.31 269 SER B C 1
ATOM 6431 O O . SER B 1 269 ? -6.105 16.609 16.031 1 85.31 269 SER B O 1
ATOM 6433 N N . PHE B 1 270 ? -7.105 17.812 14.391 1 89.5 270 PHE B N 1
ATOM 6434 C CA . PHE B 1 270 ? -7.582 16.672 13.625 1 89.5 270 PHE B CA 1
ATOM 6435 C C . PHE B 1 270 ? -6.801 16.516 12.32 1 89.5 270 PHE B C 1
ATOM 6437 O O . PHE B 1 270 ? -6.84 17.406 11.469 1 89.5 270 PHE B O 1
ATOM 6444 N N . SER B 1 271 ? -6.125 15.445 12.25 1 83.12 271 SER B N 1
ATOM 6445 C CA . SER B 1 271 ? -5.426 15.109 11.016 1 83.12 271 SER B CA 1
ATOM 6446 C C . SER B 1 271 ? -6.16 14.023 10.242 1 83.12 271 SER B C 1
ATOM 6448 O O . SER B 1 271 ? -6.402 12.938 10.773 1 83.12 271 SER B O 1
ATOM 6450 N N . ASP B 1 272 ? -6.469 14.336 8.938 1 87 272 ASP B N 1
ATOM 6451 C CA . ASP B 1 272 ? -7.086 13.32 8.094 1 87 272 ASP B CA 1
ATOM 6452 C C . ASP B 1 272 ? -6.062 12.273 7.66 1 87 272 ASP B C 1
ATOM 6454 O O . ASP B 1 272 ? -5.207 12.547 6.816 1 87 272 ASP B O 1
ATOM 6458 N N . ILE B 1 273 ? -6.25 11.062 8.258 1 82.69 273 ILE B N 1
ATOM 6459 C CA . ILE B 1 273 ? -5.266 10.031 7.961 1 82.69 273 ILE B CA 1
ATOM 6460 C C . ILE B 1 273 ? -5.91 8.914 7.145 1 82.69 273 ILE B C 1
ATOM 6462 O O . ILE B 1 273 ? -5.48 7.758 7.207 1 82.69 273 ILE B O 1
ATOM 6466 N N . THR B 1 274 ? -6.953 9.219 6.461 1 84.38 274 THR B N 1
ATOM 6467 C CA . THR B 1 274 ? -7.703 8.227 5.691 1 84.38 274 THR B CA 1
ATOM 6468 C C . THR B 1 274 ? -6.812 7.578 4.637 1 84.38 274 THR B C 1
ATOM 6470 O O . THR B 1 274 ? -6.77 6.348 4.531 1 84.38 274 THR B O 1
ATOM 6473 N N . GLU B 1 275 ? -6.141 8.375 3.951 1 75.88 275 GLU B N 1
ATOM 6474 C CA . GLU B 1 275 ? -5.27 7.848 2.904 1 75.88 275 GLU B CA 1
ATOM 6475 C C . GLU B 1 275 ? -4.125 7.035 3.498 1 75.88 275 GLU B C 1
ATOM 6477 O O . GLU B 1 275 ? -3.686 6.047 2.904 1 75.88 275 GLU B O 1
ATOM 6482 N N . GLN B 1 276 ? -3.73 7.496 4.656 1 75.44 276 GLN B N 1
ATOM 6483 C CA . GLN B 1 276 ? -2.676 6.754 5.34 1 75.44 276 GLN B CA 1
ATOM 6484 C C . GLN B 1 276 ? -3.156 5.367 5.754 1 75.44 276 GLN B C 1
ATOM 6486 O O . GLN B 1 276 ? -2.424 4.387 5.621 1 75.44 276 GLN B O 1
ATOM 6491 N N . LYS B 1 277 ? -4.332 5.305 6.277 1 81.06 277 LYS B N 1
ATOM 6492 C CA . LYS B 1 277 ? -4.891 4.023 6.699 1 81.06 277 LYS B CA 1
ATOM 6493 C C . LYS B 1 277 ? -5.082 3.086 5.508 1 81.06 277 LYS B C 1
ATOM 6495 O O . LYS B 1 277 ? -4.773 1.896 5.59 1 81.06 277 LYS B O 1
ATOM 6500 N N . LYS B 1 278 ? -5.59 3.572 4.43 1 77.19 278 LYS B N 1
ATOM 6501 C CA . LYS B 1 278 ? -5.758 2.785 3.213 1 77.19 278 LYS B CA 1
ATOM 6502 C C . LYS B 1 278 ? -4.418 2.27 2.699 1 77.19 278 LYS B C 1
ATOM 6504 O O . LYS B 1 278 ? -4.301 1.103 2.318 1 77.19 278 LYS B O 1
ATOM 6509 N N . ALA B 1 279 ? -3.486 3.152 2.756 1 74.12 279 ALA B N 1
ATOM 6510 C CA . ALA B 1 279 ? -2.148 2.781 2.299 1 74.12 279 ALA B CA 1
ATOM 6511 C C . ALA B 1 279 ? -1.543 1.704 3.193 1 74.12 279 ALA B C 1
ATOM 6513 O O . ALA B 1 279 ? -0.905 0.769 2.705 1 74.12 279 ALA B O 1
ATOM 6514 N N . ALA B 1 280 ? -1.799 1.887 4.48 1 76.88 280 ALA B N 1
ATOM 6515 C CA . ALA B 1 280 ? -1.272 0.901 5.418 1 76.88 280 ALA B CA 1
ATOM 6516 C C . ALA B 1 280 ? -1.907 -0.468 5.191 1 76.88 280 ALA B C 1
ATOM 6518 O O . ALA B 1 280 ? -1.22 -1.491 5.223 1 76.88 280 ALA B O 1
ATOM 6519 N N . ALA B 1 281 ? -3.145 -0.507 4.977 1 77.69 281 ALA B N 1
ATOM 6520 C CA . ALA B 1 281 ? -3.844 -1.76 4.707 1 77.69 281 ALA B CA 1
ATOM 6521 C C . ALA B 1 281 ? -3.336 -2.404 3.42 1 77.69 281 ALA B C 1
ATOM 6523 O O . ALA B 1 281 ? -3.131 -3.619 3.367 1 77.69 281 ALA B O 1
ATOM 6524 N N . ALA B 1 282 ? -3.123 -1.615 2.457 1 75.88 282 ALA B N 1
ATOM 6525 C CA . ALA B 1 282 ? -2.617 -2.107 1.179 1 75.88 282 ALA B CA 1
ATOM 6526 C C . ALA B 1 282 ? -1.204 -2.662 1.325 1 75.88 282 ALA B C 1
ATOM 6528 O O . ALA B 1 282 ? -0.858 -3.67 0.704 1 75.88 282 ALA B O 1
ATOM 6529 N N . LEU B 1 283 ? -0.504 -1.995 2.125 1 77 283 LEU B N 1
ATOM 6530 C CA . LEU B 1 283 ? 0.859 -2.449 2.379 1 77 283 LEU B CA 1
ATOM 6531 C C . LEU B 1 283 ? 0.859 -3.807 3.072 1 77 283 LEU B C 1
ATOM 6533 O O . LEU B 1 283 ? 1.68 -4.672 2.756 1 77 283 LEU B O 1
ATOM 6537 N N . LEU B 1 284 ? -0.02 -3.982 3.98 1 79.25 284 LEU B N 1
ATOM 6538 C CA . LEU B 1 284 ? -0.111 -5.262 4.68 1 79.25 284 LEU B CA 1
ATOM 6539 C C . LEU B 1 284 ? -0.535 -6.371 3.727 1 79.25 284 LEU B C 1
ATOM 6541 O O . LEU B 1 284 ? 0.02 -7.473 3.764 1 79.25 284 LEU B O 1
ATOM 6545 N N . ASP B 1 285 ? -1.448 -6.105 2.93 1 81.75 285 ASP B N 1
ATOM 6546 C CA . ASP B 1 285 ? -1.901 -7.07 1.934 1 81.75 285 ASP B CA 1
ATOM 6547 C C . ASP B 1 285 ? -0.777 -7.426 0.962 1 81.75 285 ASP B C 1
ATOM 6549 O O . ASP B 1 285 ? -0.597 -8.594 0.612 1 81.75 285 ASP B O 1
ATOM 6553 N N . ASN B 1 286 ? -0.059 -6.434 0.573 1 80.88 286 ASN B N 1
ATOM 6554 C CA . ASN B 1 286 ? 1.079 -6.66 -0.312 1 80.88 286 ASN B CA 1
ATOM 6555 C C . ASN B 1 286 ? 2.129 -7.555 0.341 1 80.88 286 ASN B C 1
ATOM 6557 O O . ASN B 1 286 ? 2.697 -8.43 -0.312 1 80.88 286 ASN B O 1
ATOM 6561 N N . ALA B 1 287 ? 2.34 -7.25 1.542 1 82.56 287 ALA B N 1
ATOM 6562 C CA . ALA B 1 287 ? 3.32 -8.062 2.262 1 82.56 287 ALA B CA 1
ATOM 6563 C C . ALA B 1 287 ? 2.889 -9.523 2.316 1 82.56 287 ALA B C 1
ATOM 6565 O O . ALA B 1 287 ? 3.713 -10.43 2.162 1 82.56 287 ALA B O 1
ATOM 6566 N N . ARG B 1 288 ? 1.671 -9.75 2.557 1 83.75 288 ARG B N 1
ATOM 6567 C CA . ARG B 1 288 ? 1.137 -11.102 2.609 1 83.75 288 ARG B CA 1
ATOM 6568 C C . ARG B 1 288 ? 1.294 -11.805 1.264 1 83.75 288 ARG B C 1
ATOM 6570 O O . ARG B 1 288 ? 1.77 -12.945 1.202 1 83.75 288 ARG B O 1
ATOM 6577 N N . ILE B 1 289 ? 0.92 -11.141 0.247 1 84.5 289 ILE B N 1
ATOM 6578 C CA . ILE B 1 289 ? 0.987 -11.719 -1.093 1 84.5 289 ILE B CA 1
ATOM 6579 C C . ILE B 1 289 ? 2.441 -11.992 -1.463 1 84.5 289 ILE B C 1
ATOM 6581 O O . ILE B 1 289 ? 2.752 -13.039 -2.045 1 84.5 289 ILE B O 1
ATOM 6585 N N . THR B 1 290 ? 3.293 -11.094 -1.137 1 85.62 290 THR B N 1
ATOM 6586 C CA . THR B 1 290 ? 4.711 -11.266 -1.427 1 85.62 290 THR B CA 1
ATOM 6587 C C . THR B 1 290 ? 5.266 -12.492 -0.716 1 85.62 290 THR B C 1
ATOM 6589 O O . THR B 1 290 ? 6.07 -13.234 -1.282 1 85.62 290 THR B O 1
ATOM 6592 N N . ARG B 1 291 ? 4.832 -12.656 0.471 1 87.5 291 ARG B N 1
ATOM 6593 C CA . ARG B 1 291 ? 5.266 -13.844 1.206 1 87.5 291 ARG B CA 1
ATOM 6594 C C . ARG B 1 291 ? 4.773 -15.117 0.528 1 87.5 291 ARG B C 1
ATOM 6596 O O . ARG B 1 291 ? 5.512 -16.094 0.43 1 87.5 291 ARG B O 1
ATOM 6603 N N . GLU B 1 292 ? 3.572 -15.102 0.144 1 87.75 292 GLU B N 1
ATOM 6604 C CA . GLU B 1 292 ? 3.014 -16.25 -0.57 1 87.75 292 GLU B CA 1
ATOM 6605 C C . GLU B 1 292 ? 3.799 -16.531 -1.846 1 87.75 292 GLU B C 1
ATOM 6607 O O . GLU B 1 292 ? 4.027 -17.703 -2.188 1 87.75 292 GLU B O 1
ATOM 6612 N N . LEU B 1 293 ? 4.195 -15.516 -2.488 1 89.94 293 LEU B N 1
ATOM 6613 C CA . LEU B 1 293 ? 4.938 -15.672 -3.734 1 89.94 293 LEU B CA 1
ATOM 6614 C C . LEU B 1 293 ? 6.348 -16.172 -3.463 1 89.94 293 LEU B C 1
ATOM 6616 O O . LEU B 1 293 ? 6.906 -16.938 -4.262 1 89.94 293 LEU B O 1
ATOM 6620 N N . GLU B 1 294 ? 6.93 -15.742 -2.371 1 91.31 294 GLU B N 1
ATOM 6621 C CA . GLU B 1 294 ? 8.242 -16.25 -1.988 1 91.31 294 GLU B CA 1
ATOM 6622 C C . GLU B 1 294 ? 8.188 -17.75 -1.711 1 91.31 294 GLU B C 1
ATOM 6624 O O . GLU B 1 294 ? 9.094 -18.5 -2.094 1 91.31 294 GLU B O 1
ATOM 6629 N N . ILE B 1 295 ? 7.109 -18.156 -1.087 1 90.81 295 ILE B N 1
ATOM 6630 C CA . ILE B 1 295 ? 6.918 -19.578 -0.823 1 90.81 295 ILE B CA 1
ATOM 6631 C C . ILE B 1 295 ? 6.727 -20.328 -2.141 1 90.81 295 ILE B C 1
ATOM 6633 O O . ILE B 1 295 ? 7.316 -21.391 -2.35 1 90.81 295 ILE B O 1
ATOM 6637 N N . ALA B 1 296 ? 5.926 -19.797 -2.982 1 92.12 296 ALA B N 1
ATOM 6638 C CA . ALA B 1 296 ? 5.699 -20.406 -4.297 1 92.12 296 ALA B CA 1
ATOM 6639 C C . ALA B 1 296 ? 7.004 -20.531 -5.074 1 92.12 296 ALA B C 1
ATOM 6641 O O . ALA B 1 296 ? 7.227 -21.516 -5.77 1 92.12 296 ALA B O 1
ATOM 6642 N N . LYS B 1 297 ? 7.785 -19.531 -4.973 1 92.38 297 LYS B N 1
ATOM 6643 C CA . LYS B 1 297 ? 9.094 -19.562 -5.613 1 92.38 297 LYS B CA 1
ATOM 6644 C C . LYS B 1 297 ? 9.93 -20.734 -5.113 1 92.38 297 LYS B C 1
ATOM 6646 O O . LYS B 1 297 ? 10.547 -21.453 -5.906 1 92.38 297 LYS B O 1
ATOM 6651 N N . GLU B 1 298 ? 9.961 -20.906 -3.869 1 92.44 298 GLU B N 1
ATOM 6652 C CA . GLU B 1 298 ? 10.703 -22.016 -3.281 1 92.44 298 GLU B CA 1
ATOM 6653 C C . GLU B 1 298 ? 10.156 -23.359 -3.752 1 92.44 298 GLU B C 1
ATOM 6655 O O . GLU B 1 298 ? 10.914 -24.281 -4.059 1 92.44 298 GLU B O 1
ATOM 6660 N N . ILE B 1 299 ? 8.859 -23.453 -3.816 1 92.19 299 ILE B N 1
ATOM 6661 C CA . ILE B 1 299 ? 8.211 -24.672 -4.281 1 92.19 299 ILE B CA 1
ATOM 6662 C C . ILE B 1 299 ? 8.578 -24.938 -5.738 1 92.19 299 ILE B C 1
ATOM 6664 O O . ILE B 1 299 ? 8.984 -26.047 -6.094 1 92.19 299 ILE B O 1
ATOM 6668 N N . GLN B 1 300 ? 8.453 -23.938 -6.469 1 91.06 300 GLN B N 1
ATOM 6669 C CA . GLN B 1 300 ? 8.758 -24.109 -7.887 1 91.06 300 GLN B CA 1
ATOM 6670 C C . GLN B 1 300 ? 10.219 -24.484 -8.094 1 91.06 300 GLN B C 1
ATOM 6672 O O . GLN B 1 300 ? 10.531 -25.344 -8.93 1 91.06 300 GLN B O 1
ATOM 6677 N N . GLN B 1 301 ? 11.117 -23.859 -7.398 1 91.06 301 GLN B N 1
ATOM 6678 C CA . GLN B 1 301 ? 12.531 -24.172 -7.504 1 91.06 301 GLN B CA 1
ATOM 6679 C C . GLN B 1 301 ? 12.805 -25.625 -7.102 1 91.06 301 GLN B C 1
ATOM 6681 O O . GLN B 1 301 ? 13.703 -26.266 -7.641 1 91.06 301 GLN B O 1
ATOM 6686 N N . SER B 1 302 ? 11.961 -26.109 -6.242 1 91.62 302 SER B N 1
ATOM 6687 C CA . SER B 1 302 ? 12.133 -27.484 -5.785 1 91.62 302 SER B CA 1
ATOM 6688 C C . SER B 1 302 ? 11.75 -28.469 -6.871 1 91.62 302 SER B C 1
ATOM 6690 O O . SER B 1 302 ? 12.109 -29.656 -6.797 1 91.62 302 SER B O 1
ATOM 6692 N N . PHE B 1 303 ? 11.039 -28.031 -7.875 1 90.81 303 PHE B N 1
ATOM 6693 C CA . PHE B 1 303 ? 10.648 -28.891 -8.992 1 90.81 303 PHE B CA 1
ATOM 6694 C C . PHE B 1 303 ? 11.836 -29.141 -9.914 1 90.81 303 PHE B C 1
ATOM 6696 O O . PHE B 1 303 ? 11.82 -30.094 -10.703 1 90.81 303 PHE B O 1
ATOM 6703 N N . LEU B 1 304 ? 12.797 -28.25 -9.836 1 91.31 304 LEU B N 1
ATOM 6704 C CA . LEU B 1 304 ? 13.969 -28.406 -10.688 1 91.31 304 LEU B CA 1
ATOM 6705 C C . LEU B 1 304 ? 14.938 -29.422 -10.102 1 91.31 304 LEU B C 1
ATOM 6707 O O . LEU B 1 304 ? 15.141 -29.484 -8.891 1 91.31 304 LEU B O 1
ATOM 6711 N N . PRO B 1 305 ? 15.453 -30.203 -10.938 1 90 305 PRO B N 1
ATOM 6712 C CA . PRO B 1 305 ? 16.406 -31.203 -10.422 1 90 305 PRO B CA 1
ATOM 6713 C C . PRO B 1 305 ? 17.703 -30.562 -9.938 1 90 305 PRO B C 1
ATOM 6715 O O . PRO B 1 305 ? 18.125 -29.531 -10.469 1 90 305 PRO B O 1
ATOM 6718 N N . VAL B 1 306 ? 18.281 -31.188 -8.992 1 89.12 306 VAL B N 1
ATOM 6719 C CA . VAL B 1 306 ? 19.609 -30.766 -8.562 1 89.12 306 VAL B CA 1
ATOM 6720 C C . VAL B 1 306 ? 20.641 -31.172 -9.609 1 89.12 306 VAL B C 1
ATOM 6722 O O . VAL B 1 306 ? 20.766 -32.344 -9.93 1 89.12 306 VAL B O 1
ATOM 6725 N N . CYS B 1 307 ? 21.281 -30.266 -10.062 1 90.44 307 CYS B N 1
ATOM 6726 C CA . CYS B 1 307 ? 22.234 -30.516 -11.141 1 90.44 307 CYS B CA 1
ATOM 6727 C C . CYS B 1 307 ? 23.516 -31.141 -10.602 1 90.44 307 CYS B C 1
ATOM 6729 O O . CYS B 1 307 ? 24.219 -30.516 -9.812 1 90.44 307 CYS B O 1
ATOM 6731 N N . PRO B 1 308 ? 23.75 -32.344 -11.055 1 90.56 308 PRO B N 1
ATOM 6732 C CA . PRO B 1 308 ? 25.016 -32.938 -10.633 1 90.56 308 PRO B CA 1
ATOM 6733 C C . PRO B 1 308 ? 26.219 -32.312 -11.328 1 90.56 308 PRO B C 1
ATOM 6735 O O . PRO B 1 308 ? 26.094 -31.766 -12.43 1 90.56 308 PRO B O 1
ATOM 6738 N N . SER B 1 309 ? 27.375 -32.344 -10.641 1 90.25 309 SER B N 1
ATOM 6739 C CA . SER B 1 309 ? 28.594 -31.797 -11.219 1 90.25 309 SER B CA 1
ATOM 6740 C C . SER B 1 309 ? 29.141 -32.688 -12.328 1 90.25 309 SER B C 1
ATOM 6742 O O . SER B 1 309 ? 29.906 -32.25 -13.18 1 90.25 309 SER B O 1
ATOM 6744 N N . ALA B 1 310 ? 28.766 -33.969 -12.18 1 91.75 310 ALA B N 1
ATOM 6745 C CA . ALA B 1 310 ? 29.25 -34.906 -13.188 1 91.75 310 ALA B CA 1
ATOM 6746 C C . ALA B 1 310 ? 28.297 -36.094 -13.32 1 91.75 310 ALA B C 1
ATOM 6748 O O . ALA B 1 310 ? 27.641 -36.5 -12.352 1 91.75 310 ALA B O 1
ATOM 6749 N N . LEU B 1 311 ? 28.109 -36.5 -14.539 1 88.81 311 LEU B N 1
ATOM 6750 C CA . LEU B 1 311 ? 27.5 -37.781 -14.883 1 88.81 311 LEU B CA 1
ATOM 6751 C C . LEU B 1 311 ? 28.453 -38.656 -15.703 1 88.81 311 LEU B C 1
ATOM 6753 O O . LEU B 1 311 ? 29.484 -38.156 -16.188 1 88.81 311 LEU B O 1
ATOM 6757 N N . PRO B 1 312 ? 28.219 -39.938 -15.773 1 86.5 312 PRO B N 1
ATOM 6758 C CA . PRO B 1 312 ? 29.141 -40.75 -16.562 1 86.5 312 PRO B CA 1
ATOM 6759 C C . PRO B 1 312 ? 29.375 -40.219 -17.953 1 86.5 312 PRO B C 1
ATOM 6761 O O . PRO B 1 312 ? 28.453 -40.125 -18.766 1 86.5 312 PRO B O 1
ATOM 6764 N N . GLY B 1 313 ? 30.547 -39.719 -18.141 1 89 313 GLY B N 1
ATOM 6765 C CA . GLY B 1 313 ? 30.984 -39.312 -19.469 1 89 313 GLY B CA 1
ATOM 6766 C C . GLY B 1 313 ? 30.797 -37.812 -19.703 1 89 313 GLY B C 1
ATOM 6767 O O . GLY B 1 313 ? 31.172 -37.312 -20.75 1 89 313 GLY B O 1
ATOM 6768 N N . VAL B 1 314 ? 30.219 -37.125 -18.703 1 93.19 314 VAL B N 1
ATOM 6769 C CA . VAL B 1 314 ? 30 -35.719 -18.953 1 93.19 314 VAL B CA 1
ATOM 6770 C C . VAL B 1 314 ? 30.141 -34.938 -17.656 1 93.19 314 VAL B C 1
ATOM 6772 O O . VAL B 1 314 ? 29.891 -35.469 -16.578 1 93.19 314 VAL B O 1
ATOM 6775 N N . LEU B 1 315 ? 30.594 -33.719 -17.812 1 95.44 315 LEU B N 1
ATOM 6776 C CA . LEU B 1 315 ? 30.531 -32.719 -16.766 1 95.44 315 LEU B CA 1
ATOM 6777 C C . LEU B 1 315 ? 29.406 -31.719 -17.031 1 95.44 315 LEU B C 1
ATOM 6779 O O . LEU B 1 315 ? 29.109 -31.391 -18.188 1 95.44 315 LEU B O 1
ATOM 6783 N N . MET B 1 316 ? 28.766 -31.281 -15.961 1 95.62 316 MET B N 1
ATOM 6784 C CA . MET B 1 316 ? 27.625 -30.422 -16.25 1 95.62 316 MET B CA 1
ATOM 6785 C C . MET B 1 316 ? 27.406 -29.391 -15.148 1 95.62 316 MET B C 1
ATOM 6787 O O . MET B 1 316 ? 27.891 -29.578 -14.031 1 95.62 316 MET B O 1
ATOM 6791 N N . ALA B 1 317 ? 26.828 -28.359 -15.469 1 96.81 317 ALA B N 1
ATOM 6792 C CA . ALA B 1 317 ? 26.328 -27.312 -14.578 1 96.81 317 ALA B CA 1
ATOM 6793 C C . ALA B 1 317 ? 25 -26.75 -15.07 1 96.81 317 ALA B C 1
ATOM 6795 O O . ALA B 1 317 ? 24.797 -26.578 -16.281 1 96.81 317 ALA B O 1
ATOM 6796 N N . CYS B 1 318 ? 24.062 -26.531 -14.18 1 96.44 318 CYS B N 1
ATOM 6797 C CA . CYS B 1 318 ? 22.75 -25.984 -14.523 1 96.44 318 CYS B CA 1
ATOM 6798 C C . CYS B 1 318 ? 22.375 -24.844 -13.586 1 96.44 318 CYS B C 1
ATOM 6800 O O . CYS B 1 318 ? 22.844 -24.781 -12.453 1 96.44 318 CYS B O 1
ATOM 6802 N N . CYS B 1 319 ? 21.594 -23.969 -14.078 1 94.75 319 CYS B N 1
ATOM 6803 C CA . CYS B 1 319 ? 21.047 -22.906 -13.234 1 94.75 319 CYS B CA 1
ATOM 6804 C C . CYS B 1 319 ? 19.703 -22.422 -13.758 1 94.75 319 CYS B C 1
ATOM 6806 O O . CYS B 1 319 ? 19.375 -22.609 -14.938 1 94.75 319 CYS B O 1
ATOM 6808 N N . CYS B 1 320 ? 18.859 -21.953 -12.914 1 94.56 320 CYS B N 1
ATOM 6809 C CA . CYS B 1 320 ? 17.594 -21.312 -13.227 1 94.56 320 CYS B CA 1
ATOM 6810 C C . CYS B 1 320 ? 17.297 -20.172 -12.25 1 94.56 320 CYS B C 1
ATOM 6812 O O . CYS B 1 320 ? 17.031 -20.406 -11.07 1 94.56 320 CYS B O 1
ATOM 6814 N N . HIS B 1 321 ? 17.328 -18.922 -12.758 1 91.81 321 HIS B N 1
ATOM 6815 C CA . HIS B 1 321 ? 17.094 -17.734 -11.938 1 91.81 321 HIS B CA 1
ATOM 6816 C C . HIS B 1 321 ? 15.883 -16.953 -12.43 1 91.81 321 HIS B C 1
ATOM 6818 O O . HIS B 1 321 ? 15.945 -16.297 -13.477 1 91.81 321 HIS B O 1
ATOM 6824 N N . PRO B 1 322 ? 14.867 -16.969 -11.656 1 90.56 322 PRO B N 1
ATOM 6825 C CA . PRO B 1 322 ? 13.719 -16.156 -12.055 1 90.56 322 PRO B CA 1
ATOM 6826 C C . PRO B 1 322 ? 13.953 -14.656 -11.867 1 90.56 322 PRO B C 1
ATOM 6828 O O . PRO B 1 322 ? 14.648 -14.258 -10.93 1 90.56 322 PRO B O 1
ATOM 6831 N N . ALA B 1 323 ? 13.383 -13.836 -12.805 1 85.69 323 ALA B N 1
ATOM 6832 C CA . ALA B 1 323 ? 13.484 -12.383 -12.703 1 85.69 323 ALA B CA 1
ATOM 6833 C C . ALA B 1 323 ? 12.594 -11.852 -11.586 1 85.69 323 ALA B C 1
ATOM 6835 O O . ALA B 1 323 ? 12.961 -10.898 -10.891 1 85.69 323 ALA B O 1
ATOM 6836 N N . ALA B 1 324 ? 11.398 -12.469 -11.469 1 80.94 324 ALA B N 1
ATOM 6837 C CA . ALA B 1 324 ? 10.461 -12.086 -10.414 1 80.94 324 ALA B CA 1
ATOM 6838 C C . ALA B 1 324 ? 10.367 -13.18 -9.344 1 80.94 324 ALA B C 1
ATOM 6840 O O . ALA B 1 324 ? 11.344 -13.875 -9.078 1 80.94 324 ALA B O 1
ATOM 6841 N N . HIS B 1 325 ? 9.273 -13.328 -8.727 1 84.12 325 HIS B N 1
ATOM 6842 C CA . HIS B 1 325 ? 9.094 -14.344 -7.688 1 84.12 325 HIS B CA 1
ATOM 6843 C C . HIS B 1 325 ? 9.008 -15.742 -8.289 1 84.12 325 HIS B C 1
ATOM 6845 O O . HIS B 1 325 ? 9.781 -16.625 -7.926 1 84.12 325 HIS B O 1
ATOM 6851 N N . VAL B 1 326 ? 8.164 -15.914 -9.211 1 89.25 326 VAL B N 1
ATOM 6852 C CA . VAL B 1 326 ? 8.047 -17.188 -9.922 1 89.25 326 VAL B CA 1
ATOM 6853 C C . VAL B 1 326 ? 8.367 -16.984 -11.398 1 89.25 326 VAL B C 1
ATOM 6855 O O . VAL B 1 326 ? 8.25 -15.867 -11.914 1 89.25 326 VAL B O 1
ATOM 6858 N N . GLY B 1 327 ? 8.938 -18.062 -12.055 1 89.5 327 GLY B N 1
ATOM 6859 C CA . GLY B 1 327 ? 9.398 -17.906 -13.422 1 89.5 327 GLY B CA 1
ATOM 6860 C C . GLY B 1 327 ? 8.781 -18.906 -14.383 1 89.5 327 GLY B C 1
ATOM 6861 O O . GLY B 1 327 ? 8.109 -19.844 -13.961 1 89.5 327 GLY B O 1
ATOM 6862 N N . GLY B 1 328 ? 9.008 -18.656 -15.633 1 93.12 328 GLY B N 1
ATOM 6863 C CA . GLY B 1 328 ? 8.492 -19.516 -16.688 1 93.12 328 GLY B CA 1
ATOM 6864 C C . GLY B 1 328 ? 9.562 -20.375 -17.328 1 93.12 328 GLY B C 1
ATOM 6865 O O . GLY B 1 328 ? 9.273 -21.188 -18.219 1 93.12 328 GLY B O 1
ATOM 6866 N N . ASP B 1 329 ? 10.789 -20.234 -16.891 1 94.5 329 ASP B N 1
ATOM 6867 C CA . ASP B 1 329 ? 11.883 -21.031 -17.469 1 94.5 329 ASP B CA 1
ATOM 6868 C C . ASP B 1 329 ? 11.992 -22.391 -16.781 1 94.5 329 ASP B C 1
ATOM 6870 O O . ASP B 1 329 ? 11.633 -22.531 -15.609 1 94.5 329 ASP B O 1
ATOM 6874 N N . TYR B 1 330 ? 12.469 -23.328 -17.562 1 94.19 330 TYR B N 1
ATOM 6875 C CA . TYR B 1 330 ? 12.539 -24.688 -17.062 1 94.19 330 TYR B CA 1
ATOM 6876 C C . TYR B 1 330 ? 13.727 -25.438 -17.672 1 94.19 330 TYR B C 1
ATOM 6878 O O . TYR B 1 330 ? 14.07 -25.234 -18.844 1 94.19 330 TYR B O 1
ATOM 6886 N N . TYR B 1 331 ? 14.383 -26.234 -16.844 1 96.31 331 TYR B N 1
ATOM 6887 C CA . TYR B 1 331 ? 15.359 -27.188 -17.328 1 96.31 331 TYR B CA 1
ATOM 6888 C C . TYR B 1 331 ? 15.227 -28.531 -16.594 1 96.31 331 TYR B C 1
ATOM 6890 O O . TYR B 1 331 ? 14.688 -28.578 -15.492 1 96.31 331 TYR B O 1
ATOM 6898 N N . ASP B 1 332 ? 15.656 -29.547 -17.266 1 95.56 332 ASP B N 1
ATOM 6899 C CA . ASP B 1 332 ? 15.664 -30.875 -16.656 1 95.56 332 ASP B CA 1
ATOM 6900 C C . ASP B 1 332 ? 16.656 -31.797 -17.359 1 95.56 332 ASP B C 1
ATOM 6902 O O . ASP B 1 332 ? 17.172 -31.453 -18.422 1 95.56 332 ASP B O 1
ATOM 6906 N N . PHE B 1 333 ? 16.953 -32.844 -16.719 1 93.94 333 PHE B N 1
ATOM 6907 C CA . PHE B 1 333 ? 17.75 -33.906 -17.328 1 93.94 333 PHE B CA 1
ATOM 6908 C C . PHE B 1 333 ? 17.312 -35.281 -16.828 1 93.94 333 PHE B C 1
ATOM 6910 O O . PHE B 1 333 ? 16.844 -35.406 -15.703 1 93.94 333 PHE B O 1
ATOM 6917 N N . PHE B 1 334 ? 17.391 -36.312 -17.672 1 92.31 334 PHE B N 1
ATOM 6918 C CA . PHE B 1 334 ? 16.969 -37.656 -17.391 1 92.31 334 PHE B CA 1
ATOM 6919 C C . PHE B 1 334 ? 18.047 -38.656 -17.766 1 92.31 334 PHE B C 1
ATOM 6921 O O . PHE B 1 334 ? 18.594 -38.594 -18.875 1 92.31 334 PHE B O 1
ATOM 6928 N N . THR B 1 335 ? 18.406 -39.531 -16.812 1 89.94 335 THR B N 1
ATOM 6929 C CA . THR B 1 335 ? 19.297 -40.625 -17.141 1 89.94 335 THR B CA 1
ATOM 6930 C C . THR B 1 335 ? 18.5 -41.844 -17.609 1 89.94 335 THR B C 1
ATOM 6932 O O . THR B 1 335 ? 17.672 -42.375 -16.859 1 89.94 335 THR B O 1
ATOM 6935 N N . LEU B 1 336 ? 18.609 -42.188 -18.797 1 87.62 336 LEU B N 1
ATOM 6936 C CA . LEU B 1 336 ? 17.828 -43.281 -19.391 1 87.62 336 LEU B CA 1
ATOM 6937 C C . LEU B 1 336 ? 18.578 -44.594 -19.281 1 87.62 336 LEU B C 1
ATOM 6939 O O . LEU B 1 336 ? 19.75 -44.625 -18.906 1 87.62 336 LEU B O 1
ATOM 6943 N N . GLU B 1 337 ? 17.656 -45.656 -19.719 1 76.94 337 GLU B N 1
ATOM 6944 C CA . GLU B 1 337 ? 18.25 -46.969 -19.75 1 76.94 337 GLU B CA 1
ATOM 6945 C C . GLU B 1 337 ? 19.312 -47.094 -20.828 1 76.94 337 GLU B C 1
ATOM 6947 O O . GLU B 1 337 ? 19.328 -46.312 -21.781 1 76.94 337 GLU B O 1
ATOM 6952 N N . GLU B 1 338 ? 20.516 -47.531 -20.547 1 75.25 338 GLU B N 1
ATOM 6953 C CA . GLU B 1 338 ? 21.594 -47.844 -21.469 1 75.25 338 GLU B CA 1
ATOM 6954 C C . GLU B 1 338 ? 22.656 -46.75 -21.453 1 75.25 338 GLU B C 1
ATOM 6956 O O . GLU B 1 338 ? 23.484 -46.688 -22.359 1 75.25 338 GLU B O 1
ATOM 6961 N N . GLY B 1 339 ? 22.391 -45.781 -20.656 1 80.12 339 GLY B N 1
ATOM 6962 C CA . GLY B 1 339 ? 23.469 -44.812 -20.469 1 80.12 339 GLY B CA 1
ATOM 6963 C C . GLY B 1 339 ? 23.234 -43.5 -21.188 1 80.12 339 GLY B C 1
ATOM 6964 O O . GLY B 1 339 ? 24.125 -42.656 -21.25 1 80.12 339 GLY B O 1
ATOM 6965 N N . ALA B 1 340 ? 22.094 -43.344 -21.812 1 89.81 340 ALA B N 1
ATOM 6966 C CA . ALA B 1 340 ? 21.766 -42.094 -22.484 1 89.81 340 ALA B CA 1
ATOM 6967 C C . ALA B 1 340 ? 21.297 -41.062 -21.484 1 89.81 340 ALA B C 1
ATOM 6969 O O . ALA B 1 340 ? 20.672 -41.375 -20.469 1 89.81 340 ALA B O 1
ATOM 6970 N N . ILE B 1 341 ? 21.656 -39.781 -21.828 1 93.31 341 ILE B N 1
ATOM 6971 C CA . ILE B 1 341 ? 21.25 -38.656 -20.984 1 93.31 341 ILE B CA 1
ATOM 6972 C C . ILE B 1 341 ? 20.406 -37.688 -21.797 1 93.31 341 ILE B C 1
ATOM 6974 O O . ILE B 1 341 ? 20.859 -37.156 -22.828 1 93.31 341 ILE B O 1
ATOM 6978 N N . ASP B 1 342 ? 19.203 -37.5 -21.375 1 95.69 342 ASP B N 1
ATOM 6979 C CA . ASP B 1 342 ? 18.344 -36.469 -21.984 1 95.69 342 ASP B CA 1
ATOM 6980 C C . ASP B 1 342 ? 18.422 -35.156 -21.234 1 95.69 342 ASP B C 1
ATOM 6982 O O . ASP B 1 342 ? 18.516 -35.156 -20 1 95.69 342 ASP B O 1
ATOM 6986 N N . MET B 1 343 ? 18.422 -34.094 -21.969 1 95.69 343 MET B N 1
ATOM 6987 C CA . MET B 1 343 ? 18.344 -32.75 -21.391 1 95.69 343 MET B CA 1
ATOM 6988 C C . MET B 1 343 ? 17.281 -31.922 -22.094 1 95.69 343 MET B C 1
ATOM 6990 O O . MET B 1 343 ? 17.094 -32.031 -23.312 1 95.69 343 MET B O 1
ATOM 6994 N N . VAL B 1 344 ? 16.688 -31.094 -21.312 1 97.38 344 VAL B N 1
ATOM 6995 C CA . VAL B 1 344 ? 15.641 -30.234 -21.875 1 97.38 344 VAL B CA 1
ATOM 6996 C C . VAL B 1 344 ? 15.719 -28.844 -21.266 1 97.38 344 VAL B C 1
ATOM 6998 O O . VAL B 1 344 ? 16.047 -28.703 -20.078 1 97.38 344 VAL B O 1
ATOM 7001 N N . ILE B 1 345 ? 15.523 -27.844 -22.047 1 97.31 345 ILE B N 1
ATOM 7002 C CA . ILE B 1 345 ? 15.359 -26.469 -21.594 1 97.31 345 ILE B CA 1
ATOM 7003 C C . ILE B 1 345 ? 14.125 -25.859 -22.25 1 97.31 345 ILE B C 1
ATOM 7005 O O . ILE B 1 345 ? 13.836 -26.125 -23.422 1 97.31 345 ILE B O 1
ATOM 7009 N N . ALA B 1 346 ? 13.352 -25.203 -21.484 1 96.81 346 ALA B N 1
ATOM 7010 C CA . ALA B 1 346 ? 12.094 -24.641 -21.984 1 96.81 346 ALA B CA 1
ATOM 7011 C C . ALA B 1 346 ? 11.852 -23.25 -21.422 1 96.81 346 ALA B C 1
ATOM 7013 O O . ALA B 1 346 ? 12.445 -22.875 -20.406 1 96.81 346 ALA B O 1
ATOM 7014 N N . ASP B 1 347 ? 11.031 -22.5 -22.141 1 94.69 347 ASP B N 1
ATOM 7015 C CA . ASP B 1 347 ? 10.68 -21.125 -21.766 1 94.69 347 ASP B CA 1
ATOM 7016 C C . ASP B 1 347 ? 9.219 -20.828 -22.109 1 94.69 347 ASP B C 1
ATOM 7018 O O . ASP B 1 347 ? 8.805 -20.969 -23.266 1 94.69 347 ASP B O 1
ATOM 7022 N N . VAL B 1 348 ? 8.492 -20.422 -21.125 1 93.69 348 VAL B N 1
ATOM 7023 C CA . VAL B 1 348 ? 7.121 -19.984 -21.344 1 93.69 348 VAL B CA 1
ATOM 7024 C C . VAL B 1 348 ? 7.09 -18.469 -21.547 1 93.69 348 VAL B C 1
ATOM 7026 O O . VAL B 1 348 ? 7.816 -17.734 -20.891 1 93.69 348 VAL B O 1
ATOM 7029 N N . THR B 1 349 ? 6.242 -18.016 -22.453 1 86.19 349 THR B N 1
ATOM 7030 C CA . THR B 1 349 ? 6.125 -16.594 -22.734 1 86.19 349 THR B CA 1
ATOM 7031 C C . THR B 1 349 ? 5.668 -15.836 -21.484 1 86.19 349 THR B C 1
ATOM 7033 O O . THR B 1 349 ? 4.738 -16.266 -20.797 1 86.19 349 THR B O 1
ATOM 7036 N N . GLY B 1 350 ? 6.344 -14.82 -21.203 1 77.69 350 GLY B N 1
ATOM 7037 C CA . GLY B 1 350 ? 6.012 -13.969 -20.078 1 77.69 350 GLY B CA 1
ATOM 7038 C C . GLY B 1 350 ? 6.715 -14.375 -18.797 1 77.69 350 GLY B C 1
ATOM 7039 O O . GLY B 1 350 ? 7.492 -15.336 -18.781 1 77.69 350 GLY B O 1
ATOM 7040 N N . HIS B 1 351 ? 6.645 -13.734 -17.703 1 75.44 351 HIS B N 1
ATOM 7041 C CA . HIS B 1 351 ? 7.281 -14.055 -16.422 1 75.44 351 HIS B CA 1
ATOM 7042 C C . HIS B 1 351 ? 6.348 -13.773 -15.258 1 75.44 351 HIS B C 1
ATOM 7044 O O . HIS B 1 351 ? 6.711 -13.062 -14.32 1 75.44 351 HIS B O 1
ATOM 7050 N N . SER B 1 352 ? 5.172 -14.258 -15.266 1 84.75 352 SER B N 1
ATOM 7051 C CA . SER B 1 352 ? 4.113 -14.086 -14.273 1 84.75 352 SER B CA 1
ATOM 7052 C C . SER B 1 352 ? 3.73 -15.422 -13.641 1 84.75 352 SER B C 1
ATOM 7054 O O . SER B 1 352 ? 4.27 -16.469 -14.016 1 84.75 352 SER B O 1
ATOM 7056 N N . VAL B 1 353 ? 2.857 -15.383 -12.75 1 88.5 353 VAL B N 1
ATOM 7057 C CA . VAL B 1 353 ? 2.348 -16.578 -12.094 1 88.5 353 VAL B CA 1
ATOM 7058 C C . VAL B 1 353 ? 1.716 -17.516 -13.133 1 88.5 353 VAL B C 1
ATOM 7060 O O . VAL B 1 353 ? 1.856 -18.734 -13.047 1 88.5 353 VAL B O 1
ATOM 7063 N N . GLY B 1 354 ? 1.119 -16.922 -14.086 1 90.5 354 GLY B N 1
ATOM 7064 C CA . GLY B 1 354 ? 0.552 -17.703 -15.172 1 90.5 354 GLY B CA 1
ATOM 7065 C C . GLY B 1 354 ? 1.585 -18.531 -15.914 1 90.5 354 GLY B C 1
ATOM 7066 O O . GLY B 1 354 ? 1.356 -19.703 -16.203 1 90.5 354 GLY B O 1
ATOM 7067 N N . SER B 1 355 ? 2.666 -17.938 -16.203 1 92 355 SER B N 1
ATOM 7068 C CA . SER B 1 355 ? 3.748 -18.641 -16.891 1 92 355 SER B CA 1
ATOM 7069 C C . SER B 1 355 ? 4.293 -19.781 -16.031 1 92 355 SER B C 1
ATOM 7071 O O . SER B 1 355 ? 4.664 -20.828 -16.562 1 92 355 SER B O 1
ATOM 7073 N N . SER B 1 356 ? 4.352 -19.531 -14.773 1 93.44 356 SER B N 1
ATOM 7074 C CA . SER B 1 356 ? 4.848 -20.562 -13.867 1 93.44 356 SER B CA 1
ATOM 7075 C C . SER B 1 356 ? 3.91 -21.766 -13.836 1 93.44 356 SER B C 1
ATOM 7077 O O . SER B 1 356 ? 4.355 -22.906 -13.695 1 93.44 356 SER B O 1
ATOM 7079 N N . LEU B 1 357 ? 2.643 -21.594 -13.914 1 93.75 357 LEU B N 1
ATOM 7080 C CA . LEU B 1 357 ? 1.663 -22.672 -13.977 1 93.75 357 LEU B CA 1
ATOM 7081 C C . LEU B 1 357 ? 1.88 -23.516 -15.219 1 93.75 357 LEU B C 1
ATOM 7083 O O . LEU B 1 357 ? 1.892 -24.75 -15.141 1 93.75 357 LEU B O 1
ATOM 7087 N N . LEU B 1 358 ? 2.092 -22.891 -16.281 1 94.06 358 LEU B N 1
ATOM 7088 C CA . LEU B 1 358 ? 2.271 -23.594 -17.547 1 94.06 358 LEU B CA 1
ATOM 7089 C C . LEU B 1 358 ? 3.596 -24.344 -17.562 1 94.06 358 LEU B C 1
ATOM 7091 O O . LEU B 1 358 ? 3.684 -25.453 -18.125 1 94.06 358 LEU B O 1
ATOM 7095 N N . MET B 1 359 ? 4.562 -23.734 -17.031 1 93.94 359 MET B N 1
ATOM 7096 C CA . MET B 1 359 ? 5.844 -24.422 -16.906 1 93.94 359 MET B CA 1
ATOM 7097 C C . MET B 1 359 ? 5.707 -25.688 -16.078 1 93.94 359 MET B C 1
ATOM 7099 O O . MET B 1 359 ? 6.254 -26.734 -16.422 1 93.94 359 MET B O 1
ATOM 7103 N N . THR B 1 360 ? 5.023 -25.531 -15.008 1 94 360 THR B N 1
ATOM 7104 C CA . THR B 1 360 ? 4.777 -26.688 -14.141 1 94 360 THR B CA 1
ATOM 7105 C C . THR B 1 360 ? 4.035 -27.781 -14.898 1 94 360 THR B C 1
ATOM 7107 O O . THR B 1 360 ? 4.359 -28.969 -14.758 1 94 360 THR B O 1
ATOM 7110 N N . MET B 1 361 ? 3.139 -27.375 -15.672 1 94 361 MET B N 1
ATOM 7111 C CA . MET B 1 361 ? 2.393 -28.312 -16.5 1 94 361 MET B CA 1
ATOM 7112 C C . MET B 1 361 ? 3.316 -29.016 -17.484 1 94 361 MET B C 1
ATOM 7114 O O . MET B 1 361 ? 3.301 -30.25 -17.594 1 94 361 MET B O 1
ATOM 7118 N N . ALA B 1 362 ? 4.062 -28.281 -18.156 1 94.44 362 ALA B N 1
ATOM 7119 C CA . ALA B 1 362 ? 4.965 -28.828 -19.172 1 94.44 362 ALA B CA 1
ATOM 7120 C C . ALA B 1 362 ? 5.945 -29.812 -18.547 1 94.44 362 ALA B C 1
ATOM 7122 O O . ALA B 1 362 ? 6.18 -30.891 -19.109 1 94.44 362 ALA B O 1
ATOM 7123 N N . ARG B 1 363 ? 6.48 -29.422 -17.5 1 94.5 363 ARG B N 1
ATOM 7124 C CA . ARG B 1 363 ? 7.426 -30.297 -16.812 1 94.5 363 ARG B CA 1
ATOM 7125 C C . ARG B 1 363 ? 6.766 -31.609 -16.406 1 94.5 363 ARG B C 1
ATOM 7127 O O . ARG B 1 363 ? 7.371 -32.688 -16.531 1 94.5 363 ARG B O 1
ATOM 7134 N N . SER B 1 364 ? 5.609 -31.562 -15.922 1 93.88 364 SER B N 1
ATOM 7135 C CA . SER B 1 364 ? 4.895 -32.75 -15.469 1 93.88 364 SER B CA 1
ATOM 7136 C C . SER B 1 364 ? 4.586 -33.688 -16.625 1 93.88 364 SER B C 1
ATOM 7138 O O . SER B 1 364 ? 4.723 -34.906 -16.5 1 93.88 364 SER B O 1
ATOM 7140 N N . VAL B 1 365 ? 4.203 -33.125 -17.703 1 93.5 365 VAL B N 1
ATOM 7141 C CA . VAL B 1 365 ? 3.904 -33.938 -18.891 1 93.5 365 VAL B CA 1
ATOM 7142 C C . VAL B 1 365 ? 5.18 -34.594 -19.406 1 93.5 365 VAL B C 1
ATOM 7144 O O . VAL B 1 365 ? 5.176 -35.781 -19.75 1 93.5 365 VAL B O 1
ATOM 7147 N N . LEU B 1 366 ? 6.23 -33.875 -19.422 1 94.06 366 LEU B N 1
ATOM 7148 C CA . LEU B 1 366 ? 7.516 -34.406 -19.859 1 94.06 366 LEU B CA 1
ATOM 7149 C C . LEU B 1 366 ? 7.949 -35.594 -18.969 1 94.06 366 LEU B C 1
ATOM 7151 O O . LEU B 1 366 ? 8.305 -36.656 -19.469 1 94.06 366 LEU B O 1
ATOM 7155 N N . ASN B 1 367 ? 7.844 -35.344 -17.703 1 92 367 ASN B N 1
ATOM 7156 C CA . ASN B 1 367 ? 8.234 -36.375 -16.75 1 92 367 ASN B CA 1
ATOM 7157 C C . ASN B 1 367 ? 7.402 -37.656 -16.906 1 92 367 ASN B C 1
ATOM 7159 O O . ASN B 1 367 ? 7.898 -38.75 -16.688 1 92 367 ASN B O 1
ATOM 7163 N N . ALA B 1 368 ? 6.207 -37.469 -17.328 1 91.38 368 ALA B N 1
ATOM 7164 C CA . ALA B 1 368 ? 5.289 -38.594 -17.453 1 91.38 368 ALA B CA 1
ATOM 7165 C C . ALA B 1 368 ? 5.52 -39.344 -18.781 1 91.38 368 ALA B C 1
ATOM 7167 O O . ALA B 1 368 ? 5.145 -40.5 -18.906 1 91.38 368 ALA B O 1
ATOM 7168 N N . LYS B 1 369 ? 6.195 -38.688 -19.734 1 92.5 369 LYS B N 1
ATOM 7169 C CA . LYS B 1 369 ? 6.195 -39.25 -21.078 1 92.5 369 LYS B CA 1
ATOM 7170 C C . LYS B 1 369 ? 7.609 -39.594 -21.531 1 92.5 369 LYS B C 1
ATOM 7172 O O . LYS B 1 369 ? 7.797 -40.281 -22.531 1 92.5 369 LYS B O 1
ATOM 7177 N N . VAL B 1 370 ? 8.594 -39.188 -20.812 1 91.69 370 VAL B N 1
ATOM 7178 C CA . VAL B 1 370 ? 9.977 -39.469 -21.172 1 91.69 370 VAL B CA 1
ATOM 7179 C C . VAL B 1 370 ? 10.25 -40.969 -21.062 1 91.69 370 VAL B C 1
ATOM 7181 O O . VAL B 1 370 ? 9.898 -41.594 -20.062 1 91.69 370 VAL B O 1
ATOM 7184 N N . THR B 1 371 ? 10.758 -41.531 -22.078 1 87.69 371 THR B N 1
ATOM 7185 C CA . THR B 1 371 ? 11.18 -42.906 -22.109 1 87.69 371 THR B CA 1
ATOM 7186 C C . THR B 1 371 ? 12.328 -43.125 -23.109 1 87.69 371 THR B C 1
ATOM 7188 O O . THR B 1 371 ? 12.492 -42.312 -24.031 1 87.69 371 THR B O 1
ATOM 7191 N N . GLY B 1 372 ? 13.102 -44.156 -22.875 1 85.06 372 GLY B N 1
ATOM 7192 C CA . GLY B 1 372 ? 14.227 -44.438 -23.75 1 85.06 372 GLY B CA 1
ATOM 7193 C C . GLY B 1 372 ? 13.805 -44.781 -25.172 1 85.06 372 GLY B C 1
ATOM 7194 O O . GLY B 1 372 ? 14.562 -44.594 -26.109 1 85.06 372 GLY B O 1
ATOM 7195 N N . SER B 1 373 ? 12.625 -45.188 -25.344 1 85.19 373 SER B N 1
ATOM 7196 C CA . SER B 1 373 ? 12.156 -45.688 -26.641 1 85.19 373 SER B CA 1
ATOM 7197 C C . SER B 1 373 ? 11.625 -44.531 -27.5 1 85.19 373 SER B C 1
ATOM 7199 O O . SER B 1 373 ? 11.406 -44.719 -28.703 1 85.19 373 SER B O 1
ATOM 7201 N N . ARG B 1 374 ? 11.516 -43.406 -27.062 1 89.5 374 ARG B N 1
ATOM 7202 C CA . ARG B 1 374 ? 10.969 -42.281 -27.781 1 89.5 374 ARG B CA 1
ATOM 7203 C C . ARG B 1 374 ? 12.055 -41.25 -28.109 1 89.5 374 ARG B C 1
ATOM 7205 O O . ARG B 1 374 ? 12.602 -40.625 -27.219 1 89.5 374 ARG B O 1
ATOM 7212 N N . PRO B 1 375 ? 12.289 -41.094 -29.391 1 93.31 375 PRO B N 1
ATOM 7213 C CA . PRO B 1 375 ? 13.297 -40.094 -29.75 1 93.31 375 PRO B CA 1
ATOM 7214 C C . PRO B 1 375 ? 12.836 -38.656 -29.469 1 93.31 375 PRO B C 1
ATOM 7216 O O . PRO B 1 375 ? 11.641 -38.406 -29.281 1 93.31 375 PRO B O 1
ATOM 7219 N N . PRO B 1 376 ? 13.719 -37.719 -29.5 1 95.25 376 PRO B N 1
ATOM 7220 C CA . PRO B 1 376 ? 13.414 -36.312 -29.125 1 95.25 376 PRO B CA 1
ATOM 7221 C C . PRO B 1 376 ? 12.289 -35.719 -29.969 1 95.25 376 PRO B C 1
ATOM 7223 O O . PRO B 1 376 ? 11.383 -35.062 -29.422 1 95.25 376 PRO B O 1
ATOM 7226 N N . GLY B 1 377 ? 12.328 -35.875 -31.234 1 95.62 377 GLY B N 1
ATOM 7227 C CA . GLY B 1 377 ? 11.297 -35.312 -32.094 1 95.62 377 GLY B CA 1
ATOM 7228 C C . GLY B 1 377 ? 9.906 -35.844 -31.766 1 95.62 377 GLY B C 1
ATOM 7229 O O . GLY B 1 377 ? 8.953 -35.062 -31.672 1 95.62 377 GLY B O 1
ATOM 7230 N N . LYS B 1 378 ? 9.766 -37.125 -31.547 1 95.31 378 LYS B N 1
ATOM 7231 C CA . LYS B 1 378 ? 8.492 -37.75 -31.219 1 95.31 378 LYS B CA 1
ATOM 7232 C C . LYS B 1 378 ? 8.023 -37.344 -29.828 1 95.31 378 LYS B C 1
ATOM 7234 O O . LYS B 1 378 ? 6.824 -37.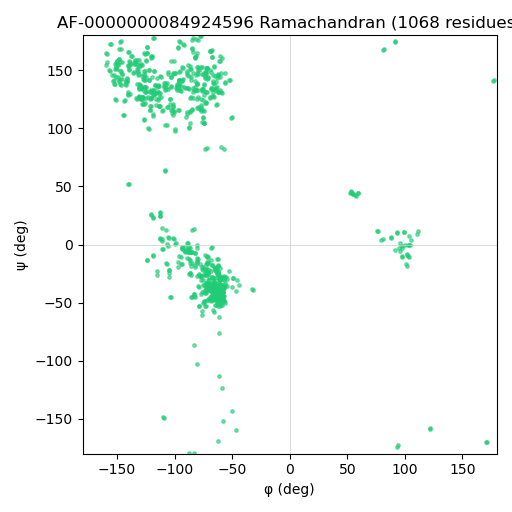219 -29.578 1 95.31 378 LYS B O 1
ATOM 7239 N N . LEU B 1 379 ? 8.969 -37.219 -28.969 1 95.19 379 LEU B N 1
ATOM 7240 C CA . LEU B 1 379 ? 8.625 -36.781 -27.609 1 95.19 379 LEU B CA 1
ATOM 7241 C C . LEU B 1 379 ? 8.016 -35.406 -27.625 1 95.19 379 LEU B C 1
ATOM 7243 O O . LEU B 1 379 ? 6.996 -35.156 -26.984 1 95.19 379 LEU B O 1
ATOM 7247 N N . LEU B 1 380 ? 8.617 -34.5 -28.406 1 96.19 380 LEU B N 1
ATOM 7248 C CA . LEU B 1 380 ? 8.109 -33.125 -28.484 1 96.19 380 LEU B CA 1
ATOM 7249 C C . LEU B 1 380 ? 6.719 -33.094 -29.109 1 96.19 380 LEU B C 1
ATOM 7251 O O . LEU B 1 380 ? 5.875 -32.281 -28.75 1 96.19 380 LEU B O 1
ATOM 7255 N N . GLU B 1 381 ? 6.508 -34 -30 1 95.25 381 GLU B N 1
ATOM 7256 C CA . GLU B 1 381 ? 5.191 -34.125 -30.625 1 95.25 381 GLU B CA 1
ATOM 7257 C C . GLU B 1 381 ? 4.125 -34.5 -29.594 1 95.25 381 GLU B C 1
ATOM 7259 O O . GLU B 1 381 ? 3.057 -33.906 -29.547 1 95.25 381 GLU B O 1
ATOM 7264 N N . VAL B 1 382 ? 4.445 -35.469 -28.797 1 93.69 382 VAL B N 1
ATOM 7265 C CA . VAL B 1 382 ? 3.51 -35.969 -27.797 1 93.69 382 VAL B CA 1
ATOM 7266 C C . VAL B 1 382 ? 3.246 -34.875 -26.75 1 93.69 382 VAL B C 1
ATOM 7268 O O . VAL B 1 382 ? 2.102 -34.656 -26.359 1 93.69 382 VAL B O 1
ATOM 7271 N N . VAL B 1 383 ? 4.273 -34.25 -26.359 1 94.75 383 VAL B N 1
ATOM 7272 C CA . VAL B 1 383 ? 4.152 -33.188 -25.359 1 94.75 383 VAL B CA 1
ATOM 7273 C C . VAL B 1 383 ? 3.314 -32.031 -25.906 1 94.75 383 VAL B C 1
ATOM 7275 O O . VAL B 1 383 ? 2.412 -31.547 -25.234 1 94.75 383 VAL B O 1
ATOM 7278 N N . ASN B 1 384 ? 3.58 -31.609 -27.094 1 95.19 384 ASN B N 1
ATOM 7279 C CA . ASN B 1 384 ? 2.818 -30.547 -27.734 1 95.19 384 ASN B CA 1
ATOM 7280 C C . ASN B 1 384 ? 1.334 -30.891 -27.828 1 95.19 384 ASN B C 1
ATOM 7282 O O . ASN B 1 384 ? 0.481 -30.031 -27.578 1 95.19 384 ASN B O 1
ATOM 7286 N N . ASP B 1 385 ? 1.049 -32.125 -28.141 1 93.94 385 ASP B N 1
ATOM 7287 C CA . ASP B 1 385 ? -0.34 -32.531 -28.297 1 93.94 385 ASP B CA 1
ATOM 7288 C C . ASP B 1 385 ? -1.08 -32.469 -26.969 1 93.94 385 ASP B C 1
ATOM 7290 O O . ASP B 1 385 ? -2.252 -32.094 -26.906 1 93.94 385 ASP B O 1
ATOM 7294 N N . LEU B 1 386 ? -0.388 -32.812 -25.953 1 91.12 386 LEU B N 1
ATOM 7295 C CA . LEU B 1 386 ? -1.006 -32.875 -24.641 1 91.12 386 LEU B CA 1
ATOM 7296 C C . LEU B 1 386 ? -1.177 -31.469 -24.062 1 91.12 386 LEU B C 1
ATOM 7298 O O . LEU B 1 386 ? -2.111 -31.219 -23.297 1 91.12 386 LEU B O 1
ATOM 7302 N N . LEU B 1 387 ? -0.298 -30.562 -24.5 1 93.75 387 LEU B N 1
ATOM 7303 C CA . LEU B 1 387 ? -0.308 -29.203 -23.938 1 93.75 387 LEU B CA 1
ATOM 7304 C C . LEU B 1 387 ? -1.157 -28.266 -24.781 1 93.75 387 LEU B C 1
ATOM 7306 O O . LEU B 1 387 ? -1.536 -27.188 -24.328 1 93.75 387 LEU B O 1
ATOM 7310 N N . HIS B 1 388 ? -1.45 -28.625 -25.953 1 93.38 388 HIS B N 1
ATOM 7311 C CA . HIS B 1 388 ? -1.981 -27.719 -26.984 1 93.38 388 HIS B CA 1
ATOM 7312 C C . HIS B 1 388 ? -3.262 -27.047 -26.5 1 93.38 388 HIS B C 1
ATOM 7314 O O . HIS B 1 388 ? -3.398 -25.812 -26.609 1 93.38 388 HIS B O 1
ATOM 7320 N N . ASP B 1 389 ? -4.191 -27.766 -25.984 1 90.56 389 ASP B N 1
ATOM 7321 C CA . ASP B 1 389 ? -5.488 -27.203 -25.609 1 90.56 389 ASP B CA 1
ATOM 7322 C C . ASP B 1 389 ? -5.34 -26.188 -24.484 1 90.56 389 ASP B C 1
ATOM 7324 O O . ASP B 1 389 ? -5.977 -25.141 -24.5 1 90.56 389 ASP B O 1
ATOM 7328 N N . ASP B 1 390 ? -4.555 -26.531 -23.562 1 90.81 390 ASP B N 1
ATOM 7329 C CA . ASP B 1 390 ? -4.34 -25.641 -22.422 1 90.81 390 ASP B CA 1
ATOM 7330 C C . ASP B 1 390 ? -3.621 -24.359 -22.859 1 90.81 390 ASP B C 1
ATOM 7332 O O . ASP B 1 390 ? -3.971 -23.266 -22.406 1 90.81 390 ASP B O 1
ATOM 7336 N N . LEU B 1 391 ? -2.613 -24.516 -23.688 1 92.25 391 LEU B N 1
ATOM 7337 C CA . LEU B 1 391 ? -1.871 -23.359 -24.188 1 92.25 391 LEU B CA 1
ATOM 7338 C C . LEU B 1 391 ? -2.768 -22.453 -25.031 1 92.25 391 LEU B C 1
ATOM 7340 O O . LEU B 1 391 ? -2.672 -21.234 -24.938 1 92.25 391 LEU B O 1
ATOM 7344 N N . SER B 1 392 ? -3.596 -23.078 -25.75 1 90.69 392 SER B N 1
ATOM 7345 C CA . SER B 1 392 ? -4.516 -22.312 -26.594 1 90.69 392 SER B CA 1
ATOM 7346 C C . SER B 1 392 ? -5.496 -21.516 -25.75 1 90.69 392 SER B C 1
ATOM 7348 O O . SER B 1 392 ? -5.734 -20.328 -26.031 1 90.69 392 SER B O 1
ATOM 7350 N N . ARG B 1 393 ? -6.035 -22.109 -24.781 1 88.75 393 ARG B N 1
ATOM 7351 C CA . ARG B 1 393 ? -7 -21.438 -23.906 1 88.75 393 ARG B CA 1
ATOM 7352 C C . ARG B 1 393 ? -6.336 -20.312 -23.141 1 88.75 393 ARG B C 1
ATOM 7354 O O . ARG B 1 393 ? -6.941 -19.25 -22.938 1 88.75 393 ARG B O 1
ATOM 7361 N N . ALA B 1 394 ? -5.121 -20.547 -22.75 1 88.75 394 ALA B N 1
ATOM 7362 C CA . ALA B 1 394 ? -4.395 -19.547 -21.984 1 88.75 394 ALA B CA 1
ATOM 7363 C C . ALA B 1 394 ? -3.807 -18.469 -22.906 1 88.75 394 ALA B C 1
ATOM 7365 O O . ALA B 1 394 ? -3.373 -17.422 -22.438 1 88.75 394 ALA B O 1
ATOM 7366 N N . GLU B 1 395 ? -3.771 -18.703 -24.188 1 88.69 395 GLU B N 1
ATOM 7367 C CA . GLU B 1 395 ? -3.168 -17.844 -25.188 1 88.69 395 GLU B CA 1
ATOM 7368 C C . GLU B 1 395 ? -1.694 -17.578 -24.875 1 88.69 395 GLU B C 1
ATOM 7370 O O . GLU B 1 395 ? -1.241 -16.438 -24.906 1 88.69 395 GLU B O 1
ATOM 7375 N N . LEU B 1 396 ? -1.041 -18.656 -24.469 1 90.75 396 LEU B N 1
ATOM 7376 C CA . LEU B 1 396 ? 0.392 -18.625 -24.203 1 90.75 396 LEU B CA 1
ATOM 7377 C C . LEU B 1 396 ? 1.122 -19.703 -24.984 1 90.75 396 LEU B C 1
ATOM 7379 O O . LEU B 1 396 ? 0.49 -20.609 -25.531 1 90.75 396 LEU B O 1
ATOM 7383 N N . GLN B 1 397 ? 2.426 -19.547 -25.078 1 93.56 397 GLN B N 1
ATOM 7384 C CA . GLN B 1 397 ? 3.248 -20.5 -25.812 1 93.56 397 GLN B CA 1
ATOM 7385 C C . GLN B 1 397 ? 4.457 -20.938 -25 1 93.56 397 GLN B C 1
ATOM 7387 O O . GLN B 1 397 ? 4.863 -20.25 -24.062 1 93.56 397 GLN B O 1
ATOM 7392 N N . ILE B 1 398 ? 4.98 -22.078 -25.375 1 95.44 398 ILE B N 1
ATOM 7393 C CA . ILE B 1 398 ? 6.18 -22.609 -24.734 1 95.44 398 ILE B CA 1
ATOM 7394 C C . ILE B 1 398 ? 7.219 -22.953 -25.797 1 95.44 398 ILE B C 1
ATOM 7396 O O . ILE B 1 398 ? 6.906 -23.625 -26.781 1 95.44 398 ILE B O 1
ATOM 7400 N N . SER B 1 399 ? 8.383 -22.453 -25.641 1 96 399 SER B N 1
ATOM 7401 C CA . SER B 1 399 ? 9.5 -22.922 -26.438 1 96 399 SER B CA 1
ATOM 7402 C C . SER B 1 399 ? 10.32 -23.969 -25.703 1 96 399 SER B C 1
ATOM 7404 O O . SER B 1 399 ? 10.484 -23.891 -24.484 1 96 399 SER B O 1
ATOM 7406 N N . MET B 1 400 ? 10.75 -24.969 -26.438 1 96.94 400 MET B N 1
ATOM 7407 C CA . MET B 1 400 ? 11.445 -26.078 -25.797 1 96.94 400 MET B CA 1
ATOM 7408 C C . MET B 1 400 ? 12.523 -26.641 -26.719 1 96.94 400 MET B C 1
ATOM 7410 O O . MET B 1 400 ? 12.32 -26.75 -27.922 1 96.94 400 MET B O 1
ATOM 7414 N N . PHE B 1 401 ? 13.664 -26.922 -26.172 1 97.62 401 PHE B N 1
ATOM 7415 C CA . PHE B 1 401 ? 14.75 -27.625 -26.859 1 97.62 401 PHE B CA 1
ATOM 7416 C C . PHE B 1 401 ? 15.109 -28.906 -26.141 1 97.62 401 PHE B C 1
ATOM 7418 O O . PHE B 1 401 ? 15.352 -28.906 -24.922 1 97.62 401 PHE B O 1
ATOM 7425 N N . TYR B 1 402 ? 15.102 -30.031 -26.828 1 97.56 402 TYR B N 1
ATOM 7426 C CA . TYR B 1 402 ? 15.352 -31.344 -26.25 1 97.56 402 TYR B CA 1
ATOM 7427 C C . TYR B 1 402 ? 16.562 -32 -26.891 1 97.56 402 TYR B C 1
ATOM 7429 O O . TYR B 1 402 ? 16.656 -32.094 -28.125 1 97.56 402 TYR B O 1
ATOM 7437 N N . ILE B 1 403 ? 17.484 -32.5 -26.094 1 96.31 403 ILE B N 1
ATOM 7438 C CA . ILE B 1 403 ? 18.703 -33.156 -26.562 1 96.31 403 ILE B CA 1
ATOM 7439 C C . ILE B 1 403 ? 18.875 -34.5 -25.891 1 96.31 403 ILE B C 1
ATOM 7441 O O . ILE B 1 403 ? 18.609 -34.656 -24.703 1 96.31 403 ILE B O 1
ATOM 7445 N N . ARG B 1 404 ? 19.219 -35.531 -26.656 1 96.12 404 ARG B N 1
ATOM 7446 C CA . ARG B 1 404 ? 19.609 -36.844 -26.156 1 96.12 404 ARG B CA 1
ATOM 7447 C C . ARG B 1 404 ? 21.078 -37.125 -26.453 1 96.12 404 ARG B C 1
ATOM 7449 O O . ARG B 1 404 ? 21.469 -37.188 -27.625 1 96.12 404 ARG B O 1
ATOM 7456 N N . LEU B 1 405 ? 21.828 -37.312 -25.453 1 94.31 405 LEU B N 1
ATOM 7457 C CA . LEU B 1 405 ? 23.25 -37.625 -25.578 1 94.31 405 LEU B CA 1
ATOM 7458 C C . LEU B 1 405 ? 23.484 -39.125 -25.391 1 94.31 405 LEU B C 1
ATOM 7460 O O . LEU B 1 405 ? 23.234 -39.688 -24.328 1 94.31 405 LEU B O 1
ATOM 7464 N N . ASP B 1 406 ? 23.922 -39.688 -26.438 1 91.69 406 ASP B N 1
ATOM 7465 C CA . ASP B 1 406 ? 24.344 -41.094 -26.391 1 91.69 406 ASP B CA 1
ATOM 7466 C C . ASP B 1 406 ? 25.875 -41.188 -26.266 1 91.69 406 ASP B C 1
ATOM 7468 O O . ASP B 1 406 ? 26.578 -41.25 -27.266 1 91.69 406 ASP B O 1
ATOM 7472 N N . ILE B 1 407 ? 26.375 -41.406 -25.109 1 85.62 407 ILE B N 1
ATOM 7473 C CA . ILE B 1 407 ? 27.797 -41.312 -24.812 1 85.62 407 ILE B CA 1
ATOM 7474 C C . ILE B 1 407 ? 28.531 -42.469 -25.438 1 85.62 407 ILE B C 1
ATOM 7476 O O . ILE B 1 407 ? 29.578 -42.281 -26.078 1 85.62 407 ILE B O 1
ATOM 7480 N N . PRO B 1 408 ? 27.984 -43.656 -25.234 1 84.25 408 PRO B N 1
ATOM 7481 C CA . PRO B 1 408 ? 28.703 -44.812 -25.797 1 84.25 408 PRO B CA 1
ATOM 7482 C C . PRO B 1 408 ? 28.922 -44.688 -27.297 1 84.25 408 PRO B C 1
ATOM 7484 O O . PRO B 1 408 ? 29.969 -45.094 -27.812 1 84.25 408 PRO B O 1
ATOM 7487 N N . ASN B 1 409 ? 27.938 -44.125 -27.984 1 89.25 409 ASN B N 1
ATOM 7488 C CA . ASN B 1 409 ? 28.016 -44.031 -29.438 1 89.25 409 ASN B CA 1
ATOM 7489 C C . ASN B 1 409 ? 28.484 -42.656 -29.891 1 89.25 409 ASN B C 1
ATOM 7491 O O . ASN B 1 409 ? 28.531 -42.375 -31.094 1 89.25 409 ASN B O 1
ATOM 7495 N N . HIS B 1 410 ? 28.766 -41.781 -29 1 91.06 410 HIS B N 1
ATOM 7496 C CA . HIS B 1 410 ? 29.25 -40.438 -29.266 1 91.06 410 HIS B CA 1
ATOM 7497 C C . HIS B 1 410 ? 28.344 -39.688 -30.219 1 91.06 410 HIS B C 1
ATOM 7499 O O . HIS B 1 410 ? 28.812 -39.062 -31.172 1 91.06 410 HIS B O 1
ATOM 7505 N N . THR B 1 411 ? 27.109 -39.781 -30.016 1 93.94 411 THR B N 1
ATOM 7506 C CA . THR B 1 411 ? 26.125 -39.125 -30.859 1 93.94 411 THR B CA 1
ATOM 7507 C C . THR B 1 411 ? 25.172 -38.281 -30 1 93.94 411 THR B C 1
ATOM 7509 O O . THR B 1 411 ? 24.906 -38.625 -28.844 1 93.94 411 THR B O 1
ATOM 7512 N N . VAL B 1 412 ? 24.719 -37.219 -30.625 1 94.88 412 VAL B N 1
ATOM 7513 C CA . VAL B 1 412 ? 23.719 -36.375 -29.984 1 94.88 412 VAL B CA 1
ATOM 7514 C C . VAL B 1 412 ? 22.562 -36.156 -30.938 1 94.88 412 VAL B C 1
ATOM 7516 O O . VAL B 1 412 ? 22.75 -35.75 -32.094 1 94.88 412 VAL B O 1
ATOM 7519 N N . SER B 1 413 ? 21.391 -36.469 -30.5 1 96.69 413 SER B N 1
ATOM 7520 C CA . SER B 1 413 ? 20.172 -36.156 -31.234 1 96.69 413 SER B CA 1
ATOM 7521 C C . SER B 1 413 ? 19.375 -35.062 -30.547 1 96.69 413 SER B C 1
ATOM 7523 O O . SER B 1 413 ? 19.312 -35 -29.328 1 96.69 413 SER B O 1
ATOM 7525 N N . TYR B 1 414 ? 18.844 -34.156 -31.375 1 97.38 414 TYR B N 1
ATOM 7526 C CA . TYR B 1 414 ? 18.141 -33.062 -30.766 1 97.38 414 TYR B CA 1
ATOM 7527 C C . TYR B 1 414 ? 16.953 -32.625 -31.625 1 97.38 414 TYR B C 1
ATOM 7529 O O . TYR B 1 414 ? 16.922 -32.906 -32.812 1 97.38 414 TYR B O 1
ATOM 7537 N N . ALA B 1 415 ? 15.992 -32 -31.047 1 97.62 415 ALA B N 1
ATOM 7538 C CA . ALA B 1 415 ? 14.812 -31.391 -31.656 1 97.62 415 ALA B CA 1
ATOM 7539 C C . ALA B 1 415 ? 14.477 -30.062 -31 1 97.62 415 ALA B C 1
ATOM 7541 O O . ALA B 1 415 ? 14.805 -29.844 -29.828 1 97.62 415 ALA B O 1
ATOM 7542 N N . ASN B 1 416 ? 13.875 -29.172 -31.812 1 97.31 416 ASN B N 1
ATOM 7543 C CA . ASN B 1 416 ? 13.602 -27.812 -31.344 1 97.31 416 ASN B CA 1
ATOM 7544 C C . ASN B 1 416 ? 12.141 -27.438 -31.562 1 97.31 416 ASN B C 1
ATOM 7546 O O . ASN B 1 416 ? 11.602 -27.609 -32.656 1 97.31 416 ASN B O 1
ATOM 7550 N N . ALA B 1 417 ? 11.539 -27.016 -30.531 1 96.38 417 ALA B N 1
ATOM 7551 C CA . ALA B 1 417 ? 10.188 -26.484 -30.625 1 96.38 417 ALA B CA 1
ATOM 7552 C C . ALA B 1 417 ? 10.18 -24.969 -30.438 1 96.38 417 ALA B C 1
ATOM 7554 O O . ALA B 1 417 ? 9.594 -24.453 -29.469 1 96.38 417 ALA B O 1
ATOM 7555 N N . GLY B 1 418 ? 10.828 -24.234 -31.359 1 94.5 418 GLY B N 1
ATOM 7556 C CA . GLY B 1 418 ? 10.805 -22.781 -31.391 1 94.5 418 GLY B CA 1
ATOM 7557 C C . GLY B 1 418 ? 11.695 -22.141 -30.328 1 94.5 418 GLY B C 1
ATOM 7558 O O . GLY B 1 418 ? 11.523 -20.969 -30 1 94.5 418 GLY B O 1
ATOM 7559 N N . HIS B 1 419 ? 12.516 -22.891 -29.688 1 95.81 419 HIS B N 1
ATOM 7560 C CA . HIS B 1 419 ? 13.422 -22.375 -28.672 1 95.81 419 HIS B CA 1
ATOM 7561 C C . HIS B 1 419 ? 14.672 -21.766 -29.281 1 95.81 419 HIS B C 1
ATOM 7563 O O . HIS B 1 419 ? 14.961 -22 -30.469 1 95.81 419 HIS B O 1
ATOM 7569 N N . ASN B 1 420 ? 15.359 -20.938 -28.516 1 93.62 420 ASN B N 1
ATOM 7570 C CA . ASN B 1 420 ? 16.641 -20.422 -28.953 1 93.62 420 ASN B CA 1
ATOM 7571 C C . ASN B 1 420 ? 17.625 -21.531 -29.281 1 93.62 420 ASN B C 1
ATOM 7573 O O . ASN B 1 420 ? 17.656 -22.562 -28.609 1 93.62 420 ASN B O 1
ATOM 7577 N N . HIS B 1 421 ? 18.469 -21.281 -30.234 1 94.94 421 HIS B N 1
ATOM 7578 C CA . HIS B 1 421 ? 19.422 -22.297 -30.688 1 94.94 421 HIS B CA 1
ATOM 7579 C C . HIS B 1 421 ? 20.578 -22.438 -29.719 1 94.94 421 HIS B C 1
ATOM 7581 O O . HIS B 1 421 ? 21.359 -21.484 -29.531 1 94.94 421 HIS B O 1
ATOM 7587 N N . PRO B 1 422 ? 20.672 -23.594 -29.109 1 96.5 422 PRO B N 1
ATOM 7588 C CA . PRO B 1 422 ? 21.859 -23.828 -28.297 1 96.5 422 PRO B CA 1
ATOM 7589 C C . PRO B 1 422 ? 23.156 -23.719 -29.094 1 96.5 422 PRO B C 1
ATOM 7591 O O . PRO B 1 422 ? 23.141 -23.844 -30.328 1 96.5 422 PRO B O 1
ATOM 7594 N N . VAL B 1 423 ? 24.266 -23.516 -28.375 1 96.25 423 VAL B N 1
ATOM 7595 C CA . VAL B 1 423 ? 25.562 -23.375 -29.016 1 96.25 423 VAL B CA 1
ATOM 7596 C C . VAL B 1 423 ? 26.453 -24.562 -28.625 1 96.25 423 VAL B C 1
ATOM 7598 O O . VAL B 1 423 ? 26.422 -25.016 -27.484 1 96.25 423 VAL B O 1
ATOM 7601 N N . LEU B 1 424 ? 27.141 -25.078 -29.609 1 96.94 424 LEU B N 1
ATOM 7602 C CA . LEU B 1 424 ? 28.109 -26.141 -29.406 1 96.94 424 LEU B CA 1
ATOM 7603 C C . LEU B 1 424 ? 29.531 -25.656 -29.688 1 96.94 424 LEU B C 1
ATOM 7605 O O . LEU B 1 424 ? 29.812 -25.156 -30.781 1 96.94 424 LEU B O 1
ATOM 7609 N N . TYR B 1 425 ? 30.359 -25.719 -28.672 1 97.19 425 TYR B N 1
ATOM 7610 C CA . TYR B 1 425 ? 31.781 -25.469 -28.859 1 97.19 425 TYR B CA 1
ATOM 7611 C C . TYR B 1 425 ? 32.531 -26.734 -29.266 1 97.19 425 TYR B C 1
ATOM 7613 O O . TYR B 1 425 ? 32.594 -27.688 -28.484 1 97.19 425 TYR B O 1
ATOM 7621 N N . ARG B 1 426 ? 33.031 -26.719 -30.453 1 95.81 426 ARG B N 1
ATOM 7622 C CA . ARG B 1 426 ? 33.844 -27.859 -30.922 1 95.81 426 ARG B CA 1
ATOM 7623 C C . ARG B 1 426 ? 35.312 -27.703 -30.484 1 95.81 426 ARG B C 1
ATOM 7625 O O . ARG B 1 426 ? 36 -26.828 -30.969 1 95.81 426 ARG B O 1
ATOM 7632 N N . SER B 1 427 ? 35.688 -28.594 -29.719 1 92.5 427 SER B N 1
ATOM 7633 C CA . SER B 1 427 ? 37.031 -28.5 -29.125 1 92.5 427 SER B CA 1
ATOM 7634 C C . SER B 1 427 ? 38.125 -28.641 -30.188 1 92.5 427 SER B C 1
ATOM 7636 O O . SER B 1 427 ? 39.156 -27.969 -30.125 1 92.5 427 SER B O 1
ATOM 7638 N N . GLU B 1 428 ? 37.969 -29.516 -31.141 1 90.69 428 GLU B N 1
ATOM 7639 C CA . GLU B 1 428 ? 38.969 -29.781 -32.156 1 90.69 428 GLU B CA 1
ATOM 7640 C C . GLU B 1 428 ? 39.188 -28.562 -33.062 1 90.69 428 GLU B C 1
ATOM 7642 O O . GLU B 1 428 ? 40.312 -28.219 -33.375 1 90.69 428 GLU B O 1
ATOM 7647 N N . GLN B 1 429 ? 38.125 -27.922 -33.438 1 91.62 429 GLN B N 1
ATOM 7648 C CA . GLN B 1 429 ? 38.188 -26.797 -34.344 1 91.62 429 GLN B CA 1
ATOM 7649 C C . GLN B 1 429 ? 38.25 -25.469 -33.594 1 91.62 429 GLN B C 1
ATOM 7651 O O . GLN B 1 429 ? 38.531 -24.438 -34.188 1 91.62 429 GLN B O 1
ATOM 7656 N N . ALA B 1 430 ? 38.031 -25.547 -32.344 1 91.69 430 ALA B N 1
ATOM 7657 C CA . ALA B 1 430 ? 37.969 -24.344 -31.516 1 91.69 430 ALA B CA 1
ATOM 7658 C C . ALA B 1 430 ? 36.969 -23.328 -32.094 1 91.69 430 ALA B C 1
ATOM 7660 O O . ALA B 1 430 ? 37.312 -22.156 -32.25 1 91.69 430 ALA B O 1
ATOM 7661 N N . ASP B 1 431 ? 35.844 -23.844 -32.469 1 94.25 431 ASP B N 1
ATOM 7662 C CA . ASP B 1 431 ? 34.844 -23 -33.062 1 94.25 431 ASP B CA 1
ATOM 7663 C C . ASP B 1 431 ? 33.438 -23.328 -32.531 1 94.25 431 ASP B C 1
ATOM 7665 O O . ASP B 1 431 ? 33.25 -24.375 -31.891 1 94.25 431 ASP B O 1
ATOM 7669 N N . PHE B 1 432 ? 32.531 -22.328 -32.75 1 96.12 432 PHE B N 1
ATOM 7670 C CA . PHE B 1 432 ? 31.172 -22.5 -32.25 1 96.12 432 PHE B CA 1
ATOM 7671 C C . PHE B 1 432 ? 30.203 -22.781 -33.406 1 96.12 432 PHE B C 1
ATOM 7673 O O . PHE B 1 432 ? 30.328 -22.188 -34.469 1 96.12 432 PHE B O 1
ATOM 7680 N N . ILE B 1 433 ? 29.281 -23.719 -33.156 1 94.88 433 ILE B N 1
ATOM 7681 C CA . ILE B 1 433 ? 28.203 -23.969 -34.125 1 94.88 433 ILE B CA 1
ATOM 7682 C C . ILE B 1 433 ? 26.859 -23.875 -33.406 1 94.88 433 ILE B C 1
ATOM 7684 O O . ILE B 1 433 ? 26.734 -24.234 -32.219 1 94.88 433 ILE B O 1
ATOM 7688 N N . GLU B 1 434 ? 25.891 -23.359 -34.094 1 94.75 434 GLU B N 1
ATOM 7689 C CA . GLU B 1 434 ? 24.531 -23.312 -33.562 1 94.75 434 GLU B CA 1
ATOM 7690 C C . GLU B 1 434 ? 23.766 -24.578 -33.938 1 94.75 434 GLU B C 1
ATOM 7692 O O . GLU B 1 434 ? 23.828 -25.062 -35.062 1 94.75 434 GLU B O 1
ATOM 7697 N N . LEU B 1 435 ? 23.078 -25.125 -32.969 1 94.75 435 LEU B N 1
ATOM 7698 C CA . LEU B 1 435 ? 22.234 -26.297 -33.219 1 94.75 435 LEU B CA 1
ATOM 7699 C C . LEU B 1 435 ? 20.844 -25.875 -33.656 1 94.75 435 LEU B C 1
ATOM 7701 O O . LEU B 1 435 ? 19.984 -25.547 -32.844 1 94.75 435 LEU B O 1
ATOM 7705 N N . ASP B 1 436 ? 20.688 -25.953 -34.938 1 90.62 436 ASP B N 1
ATOM 7706 C CA . ASP B 1 436 ? 19.453 -25.5 -35.562 1 90.62 436 ASP B CA 1
ATOM 7707 C C . ASP B 1 436 ? 18.594 -26.688 -36 1 90.62 436 ASP B C 1
ATOM 7709 O O . ASP B 1 436 ? 19.062 -27.578 -36.688 1 90.62 436 ASP B O 1
ATOM 7713 N N . ALA B 1 437 ? 17.469 -26.859 -35.531 1 90 437 ALA B N 1
ATOM 7714 C CA . ALA B 1 437 ? 16.453 -27.812 -35.969 1 90 437 ALA B CA 1
ATOM 7715 C C . ALA B 1 437 ? 15.094 -27.125 -36.094 1 90 437 ALA B C 1
ATOM 7717 O O . ALA B 1 437 ? 14.727 -26.281 -35.281 1 90 437 ALA B O 1
ATOM 7718 N N . ASP B 1 438 ? 14.414 -27.469 -37.156 1 87.62 438 ASP B N 1
ATOM 7719 C CA . ASP B 1 438 ? 13.141 -26.812 -37.469 1 87.62 438 ASP B CA 1
ATOM 7720 C C . ASP B 1 438 ? 12.039 -27.312 -36.531 1 87.62 438 ASP B C 1
ATOM 7722 O O . ASP B 1 438 ? 11.977 -28.5 -36.219 1 87.62 438 ASP B O 1
ATOM 7726 N N . GLY B 1 439 ? 11.289 -26.422 -36.094 1 89.25 439 GLY B N 1
ATOM 7727 C CA . GLY B 1 439 ? 10.125 -26.75 -35.281 1 89.25 439 GLY B CA 1
ATOM 7728 C C . GLY B 1 439 ? 9.383 -25.516 -34.812 1 89.25 439 GLY B C 1
ATOM 7729 O O . GLY B 1 439 ? 9.992 -24.5 -34.469 1 89.25 439 GLY B O 1
ATOM 7730 N N . MET B 1 440 ? 8.094 -25.625 -34.812 1 88.38 440 MET B N 1
ATOM 7731 C CA . MET B 1 440 ? 7.242 -24.531 -34.375 1 88.38 440 MET B CA 1
ATOM 7732 C C . MET B 1 440 ? 7.16 -24.484 -32.844 1 88.38 440 MET B C 1
ATOM 7734 O O . MET B 1 440 ? 7.273 -25.531 -32.188 1 88.38 440 MET B O 1
ATOM 7738 N N . ILE B 1 441 ? 6.926 -23.344 -32.344 1 90 441 ILE B N 1
ATOM 7739 C CA . ILE B 1 441 ? 6.715 -23.172 -30.922 1 90 441 ILE B CA 1
ATOM 7740 C C . ILE B 1 441 ? 5.473 -23.953 -30.484 1 90 441 ILE B C 1
ATOM 7742 O O . ILE B 1 441 ? 4.531 -24.109 -31.266 1 90 441 ILE B O 1
ATOM 7746 N N . MET B 1 442 ? 5.449 -24.484 -29.312 1 91.12 442 MET B N 1
ATOM 7747 C CA . MET B 1 442 ? 4.344 -25.312 -28.844 1 91.12 442 MET B CA 1
ATOM 7748 C C . MET B 1 442 ? 3.104 -24.469 -28.578 1 91.12 442 MET B C 1
ATOM 7750 O O . MET B 1 442 ? 3.205 -23.344 -28.078 1 91.12 442 MET B O 1
ATOM 7754 N N . GLY B 1 443 ? 1.897 -25.016 -28.906 1 87.12 443 GLY B N 1
ATOM 7755 C CA . GLY B 1 443 ? 0.632 -24.359 -28.609 1 87.12 443 GLY B CA 1
ATOM 7756 C C . GLY B 1 443 ? -0.003 -23.719 -29.828 1 87.12 443 GLY B C 1
ATOM 7757 O O . GLY B 1 443 ? -1.149 -23.266 -29.766 1 87.12 443 GLY B O 1
ATOM 7758 N N . VAL B 1 444 ? 0.708 -23.625 -30.922 1 83.94 444 VAL B N 1
ATOM 7759 C CA . VAL B 1 444 ? 0.209 -22.953 -32.094 1 83.94 444 VAL B CA 1
ATOM 7760 C C . VAL B 1 444 ? -0.62 -23.922 -32.938 1 83.94 444 VAL B C 1
ATOM 7762 O O . VAL B 1 444 ? -1.706 -23.562 -33.406 1 83.94 444 VAL B O 1
ATOM 7765 N N . LYS B 1 445 ? -0.102 -25.094 -33.125 1 86.88 445 LYS B N 1
ATOM 7766 C CA . LYS B 1 445 ? -0.779 -26.078 -33.938 1 86.88 445 LYS B CA 1
ATOM 7767 C C . LYS B 1 445 ? -0.639 -27.484 -33.344 1 86.88 445 LYS B C 1
ATOM 7769 O O . LYS B 1 445 ? 0.427 -27.844 -32.844 1 86.88 445 LYS B O 1
ATOM 7774 N N . LYS B 1 446 ? -1.718 -28.234 -33.469 1 85.62 446 LYS B N 1
ATOM 7775 C CA . LYS B 1 446 ? -1.711 -29.625 -33.031 1 85.62 446 LYS B CA 1
ATOM 7776 C C . LYS B 1 446 ? -1.203 -30.562 -34.094 1 85.62 446 LYS B C 1
ATOM 7778 O O . LYS B 1 446 ? -1.242 -30.219 -35.281 1 85.62 446 LYS B O 1
ATOM 7783 N N . GLU B 1 447 ? -0.676 -31.656 -33.688 1 84.5 447 GLU B N 1
ATOM 7784 C CA . GLU B 1 447 ? -0.253 -32.719 -34.594 1 84.5 447 GLU B CA 1
ATOM 7785 C C . GLU B 1 447 ? 0.799 -32.219 -35.594 1 84.5 447 GLU B C 1
ATOM 7787 O O . GLU B 1 447 ? 0.665 -32.406 -36.812 1 84.5 447 GLU B O 1
ATOM 7792 N N . VAL B 1 448 ? 1.718 -31.5 -35.062 1 86.94 448 VAL B N 1
ATOM 7793 C CA . VAL B 1 448 ? 2.836 -31.016 -35.875 1 86.94 448 VAL B CA 1
ATOM 7794 C C . VAL B 1 448 ? 4.07 -31.875 -35.625 1 86.94 448 VAL B C 1
ATOM 7796 O O . VAL B 1 448 ? 4.238 -32.406 -34.531 1 86.94 448 VAL B O 1
ATOM 7799 N N . GLY B 1 449 ? 4.828 -32 -36.625 1 89.81 449 GLY B N 1
ATOM 7800 C CA . GLY B 1 449 ? 6.086 -32.719 -36.469 1 89.81 449 GLY B CA 1
ATOM 7801 C C . GLY B 1 449 ? 7.258 -31.812 -36.156 1 89.81 449 GLY B C 1
ATOM 7802 O O . GLY B 1 449 ? 7.23 -30.625 -36.5 1 89.81 449 GLY B O 1
ATOM 7803 N N . PHE B 1 450 ? 8.25 -32.406 -35.469 1 93.81 450 PHE B N 1
ATOM 7804 C CA . PHE B 1 450 ? 9.477 -31.688 -35.156 1 93.81 450 PHE B CA 1
ATOM 7805 C C . PHE B 1 450 ? 10.68 -32.375 -35.812 1 93.81 450 PHE B C 1
ATOM 7807 O O . PHE B 1 450 ? 10.836 -33.594 -35.719 1 93.81 450 PHE B O 1
ATOM 7814 N N . GLU B 1 451 ? 11.477 -31.547 -36.438 1 94.5 451 GLU B N 1
ATOM 7815 C CA . GLU B 1 451 ? 12.68 -32.062 -37.062 1 94.5 451 GLU B CA 1
ATOM 7816 C C . GLU B 1 451 ? 13.68 -32.562 -36.031 1 94.5 451 GLU B C 1
ATOM 7818 O O . GLU B 1 451 ? 13.859 -31.953 -34.969 1 94.5 451 GLU B O 1
ATOM 7823 N N . GLU B 1 452 ? 14.18 -33.719 -36.312 1 95.81 452 GLU B N 1
ATOM 7824 C CA . GLU B 1 452 ? 15.219 -34.281 -35.469 1 95.81 452 GLU B CA 1
ATOM 7825 C C . GLU B 1 452 ? 16.547 -34.375 -36.219 1 95.81 452 GLU B C 1
ATOM 7827 O O . GLU B 1 452 ? 16.609 -34.812 -37.344 1 95.81 452 GLU B O 1
ATOM 7832 N N . LYS B 1 453 ? 17.547 -33.906 -35.656 1 96.56 453 LYS B N 1
ATOM 7833 C CA . LYS B 1 453 ? 18.891 -33.969 -36.219 1 96.56 453 LYS B CA 1
ATOM 7834 C C . LYS B 1 453 ? 19.859 -34.688 -35.281 1 96.56 453 LYS B C 1
ATOM 7836 O O . LYS B 1 453 ? 19.641 -34.75 -34.062 1 96.56 453 LYS B O 1
ATOM 7841 N N . THR B 1 454 ? 20.844 -35.312 -35.875 1 96.38 454 THR B N 1
ATOM 7842 C CA . THR B 1 454 ? 21.844 -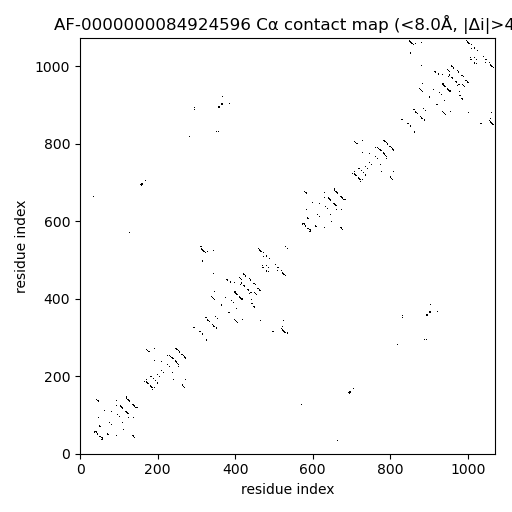36.062 -35.125 1 96.38 454 THR B CA 1
ATOM 7843 C C . THR B 1 454 ? 23.25 -35.625 -35.531 1 96.38 454 THR B C 1
ATOM 7845 O O . THR B 1 454 ? 23.516 -35.469 -36.719 1 96.38 454 THR B O 1
ATOM 7848 N N . ILE B 1 455 ? 24.078 -35.438 -34.562 1 95.38 455 ILE B N 1
ATOM 7849 C CA . ILE B 1 455 ? 25.453 -35.062 -34.875 1 95.38 455 ILE B CA 1
ATOM 7850 C C . ILE B 1 455 ? 26.406 -35.906 -34.031 1 95.38 455 ILE B C 1
ATOM 7852 O O . ILE B 1 455 ? 26.016 -36.438 -32.969 1 95.38 455 ILE B O 1
ATOM 7856 N N . LEU B 1 456 ? 27.656 -36 -34.5 1 95.31 456 LEU B N 1
ATOM 7857 C CA . LEU B 1 456 ? 28.703 -36.656 -33.75 1 95.31 456 LEU B CA 1
ATOM 7858 C C . LEU B 1 456 ? 29.391 -35.688 -32.781 1 95.31 456 LEU B C 1
ATOM 7860 O O . LEU B 1 456 ? 29.531 -34.5 -33.125 1 95.31 456 LEU B O 1
ATOM 7864 N N . VAL B 1 457 ? 29.781 -36.188 -31.672 1 92.69 457 VAL B N 1
ATOM 7865 C CA . VAL B 1 457 ? 30.453 -35.312 -30.719 1 92.69 457 VAL B CA 1
ATOM 7866 C C . VAL B 1 457 ? 31.781 -35.969 -30.266 1 92.69 457 VAL B C 1
ATOM 7868 O O . VAL B 1 457 ? 31.953 -37.188 -30.391 1 92.69 457 VAL B O 1
ATOM 7871 N N . ALA B 1 458 ? 32.719 -35.125 -29.828 1 92.81 458 ALA B N 1
ATOM 7872 C CA . ALA B 1 458 ? 34.031 -35.562 -29.375 1 92.81 458 ALA B CA 1
ATOM 7873 C C . ALA B 1 458 ? 34.312 -35.094 -27.969 1 92.81 458 ALA B C 1
ATOM 7875 O O . ALA B 1 458 ? 33.625 -34.219 -27.438 1 92.81 458 ALA B O 1
ATOM 7876 N N . ALA B 1 459 ? 35.375 -35.75 -27.391 1 92.88 459 ALA B N 1
ATOM 7877 C CA . ALA B 1 459 ? 35.812 -35.344 -26.047 1 92.88 459 ALA B CA 1
ATOM 7878 C C . ALA B 1 459 ? 36.219 -33.875 -26.047 1 92.88 459 ALA B C 1
ATOM 7880 O O . ALA B 1 459 ? 36.938 -33.438 -26.953 1 92.88 459 ALA B O 1
ATOM 7881 N N . GLY B 1 460 ? 35.688 -33.125 -25.062 1 93.44 460 GLY B N 1
ATOM 7882 C CA . GLY B 1 460 ? 36.031 -31.719 -24.953 1 93.44 460 GLY B CA 1
ATOM 7883 C C . GLY B 1 460 ? 35 -30.781 -25.5 1 93.44 460 GLY B C 1
ATOM 7884 O O . GLY B 1 460 ? 35 -29.578 -25.219 1 93.44 460 GLY B O 1
ATOM 7885 N N . ASP B 1 461 ? 34.094 -31.297 -26.297 1 95.94 461 ASP B N 1
ATOM 7886 C CA . ASP B 1 461 ? 33 -30.484 -26.828 1 95.94 461 ASP B CA 1
ATOM 7887 C C . ASP B 1 461 ? 32.125 -29.984 -25.688 1 95.94 461 ASP B C 1
ATOM 7889 O O . ASP B 1 461 ? 31.969 -30.656 -24.672 1 95.94 461 ASP B O 1
ATOM 7893 N N . ILE B 1 462 ? 31.625 -28.75 -25.828 1 96.81 462 ILE B N 1
ATOM 7894 C CA . ILE B 1 462 ? 30.797 -28.125 -24.781 1 96.81 462 ILE B CA 1
ATOM 7895 C C . ILE B 1 462 ? 29.453 -27.719 -25.375 1 96.81 462 ILE B C 1
ATOM 7897 O O . ILE B 1 462 ? 29.406 -26.969 -26.344 1 96.81 462 ILE B O 1
ATOM 7901 N N . PHE B 1 463 ? 28.359 -28.141 -24.766 1 96.44 463 PHE B N 1
ATOM 7902 C CA . PHE B 1 463 ? 27.016 -27.719 -25.109 1 96.44 463 PHE B CA 1
ATOM 7903 C C . PHE B 1 463 ? 26.531 -26.625 -24.172 1 96.44 463 PHE B C 1
ATOM 7905 O O . PHE B 1 463 ? 26.688 -26.75 -22.953 1 96.44 463 PHE B O 1
ATOM 7912 N N . ILE B 1 464 ? 25.953 -25.641 -24.766 1 97.25 464 ILE B N 1
ATOM 7913 C CA . ILE B 1 464 ? 25.359 -24.578 -23.953 1 97.25 464 ILE B CA 1
ATOM 7914 C C . ILE B 1 464 ? 23.906 -24.359 -24.344 1 97.25 464 ILE B C 1
ATOM 7916 O O . ILE B 1 464 ? 23.625 -23.828 -25.422 1 97.25 464 ILE B O 1
ATOM 7920 N N . LEU B 1 465 ? 23.016 -24.781 -23.5 1 97.69 465 LEU B N 1
ATOM 7921 C CA . LEU B 1 465 ? 21.594 -24.469 -23.625 1 97.69 465 LEU B CA 1
ATOM 7922 C C . LEU B 1 465 ? 21.234 -23.266 -22.75 1 97.69 465 LEU B C 1
ATOM 7924 O O . LEU B 1 465 ? 21.641 -23.203 -21.594 1 97.69 465 LEU B O 1
ATOM 7928 N N . TYR B 1 466 ? 20.531 -22.375 -23.312 1 96.94 466 TYR B N 1
ATOM 7929 C CA . TYR B 1 466 ? 20.234 -21.156 -22.562 1 96.94 466 TYR B CA 1
ATOM 7930 C C . TYR B 1 466 ? 18.891 -20.562 -22.984 1 96.94 466 TYR B C 1
ATOM 7932 O O . TYR B 1 466 ? 18.375 -20.891 -24.062 1 96.94 466 TYR B O 1
ATOM 7940 N N . THR B 1 467 ? 18.281 -19.781 -22.188 1 95.25 467 THR B N 1
ATOM 7941 C CA . THR B 1 467 ? 17.062 -19.047 -22.531 1 95.25 467 THR B CA 1
ATOM 7942 C C . THR B 1 467 ? 17.406 -17.625 -22.953 1 95.25 467 THR B C 1
ATOM 7944 O O . THR B 1 467 ? 18.531 -17.156 -22.766 1 95.25 467 THR B O 1
ATOM 7947 N N . ASP B 1 468 ? 16.422 -16.969 -23.484 1 92.88 468 ASP B N 1
ATOM 7948 C CA . ASP B 1 468 ? 16.656 -15.664 -24.109 1 92.88 468 ASP B CA 1
ATOM 7949 C C . ASP B 1 468 ? 16.953 -14.594 -23.047 1 92.88 468 ASP B C 1
ATOM 7951 O O . ASP B 1 468 ? 17.469 -13.523 -23.375 1 92.88 468 ASP B O 1
ATOM 7955 N N . GLY B 1 469 ? 16.766 -14.883 -21.828 1 92.25 469 GLY B N 1
ATOM 7956 C CA . GLY B 1 469 ? 17.109 -13.945 -20.766 1 92.25 469 GLY B CA 1
ATOM 7957 C C . GLY B 1 469 ? 18.594 -13.617 -20.703 1 92.25 469 GLY B C 1
ATOM 7958 O O . GLY B 1 469 ? 18.984 -12.562 -20.219 1 92.25 469 GLY B O 1
ATOM 7959 N N . VAL B 1 470 ? 19.406 -14.508 -21.219 1 92.88 470 VAL B N 1
ATOM 7960 C CA . VAL B 1 470 ? 20.859 -14.297 -21.25 1 92.88 470 VAL B CA 1
ATOM 7961 C C . VAL B 1 470 ? 21.219 -13.352 -22.406 1 92.88 470 VAL B C 1
ATOM 7963 O O . VAL B 1 470 ? 21.797 -12.289 -22.188 1 92.88 470 VAL B O 1
ATOM 7966 N N . THR B 1 471 ? 20.781 -13.664 -23.562 1 93.62 471 THR B N 1
ATOM 7967 C CA . THR B 1 471 ? 21.188 -12.93 -24.75 1 93.62 471 THR B CA 1
ATOM 7968 C C . THR B 1 471 ? 20.422 -11.609 -24.875 1 93.62 471 THR B C 1
ATOM 7970 O O . THR B 1 471 ? 20.922 -10.648 -25.453 1 93.62 471 THR B O 1
ATOM 7973 N N . GLU B 1 472 ? 19.266 -11.531 -24.312 1 92.75 472 GLU B N 1
ATOM 7974 C CA . GLU B 1 472 ? 18.438 -10.328 -24.453 1 92.75 472 GLU B CA 1
ATOM 7975 C C . GLU B 1 472 ? 18.672 -9.375 -23.281 1 92.75 472 GLU B C 1
ATOM 7977 O O . GLU B 1 472 ? 18.062 -8.297 -23.234 1 92.75 472 GLU B O 1
ATOM 7982 N N . ALA B 1 473 ? 19.469 -9.789 -22.391 1 92.25 473 ALA B N 1
ATOM 7983 C CA . ALA B 1 473 ? 19.812 -8.852 -21.312 1 92.25 473 ALA B CA 1
ATOM 7984 C C . ALA B 1 473 ? 20.391 -7.566 -21.891 1 92.25 473 ALA B C 1
ATOM 7986 O O . ALA B 1 473 ? 21.172 -7.598 -22.844 1 92.25 473 ALA B O 1
ATOM 7987 N N . GLU B 1 474 ? 20 -6.43 -21.297 1 92.06 474 GLU B N 1
ATOM 7988 C CA . GLU B 1 474 ? 20.359 -5.148 -21.906 1 92.06 474 GLU B CA 1
ATOM 7989 C C . GLU B 1 474 ? 21.344 -4.387 -21.016 1 92.06 474 GLU B C 1
ATOM 7991 O O . GLU B 1 474 ? 21.266 -4.457 -19.781 1 92.06 474 GLU B O 1
ATOM 7996 N N . SER B 1 475 ? 22.203 -3.717 -21.719 1 90.38 475 SER B N 1
ATOM 7997 C CA . SER B 1 475 ? 23.094 -2.797 -21.031 1 90.38 475 SER B CA 1
ATOM 7998 C C . SER B 1 475 ? 22.375 -1.504 -20.656 1 90.38 475 SER B C 1
ATOM 8000 O O . SER B 1 475 ? 21.219 -1.312 -21 1 90.38 475 SER B O 1
ATOM 8002 N N . ALA B 1 476 ? 23.188 -0.653 -20 1 85.62 476 ALA B N 1
ATOM 8003 C CA . ALA B 1 476 ? 22.656 0.658 -19.625 1 85.62 476 ALA B CA 1
ATOM 8004 C C . ALA B 1 476 ? 22.266 1.456 -20.859 1 85.62 476 ALA B C 1
ATOM 8006 O O . ALA B 1 476 ? 21.328 2.26 -20.828 1 85.62 476 ALA B O 1
ATOM 8007 N N . ALA B 1 477 ? 22.828 1.229 -21.969 1 88.69 477 ALA B N 1
ATOM 8008 C CA . ALA B 1 477 ? 22.578 1.932 -23.234 1 88.69 477 ALA B CA 1
ATOM 8009 C C . ALA B 1 477 ? 21.484 1.241 -24.031 1 88.69 477 ALA B C 1
ATOM 8011 O O . ALA B 1 477 ? 21.125 1.699 -25.125 1 88.69 477 ALA B O 1
ATOM 8012 N N . GLY B 1 478 ? 21.016 0.102 -23.609 1 88.94 478 GLY B N 1
ATOM 8013 C CA . GLY B 1 478 ? 19.938 -0.612 -24.266 1 88.94 478 GLY B CA 1
ATOM 8014 C C . GLY B 1 478 ? 20.438 -1.634 -25.281 1 88.94 478 GLY B C 1
ATOM 8015 O O . GLY B 1 478 ? 19.672 -2.098 -26.125 1 88.94 478 GLY B O 1
ATOM 8016 N N . GLU B 1 479 ? 21.703 -1.891 -25.281 1 91.94 479 GLU B N 1
ATOM 8017 C CA . GLU B 1 479 ? 22.281 -2.9 -26.156 1 91.94 479 GLU B CA 1
ATOM 8018 C C . GLU B 1 479 ? 22.109 -4.301 -25.578 1 91.94 479 GLU B C 1
ATOM 8020 O O . GLU B 1 479 ? 22.391 -4.52 -24.391 1 91.94 479 GLU B O 1
ATOM 8025 N N . PRO B 1 480 ? 21.672 -5.191 -26.438 1 94.44 480 PRO B N 1
ATOM 8026 C CA . PRO B 1 480 ? 21.531 -6.551 -25.922 1 94.44 480 PRO B CA 1
ATOM 8027 C C . PRO B 1 480 ? 22.875 -7.242 -25.719 1 94.44 480 PRO B C 1
ATOM 8029 O O . PRO B 1 480 ? 23.859 -6.91 -26.391 1 94.44 480 PRO B O 1
ATOM 8032 N N . PHE B 1 481 ? 23.062 -8.102 -24.812 1 94.38 481 PHE B N 1
ATOM 8033 C CA . PHE B 1 481 ? 24.266 -8.867 -24.516 1 94.38 481 PHE B CA 1
ATOM 8034 C C . PHE B 1 481 ? 24.703 -9.68 -25.734 1 94.38 481 PHE B C 1
ATOM 8036 O O . PHE B 1 481 ? 25.859 -9.617 -26.141 1 94.38 481 PHE B O 1
ATOM 8043 N N . GLY B 1 482 ? 23.719 -10.414 -26.375 1 93.81 482 GLY B N 1
ATOM 8044 C CA . GLY B 1 482 ? 23.922 -11.094 -27.641 1 93.81 482 GLY B CA 1
ATOM 8045 C C . GLY B 1 482 ? 24.625 -12.43 -27.484 1 93.81 482 GLY B C 1
ATOM 8046 O O . GLY B 1 482 ? 25.188 -12.727 -26.438 1 93.81 482 GLY B O 1
ATOM 8047 N N . THR B 1 483 ? 24.625 -13.242 -28.562 1 95.19 483 THR B N 1
ATOM 8048 C CA . THR B 1 483 ? 25.234 -14.57 -28.578 1 95.19 483 THR B CA 1
ATOM 8049 C C . THR B 1 483 ? 26.75 -14.469 -28.688 1 95.19 483 THR B C 1
ATOM 8051 O O . THR B 1 483 ? 27.469 -15.328 -28.172 1 95.19 483 THR B O 1
ATOM 8054 N N . GLY B 1 484 ? 27.203 -13.438 -29.266 1 94.94 484 GLY B N 1
ATOM 8055 C CA . GLY B 1 484 ? 28.625 -13.234 -29.391 1 94.94 484 GLY B CA 1
ATOM 8056 C C . GLY B 1 484 ? 29.344 -13.164 -28.062 1 94.94 484 GLY B C 1
ATOM 8057 O O . GLY B 1 484 ? 30.344 -13.867 -27.859 1 94.94 484 GLY B O 1
ATOM 8058 N N . ARG B 1 485 ? 28.875 -12.344 -27.219 1 95.75 485 ARG B N 1
ATOM 8059 C CA . ARG B 1 485 ? 29.484 -12.188 -25.906 1 95.75 485 ARG B CA 1
ATOM 8060 C C . ARG B 1 485 ? 29.359 -13.469 -25.094 1 95.75 485 ARG B C 1
ATOM 8062 O O . ARG B 1 485 ? 30.25 -13.797 -24.297 1 95.75 485 ARG B O 1
ATOM 8069 N N . LEU B 1 486 ? 28.266 -14.172 -25.281 1 96.19 486 LEU B N 1
ATOM 8070 C CA . LEU B 1 486 ? 28.094 -15.477 -24.641 1 96.19 486 LEU B CA 1
ATOM 8071 C C . LEU B 1 486 ? 29.203 -16.438 -25.062 1 96.19 486 LEU B C 1
ATOM 8073 O O . LEU B 1 486 ? 29.828 -17.062 -24.219 1 96.19 486 LEU B O 1
ATOM 8077 N N . CYS B 1 487 ? 29.469 -16.516 -26.359 1 96.38 487 CYS B N 1
ATOM 8078 C CA . CYS B 1 487 ? 30.5 -17.406 -26.891 1 96.38 487 CYS B CA 1
ATOM 8079 C C . CYS B 1 487 ? 31.875 -16.984 -26.406 1 96.38 487 CYS B C 1
ATOM 8081 O O . CYS B 1 487 ? 32.719 -17.844 -26.109 1 96.38 487 CYS B O 1
ATOM 8083 N N . GLU B 1 488 ? 32.094 -15.719 -26.281 1 95.69 488 GLU B N 1
ATOM 8084 C CA . GLU B 1 488 ? 33.375 -15.211 -25.781 1 95.69 488 GLU B CA 1
ATOM 8085 C C . GLU B 1 488 ? 33.625 -15.664 -24.344 1 95.69 488 GLU B C 1
ATOM 8087 O O . GLU B 1 488 ? 34.75 -16.047 -23.984 1 95.69 488 GLU B O 1
ATOM 8092 N N . ALA B 1 489 ? 32.594 -15.523 -23.578 1 95.75 489 ALA B N 1
ATOM 8093 C CA . ALA B 1 489 ? 32.719 -15.922 -22.188 1 95.75 489 ALA B CA 1
ATOM 8094 C C . ALA B 1 489 ? 33.031 -17.422 -22.062 1 95.75 489 ALA B C 1
ATOM 8096 O O . ALA B 1 489 ? 33.812 -17.828 -21.219 1 95.75 489 ALA B O 1
ATOM 8097 N N . VAL B 1 490 ? 32.406 -18.219 -22.891 1 96 490 VAL B N 1
ATOM 8098 C CA . VAL B 1 490 ? 32.625 -19.656 -22.859 1 96 490 VAL B CA 1
ATOM 8099 C C . VAL B 1 490 ? 34.031 -19.969 -23.312 1 96 490 VAL B C 1
ATOM 8101 O O . VAL B 1 490 ? 34.719 -20.812 -22.703 1 96 490 VAL B O 1
ATOM 8104 N N . ALA B 1 491 ? 34.469 -19.344 -24.344 1 95.19 491 ALA B N 1
ATOM 8105 C CA . ALA B 1 491 ? 35.812 -19.562 -24.891 1 95.19 491 ALA B CA 1
ATOM 8106 C C . ALA B 1 491 ? 36.875 -19.234 -23.844 1 95.19 491 ALA B C 1
ATOM 8108 O O . ALA B 1 491 ? 37.906 -19.906 -23.797 1 95.19 491 ALA B O 1
ATOM 8109 N N . ALA B 1 492 ? 36.625 -18.266 -23.031 1 95.19 492 ALA B N 1
ATOM 8110 C CA . ALA B 1 492 ? 37.594 -17.828 -22.031 1 95.19 492 ALA B CA 1
ATOM 8111 C C . ALA B 1 492 ? 37.781 -18.906 -20.969 1 95.19 492 ALA B C 1
ATOM 8113 O O . ALA B 1 492 ? 38.875 -19.016 -20.375 1 95.19 492 ALA B O 1
ATOM 8114 N N . TYR B 1 493 ? 36.75 -19.719 -20.75 1 95.94 493 TYR B N 1
ATOM 8115 C CA . TYR B 1 493 ? 36.844 -20.703 -19.688 1 95.94 493 TYR B CA 1
ATOM 8116 C C . TYR B 1 493 ? 36.688 -22.125 -20.234 1 95.94 493 TYR B C 1
ATOM 8118 O O . TYR B 1 493 ? 36.281 -23.031 -19.516 1 95.94 493 TYR B O 1
ATOM 8126 N N . ARG B 1 494 ? 37 -22.406 -21.469 1 93.44 494 ARG B N 1
ATOM 8127 C CA . ARG B 1 494 ? 36.719 -23.641 -22.188 1 93.44 494 ARG B CA 1
ATOM 8128 C C . ARG B 1 494 ? 37.438 -24.828 -21.531 1 93.44 494 ARG B C 1
ATOM 8130 O O . ARG B 1 494 ? 36.938 -25.969 -21.609 1 93.44 494 ARG B O 1
ATOM 8137 N N . ASP B 1 495 ? 38.531 -24.594 -20.828 1 93.5 495 ASP B N 1
ATOM 8138 C CA . ASP B 1 495 ? 39.312 -25.688 -20.266 1 93.5 495 ASP B CA 1
ATOM 8139 C C . ASP B 1 495 ? 38.875 -25.969 -18.828 1 93.5 495 ASP B C 1
ATOM 8141 O O . ASP B 1 495 ? 39.344 -26.922 -18.203 1 93.5 495 ASP B O 1
ATOM 8145 N N . ASN B 1 496 ? 38 -25.203 -18.312 1 95.5 496 ASN B N 1
ATOM 8146 C CA . ASN B 1 496 ? 37.562 -25.344 -16.922 1 95.5 496 ASN B CA 1
ATOM 8147 C C . ASN B 1 496 ? 36.281 -26.188 -16.828 1 95.5 496 ASN B C 1
ATOM 8149 O O . ASN B 1 496 ? 35.719 -26.609 -17.844 1 95.5 496 ASN B O 1
ATOM 8153 N N . HIS B 1 497 ? 35.844 -26.484 -15.594 1 95.88 497 HIS B N 1
ATOM 8154 C CA . HIS B 1 497 ? 34.594 -27.172 -15.328 1 95.88 497 HIS B CA 1
ATOM 8155 C C . HIS B 1 497 ? 33.406 -26.312 -15.734 1 95.88 497 HIS B C 1
ATOM 8157 O O . HIS B 1 497 ? 33.469 -25.078 -15.648 1 95.88 497 HIS B O 1
ATOM 8163 N N . PRO B 1 498 ? 32.344 -26.906 -16.203 1 96.88 498 PRO B N 1
ATOM 8164 C CA . PRO B 1 498 ? 31.141 -26.156 -16.594 1 96.88 498 PRO B CA 1
ATOM 8165 C C . PRO B 1 498 ? 30.688 -25.156 -15.523 1 96.88 498 PRO B C 1
ATOM 8167 O O . PRO B 1 498 ? 30.141 -24.109 -15.844 1 96.88 498 PRO B O 1
ATOM 8170 N N . LYS B 1 499 ? 30.953 -25.422 -14.305 1 96.81 499 LYS B N 1
ATOM 8171 C CA . LYS B 1 499 ? 30.609 -24.5 -13.219 1 96.81 499 LYS B CA 1
ATOM 8172 C C . LYS B 1 499 ? 31.375 -23.188 -13.359 1 96.81 499 LYS B C 1
ATOM 8174 O O . LYS B 1 499 ? 30.812 -22.109 -13.133 1 96.81 499 LYS B O 1
ATOM 8179 N N . GLU B 1 500 ? 32.562 -23.328 -13.688 1 96.94 500 GLU B N 1
ATOM 8180 C CA . GLU B 1 500 ? 33.375 -22.156 -13.875 1 96.94 500 GLU B CA 1
ATOM 8181 C C . GLU B 1 500 ? 33 -21.406 -15.148 1 96.94 500 GLU B C 1
ATOM 8183 O O . GLU B 1 500 ? 33.062 -20.172 -15.195 1 96.94 500 GLU B O 1
ATOM 8188 N N . ILE B 1 501 ? 32.688 -22.172 -16.156 1 96.69 501 ILE B N 1
ATOM 8189 C CA . ILE B 1 501 ? 32.219 -21.562 -17.375 1 96.69 501 ILE B CA 1
ATOM 8190 C C . ILE B 1 501 ? 30.953 -20.734 -17.094 1 96.69 501 ILE B C 1
ATOM 8192 O O . ILE B 1 501 ? 30.859 -19.578 -17.516 1 96.69 501 ILE B O 1
ATOM 8196 N N . MET B 1 502 ? 30.031 -21.312 -16.375 1 97.12 502 MET B N 1
ATOM 8197 C CA . MET B 1 502 ? 28.797 -20.641 -16.016 1 97.12 502 MET B CA 1
ATOM 8198 C C . MET B 1 502 ? 29.078 -19.391 -15.188 1 97.12 502 MET B C 1
ATOM 8200 O O . MET B 1 502 ? 28.484 -18.328 -15.43 1 97.12 502 MET B O 1
ATOM 8204 N N . ALA B 1 503 ? 29.969 -19.484 -14.211 1 96.56 503 ALA B N 1
ATOM 8205 C CA . ALA B 1 503 ? 30.344 -18.328 -13.398 1 96.56 503 ALA B CA 1
ATOM 8206 C C . ALA B 1 503 ? 30.938 -17.234 -14.266 1 96.56 503 ALA B C 1
ATOM 8208 O O . ALA B 1 503 ? 30.703 -16.047 -14.023 1 96.56 503 ALA B O 1
ATOM 8209 N N . GLY B 1 504 ? 31.734 -17.656 -15.211 1 95.94 504 GLY B N 1
ATOM 8210 C CA . GLY B 1 504 ? 32.312 -16.703 -16.141 1 95.94 504 GLY B CA 1
ATOM 8211 C C . GLY B 1 504 ? 31.266 -15.961 -16.953 1 95.94 504 GLY B C 1
ATOM 8212 O O . GLY B 1 504 ? 31.375 -14.75 -17.172 1 95.94 504 GLY B O 1
ATOM 8213 N N . ILE B 1 505 ? 30.25 -16.672 -17.391 1 95.81 505 ILE B N 1
ATOM 8214 C CA . ILE B 1 505 ? 29.156 -16.062 -18.141 1 95.81 505 ILE B CA 1
ATOM 8215 C C . ILE B 1 505 ? 28.422 -15.047 -17.266 1 95.81 505 ILE B C 1
ATOM 8217 O O . ILE B 1 505 ? 28.188 -13.922 -17.703 1 95.81 505 ILE B O 1
ATOM 8221 N N . PHE B 1 506 ? 28.141 -15.383 -16.031 1 94.38 506 PHE B N 1
ATOM 8222 C CA . PHE B 1 506 ? 27.406 -14.5 -15.141 1 94.38 506 PHE B CA 1
ATOM 8223 C C . PHE B 1 506 ? 28.234 -13.273 -14.789 1 94.38 506 PHE B C 1
ATOM 8225 O O . PHE B 1 506 ? 27.688 -12.18 -14.617 1 94.38 506 PHE B O 1
ATOM 8232 N N . ARG B 1 507 ? 29.484 -13.445 -14.609 1 94.25 507 ARG B N 1
ATOM 8233 C CA . ARG B 1 507 ? 30.359 -12.312 -14.359 1 94.25 507 ARG B CA 1
ATOM 8234 C C . ARG B 1 507 ? 30.297 -11.312 -15.516 1 94.25 507 ARG B C 1
ATOM 8236 O O . ARG B 1 507 ? 30.188 -10.102 -15.289 1 94.25 507 ARG B O 1
ATOM 8243 N N . LYS B 1 508 ? 30.422 -11.898 -16.719 1 94.38 508 LYS B N 1
ATOM 8244 C CA . LYS B 1 508 ? 30.359 -11.039 -17.906 1 94.38 508 LYS B CA 1
ATOM 8245 C C . LYS B 1 508 ? 29 -10.367 -18.031 1 94.38 508 LYS B C 1
ATOM 8247 O O . LYS B 1 508 ? 28.906 -9.219 -18.453 1 94.38 508 LYS B O 1
ATOM 8252 N N . LEU B 1 509 ? 27.953 -11.086 -17.719 1 92.62 509 LEU B N 1
ATOM 8253 C CA . LEU B 1 509 ? 26.578 -10.57 -17.766 1 92.62 509 LEU B CA 1
ATOM 8254 C C . LEU B 1 509 ? 26.391 -9.438 -16.766 1 92.62 509 LEU B C 1
ATOM 8256 O O . LEU B 1 509 ? 25.797 -8.406 -17.094 1 92.62 509 LEU B O 1
ATOM 8260 N N . THR B 1 510 ? 26.859 -9.602 -15.578 1 92 510 THR B N 1
ATOM 8261 C CA . THR B 1 510 ? 26.734 -8.594 -14.531 1 92 510 THR B CA 1
ATOM 8262 C C . THR B 1 510 ? 27.516 -7.332 -14.898 1 92 510 THR B C 1
ATOM 8264 O O . THR B 1 510 ? 27.031 -6.219 -14.656 1 92 510 THR B O 1
ATOM 8267 N N . GLU B 1 511 ? 28.625 -7.566 -15.391 1 91.81 511 GLU B N 1
ATOM 8268 C CA . GLU B 1 511 ? 29.422 -6.43 -15.836 1 91.81 511 GLU B CA 1
ATOM 8269 C C . GLU B 1 511 ? 28.703 -5.66 -16.953 1 91.81 511 GLU B C 1
ATOM 8271 O O . GLU B 1 511 ? 28.812 -4.434 -17.016 1 91.81 511 GLU B O 1
ATOM 8276 N N . PHE B 1 512 ? 28.094 -6.379 -17.75 1 91.81 512 PHE B N 1
ATOM 8277 C CA . PHE B 1 512 ? 27.422 -5.797 -18.906 1 91.81 512 PHE B CA 1
ATOM 8278 C C . PHE B 1 512 ? 26.156 -5.074 -18.484 1 91.81 512 PHE B C 1
ATOM 8280 O O . PHE B 1 512 ? 25.875 -3.977 -18.953 1 91.81 512 PHE B O 1
ATOM 8287 N N . THR B 1 513 ? 25.25 -5.609 -17.688 1 90.06 513 THR B N 1
ATOM 8288 C CA . THR B 1 513 ? 23.938 -5.09 -17.328 1 90.06 513 THR B CA 1
ATOM 8289 C C . THR B 1 513 ? 24.031 -4.164 -16.125 1 90.06 513 THR B C 1
ATOM 8291 O O . THR B 1 513 ? 23.156 -3.328 -15.898 1 90.06 513 THR B O 1
ATOM 8294 N N . GLY B 1 514 ? 25 -4.32 -15.328 1 85.56 514 GLY B N 1
ATOM 8295 C CA . GLY B 1 514 ? 25.094 -3.592 -14.07 1 85.56 514 GLY B CA 1
ATOM 8296 C C . GLY B 1 514 ? 24.516 -4.352 -12.891 1 85.56 514 GLY B C 1
ATOM 8297 O O . GLY B 1 514 ? 24.125 -5.516 -13.031 1 85.56 514 GLY B O 1
ATOM 8298 N N . ASP B 1 515 ? 24.391 -3.73 -11.672 1 78 515 ASP B N 1
ATOM 8299 C CA . ASP B 1 515 ? 24.016 -4.383 -10.422 1 78 515 ASP B CA 1
ATOM 8300 C C . ASP B 1 515 ? 22.5 -4.469 -10.289 1 78 515 ASP B C 1
ATOM 8302 O O . ASP B 1 515 ? 21.984 -4.855 -9.234 1 78 515 ASP B O 1
ATOM 8306 N N . GLY B 1 516 ? 21.828 -4.242 -11.242 1 75.44 516 GLY B N 1
ATOM 8307 C CA . GLY B 1 516 ? 20.375 -4.285 -11.133 1 75.44 516 GLY B CA 1
ATOM 8308 C C . GLY B 1 516 ? 19.812 -5.684 -11.297 1 75.44 516 GLY B C 1
ATOM 8309 O O . GLY B 1 516 ? 20.547 -6.625 -11.594 1 75.44 516 GLY B O 1
ATOM 8310 N N . PRO B 1 517 ? 18.469 -5.848 -10.969 1 77.44 517 PRO B N 1
ATOM 8311 C CA . PRO B 1 517 ? 17.828 -7.152 -11.148 1 77.44 517 PRO B CA 1
ATOM 8312 C C . PRO B 1 517 ? 17.734 -7.566 -12.617 1 77.44 517 PRO B C 1
ATOM 8314 O O . PRO B 1 517 ? 17.75 -6.711 -13.508 1 77.44 517 PRO B O 1
ATOM 8317 N N . LEU B 1 518 ? 17.703 -8.875 -12.805 1 80.62 518 LEU B N 1
ATOM 8318 C CA . LEU B 1 518 ? 17.547 -9.398 -14.156 1 80.62 518 LEU B CA 1
ATOM 8319 C C . LEU B 1 518 ? 16.203 -8.992 -14.742 1 80.62 518 LEU B C 1
ATOM 8321 O O . LEU B 1 518 ? 15.188 -9.016 -14.047 1 80.62 518 LEU B O 1
ATOM 8325 N N . ALA B 1 519 ? 16.203 -8.562 -15.945 1 82.56 519 ALA B N 1
ATOM 8326 C CA . ALA B 1 519 ? 14.984 -8.117 -16.625 1 82.56 519 ALA B CA 1
ATOM 8327 C C . ALA B 1 519 ? 14.078 -9.297 -16.953 1 82.56 519 ALA B C 1
ATOM 8329 O O . ALA B 1 519 ? 12.859 -9.133 -17.078 1 82.56 519 ALA B O 1
ATOM 8330 N N . ASP B 1 520 ? 14.711 -10.492 -17.188 1 89.06 520 ASP B N 1
ATOM 8331 C CA . ASP B 1 520 ? 13.969 -11.695 -17.547 1 89.06 520 ASP B CA 1
ATOM 8332 C C . ASP B 1 520 ? 14.555 -12.922 -16.844 1 89.06 520 ASP B C 1
ATOM 8334 O O . ASP B 1 520 ? 15.664 -12.875 -16.328 1 89.06 520 ASP B O 1
ATOM 8338 N N . ASP B 1 521 ? 13.742 -13.969 -16.906 1 92 521 ASP B N 1
ATOM 8339 C CA . ASP B 1 521 ? 14.227 -15.219 -16.344 1 92 521 ASP B CA 1
ATOM 8340 C C . ASP B 1 521 ? 15.461 -15.727 -17.078 1 92 521 ASP B C 1
ATOM 8342 O O . ASP B 1 521 ? 15.602 -15.508 -18.281 1 92 521 ASP B O 1
ATOM 8346 N N . VAL B 1 522 ? 16.422 -16.375 -16.359 1 93.56 522 VAL B N 1
ATOM 8347 C CA . VAL B 1 522 ? 17.625 -16.922 -16.969 1 93.56 522 VAL B CA 1
ATOM 8348 C C . VAL B 1 522 ? 17.781 -18.391 -16.578 1 93.56 522 VAL B C 1
ATOM 8350 O O . VAL B 1 522 ? 17.812 -18.734 -15.398 1 93.56 522 VAL B O 1
ATOM 8353 N N . ALA B 1 523 ? 17.812 -19.25 -17.516 1 95.75 523 ALA B N 1
ATOM 8354 C CA . ALA B 1 523 ? 18.125 -20.656 -17.328 1 95.75 523 ALA B CA 1
ATOM 8355 C C . ALA B 1 523 ? 19.234 -21.109 -18.281 1 95.75 523 ALA B C 1
ATOM 8357 O O . ALA B 1 523 ? 19.297 -20.656 -19.422 1 95.75 523 ALA B O 1
ATOM 8358 N N . MET B 1 524 ? 20.125 -22 -17.781 1 97.06 524 MET B N 1
ATOM 8359 C CA . MET B 1 524 ? 21.234 -22.5 -18.594 1 97.06 524 MET B CA 1
ATOM 8360 C C . MET B 1 524 ? 21.609 -23.922 -18.203 1 97.06 524 MET B C 1
ATOM 8362 O O . MET B 1 524 ? 21.531 -24.281 -17.031 1 97.06 524 MET B O 1
ATOM 8366 N N . ILE B 1 525 ? 21.984 -24.688 -19.172 1 97.38 525 ILE B N 1
ATOM 8367 C CA . ILE B 1 525 ? 22.625 -25.984 -18.984 1 97.38 525 ILE B CA 1
ATOM 8368 C C . ILE B 1 525 ? 23.938 -26.031 -19.766 1 97.38 525 ILE B C 1
ATOM 8370 O O . ILE B 1 525 ? 23.953 -25.812 -20.984 1 97.38 525 ILE B O 1
ATOM 8374 N N . ILE B 1 526 ? 25.031 -26.25 -19.078 1 97.81 526 ILE B N 1
ATOM 8375 C CA . ILE B 1 526 ? 26.328 -26.406 -19.719 1 97.81 526 ILE B CA 1
ATOM 8376 C C . ILE B 1 526 ? 26.844 -27.828 -19.516 1 97.81 526 ILE B C 1
ATOM 8378 O O . ILE B 1 526 ? 26.953 -28.297 -18.391 1 97.81 526 ILE B O 1
ATOM 8382 N N . VAL B 1 527 ? 27.141 -28.469 -20.609 1 96.75 527 VAL B N 1
ATOM 8383 C CA . VAL B 1 527 ? 27.609 -29.844 -20.562 1 96.75 527 VAL B CA 1
ATOM 8384 C C . VAL B 1 527 ? 28.938 -29.969 -21.312 1 96.75 527 VAL B C 1
ATOM 8386 O O . VAL B 1 527 ? 29.062 -29.484 -22.453 1 96.75 527 VAL B O 1
ATOM 8389 N N . LYS B 1 528 ? 29.859 -30.578 -20.703 1 96.5 528 LYS B N 1
ATOM 8390 C CA . LYS B 1 528 ? 31.156 -30.844 -21.312 1 96.5 528 LYS B CA 1
ATOM 8391 C C . LYS B 1 528 ? 31.406 -32.344 -21.422 1 96.5 528 LYS B C 1
ATOM 8393 O O . LYS B 1 528 ? 31.312 -33.062 -20.422 1 96.5 528 LYS B O 1
ATOM 8398 N N . ILE B 1 529 ? 31.766 -32.781 -22.625 1 94.38 529 ILE B N 1
ATOM 8399 C CA . ILE B 1 529 ? 32.062 -34.188 -22.844 1 94.38 529 ILE B CA 1
ATOM 8400 C C . ILE B 1 529 ? 33.438 -34.531 -22.297 1 94.38 529 ILE B C 1
ATOM 8402 O O . ILE B 1 529 ? 34.438 -33.938 -22.703 1 94.38 529 ILE B O 1
ATOM 8406 N N . ALA B 1 530 ? 33.438 -35.438 -21.312 1 89 530 ALA B N 1
ATOM 8407 C CA . ALA B 1 530 ? 34.688 -35.812 -20.672 1 89 530 ALA B CA 1
ATOM 8408 C C . ALA B 1 530 ? 35.469 -36.781 -21.531 1 89 530 ALA B C 1
ATOM 8410 O O . ALA B 1 530 ? 34.875 -37.562 -22.281 1 89 530 ALA B O 1
ATOM 8411 N N . PRO B 1 531 ? 36.875 -36.781 -21.453 1 77.12 531 PRO B N 1
ATOM 8412 C CA . PRO B 1 531 ? 37.656 -37.781 -22.156 1 77.12 531 PRO B CA 1
ATOM 8413 C C . PRO B 1 531 ? 37.469 -39.188 -21.562 1 77.12 531 PRO B C 1
ATOM 8415 O O . PRO B 1 531 ? 37.125 -39.312 -20.391 1 77.12 531 PRO B O 1
ATOM 8418 N N . SER B 1 532 ? 37.25 -40.281 -22.328 1 61.81 532 SER B N 1
ATOM 8419 C CA . SER B 1 532 ? 37.031 -41.656 -21.969 1 61.81 532 SER B CA 1
ATOM 8420 C C . SER B 1 532 ? 37.781 -42.031 -20.688 1 61.81 532 SER B C 1
ATOM 8422 O O . SER B 1 532 ? 37.312 -42.844 -19.891 1 61.81 532 SER B O 1
ATOM 8424 N N . ASP B 1 533 ? 38.906 -41.656 -20.391 1 53.84 533 ASP B N 1
ATOM 8425 C CA . ASP B 1 533 ? 39.719 -42.125 -19.266 1 53.84 533 ASP B CA 1
ATOM 8426 C C . ASP B 1 533 ? 39.25 -41.5 -17.969 1 53.84 533 ASP B C 1
ATOM 8428 O O . ASP B 1 533 ? 39.469 -42.062 -16.891 1 53.84 533 ASP B O 1
ATOM 8432 N N . GLU B 1 534 ? 38.781 -40.469 -17.875 1 48.28 534 GLU B N 1
ATOM 8433 C CA . GLU B 1 534 ? 38.531 -39.781 -16.641 1 48.28 534 GLU B CA 1
ATOM 8434 C C . GLU B 1 534 ? 37.062 -39.969 -16.188 1 48.28 534 GLU B C 1
ATOM 8436 O O . GLU B 1 534 ? 36.688 -39.562 -15.094 1 48.28 534 GLU B O 1
ATOM 8441 N N . ALA B 1 535 ? 36.094 -40.375 -16.828 1 45.91 535 ALA B N 1
ATOM 8442 C CA . ALA B 1 535 ? 34.688 -40.5 -16.438 1 45.91 535 ALA B CA 1
ATOM 8443 C C . ALA B 1 535 ? 34.438 -41.75 -15.625 1 45.91 535 ALA B C 1
ATOM 8445 O O . ALA B 1 535 ? 33.281 -42.125 -15.359 1 45.91 535 ALA B O 1
ATOM 8446 N N . GLN B 1 536 ? 35.469 -42.781 -15.297 1 37.69 536 GLN B N 1
ATOM 8447 C CA . GLN B 1 536 ? 35.156 -43.844 -14.312 1 37.69 536 GLN B CA 1
ATOM 8448 C C . GLN B 1 536 ? 35.156 -43.281 -12.898 1 37.69 536 GLN B C 1
ATOM 8450 O O . GLN B 1 536 ? 36.062 -42.531 -12.523 1 37.69 536 GLN B O 1
#

Sequence (1072 aa):
MQTKVTENFLNRFRSNRSRLKDEAFLQSYALLSVVFDEAFQLMGLLKPDGTLIKINKAAFRSIKGKESEVIGRPFWDTPWWAHSREEQKRVREGIEAAARGEFIRFETTHAATLDGRVAYIDFSLKPVKDERGNVVLVVPEGRDITERRRAEEALREAAIKYRIVADNTFNWEFWLSPEGRVIYTSPSCERVCGYEADAFTADPGLIWNIVHPDDRQLVDVHRHEVREEKVMGQVEFRIVHRDGDIRWIRHVCQPVFDDNGTYLGIRGSFSDITEQKKAAAALLDNARITRELEIAKEIQQSFLPVCPSALPGVLMACCCHPAAHVGGDYYDFFTLEEGAIDMVIADVTGHSVGSSLLMTMARSVLNAKVTGSRPPGKLLEVVNDLLHDDLSRAELQISMFYIRLDIPNHTVSYANAGHNHPVLYRSEQADFIELDADGMIMGVKKEVGFEEKTILVAAGDIFILYTDGVTEAESAAGEPFGTGRLCEAVAAYRDNHPKEIMAGIFRKLTEFTGDGPLADDVAMIIVKIAPSDEAQMQTKVTENFLNRFRSNRSRLKDEAFLQSYALLSVVFDEAFQLMGLLKPDGTLIKINKAAFRSIKGKESEVIGRPFWDTPWWAHSREEQKRVREGIEAAARGEFIRFETTHAATLDGRVAYIDFSLKPVKDERGNVVLVVPEGRDITERRRAEEALREAAIKYRIVADNTFNWEFWLSPEGRVIYTSPSCERVCGYEADAFTADPGLIWNIVHPDDRQLVDVHRHEVREEKVMGQVEFRIVHRDGDIRWIRHVCQPVFDDNGTYLGIRGSFSDITEQKKAAAALLDNARITRELEIAKEIQQSFLPVCPSALPGVLMACCCHPAAHVGGDYYDFFTLEEGAIDMVIADVTGHSVGSSLLMTMARSVLNAKVTGSRPPGKLLEVVNDLLHDDLSRAELQISMFYIRLDIPNHTVSYANAGHNHPVLYRSEQADFIELDADGMIMGVKKEVGFEEKTILVAAGDIFILYTDGVTEAESAAGEPFGTGRLCEAVAAYRDNHPKEIMAGIFRKLTEFTGDGPLADDVAMIIVKIAPSDEAQ

Organism: Geobacter metallireducens (strain ATCC 53774 / DSM 7210 / GS-15) (NCBI:txid269799)

Nearest PDB structures (foldseek):
  3f7a-assembly1_B  TM=7.869E-01  e=4.994E-15  Pseudomonas aeruginosa
  3es2-assembly1_A  TM=8.726E-01  e=2.225E-13  Pseudomonas aeruginosa
  3f79-assembly3_E  TM=7.944E-01  e=3.841E-14  Pseudomonas aeruginosa
  3f7a-assembly1_A  TM=8.090E-01  e=1.774E-13  Pseudomonas aeruginosa
  8js5-assembly1_B  TM=7.377E-01  e=2.146E-12  Bradyrhizobium diazoefficiens USDA 110

Solvent-accessible surface area (backbone atoms only — not comparable to full-atom values): 54597 Å² total; per-residue (Å²): 120,80,73,48,56,65,45,54,63,52,50,69,77,55,64,82,82,70,73,73,53,52,54,57,44,51,50,49,23,57,49,30,50,48,52,52,37,67,32,83,42,26,31,37,36,20,38,46,87,32,32,23,68,47,66,17,52,41,39,50,69,41,44,93,73,58,70,76,76,43,47,71,32,50,54,50,73,28,71,48,32,68,77,32,68,68,53,20,50,50,49,45,54,44,43,52,43,13,40,72,60,36,77,40,73,51,76,47,66,28,36,35,55,92,80,74,44,75,32,34,23,51,31,34,33,39,43,38,60,48,97,88,64,48,49,63,30,29,37,42,34,32,34,84,39,39,70,57,51,50,52,49,50,52,36,47,51,48,24,51,54,20,40,53,50,35,47,66,35,80,46,24,37,36,31,27,36,75,88,58,39,48,76,43,54,18,59,26,30,28,78,71,39,60,45,54,46,66,55,37,58,74,34,56,60,49,79,61,64,35,36,30,77,92,39,43,64,61,50,50,54,49,51,50,48,32,68,71,66,54,39,71,43,73,53,71,47,42,32,43,24,73,88,64,49,78,39,35,30,41,36,39,34,34,59,40,61,46,97,86,64,48,76,59,21,35,38,37,35,41,34,82,38,40,66,54,51,54,22,50,51,34,34,53,51,32,52,52,52,50,50,43,37,50,52,24,24,54,41,55,57,57,68,41,69,82,67,52,66,59,51,87,42,31,31,26,30,60,52,75,46,49,44,54,59,37,34,10,61,46,58,50,71,44,81,38,78,92,62,29,38,36,37,38,42,36,40,26,61,66,61,36,58,43,18,26,42,52,38,40,28,51,51,30,38,46,69,69,64,67,50,79,87,50,54,51,23,60,45,51,33,55,50,34,52,72,42,21,64,53,24,48,73,55,72,45,44,37,21,30,36,34,37,37,37,33,63,94,76,33,34,37,37,32,19,21,23,53,39,72,62,31,39,34,38,38,53,91,75,70,43,77,43,73,56,80,45,57,31,64,44,32,33,78,65,71,87,51,79,35,39,64,47,74,45,77,61,56,63,54,23,33,41,39,41,54,42,65,32,57,34,60,34,42,28,88,87,64,47,56,52,36,65,65,53,52,52,51,31,39,63,75,30,63,90,52,56,36,55,53,23,52,51,41,40,50,52,53,48,40,68,50,46,41,95,62,80,57,91,41,41,34,36,38,40,30,39,30,32,41,51,84,82,69,45,117,119,78,73,47,56,67,44,53,63,52,51,69,80,54,67,84,84,69,72,74,56,54,54,56,44,51,50,51,23,57,48,31,50,49,52,51,36,65,32,84,42,25,34,37,36,21,38,46,88,32,32,23,69,46,66,18,53,41,37,49,66,41,44,91,71,59,71,77,76,44,48,71,33,52,55,50,74,28,71,47,31,68,78,36,70,67,53,20,51,52,48,44,54,41,43,53,44,14,40,72,60,37,78,40,74,49,77,48,67,29,38,35,49,91,80,74,46,74,32,34,23,50,32,34,34,40,43,40,61,48,96,84,65,49,48,64,31,29,36,42,34,32,34,83,40,38,71,56,53,50,53,49,50,53,36,48,52,48,23,53,52,20,40,53,49,34,47,65,34,80,46,25,36,35,30,26,35,74,89,58,40,47,77,43,57,19,58,26,30,28,79,70,39,60,46,54,45,64,55,35,58,74,33,57,61,50,80,60,65,35,37,29,78,92,39,42,65,62,50,50,54,50,51,50,47,31,69,71,67,55,39,71,44,75,52,71,44,43,32,42,25,73,87,64,48,79,39,35,32,41,38,39,34,34,58,39,60,46,98,86,64,47,75,58,20,36,39,36,35,42,35,82,37,40,68,52,51,54,22,50,53,33,36,53,53,30,52,51,52,50,50,43,37,50,50,24,25,54,41,54,56,59,67,42,70,83,64,54,66,58,51,86,43,29,32,27,29,61,52,76,45,50,44,52,61,37,35,11,62,44,58,48,72,45,84,38,79,93,63,29,39,35,39,37,42,34,41,26,61,66,62,38,60,44,18,26,42,51,36,40,26,52,52,30,39,46,69,70,63,68,50,78,86,51,54,51,23,60,47,51,32,54,49,33,50,72,42,23,66,52,24,47,71,55,71,46,42,38,21,30,35,35,38,40,37,33,63,95,74,33,33,36,38,32,20,21,24,53,38,70,64,30,40,35,37,37,51,90,76,69,42,77,45,71,57,81,46,56,30,61,46,34,32,77,64,70,89,50,79,36,37,64,49,73,47,79,61,54,63,53,23,32,41,40,41,55,42,65,32,57,34,59,34,44,29,90,87,64,47,54,52,35,65,64,53,53,52,51,32,37,63,74,30,61,90,52,56,36,56,54,23,52,51,40,41,51,53,53,48,38,69,50,46,41,93,63,80,57,91,41,41,35,34,38,40,29,38,31,32,41,52,85,82,69,45,118

Radius of gyration: 52.65 Å; Cα contacts (8 Å, |Δi|>4): 2159; chains: 2; bounding box: 76×153×102 Å

InterPro domains:
  IPR000014 PAS domain [PS50112] (174-230)
  IPR000014 PAS domain [SM00091] (30-96)
  IPR000014 PAS domain [SM00091] (160-227)
  IPR000014 PAS domain [TIGR00229] (30-155)
  IPR000014 PAS domain [TIGR00229] (174-283)
  IPR000014 PAS domain [cd00130] (48-145)
  IPR000014 PAS domain [cd00130] (176-273)
  IPR000700 PAS-associated, C-terminal [PS50113] (104-157)
  IPR000700 PAS-associated, C-terminal [PS50113] (233-285)
  IPR001610 PAC motif [SM00086] (106-148)
  IPR001610 PAC motif [SM00086] (234-276)
  IPR001932 PPM-type phosphatase-like domain [PF07228] (338-529)
  IPR001932 PPM-type phosphatase-like domain [SM00331] (311-529)
  IPR013655 PAS fold 3 [PF08447] (182-268)
  IPR013656 PAS fold 4 [PF08448] (44-150)
  IPR035965 PAS domain superfamily [SSF55785] (46-157)
  IPR035965 PAS domain superfamily [SSF55785] (145-274)
  IPR036457 PPM-type phosphatase-like domain superfamily [G3DSA:3.60.40.10] (283-529)
  IPR036457 PPM-type phosphatase-like domain superfamily [SSF81606] (318-529)
  IPR052016 Bacterial Sigma Factor Regulator [PTHR43156] (255-530)

Secondary structure (DSSP, 8-state):
--HHHHHHHHHHTTSS--THHHHHHHHHHHHHHHHHHT-SSEEEEE-TTSBEEEE-HHHHHHSSS-GGGTTTSBGGGSGGGTT-HHHHHHHHHHHHHHHTT--EEEEEEEE-STT-PEEEEEEEEEEEE-TTS-EEEEEEEEEE-HHHHHHHHHHHHHHHHHHHHHHT-SSEEEEE-TTS-EEEE-THHHHHHS--HHHHHH-TTHHHHTB-GGGHHHHHHHHHHHHHH---EEEEEEEE-TTS-EEEEEEEEEEEE-TT--EEEEEEEEEE-HHHHHHHHHHHHHHHHHHHHHHHHHHHHHTSPPPPSEETTEEEEEEEE-SSSS--EEEEEEE-GGGEEEEEEEEESSSSHHHHHHHHHHHHHHHHH--TTS-HHHHHHHHHHHHHHHHHHHT--EEEEEEEEETTTTEEEEEEEBPPPPEEEETTTTEEEE-----PPBTS-SS----EEEEE--TT-EEEEE-HHHHT-B-TTS-B-HHHHHHHHHHHTTTS-HHHHHHHHHHHHHHHH-SSPPSS-EEEEEEEEPPTTT--/-HHHHHHHHHHHTTSS--THHHHHHHHHHHHHHHHHHH-SSEEEEE-TTSBEEEE-HHHHHHSSS-GGGTTTSBGGGSGGGTT-HHHHHHHHHHHHHHHTT--EEEEEEEE-STT-PEEEEEEEEEEEE-TTS-EEEEEEEEEE-HHHHHHHHHHHHHHHHHHHHHHT-SSEEEEE-TTS-EEEE-THHHHHHS--HHHHHH-TTHHHHTB-GGGHHHHHHHHHHHHHH---EEEEEEEE-TTS-EEEEEEEEEEEE-TT--EEEEEEEEEE-HHHHHHHHHHHHHHHHHHHHHHHHHHHHHTSPPPPSEETTEEEEEEEE-SSSS--EEEEEEE-GGGEEEEEEEEESSSSHHHHHHHHHHHHHHHHH--TTS-HHHHHHHHHHHHHHHHHHHT--EEEEEEEEETTTTEEEEEEEB----EEEETTTTEEEE-----PPBTS-SS----EEEEE--TT-EEEEE-HHHHT-B-TTS-B-HHHHHHHHHHHTTTS-HHHHHHHHHHHHHHHH-SSPPSS-EEEEEEEEPPTTT--

Foldseek 3Di:
DVVVVVVVVVVVVPDDDDDPVVVVVVVVVVVVVCCQQVPCWWKFKAFLQQATADTHVNVVQFDDDDPVQRHGDRNLPDQFNVVDPVSSVVVNVQSNVQQVPDKDWDKDWTQGDDPRDIFIWGWIWHFDADPVGGGGIIMIIIHTCRVVVVVVVVVVVVVVVVVVVQQPDCWWKWWAFLVQATPDTHQNVCVQANDGGVVCNVPVCVVLVQFDPVCSVVVVVQVVCCSVVQAKDWDKGWGQHPVGDIWIWIKIKGWDADPVRHTGGMMMTIDTCRVVVVVVVVVVVVVVVLVVLLVVLVVLVVLEDDDDQDDQQKGKDKDWFFLDSAALKGKHWDQAPPGKIKIKIKGKPDGDPVSRVLSVVLSVLLVVQDHPVAAAFRSVQSSLQVCQVVCQVVVIWMWMKMKMADNVVQKIKIWTAPFAWKWKQAPVVRDIDTDDWDHHIRRPDHPDTIGMDMDGHDALMKIKDKHCLLQQQQAPVGDGCHVVVLSVLCSVQSVHRNVVSVVSSVVSSCVGHDPDGRPGMMIMMMMGGHDPPPSD/DVVVVVVVVVVVVPDDDDDPVVVVVVVVVVVVVCCQQPPCWWKFKAFLQQATADTHPNVVQFDPDDPVVRHRDRNLPDQFNVVDPVSSVVVNVQSNVQQVPDKDWDKDWTQGDDPRDIFIWGWIWHFDADPVGGGGIIMIIIHTCRVVVVVVVVVVVVVVVVVVVQQPDCWWKWWAFLVQATPDTHQNVCVQANDGGVVCNVPVCVVLVQFDPVCSVVVVVQVVCCSVVQAKDWDKGWGQHPVGDIWIWIKIKGWDADPVRHTGGMMMTIDTCRVVVVVVVVVVVVVVVLVVLLVVLVVLVVLEDDDDQDDQQKGKDKDWFFLDSAALKGKHWDQAPPGKIKIKIKGKPDGDPVSRVLSVVLSVLLVVQDHPVAAAFRSVQSSLQVCQVVCQVVVIWMWMKMKMADRVVQKIKIWTAPFAWKWKQAPVVRDIDTDDWDHHIRRPDHPDTIGMDMDGHDALMKIKDKHCLLQQQQAPVGDGCHVVVLSVLCSVQSVHRNVVSVVSSVVSSCVRHDPDGRPGMMIMMMMGGHDPPPSD